Protein AF-A0AAI9UQW9-F1 (afdb_monomer)

InterPro domains:
  IPR011118 Tannase/feruloyl esterase [PF07519] (90-548)
  IPR011118 Tannase/feruloyl esterase [PTHR33938] (39-542)
  IPR029058 Alpha/Beta hydrolase fold [G3DSA:3.40.50.1820] (110-291)
  IPR029058 Alpha/Beta hydrolase fold [SSF53474] (92-497)

Nearest PDB structures (foldseek):
  7k4o-assembly1_A  TM=8.612E-01  e=5.832E-34  Aspergillus niger
  6jtt-assembly3_C  TM=7.461E-01  e=4.985E-26  Piscinibacter sakaiensis
  6qz1-assembly1_A  TM=7.076E-01  e=1.508E-26  Piscinibacter sakaiensis
  6jtt-assembly1_A  TM=7.020E-01  e=1.071E-25  Piscinibacter sakaiensis
  8ekg-assembly6_F  TM=7.418E-01  e=1.350E-24  Piscinibacter sakaiensis

Organism: NCBI:txid1209917

Solvent-accessible surface area (backbone atoms only — not comparable to full-atom values): 55446 Å² total; per-residue (Å²): 128,83,92,79,94,81,85,89,88,84,90,83,88,82,89,88,85,90,82,89,80,85,86,83,89,77,87,82,79,82,74,89,74,77,81,75,72,54,53,72,65,39,45,89,54,52,76,84,72,89,51,87,80,43,45,82,74,50,64,49,40,42,70,47,65,65,45,62,48,82,34,58,30,57,59,47,42,27,34,65,56,48,73,33,71,60,40,41,28,29,40,32,39,40,34,32,29,42,86,88,65,85,49,58,30,43,35,41,33,40,37,44,69,59,74,60,70,48,32,35,42,35,41,27,20,50,75,70,27,42,14,75,40,74,60,30,54,47,32,40,52,46,35,44,63,73,18,21,29,24,35,34,27,21,37,39,54,65,85,47,76,55,60,87,88,48,34,47,78,46,76,72,37,66,22,61,59,55,43,19,22,60,44,32,32,59,55,67,58,53,48,57,63,59,45,43,45,37,51,50,38,23,53,33,55,77,45,64,55,84,46,31,32,36,50,21,34,33,36,6,4,23,48,35,45,37,40,40,52,75,42,24,74,74,40,44,26,32,35,23,21,44,41,45,38,37,38,52,54,42,54,46,54,58,40,40,45,46,39,51,26,67,66,69,72,43,46,42,57,62,56,43,37,50,48,53,29,52,49,44,25,73,73,25,13,59,71,48,65,49,82,54,74,40,29,75,40,42,73,64,34,68,75,75,60,60,55,66,81,46,48,64,46,75,44,75,28,81,91,76,77,39,79,44,56,33,44,65,49,28,21,55,53,50,47,47,35,45,61,26,55,51,46,74,88,68,47,79,47,99,48,56,19,40,51,58,35,24,55,48,43,79,49,50,43,55,50,66,48,97,88,69,56,44,39,69,55,82,37,62,65,47,18,50,46,41,13,51,69,68,66,23,32,82,84,50,75,53,44,76,62,50,57,60,53,50,54,51,46,40,53,54,41,42,77,75,38,32,95,34,45,20,58,69,74,41,68,43,64,61,13,50,72,57,65,18,34,38,41,31,38,29,30,30,18,48,15,25,70,64,55,38,46,60,60,53,54,48,51,52,49,46,21,43,73,71,32,89,65,36,69,84,33,43,43,43,32,64,27,56,9,10,7,67,60,30,48,38,80,29,24,23,56,37,34,50,54,48,61,37,45,50,35,28,62,78,68,65,43,73,72,75,58,44,62,29,48,34,28,28,89,86,71,48,78,44,70,42,51,40,25,36,65,79,36,47,51,37,64,63,81,87,64,86,81,54,100,82,61,79,75,66,46,43,82,43,82,69,80,77,85,90,78,89,88,81,86,91,83,82,89,80,94,74,82,85,73,71,76,59,41,78,74,67,81,48,89,64,90,93,72,83,91,83,90,85,82,91,89,86,86,84,88,86,90,89,87,86,84,92,81,89,86,88,85,92,89,90,87,88,89,90,83,92,83,89,85,87,91,87,82,83,90,85,90,83,89,88,94,87,87,89,84,91,80,90,83,80,94,75,89,85,91,81,84,83,92,80,81,97,83,84,86,73,70,83,79,80,59,84,85,79,83,48,74,64,56,52,52,24,48,50,46,41,71,69,33,51,61,74,18,57,53,71,30,56,58,55,62,50,30,47,54,58,48,16,78,78,33,61,39,38,36,25,31,51,38,14,45,28,17,42,20,51,16,47,64,32,58,94,42,90,60,17,62,58,25,47,51,5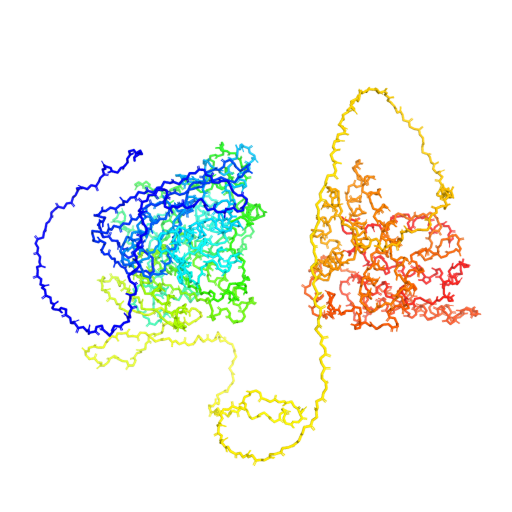0,14,52,54,26,36,54,55,14,51,55,49,50,64,69,50,62,82,70,80,50,66,90,49,39,36,56,53,51,52,38,48,54,40,54,50,54,46,62,68,37,48,84,84,61,90,66,59,63,86,58,28,37,88,60,42,73,36,76,70,54,57,49,48,52,54,44,48,51,50,47,74,73,60,37,69,72,41,34,28,39,78,77,61,33,72,86,54,78,76,68,67,73,81,46,73,75,86,81,74,99,67,89,69,88,77,84,53,66,69,57,56,48,53,49,52,52,50,48,70,71,60,77,51,91,62,37,70,56,55,51,53,53,50,52,51,52,47,54,43,47,40,73,34,36,32,43,99,92,52,65,45,81,57,71,61,36,53,67,72,56,58,51,48,51,60,73,65,60,52,70,71,48,52,51,34,46,44,69,66,34,70,67,48,53,53,52,50,59,57,49,50,56,55,61,54,26,30,43,81,53,35,38,83,76,29,46,34,69,81,52,74,52,67,71,58,63,48,67,64,74,77,104

Sequence (962 aa):
MPAGITQLLSLAPGGPGSQATLGALHPRLGASSTSIHPNPCAATTFSAPLLLGANFISLEASLVTNFSGPIPAEWRFSQPAVEIHNASFCNITVSYTHPGHSDVVNVETWLPTEDWNGRLQAVGGGGWRAGRMLLSYTTMAGAIADGYATVTTDSGLGDAMGPDSWALISPGNSNLYALQDLGSQTLYDEEPKAVIAKHLIENYYGREPSYSYWNGCSQGGRQGAALAQRYPSIYDGIIAAAPAINWAGVLINTIWPRVYMDVTEQYPHPCELQQLTALAVSACDGLDGVKDGLIADTIACKTIFDPHAYVGTEFNCPLTGKSANISYTAAAVADAMWTGPFTAEGESTYLYGLEMGTDLVFGAQTSCTEDGKCTGVPNAAVTVLLAYFIGKDPAITTTKISFKELERAYHSFRQQYDAYLGTDDPDLSSFRNAGGKMITFHGLPKADPTIPPNNTLNYYKDVLNHQDDAQDFYRYFPVPGLGHCWGGPGGGQPIALFDQLRSWVENGTVPESSPVTITKPDNTHERQVICPYPKKAVYNKTTAGDPAGDHIRSPVKGVKPASEEESRHQCDEAKPQCGQCSKAIITCDFAASASITDLVPTHDVIVETVSHGNSRRRGRPRKDWDTASKGLSPQEFFESPDSLRSRSIDTALVVTQSGERQEQVASDLPWIWTVDDLELQHHFLTSDDLTYSNSRFWRERVPRLAFTHHYVLHLLLAISALHLSKEKEDSTESSKYEQLADIHYTIGLRQVMAIMPTSNKDYAGALYVSTTLVCAYAFAKKPSPEHLLIVSDGEEVAWFELLRGVRIVVTTMGWDAIYSGVLGPLSAADDEKSLPEPGPTRRLVQWVPALSSLTDLITCSGDPETPVYLEMTQRVSSCFETTFGTTARPRLDCNGKMEVIIGCIYGIDDDFVLCLKHKRPFALLILAHFVVLLKSLEWNLVHKGVGKPHSSWHRTHFRASV

Secondary structure (DSSP, 8-state):
--S---S--------------PPPP---PPP------PPPSSGGGSPPP--TT-EEEEEEEEEEEEEEEEE-GGGTSSS--EEEEEEEEEEEEEEEE-TTT---EEEEEEEESS---SEEEEE--BTTB-S-SHHHHHHHHHHHHTT-EEEEE-TT-TT-SSGGGTSEEETTEE-HHHHHHHHHSTTTS-HHHHHHHHHHHHHHHSS--SEEEEEEETHHHHHHHHHHHH-TTS-SEEEEES---SHHHHHHHHHHHHHHHHHHT----HHHHHHHHHHHHHHHGGGGS--SS--S-HHHHHHH--GGGGTT-EEEETTTTEEEE--HHHHHHHHHHHH--B-TTS-B-SS-PPPTTS-HHHHS-EEE-TTS-EEEPP-HHHHHIIIIIIS--TT-------HHHHHHHHHHHHHHHHHHHT------HHHHHTT-EEEEEEE-TTT-SSS-HHHHHHHHHHHHHH-TTGGGTEEEEEETT--SSS--TTB---TTHHHHHHHHHHH----S-EEEEEEPTTS-EEEEEE--TT-EEE--GGGTT-TT-----EEEPPPPPP------------PPP-TTHHHHT---TT---------------------------------------------------------------------------TTSSPP---HHHHHHHHHHHH-TTTTTTT-HIIIIIHHHHHHH-HHHHHHHHHHHHHHHHHHTTTSTTHHHHHHHHHHHHHHHHHHHHHHGGG--GGGHHHHHHHHHHHHHHHHHSPPPTTEETTEETTEE-HHHHHHHHHHHHHHHH-HHHHTSGGG----TTSSSS-PPPPPS-------HHHHHHHHHHHHTS--TTHHHHHHHHHHHHHHHHHHHEETTEE-S-----HHHHHHHHHT--HHHHHHHHTT-HHHHHHHHHHHHHHHTTHHHHTTTTS----HHIIIIITTT--

Structure (mmCIF, N/CA/C/O backbone):
data_AF-A0AAI9UQW9-F1
#
_entry.id   AF-A0AAI9UQW9-F1
#
loop_
_atom_site.group_PDB
_atom_site.id
_atom_site.type_symbol
_atom_site.label_atom_id
_atom_site.label_alt_id
_atom_site.label_comp_id
_atom_site.label_asym_id
_atom_site.label_entity_id
_atom_site.label_seq_id
_atom_site.pdbx_PDB_ins_code
_atom_site.Cartn_x
_atom_site.Cartn_y
_atom_site.Cartn_z
_atom_site.occupancy
_atom_site.B_iso_or_equiv
_atom_site.auth_seq_id
_atom_site.auth_comp_id
_atom_site.auth_asym_id
_atom_site.auth_atom_id
_atom_site.pdbx_PDB_model_num
ATOM 1 N N . MET A 1 1 ? -15.727 29.651 8.387 1.00 30.53 1 MET A N 1
ATOM 2 C CA . MET A 1 1 ? -14.711 30.363 7.575 1.00 30.53 1 MET A CA 1
ATOM 3 C C . MET A 1 1 ? -13.443 30.437 8.407 1.00 30.53 1 MET A C 1
ATOM 5 O O . MET A 1 1 ? -13.565 30.749 9.585 1.00 30.53 1 MET A O 1
ATOM 9 N N . PRO A 1 2 ? -12.282 30.078 7.846 1.00 31.20 2 PRO A N 1
ATOM 10 C CA . PRO A 1 2 ? -11.521 30.992 6.985 1.00 31.20 2 PRO A CA 1
ATOM 11 C C . PRO A 1 2 ? -11.987 30.998 5.521 1.00 31.20 2 PRO A C 1
ATOM 13 O O . PRO A 1 2 ? -12.877 30.239 5.138 1.00 31.20 2 PRO A O 1
ATOM 16 N N . ALA A 1 3 ? -11.489 31.958 4.741 1.00 28.81 3 ALA A N 1
ATOM 17 C CA . ALA A 1 3 ? -12.019 32.290 3.419 1.00 28.81 3 ALA A CA 1
ATOM 18 C C . ALA A 1 3 ? -11.433 31.402 2.306 1.00 28.81 3 ALA A C 1
ATOM 20 O O . ALA A 1 3 ? -10.221 31.244 2.214 1.00 28.81 3 ALA A O 1
ATOM 21 N N . GLY A 1 4 ? -12.303 30.881 1.433 1.00 25.47 4 GLY A N 1
ATOM 22 C CA . GLY A 1 4 ? -11.906 30.047 0.285 1.00 25.47 4 GLY A CA 1
ATOM 23 C C . GLY A 1 4 ? -13.049 29.555 -0.618 1.00 25.47 4 GLY A C 1
ATOM 24 O O . GLY A 1 4 ? -12.794 29.069 -1.711 1.00 25.47 4 GLY A O 1
ATOM 25 N N . ILE A 1 5 ? -14.316 29.713 -0.215 1.00 29.77 5 ILE A N 1
ATOM 26 C CA . ILE A 1 5 ? -15.492 29.144 -0.909 1.00 29.77 5 ILE A CA 1
ATOM 27 C C . ILE A 1 5 ? -16.164 30.209 -1.806 1.00 29.77 5 ILE A C 1
ATOM 29 O O . ILE A 1 5 ? -17.377 30.398 -1.783 1.00 29.77 5 ILE A O 1
ATOM 33 N N . THR A 1 6 ? -15.397 31.032 -2.536 1.00 27.25 6 THR A N 1
ATOM 34 C CA . THR A 1 6 ? -16.000 32.122 -3.345 1.00 27.25 6 THR A CA 1
ATOM 35 C C . THR A 1 6 ? -15.243 32.496 -4.621 1.00 27.25 6 THR A C 1
ATOM 37 O O . THR A 1 6 ? -15.029 33.677 -4.877 1.00 27.25 6 THR A O 1
ATOM 40 N N . GLN A 1 7 ? -14.890 31.519 -5.465 1.00 26.36 7 GLN A N 1
ATOM 41 C CA . GLN A 1 7 ? -14.695 31.760 -6.906 1.00 26.36 7 GLN A CA 1
ATOM 42 C C . GLN A 1 7 ? -14.614 30.451 -7.703 1.00 26.36 7 GLN A C 1
ATOM 44 O O . GLN A 1 7 ? -13.616 29.750 -7.607 1.00 26.36 7 GLN A O 1
ATOM 49 N N . LEU A 1 8 ? -15.672 30.165 -8.481 1.00 24.17 8 LEU A N 1
ATOM 50 C CA . LEU A 1 8 ? -15.703 29.513 -9.813 1.00 24.17 8 LEU A CA 1
ATOM 51 C C . LEU A 1 8 ? -17.089 28.892 -10.090 1.00 24.17 8 LEU A C 1
ATOM 53 O O . LEU A 1 8 ? -17.253 27.684 -10.212 1.00 24.17 8 LEU A O 1
ATOM 57 N N . LEU A 1 9 ? -18.101 29.756 -10.221 1.00 28.02 9 LEU A N 1
ATOM 58 C CA . LEU A 1 9 ? -19.399 29.420 -10.817 1.00 28.02 9 LEU A CA 1
ATOM 59 C C . LEU A 1 9 ? -19.757 30.470 -11.873 1.00 28.02 9 LEU A C 1
ATOM 61 O O . LEU A 1 9 ? -20.550 31.379 -11.636 1.00 28.02 9 LEU A O 1
ATOM 65 N N . SER A 1 10 ? -19.155 30.342 -13.053 1.00 24.08 10 SER A N 1
ATOM 66 C CA . SER A 1 10 ? -19.650 30.970 -14.278 1.00 24.08 10 SER A CA 1
ATOM 67 C C . SER A 1 10 ? -19.047 30.294 -15.509 1.00 24.08 10 SER A C 1
ATOM 69 O O . SER A 1 10 ? -17.859 30.444 -15.764 1.00 24.08 10 SER A O 1
ATOM 71 N N . LEU A 1 11 ? -19.881 29.567 -16.265 1.00 23.36 11 LEU A N 1
ATOM 72 C CA . LEU A 1 11 ? -19.867 29.448 -17.735 1.00 23.36 11 LEU A CA 1
ATOM 73 C C . LEU A 1 11 ? -20.933 28.428 -18.187 1.00 23.36 11 LEU A C 1
ATOM 75 O O . LEU A 1 11 ? -20.670 27.241 -18.340 1.00 23.36 11 LEU A O 1
ATOM 79 N N . ALA A 1 12 ? -22.151 28.919 -18.421 1.00 25.59 12 ALA A N 1
ATOM 80 C CA . ALA A 1 12 ? -23.184 28.258 -19.220 1.00 25.59 12 ALA A CA 1
ATOM 81 C C . ALA A 1 12 ? -23.979 29.351 -19.954 1.00 25.59 12 ALA A C 1
ATOM 83 O O . ALA A 1 12 ? -24.303 30.377 -19.349 1.00 25.59 12 ALA A O 1
ATOM 84 N N . PRO A 1 13 ? -24.206 29.197 -21.267 1.00 31.67 13 PRO A N 1
ATOM 85 C CA . PRO A 1 13 ? -25.570 28.929 -21.756 1.00 31.67 13 PRO A CA 1
ATOM 86 C C . PRO A 1 13 ? -25.584 27.925 -22.936 1.00 31.67 13 PRO A C 1
ATOM 88 O O . PRO A 1 13 ? -24.579 27.765 -23.617 1.00 31.67 13 PRO A O 1
ATOM 91 N N . GLY A 1 14 ? -26.676 27.237 -23.287 1.00 22.61 14 GLY A N 1
ATOM 92 C CA . GLY A 1 14 ? -28.035 27.164 -22.731 1.00 22.61 14 GLY A CA 1
ATOM 93 C C . GLY A 1 14 ? -28.818 26.012 -23.405 1.00 22.61 14 GLY A C 1
ATOM 94 O O . GLY A 1 14 ? -28.343 25.451 -24.389 1.00 22.61 14 GLY A O 1
ATOM 95 N N . GLY A 1 15 ? -29.980 25.617 -22.866 1.00 23.73 15 GLY A N 1
ATOM 96 C CA . GLY A 1 15 ? -30.792 24.486 -23.376 1.00 23.73 15 GLY A CA 1
ATOM 97 C C . GLY A 1 15 ? -31.783 24.865 -24.500 1.00 23.73 15 GLY A C 1
ATOM 98 O O . GLY A 1 15 ? -31.555 25.869 -25.174 1.00 23.73 15 GLY A O 1
ATOM 99 N N . PRO A 1 16 ? -32.933 24.164 -24.666 1.00 35.88 16 PRO A N 1
ATOM 100 C CA . PRO A 1 16 ? -33.381 22.938 -23.986 1.00 35.88 16 PRO A CA 1
ATOM 101 C C . PRO A 1 16 ? -33.883 21.817 -24.938 1.00 35.88 16 PRO A C 1
ATOM 103 O O . PRO A 1 16 ? -34.198 22.056 -26.101 1.00 35.88 16 PRO A O 1
ATOM 106 N N . GLY A 1 17 ? -34.066 20.599 -24.414 1.00 23.52 17 GLY A N 1
ATOM 107 C CA . GLY A 1 17 ? -34.677 19.473 -25.139 1.00 23.52 17 GLY A CA 1
ATOM 108 C C . GLY A 1 17 ? -35.452 18.539 -24.207 1.00 23.52 17 GLY A C 1
ATOM 109 O O . GLY A 1 17 ? -34.886 17.607 -23.651 1.00 23.52 17 GLY A O 1
ATOM 110 N N . SER A 1 18 ? -36.745 18.808 -24.011 1.00 24.50 18 SER A N 1
ATOM 111 C CA . SER A 1 18 ? -37.626 18.008 -23.147 1.00 24.50 18 SER A CA 1
ATOM 112 C C . SER A 1 18 ? -38.192 16.790 -23.880 1.00 24.50 18 SER A C 1
ATOM 114 O O . SER A 1 18 ? -38.868 16.964 -24.893 1.00 24.50 18 SER A O 1
ATOM 116 N N . GLN A 1 19 ? -38.026 15.593 -23.307 1.00 25.39 19 GLN A N 1
ATOM 117 C CA . GLN A 1 19 ? -39.054 14.547 -23.339 1.00 25.39 19 GLN A CA 1
ATOM 118 C C . GLN A 1 19 ? -39.116 13.828 -21.987 1.00 25.39 19 GLN A C 1
ATOM 120 O O . GLN A 1 19 ? -38.104 13.378 -21.458 1.00 25.39 19 GLN A O 1
ATOM 125 N N . ALA A 1 20 ? -40.323 13.735 -21.432 1.00 25.58 20 ALA A N 1
ATOM 126 C CA . ALA A 1 20 ? -40.610 12.997 -20.210 1.00 25.58 20 ALA A CA 1
ATOM 127 C C . ALA A 1 20 ? -41.126 11.593 -20.549 1.00 25.58 20 ALA A C 1
ATOM 129 O O . ALA A 1 20 ? -41.959 11.449 -21.446 1.00 25.58 20 ALA A O 1
ATOM 130 N N . THR A 1 21 ? -40.731 10.583 -19.770 1.00 25.59 21 THR A N 1
ATOM 131 C CA . THR A 1 21 ? -41.370 9.259 -19.813 1.00 25.59 21 THR A CA 1
ATOM 132 C C . THR A 1 21 ? -41.598 8.707 -18.412 1.00 25.59 21 THR A C 1
ATOM 134 O O . THR A 1 21 ? -40.743 8.798 -17.538 1.00 25.59 21 THR A O 1
ATOM 137 N N . LEU A 1 22 ? -42.811 8.193 -18.222 1.00 25.78 22 LEU A N 1
ATOM 138 C CA . LEU A 1 22 ? -43.472 7.883 -16.960 1.00 25.78 22 LEU A CA 1
ATOM 139 C C . LEU A 1 22 ? -42.689 6.939 -16.033 1.00 25.78 22 LEU A C 1
ATOM 141 O O . LEU A 1 22 ? -42.182 5.907 -16.465 1.00 25.78 22 LEU A O 1
ATOM 145 N N . GLY A 1 23 ? -42.725 7.232 -14.731 1.00 24.02 23 GLY A N 1
ATOM 146 C CA . GLY A 1 23 ? -42.328 6.284 -13.689 1.00 24.02 23 GLY A CA 1
ATOM 147 C C . GLY A 1 23 ? -43.386 5.201 -13.450 1.00 24.02 23 GLY A C 1
ATOM 148 O O . GLY A 1 23 ? -44.589 5.471 -13.482 1.00 24.02 23 GLY A O 1
ATOM 149 N N . ALA A 1 24 ? -42.933 3.980 -13.161 1.00 26.16 24 ALA A N 1
ATOM 150 C CA . ALA A 1 24 ? -43.779 2.876 -12.720 1.00 26.16 24 ALA A CA 1
ATOM 151 C C . ALA A 1 24 ? -43.753 2.764 -11.186 1.00 26.16 24 ALA A C 1
ATOM 153 O O . ALA A 1 24 ? -42.704 2.554 -10.581 1.00 26.16 24 ALA A O 1
ATOM 154 N N . LEU A 1 25 ? -44.920 2.892 -10.553 1.00 26.84 25 LEU A N 1
ATOM 155 C CA . LEU A 1 25 ? -45.098 2.662 -9.119 1.00 26.84 25 LEU A CA 1
ATOM 156 C C . LEU A 1 25 ? -45.116 1.156 -8.815 1.00 26.84 25 LEU A C 1
ATOM 158 O O . LEU A 1 25 ? -45.886 0.404 -9.417 1.00 26.84 25 LEU A O 1
ATOM 162 N N . HIS A 1 26 ? -44.344 0.729 -7.816 1.00 27.25 26 HIS A N 1
ATOM 163 C CA . HIS A 1 26 ? -44.519 -0.564 -7.149 1.00 27.25 26 HIS A CA 1
ATOM 164 C C . HIS A 1 26 ? -44.781 -0.356 -5.647 1.00 27.25 26 HIS A C 1
ATOM 166 O O . HIS A 1 26 ? -44.177 0.531 -5.037 1.00 27.25 26 HIS A O 1
ATOM 172 N N . PRO A 1 27 ? -45.723 -1.107 -5.045 1.00 28.64 27 PRO A N 1
ATOM 173 C CA . PRO A 1 27 ? -46.207 -0.824 -3.700 1.00 28.64 27 PRO A CA 1
ATOM 174 C C . PRO A 1 27 ? -45.226 -1.312 -2.628 1.00 28.64 27 PRO A C 1
ATOM 176 O O . PRO A 1 27 ? -44.834 -2.478 -2.611 1.00 28.64 27 PRO A O 1
ATOM 179 N N . ARG A 1 28 ? -44.877 -0.433 -1.681 1.00 30.20 28 ARG A N 1
ATOM 180 C CA . ARG A 1 28 ? -44.133 -0.818 -0.473 1.00 30.20 28 ARG A CA 1
ATOM 181 C C . ARG A 1 28 ? -45.036 -1.645 0.450 1.00 30.20 28 ARG A C 1
ATOM 183 O O . ARG A 1 28 ? -46.004 -1.118 0.994 1.00 30.20 28 ARG A O 1
ATOM 190 N N . LEU A 1 29 ? -44.690 -2.913 0.673 1.00 30.75 29 LEU A N 1
ATOM 191 C CA . LEU A 1 29 ? -45.169 -3.662 1.837 1.00 30.75 29 LEU A CA 1
ATOM 192 C C . LEU A 1 29 ? -44.453 -3.120 3.082 1.00 30.75 29 LEU A C 1
ATOM 194 O O . LEU A 1 29 ? -43.227 -3.032 3.111 1.00 30.75 29 LEU A O 1
ATOM 198 N N . GLY A 1 30 ? -45.225 -2.685 4.076 1.00 31.61 30 GLY A N 1
ATOM 199 C CA . GLY A 1 30 ? -44.701 -1.936 5.214 1.00 31.61 30 GLY A CA 1
ATOM 200 C C . GLY A 1 30 ? -43.963 -2.807 6.229 1.00 31.61 30 GLY A C 1
ATOM 201 O O . GLY A 1 30 ? -44.584 -3.615 6.915 1.00 31.61 30 GLY A O 1
ATOM 202 N N . ALA A 1 31 ? -42.664 -2.560 6.397 1.00 31.42 31 ALA A N 1
ATOM 203 C CA . ALA A 1 31 ? -41.992 -2.803 7.668 1.00 31.42 31 ALA A CA 1
ATOM 204 C C . ALA A 1 31 ? -42.281 -1.623 8.613 1.00 31.42 31 ALA A C 1
ATOM 206 O O . ALA A 1 31 ? -42.269 -0.467 8.189 1.00 31.42 31 ALA A O 1
ATOM 207 N N . SER A 1 32 ? -42.551 -1.907 9.888 1.00 31.22 32 SER A N 1
ATOM 208 C CA . SER A 1 32 ? -42.843 -0.888 10.903 1.00 31.22 32 SER A CA 1
ATOM 209 C C . SER A 1 32 ? -41.586 -0.086 11.256 1.00 31.22 32 SER A C 1
ATOM 211 O O . SER A 1 32 ? -40.868 -0.437 12.192 1.00 31.22 32 SER A O 1
ATOM 213 N N . SER A 1 33 ? -41.322 1.003 10.534 1.00 36.50 33 SER A N 1
ATOM 214 C CA . SER A 1 33 ? -40.252 1.942 10.872 1.00 36.50 33 SER A CA 1
ATOM 215 C C . SER A 1 33 ? -40.608 2.726 12.137 1.00 36.50 33 SER A C 1
ATOM 217 O O . SER A 1 33 ? -41.407 3.664 12.091 1.00 36.50 33 SER A O 1
ATOM 219 N N . THR A 1 34 ? -39.982 2.389 13.263 1.00 43.00 34 THR A N 1
ATOM 220 C CA . THR A 1 34 ? -39.815 3.346 14.362 1.00 43.00 34 THR A CA 1
ATOM 221 C C . THR A 1 34 ? -39.066 4.557 13.813 1.00 43.00 34 THR A C 1
ATOM 223 O O . THR A 1 34 ? -37.928 4.405 13.363 1.00 43.00 34 THR A O 1
ATOM 226 N N . SER A 1 35 ? -39.692 5.735 13.809 1.00 54.03 35 SER A N 1
ATOM 227 C CA . SER A 1 35 ? -39.044 6.966 13.361 1.00 54.03 35 SER A CA 1
ATOM 228 C C . SER A 1 35 ? -37.885 7.294 14.297 1.00 54.03 35 SER A C 1
ATOM 230 O O . SER A 1 35 ? -38.082 7.652 15.459 1.00 54.03 35 SER A O 1
ATOM 232 N N . ILE A 1 36 ? -36.664 7.140 13.790 1.00 66.38 36 ILE A N 1
ATOM 233 C CA . ILE A 1 36 ? -35.457 7.582 14.481 1.00 66.38 36 ILE A CA 1
ATOM 234 C C . ILE A 1 36 ? -35.491 9.104 14.439 1.00 66.38 36 ILE A C 1
ATOM 236 O O . ILE A 1 36 ? -35.317 9.701 13.381 1.00 66.38 36 ILE A O 1
ATOM 240 N N . HIS A 1 37 ? -35.771 9.722 15.580 1.00 78.62 37 HIS A N 1
ATOM 241 C CA . HIS A 1 37 ? -35.670 11.164 15.734 1.00 78.62 37 HIS A CA 1
ATOM 242 C C . HIS A 1 37 ? -34.240 11.482 16.173 1.00 78.62 37 HIS A C 1
ATOM 244 O O . HIS A 1 37 ? -33.894 11.149 17.308 1.00 78.62 37 HIS A O 1
ATOM 250 N N . PRO A 1 38 ? -33.396 12.066 15.303 1.00 88.81 38 PRO A N 1
ATOM 251 C CA . PRO A 1 38 ? -32.044 12.412 15.694 1.00 88.81 38 PRO A CA 1
ATOM 252 C C . PRO A 1 38 ? -32.047 13.517 16.750 1.00 88.81 38 PRO A C 1
ATOM 254 O O . PRO A 1 38 ? -32.911 14.400 16.769 1.00 88.81 38 PRO A O 1
ATOM 257 N N . ASN A 1 39 ? -31.042 13.480 17.616 1.00 93.69 39 ASN A N 1
ATOM 258 C CA . ASN A 1 39 ? -30.780 14.535 18.581 1.00 93.69 39 ASN A CA 1
ATOM 259 C C . ASN A 1 39 ? -30.367 15.848 17.872 1.00 93.69 39 ASN A C 1
ATOM 261 O O . ASN A 1 39 ? -30.003 15.845 16.693 1.00 93.69 39 ASN A O 1
ATOM 265 N N . PRO A 1 40 ? -30.415 17.010 18.550 1.00 94.06 40 PRO A N 1
ATOM 266 C CA . PRO A 1 40 ? -30.057 18.284 17.928 1.00 94.06 40 PRO A CA 1
ATOM 267 C C . PRO A 1 40 ? -28.613 18.300 17.406 1.00 94.06 40 PRO A C 1
ATOM 269 O O . PRO A 1 40 ? -27.700 17.833 18.083 1.00 94.06 40 PRO A O 1
ATOM 272 N N . CYS A 1 41 ? -28.374 18.904 16.240 1.00 96.25 41 CYS A N 1
ATOM 273 C CA . CYS A 1 41 ? -27.012 19.131 15.751 1.00 96.25 41 CYS A CA 1
ATOM 274 C C . CYS A 1 41 ? -26.353 20.297 16.509 1.00 96.25 41 CYS A C 1
ATOM 276 O O . CYS A 1 41 ? -26.457 21.457 16.109 1.00 96.25 41 CYS A O 1
ATOM 278 N N . ALA A 1 42 ? -25.714 19.990 17.636 1.00 95.06 42 ALA A N 1
ATOM 279 C CA . ALA A 1 42 ? -24.988 20.939 18.473 1.00 95.06 42 ALA A CA 1
ATOM 280 C C . ALA A 1 42 ? -23.850 20.219 19.204 1.00 95.06 42 ALA A C 1
ATOM 282 O O . ALA A 1 42 ? -23.987 19.048 19.546 1.00 95.06 42 ALA A O 1
ATOM 283 N N . ALA A 1 43 ? -22.748 20.913 19.506 1.00 93.50 43 ALA A N 1
ATOM 284 C CA . ALA A 1 43 ? -21.596 20.287 20.165 1.00 93.50 43 ALA A CA 1
ATOM 285 C C . ALA A 1 43 ? -21.952 19.666 21.533 1.00 93.50 43 ALA A C 1
ATOM 287 O O . ALA A 1 43 ? -21.403 18.640 21.910 1.00 93.50 43 ALA A O 1
ATOM 288 N N . THR A 1 44 ? -22.940 20.229 22.238 1.00 93.44 44 THR A N 1
ATOM 289 C CA . THR A 1 44 ? -23.459 19.715 23.519 1.00 93.44 44 THR A CA 1
ATOM 290 C C . THR A 1 44 ? -24.218 18.389 23.419 1.00 93.44 44 THR A C 1
ATOM 292 O O . THR A 1 44 ? -24.508 17.793 24.452 1.00 93.44 44 THR A O 1
ATOM 295 N N . THR A 1 45 ? -24.584 17.946 22.214 1.00 93.25 45 THR A N 1
ATOM 296 C CA . THR A 1 45 ? -25.226 16.641 21.974 1.00 93.25 45 THR A CA 1
ATOM 297 C C . THR A 1 45 ? -24.219 15.496 22.043 1.00 93.25 45 THR A C 1
ATOM 299 O O . THR A 1 45 ? -24.588 14.367 22.350 1.00 93.25 45 THR A O 1
ATOM 302 N N . PHE A 1 46 ? -22.948 15.779 21.764 1.00 94.50 46 PHE A N 1
ATOM 303 C CA . PHE A 1 46 ? -21.914 14.769 21.613 1.00 94.50 46 PHE A CA 1
ATOM 304 C C . PHE A 1 46 ? -21.036 14.718 22.861 1.00 94.50 46 PHE A C 1
ATOM 306 O O . PHE A 1 46 ? -20.462 15.720 23.287 1.00 94.50 46 PHE A O 1
ATOM 313 N N . SER A 1 47 ? -20.921 13.532 23.452 1.00 90.69 47 SER A N 1
ATOM 314 C CA . SER A 1 47 ? -19.938 13.279 24.503 1.00 90.69 47 SER A CA 1
ATOM 315 C C . SER A 1 47 ? -18.536 13.176 23.893 1.00 90.69 47 SER A C 1
ATOM 317 O O . SER A 1 47 ? -18.381 12.699 22.767 1.00 90.69 47 SER A O 1
ATOM 319 N N . ALA A 1 48 ? -17.502 13.613 24.619 1.00 82.94 48 ALA A N 1
ATOM 320 C CA . ALA A 1 48 ? -16.125 13.458 24.154 1.00 82.94 48 ALA A CA 1
ATOM 321 C C . ALA A 1 48 ? -15.812 11.958 23.954 1.00 82.94 48 ALA A C 1
ATOM 323 O O . ALA A 1 48 ? -16.077 11.174 24.870 1.00 82.94 48 ALA A O 1
ATOM 324 N N . PRO A 1 49 ? -15.290 11.544 22.784 1.00 78.88 49 PRO A N 1
ATOM 325 C CA . PRO A 1 49 ? -14.948 10.151 22.524 1.00 78.88 49 PRO A CA 1
ATOM 326 C C . PRO A 1 49 ? -13.813 9.712 23.455 1.00 78.88 49 PRO A C 1
ATOM 328 O O . PRO A 1 49 ? -12.842 10.447 23.652 1.00 78.88 49 PRO A O 1
ATOM 331 N N . LEU A 1 50 ? -13.928 8.513 24.027 1.00 76.88 50 LEU A N 1
ATOM 332 C CA . LEU A 1 50 ? -12.839 7.908 24.787 1.00 76.88 50 LEU A CA 1
ATOM 333 C C . LEU A 1 50 ? -11.831 7.324 23.797 1.00 76.88 50 LEU A C 1
ATOM 335 O O . LEU A 1 50 ? -12.111 6.311 23.171 1.00 76.88 50 LEU A O 1
ATOM 339 N N . LEU A 1 51 ? -10.671 7.962 23.668 1.00 76.62 51 LEU A N 1
ATOM 340 C CA . LEU A 1 51 ? -9.588 7.501 22.804 1.00 76.62 51 LEU A CA 1
ATOM 341 C C . LEU A 1 51 ? -8.410 7.079 23.685 1.00 76.62 51 LEU A C 1
ATOM 343 O O . LEU A 1 51 ? -7.839 7.899 24.406 1.00 76.62 51 LEU A O 1
ATOM 347 N N . LEU A 1 52 ? -8.049 5.797 23.660 1.00 75.94 52 LEU A N 1
ATOM 348 C CA . LEU A 1 52 ? -6.821 5.338 24.308 1.00 75.94 52 LEU A CA 1
ATOM 349 C C . LEU A 1 52 ? -5.614 5.907 23.550 1.00 75.94 52 LEU A C 1
ATOM 351 O O . LEU A 1 52 ? -5.614 5.949 22.327 1.00 75.94 52 LEU A O 1
ATOM 355 N N . GLY A 1 53 ? -4.607 6.393 24.278 1.00 79.12 53 GLY A N 1
ATOM 356 C CA . GLY A 1 53 ? -3.404 6.983 23.677 1.00 79.12 53 GLY A CA 1
ATOM 357 C C . GLY A 1 53 ? -3.565 8.397 23.098 1.00 79.12 53 GLY A C 1
ATOM 358 O O . GLY A 1 53 ? -2.562 8.986 22.709 1.00 79.12 53 GLY A O 1
ATOM 359 N N . ALA A 1 54 ? -4.767 8.988 23.093 1.00 84.88 54 ALA A N 1
ATOM 360 C CA . ALA A 1 54 ? -5.013 10.313 22.521 1.00 84.88 54 ALA A CA 1
ATOM 361 C C . ALA A 1 54 ? -5.754 11.265 23.476 1.00 84.88 54 ALA A C 1
ATOM 363 O O . ALA A 1 54 ? -6.640 10.877 24.234 1.00 84.88 54 ALA A O 1
ATOM 364 N N . ASN A 1 55 ? -5.416 12.552 23.395 1.00 88.12 55 ASN A N 1
ATOM 365 C CA . ASN A 1 55 ? -6.088 13.634 24.105 1.00 88.12 55 ASN A CA 1
ATOM 366 C C . ASN A 1 55 ? -7.064 14.356 23.171 1.00 88.12 55 ASN A C 1
ATOM 368 O O . ASN A 1 55 ? -6.667 14.943 22.164 1.00 88.12 55 ASN A O 1
ATOM 372 N N . PHE A 1 56 ? -8.339 14.375 23.552 1.00 90.50 56 PHE A N 1
ATOM 373 C CA . PHE A 1 56 ? -9.359 15.213 22.926 1.00 90.50 56 PHE A CA 1
ATOM 374 C C . PHE A 1 56 ? -9.019 16.708 23.072 1.00 90.50 56 PHE A C 1
ATOM 376 O O . PHE A 1 56 ? -8.713 17.168 24.173 1.00 90.50 56 PHE A O 1
ATOM 383 N N . ILE A 1 57 ? -9.117 17.468 21.976 1.00 93.25 57 ILE A N 1
ATOM 384 C CA . ILE A 1 57 ? -8.894 18.923 21.948 1.00 93.25 57 ILE A CA 1
ATOM 385 C C . ILE A 1 57 ? -10.233 19.661 21.860 1.00 93.25 57 ILE A C 1
ATOM 387 O O . ILE A 1 57 ? -10.539 20.503 22.705 1.00 93.25 57 ILE A O 1
ATOM 391 N N . SER A 1 58 ? -11.031 19.360 20.833 1.00 94.94 58 SER A N 1
ATOM 392 C CA . SER A 1 58 ? -12.260 20.097 20.525 1.00 94.94 58 SER A CA 1
ATOM 393 C C . SER A 1 58 ? -13.250 19.276 19.704 1.00 94.94 58 SER A C 1
ATOM 395 O O . SER A 1 58 ? -12.875 18.369 18.964 1.00 94.94 58 SER A O 1
ATOM 397 N N . LEU A 1 59 ? -14.529 19.643 19.811 1.00 95.75 59 LEU A N 1
ATOM 398 C CA . LEU A 1 59 ? -15.608 19.160 18.956 1.00 95.75 59 LEU A CA 1
ATOM 399 C C . LEU A 1 59 ? -16.436 20.358 18.504 1.00 95.75 59 LEU A C 1
ATOM 401 O O . LEU A 1 59 ? -16.995 21.085 19.326 1.00 95.75 59 LEU A O 1
ATOM 405 N N . GLU A 1 60 ? -16.529 20.534 17.195 1.00 97.00 60 GLU A N 1
ATOM 406 C CA . GLU A 1 60 ? -17.412 21.500 16.552 1.00 97.00 60 GLU A CA 1
ATOM 407 C C . GLU A 1 60 ? -18.529 20.739 15.840 1.00 97.00 60 GLU A C 1
ATOM 409 O O . GLU A 1 60 ? -18.266 19.743 15.174 1.00 97.00 60 GLU A O 1
ATOM 414 N N . ALA A 1 61 ? -19.774 21.199 15.965 1.00 97.62 61 ALA A N 1
ATOM 415 C CA . ALA A 1 61 ? -20.909 20.636 15.240 1.00 97.62 61 ALA A CA 1
ATOM 416 C C . ALA A 1 61 ? -21.754 21.764 14.643 1.00 97.62 61 ALA A C 1
ATOM 418 O O . ALA A 1 61 ? -22.081 22.734 15.332 1.00 97.62 61 ALA A O 1
ATOM 419 N N . SER A 1 62 ? -22.105 21.635 13.366 1.00 97.38 62 SER A N 1
ATOM 420 C CA . SER A 1 62 ? -22.859 22.634 12.611 1.00 97.38 62 SER A CA 1
ATOM 421 C C . SER A 1 62 ? -23.878 21.974 11.687 1.00 97.38 62 SER A C 1
ATOM 423 O O . SER A 1 62 ? -23.584 20.991 11.007 1.00 97.38 62 SER A O 1
ATOM 425 N N . LEU A 1 63 ? -25.098 22.510 11.666 1.00 97.62 63 LEU A N 1
ATOM 426 C CA . LEU A 1 63 ? -26.144 22.036 10.768 1.00 97.62 63 LEU A CA 1
ATOM 427 C C . LEU A 1 63 ? -25.939 22.641 9.375 1.00 97.62 63 LEU A C 1
ATOM 429 O O . LEU A 1 63 ? -26.057 23.855 9.196 1.00 97.62 63 LEU A O 1
ATOM 433 N N . VAL A 1 64 ? -25.682 21.788 8.387 1.00 97.00 64 VAL A N 1
ATOM 434 C CA . VAL A 1 64 ? -25.694 22.144 6.966 1.00 97.00 64 VAL A CA 1
ATOM 435 C C . VAL A 1 64 ? -27.103 21.899 6.428 1.00 97.00 64 VAL A C 1
ATOM 437 O O . VAL A 1 64 ? -27.714 20.879 6.737 1.00 97.00 64 VAL A O 1
ATOM 440 N N . THR A 1 65 ? -27.632 22.835 5.635 1.00 95.88 65 THR A N 1
ATOM 441 C CA . THR A 1 65 ? -28.959 22.736 4.999 1.00 95.88 65 THR A CA 1
ATOM 442 C C . THR A 1 65 ? -28.898 23.195 3.547 1.00 95.88 65 THR A C 1
ATOM 444 O O . THR A 1 65 ? -27.987 23.934 3.167 1.00 95.88 65 THR A O 1
ATOM 447 N N . ASN A 1 66 ? -29.885 22.788 2.743 1.00 93.31 66 ASN A N 1
ATOM 448 C CA . ASN A 1 66 ? -30.003 23.120 1.317 1.00 93.31 66 ASN A CA 1
ATOM 449 C C . ASN A 1 66 ? -28.789 22.690 0.464 1.00 93.31 66 ASN A C 1
ATOM 451 O O . ASN A 1 66 ? -28.549 23.252 -0.607 1.00 93.31 66 ASN A O 1
ATOM 455 N N . PHE A 1 67 ? -28.021 21.691 0.911 1.00 94.00 67 PHE A N 1
ATOM 456 C CA . PHE A 1 67 ? -26.862 21.206 0.167 1.00 94.00 67 PHE A CA 1
ATOM 457 C C . PHE A 1 67 ? -27.330 20.476 -1.097 1.00 94.00 67 PHE A C 1
ATOM 459 O O . PHE A 1 67 ? -28.088 19.509 -1.017 1.00 94.00 67 PHE A O 1
ATOM 466 N N . SER A 1 68 ? -26.903 20.959 -2.266 1.00 95.38 68 SER A N 1
ATOM 467 C CA . SER A 1 68 ? -27.320 20.420 -3.564 1.00 95.38 68 SER A CA 1
ATOM 468 C C . SER A 1 68 ? -26.176 20.437 -4.575 1.00 95.38 68 SER A C 1
ATOM 470 O O . SER A 1 68 ? -25.364 21.362 -4.561 1.00 95.38 68 SER A O 1
ATOM 472 N N . GLY A 1 69 ? -26.136 19.459 -5.483 1.00 93.25 69 GLY A N 1
ATOM 473 C CA . GLY A 1 69 ? -25.172 19.430 -6.585 1.00 93.25 69 GLY A CA 1
ATOM 474 C C . GLY A 1 69 ? -25.055 18.074 -7.298 1.00 93.25 69 GLY A C 1
ATOM 475 O O . GLY A 1 69 ? -25.497 17.052 -6.774 1.00 93.25 69 GLY A O 1
ATOM 476 N N . PRO A 1 70 ? -24.443 18.039 -8.494 1.00 95.38 70 PRO A N 1
ATOM 477 C CA . PRO A 1 70 ? -24.135 16.796 -9.188 1.00 95.38 70 PRO A CA 1
ATOM 478 C C . PRO A 1 70 ? -22.875 16.143 -8.603 1.00 95.38 70 PRO A C 1
ATOM 480 O O . PRO A 1 70 ? -21.840 16.794 -8.454 1.00 95.38 70 PRO A O 1
ATOM 483 N N . ILE A 1 71 ? -22.943 14.842 -8.326 1.00 95.62 71 ILE A N 1
ATOM 484 C CA . ILE A 1 71 ? -21.819 14.018 -7.877 1.00 95.62 71 ILE A CA 1
ATOM 485 C C . ILE A 1 71 ? -21.511 12.995 -8.990 1.00 95.62 71 ILE A C 1
ATOM 487 O O . ILE A 1 71 ? -22.259 12.023 -9.146 1.00 95.62 71 ILE A O 1
ATOM 491 N N . PRO A 1 72 ? -20.455 13.203 -9.801 1.00 92.81 72 PRO A N 1
ATOM 492 C CA . PRO A 1 72 ? -20.125 12.328 -10.928 1.00 92.81 72 PRO A CA 1
ATOM 493 C C . PRO A 1 72 ? -19.660 10.940 -10.458 1.00 92.81 72 PRO A C 1
ATOM 495 O O . PRO A 1 72 ? -19.024 10.815 -9.410 1.00 92.81 72 PRO A O 1
ATOM 498 N N . ALA A 1 73 ? -19.948 9.894 -11.240 1.00 91.19 73 ALA A N 1
ATOM 499 C CA . ALA A 1 73 ? -19.604 8.504 -10.904 1.00 91.19 73 ALA A CA 1
ATOM 500 C C . ALA A 1 73 ? -18.085 8.311 -10.758 1.00 91.19 73 ALA A C 1
ATOM 502 O O . ALA A 1 73 ? -17.603 7.579 -9.894 1.00 91.19 73 ALA A O 1
ATOM 503 N N . GLU A 1 74 ? -17.338 9.039 -11.582 1.00 87.25 74 GLU A N 1
ATOM 504 C CA . GLU A 1 74 ? -15.888 9.123 -11.616 1.00 87.25 74 GLU A CA 1
ATOM 505 C C . GLU A 1 74 ? -15.306 9.473 -10.240 1.00 87.25 74 GLU A C 1
ATOM 507 O O . GLU A 1 74 ? -14.304 8.902 -9.824 1.00 87.25 74 GLU A O 1
ATOM 512 N N . TRP A 1 75 ? -15.950 10.368 -9.485 1.00 89.50 75 TRP A N 1
ATOM 513 C CA . TRP A 1 75 ? -15.460 10.797 -8.167 1.00 89.50 75 TRP A CA 1
ATOM 514 C C . TRP A 1 75 ? -16.077 9.994 -7.012 1.00 89.50 75 TRP A C 1
ATOM 516 O O . TRP A 1 75 ? -15.848 10.318 -5.851 1.00 89.50 75 TRP A O 1
ATOM 526 N N . ARG A 1 76 ? -16.847 8.940 -7.322 1.00 92.06 76 ARG A N 1
ATOM 527 C CA . ARG A 1 76 ? -17.362 7.952 -6.357 1.00 92.06 76 ARG A CA 1
ATOM 528 C C . ARG A 1 76 ? -16.728 6.563 -6.507 1.00 92.06 76 ARG A C 1
ATOM 530 O O . ARG A 1 76 ? -16.996 5.682 -5.688 1.00 92.06 76 ARG A O 1
ATOM 537 N N . PHE A 1 77 ? -15.898 6.373 -7.537 1.00 92.62 77 PHE A N 1
ATOM 538 C CA . PHE A 1 77 ? -15.123 5.174 -7.899 1.00 92.62 77 PHE A CA 1
ATOM 539 C C . PHE A 1 77 ? -15.939 3.907 -8.228 1.00 92.62 77 PHE A C 1
ATOM 541 O O . PHE A 1 77 ? -15.764 3.319 -9.293 1.00 92.62 77 PHE A O 1
ATOM 548 N N . SER A 1 78 ? -16.811 3.469 -7.323 1.00 94.62 78 SER A N 1
ATOM 549 C CA . SER A 1 78 ? -17.478 2.156 -7.305 1.00 94.62 78 SER A CA 1
ATOM 550 C C . SER A 1 78 ? -19.009 2.238 -7.189 1.00 94.62 78 SER A C 1
ATOM 552 O O . SER A 1 78 ? -19.677 1.208 -7.076 1.00 94.62 78 SER A O 1
ATOM 554 N N . GLN A 1 79 ? -19.549 3.461 -7.221 1.00 95.94 79 GLN A N 1
ATOM 555 C CA . GLN A 1 79 ? -20.968 3.817 -7.099 1.00 95.94 79 GLN A CA 1
ATOM 556 C C . GLN A 1 79 ? -21.416 4.633 -8.331 1.00 95.94 79 GLN A C 1
ATOM 558 O O . GLN A 1 79 ? -20.581 5.291 -8.961 1.00 95.94 79 GLN A O 1
ATOM 563 N N . PRO A 1 80 ? -22.714 4.632 -8.687 1.00 95.81 80 PRO A N 1
ATOM 564 C CA . PRO A 1 80 ? -23.238 5.450 -9.779 1.00 95.81 80 PRO A CA 1
ATOM 565 C C . PRO A 1 80 ? -23.215 6.947 -9.441 1.00 95.81 80 PRO A C 1
ATOM 567 O O . PRO A 1 80 ? -23.196 7.344 -8.273 1.00 95.81 80 PRO A O 1
ATOM 570 N N . ALA A 1 81 ? -23.275 7.784 -10.479 1.00 95.88 81 ALA A N 1
ATOM 571 C CA . ALA A 1 81 ? -23.496 9.218 -10.319 1.00 95.88 81 ALA A CA 1
ATOM 572 C C . ALA A 1 81 ? -24.829 9.477 -9.598 1.00 95.88 81 ALA A C 1
ATOM 574 O O . ALA A 1 81 ? -25.805 8.754 -9.808 1.00 95.88 81 ALA A O 1
ATOM 575 N N . VAL A 1 82 ? -24.877 10.525 -8.777 1.00 96.19 82 VAL A N 1
ATOM 576 C CA . VAL A 1 82 ? -26.090 10.949 -8.066 1.00 96.19 82 VAL A CA 1
ATOM 577 C C . VAL A 1 82 ? -26.199 12.468 -8.088 1.00 96.19 82 VAL A C 1
ATOM 579 O O . VAL A 1 82 ? -25.189 13.169 -8.130 1.00 96.19 82 VAL A O 1
ATOM 582 N N . GLU A 1 83 ? -27.418 12.989 -8.045 1.00 94.94 83 GLU A N 1
ATOM 583 C CA . GLU A 1 83 ? -27.667 14.404 -7.789 1.00 94.94 83 GLU A CA 1
ATOM 584 C C . GLU A 1 83 ? -28.197 14.535 -6.359 1.00 94.94 83 GLU A C 1
ATOM 586 O O . GLU A 1 83 ? -29.210 13.931 -6.004 1.00 94.94 83 GLU A O 1
ATOM 591 N N . ILE A 1 84 ? -27.477 15.270 -5.508 1.00 93.31 84 ILE A N 1
ATOM 592 C CA . ILE A 1 84 ? -27.934 15.559 -4.148 1.00 93.31 84 ILE A CA 1
ATOM 593 C C . ILE A 1 84 ? -28.835 16.796 -4.192 1.00 93.31 84 ILE A C 1
ATOM 595 O O . ILE A 1 84 ? -28.493 17.797 -4.826 1.00 93.31 84 ILE A O 1
ATOM 599 N N . HIS A 1 85 ? -29.998 16.724 -3.542 1.00 93.12 85 HIS A N 1
ATOM 600 C CA . HIS A 1 85 ? -31.035 17.755 -3.607 1.00 93.12 85 HIS A CA 1
ATOM 601 C C . HIS A 1 85 ? -31.481 18.175 -2.205 1.00 93.12 85 HIS A C 1
ATOM 603 O O . HIS A 1 85 ? -32.031 17.365 -1.464 1.00 93.12 85 HIS A O 1
ATOM 609 N N . ASN A 1 86 ? -31.302 19.455 -1.868 1.00 92.75 86 ASN A N 1
ATOM 610 C CA . ASN A 1 86 ? -31.744 20.082 -0.615 1.00 92.75 86 ASN A CA 1
ATOM 611 C C . ASN A 1 86 ? -31.356 19.319 0.668 1.00 92.75 86 ASN A C 1
ATOM 613 O O . ASN A 1 86 ? -32.029 19.442 1.693 1.00 92.75 86 ASN A O 1
ATOM 617 N N . ALA A 1 87 ? -30.267 18.550 0.630 1.00 94.31 87 ALA A N 1
ATOM 618 C CA . ALA A 1 87 ? -29.875 17.705 1.742 1.00 94.31 87 ALA A CA 1
ATOM 619 C C . ALA A 1 87 ? -29.526 18.544 2.974 1.00 94.31 87 ALA A C 1
ATOM 621 O O . ALA A 1 87 ? -28.954 19.639 2.880 1.00 94.31 87 ALA A O 1
ATOM 622 N N . SER A 1 88 ? -29.872 17.997 4.135 1.00 96.50 88 SER A N 1
ATOM 623 C CA . SER A 1 88 ? -29.523 18.552 5.435 1.00 96.50 88 SER A CA 1
ATOM 624 C C . SER A 1 88 ? -28.800 17.490 6.256 1.00 96.50 88 SER A C 1
ATOM 626 O O . SER A 1 88 ? -29.204 16.327 6.299 1.00 96.50 88 SER A O 1
ATOM 628 N N . PHE A 1 89 ? -27.684 17.876 6.865 1.00 97.44 89 PHE A N 1
ATOM 629 C CA . PHE A 1 89 ? -26.843 16.978 7.649 1.00 97.44 89 PHE A CA 1
ATOM 630 C C . PHE A 1 89 ? -26.113 17.743 8.750 1.00 97.44 89 PHE A C 1
ATOM 632 O O . PHE A 1 89 ? -25.772 18.919 8.604 1.00 97.44 89 PHE A O 1
ATOM 639 N N . CYS A 1 90 ? -25.859 17.067 9.864 1.00 98.25 90 CYS A N 1
ATOM 640 C CA . CYS A 1 90 ? -24.963 17.570 10.889 1.00 98.25 90 CYS A CA 1
ATOM 641 C C . CYS A 1 90 ? -23.520 17.323 10.441 1.00 98.25 90 CYS A C 1
ATOM 643 O O . CYS A 1 90 ? -23.137 16.171 10.252 1.00 98.25 90 CYS A O 1
ATOM 645 N N . ASN A 1 91 ? -22.733 18.382 10.251 1.00 98.19 91 ASN A N 1
ATOM 646 C CA . ASN A 1 91 ? -21.287 18.291 10.075 1.00 98.19 91 ASN A CA 1
ATOM 647 C C . ASN A 1 91 ? -20.622 18.439 11.448 1.00 98.19 91 ASN A C 1
ATOM 649 O O . ASN A 1 91 ? -20.766 19.486 12.087 1.00 98.19 91 ASN A O 1
ATOM 653 N N . ILE A 1 92 ? -19.913 17.400 11.888 1.00 98.06 92 ILE A N 1
ATOM 654 C CA . ILE A 1 92 ? -19.132 17.375 13.122 1.00 98.06 92 ILE A CA 1
ATOM 655 C C . ILE A 1 92 ? -17.650 17.249 12.773 1.00 98.06 92 ILE A C 1
ATOM 657 O O . ILE A 1 92 ? -17.260 16.307 12.088 1.00 98.06 92 ILE A O 1
ATOM 661 N N . THR A 1 93 ? -16.814 18.142 13.301 1.00 96.19 93 THR A N 1
ATOM 662 C CA . THR A 1 93 ? -15.354 17.975 13.311 1.00 96.19 93 THR A CA 1
ATOM 663 C C . THR A 1 93 ? -14.878 17.725 14.737 1.00 96.19 93 THR A C 1
ATOM 665 O O . THR A 1 93 ? -15.164 18.512 15.638 1.00 96.19 93 THR A O 1
ATOM 668 N N . VAL A 1 94 ? -14.146 16.630 14.937 1.00 94.50 94 VAL A N 1
ATOM 669 C CA . VAL A 1 94 ? -13.459 16.299 16.190 1.00 94.50 94 VAL A CA 1
ATOM 670 C C . VAL A 1 94 ? -11.959 16.437 15.978 1.00 94.50 94 VAL A C 1
ATOM 672 O O . VAL A 1 94 ? -11.417 15.852 15.040 1.00 94.50 94 VAL A O 1
ATOM 675 N N . SER A 1 95 ? -11.299 17.177 16.866 1.00 93.69 95 SER A N 1
ATOM 676 C CA . SER A 1 95 ? -9.848 17.362 16.867 1.00 93.69 95 SER A CA 1
ATOM 677 C C . SER A 1 95 ? -9.228 16.699 18.095 1.00 93.69 95 SER A C 1
ATOM 679 O O . SER A 1 95 ? -9.728 16.863 19.215 1.00 93.69 95 SER A O 1
ATOM 681 N N . TYR A 1 96 ? -8.128 15.975 17.902 1.00 90.62 96 TYR A N 1
ATOM 682 C CA . TYR A 1 96 ? -7.366 15.326 18.972 1.00 90.62 96 TYR A CA 1
ATOM 683 C C . TYR A 1 96 ? -5.856 15.323 18.668 1.00 90.62 96 TYR A C 1
ATOM 685 O O . TYR A 1 96 ? -5.443 15.643 17.556 1.00 90.62 96 TYR A O 1
ATOM 693 N N . THR A 1 97 ? -5.032 14.995 19.664 1.00 90.62 97 THR A N 1
ATOM 694 C CA . THR A 1 97 ? -3.564 14.859 19.547 1.00 90.62 97 THR A CA 1
ATOM 695 C C . THR A 1 97 ? -3.079 13.637 20.316 1.00 90.62 97 THR A C 1
ATOM 697 O O . THR A 1 97 ? -3.631 13.307 21.371 1.00 90.62 97 THR A O 1
ATOM 700 N N . HIS A 1 98 ? -2.029 12.986 19.829 1.00 87.88 98 HIS A N 1
ATOM 701 C CA . HIS A 1 98 ? -1.315 11.950 20.564 1.00 87.88 98 HIS A CA 1
ATOM 702 C C . HIS A 1 98 ? -0.234 12.600 21.461 1.00 87.88 98 HIS A C 1
ATOM 704 O O . HIS A 1 98 ? 0.622 13.350 20.973 1.00 87.88 98 HIS A O 1
ATOM 710 N N . PRO A 1 99 ? -0.228 12.359 22.790 1.00 87.69 99 PRO A N 1
ATOM 711 C CA . PRO A 1 99 ? 0.710 13.001 23.709 1.00 87.69 99 PRO A CA 1
ATOM 712 C C . PRO A 1 99 ? 2.179 12.759 23.332 1.00 87.69 99 PRO A C 1
ATOM 714 O O . PRO A 1 99 ? 2.700 11.658 23.464 1.00 87.69 99 PRO A O 1
ATOM 717 N N . GLY A 1 100 ? 2.864 13.825 22.913 1.00 86.88 100 GLY A N 1
ATOM 718 C CA . GLY A 1 100 ? 4.276 13.792 22.519 1.00 86.88 100 GLY A CA 1
ATOM 719 C C . GLY A 1 100 ? 4.534 13.701 21.011 1.00 86.88 100 GLY A C 1
ATOM 720 O O . GLY A 1 100 ? 5.680 13.882 20.606 1.00 86.88 100 GLY A O 1
ATOM 721 N N . HIS A 1 101 ? 3.507 13.504 20.175 1.00 85.81 101 HIS A N 1
ATOM 722 C CA . HIS A 1 101 ? 3.668 13.448 18.713 1.00 85.81 101 HIS A CA 1
ATOM 723 C C . HIS A 1 101 ? 3.688 14.849 18.074 1.00 85.81 101 HIS A C 1
ATOM 725 O O . HIS A 1 101 ? 4.266 15.035 17.008 1.00 85.81 101 HIS A O 1
ATOM 731 N N . SER A 1 102 ? 3.148 15.858 18.773 1.00 87.06 102 SER A N 1
ATOM 732 C CA . SER A 1 102 ? 3.024 17.254 18.302 1.00 87.06 102 SER A CA 1
ATOM 733 C C . SER A 1 102 ? 2.133 17.410 17.059 1.00 87.06 102 SER A C 1
ATOM 735 O O . SER A 1 102 ? 2.351 18.289 16.227 1.00 87.06 102 SER A O 1
ATOM 737 N N . ASP A 1 103 ? 1.125 16.550 16.958 1.00 88.44 103 ASP A N 1
ATOM 738 C CA . ASP A 1 103 ? 0.123 16.461 15.901 1.00 88.44 103 ASP A CA 1
ATOM 739 C C . ASP A 1 103 ? -1.198 17.159 16.285 1.00 88.44 103 ASP A C 1
ATOM 741 O O . ASP A 1 103 ? -1.459 17.447 17.454 1.00 88.44 103 ASP A O 1
ATOM 745 N N . VAL A 1 104 ? -2.067 17.407 15.299 1.00 91.88 104 VAL A N 1
ATOM 746 C CA . VAL A 1 104 ? -3.488 17.730 15.519 1.00 91.88 104 VAL A CA 1
ATOM 747 C C . VAL A 1 104 ? -4.303 17.032 14.436 1.00 91.88 104 VAL A C 1
ATOM 749 O O . VAL A 1 104 ? -4.404 17.528 13.314 1.00 91.88 104 VAL A O 1
ATOM 752 N N . VAL A 1 105 ? -4.876 15.877 14.762 1.00 91.06 105 VAL A N 1
ATOM 753 C CA . VAL A 1 105 ? -5.697 15.087 13.837 1.00 91.06 105 VAL A CA 1
ATOM 754 C C . VAL A 1 105 ? -7.127 15.612 13.838 1.00 91.06 105 VAL A C 1
ATOM 756 O O . VAL A 1 105 ? -7.736 15.747 14.900 1.00 91.06 105 VAL A O 1
ATOM 759 N N . ASN A 1 106 ? -7.690 15.856 12.652 1.00 92.50 106 ASN A N 1
ATOM 760 C CA . ASN A 1 106 ? -9.075 16.291 12.486 1.00 92.50 106 ASN A CA 1
ATOM 761 C C . ASN A 1 106 ? -9.901 15.205 11.788 1.00 92.50 106 ASN A C 1
ATOM 763 O O . ASN A 1 106 ? -9.621 14.812 10.652 1.00 92.50 106 ASN A O 1
ATOM 767 N N . VAL A 1 107 ? -10.961 14.744 12.448 1.00 93.44 107 VAL A N 1
ATOM 768 C CA . VAL A 1 107 ? -11.937 13.779 11.921 1.00 93.44 107 VAL A CA 1
ATOM 769 C C . VAL A 1 107 ? -13.237 14.515 11.616 1.00 93.44 107 VAL A C 1
ATOM 771 O O . VAL A 1 107 ? -13.840 15.088 12.519 1.00 93.44 107 VAL A O 1
ATOM 774 N N . GLU A 1 108 ? -13.673 14.505 10.355 1.00 95.12 108 GLU A N 1
ATOM 775 C CA . GLU A 1 108 ? -14.943 15.110 9.932 1.00 95.12 108 GLU A CA 1
ATOM 776 C C . GLU A 1 108 ? -15.980 14.033 9.640 1.00 95.12 108 GLU A C 1
ATOM 778 O O . GLU A 1 108 ? -15.748 13.156 8.806 1.00 95.12 108 GLU A O 1
ATOM 783 N N . THR A 1 109 ? -17.123 14.119 10.316 1.00 97.44 109 THR A N 1
ATOM 784 C CA . THR A 1 109 ? -18.254 13.198 10.191 1.00 97.44 109 THR A CA 1
ATOM 785 C C . THR A 1 109 ? -19.489 13.973 9.750 1.00 97.44 109 THR A C 1
ATOM 787 O O . THR A 1 109 ? -19.843 14.974 10.371 1.00 97.44 109 THR A O 1
ATOM 790 N N . TRP A 1 110 ? -20.167 13.516 8.698 1.00 98.19 110 TRP A N 1
ATOM 791 C CA . TRP A 1 110 ? -21.452 14.065 8.264 1.00 98.19 110 TRP A CA 1
ATOM 792 C C . TRP A 1 110 ? -22.568 13.051 8.549 1.00 98.19 110 TRP A C 1
ATOM 794 O O . TRP A 1 110 ? -22.485 11.892 8.133 1.00 98.19 110 TRP A O 1
ATOM 804 N N . LEU A 1 111 ? -23.606 13.492 9.263 1.00 98.31 111 LEU A N 1
ATOM 805 C CA . LEU A 1 111 ? -24.747 12.679 9.696 1.00 98.31 111 LEU A CA 1
ATOM 806 C C . LEU A 1 111 ? -26.047 13.225 9.071 1.00 98.31 111 LEU A C 1
ATOM 808 O O . LEU A 1 111 ? -26.443 14.338 9.433 1.00 98.31 111 LEU A O 1
ATOM 812 N N . PRO A 1 112 ? -26.721 12.507 8.148 1.00 97.12 112 PRO A N 1
ATOM 813 C CA . PRO A 1 112 ? -28.006 12.931 7.580 1.00 97.12 112 PRO A CA 1
ATOM 814 C C . PRO A 1 112 ? -29.050 13.266 8.659 1.00 97.12 112 PRO A C 1
ATOM 816 O O . PRO A 1 112 ? -29.262 12.472 9.578 1.00 97.12 112 PRO A O 1
ATOM 819 N N . THR A 1 113 ? -29.731 14.415 8.567 1.00 95.44 113 THR A N 1
ATOM 820 C CA . THR A 1 113 ? -30.801 14.751 9.534 1.00 95.44 113 THR A CA 1
ATOM 821 C C . THR A 1 113 ? -32.080 13.949 9.309 1.00 95.44 113 THR A C 1
ATOM 823 O O . THR A 1 113 ? -32.910 13.845 10.205 1.00 95.44 113 THR A O 1
ATOM 826 N N . GLU A 1 114 ? -32.251 13.405 8.108 1.00 89.62 114 GLU A N 1
ATOM 827 C CA . GLU A 1 114 ? -33.384 12.586 7.680 1.00 89.62 114 GLU A CA 1
ATOM 828 C C . GLU A 1 114 ? -32.843 11.397 6.866 1.00 89.62 114 GLU A C 1
ATOM 830 O O . GLU A 1 114 ? -31.686 11.409 6.446 1.00 89.62 114 GLU A O 1
ATOM 835 N N . ASP A 1 115 ? -33.654 10.352 6.689 1.00 88.50 115 ASP A N 1
ATOM 836 C CA . ASP A 1 115 ? -33.373 9.193 5.823 1.00 88.50 115 ASP A CA 1
ATOM 837 C C . ASP A 1 115 ? -32.029 8.452 6.036 1.00 88.50 115 ASP A C 1
ATOM 839 O O . ASP A 1 115 ? -31.564 7.732 5.149 1.00 88.50 115 ASP A O 1
ATOM 843 N N . TRP A 1 116 ? -31.427 8.529 7.235 1.00 96.94 116 TRP A N 1
ATOM 844 C CA . TRP A 1 116 ? -30.255 7.707 7.564 1.00 96.94 116 TRP A CA 1
ATOM 845 C C . TRP A 1 116 ? -30.582 6.212 7.455 1.00 96.94 116 TRP A C 1
ATOM 847 O O . TRP A 1 116 ? -31.394 5.657 8.202 1.00 96.94 116 TRP A O 1
ATOM 857 N N . ASN A 1 117 ? -29.893 5.537 6.538 1.00 96.94 117 ASN A N 1
ATOM 858 C CA . ASN A 1 117 ? -30.168 4.162 6.138 1.00 96.94 117 ASN A CA 1
ATOM 859 C C . ASN A 1 117 ? -29.637 3.103 7.134 1.00 96.94 117 ASN A C 1
ATOM 861 O O . ASN A 1 117 ? -29.754 1.904 6.873 1.00 96.94 117 ASN A O 1
ATOM 865 N N . GLY A 1 118 ? -29.059 3.530 8.265 1.00 97.25 118 GLY A N 1
ATOM 866 C CA . GLY A 1 118 ? -28.490 2.665 9.303 1.00 97.25 118 GLY A CA 1
ATOM 867 C C . GLY A 1 118 ? -27.021 2.277 9.101 1.00 97.25 118 GLY A C 1
ATOM 868 O O . GLY A 1 118 ? -26.522 1.457 9.868 1.00 97.25 118 GLY A O 1
ATOM 869 N N . ARG A 1 119 ? -26.328 2.824 8.093 1.00 98.06 119 ARG A N 1
ATOM 870 C CA . ARG A 1 119 ? -24.953 2.443 7.725 1.00 98.06 119 ARG A CA 1
ATOM 871 C C . ARG A 1 119 ? -23.964 3.603 7.842 1.00 98.06 119 ARG A C 1
ATOM 873 O O . ARG A 1 119 ? -24.344 4.775 7.761 1.00 98.06 119 ARG A O 1
ATOM 880 N N . LEU A 1 120 ? -22.689 3.247 7.972 1.00 98.00 120 LEU A N 1
ATOM 881 C CA . LEU A 1 120 ? -21.532 4.135 7.846 1.00 98.00 120 LEU A CA 1
ATOM 882 C C . LEU A 1 120 ? -20.808 3.849 6.518 1.00 98.00 120 LEU A C 1
ATOM 884 O O . LEU A 1 120 ? -20.587 2.689 6.189 1.00 98.00 120 LEU A O 1
ATOM 888 N N . GLN A 1 121 ? -20.413 4.882 5.772 1.00 97.75 121 GLN A N 1
ATOM 889 C CA . GLN A 1 121 ? -19.469 4.801 4.651 1.00 97.75 121 GLN A CA 1
ATOM 890 C C . GLN A 1 121 ? -18.290 5.744 4.928 1.00 97.75 121 GLN A C 1
ATOM 892 O O . GLN A 1 121 ? -18.409 6.959 4.814 1.00 97.75 121 GLN A O 1
ATOM 897 N N . ALA A 1 122 ? -17.138 5.203 5.308 1.00 95.06 122 ALA A N 1
ATOM 898 C CA . ALA A 1 122 ? -15.903 5.964 5.434 1.00 95.06 122 ALA A CA 1
ATOM 899 C C . ALA A 1 122 ? -15.219 6.144 4.074 1.00 95.06 122 ALA A C 1
ATOM 901 O O . ALA A 1 122 ? -15.277 5.267 3.208 1.00 95.06 122 ALA A O 1
ATOM 902 N N . VAL A 1 123 ? -14.527 7.273 3.915 1.00 93.25 123 VAL A N 1
ATOM 903 C CA . VAL A 1 123 ? -13.761 7.595 2.703 1.00 93.25 123 VAL A CA 1
ATOM 904 C C . VAL A 1 123 ? -12.279 7.797 3.015 1.00 93.25 123 VAL A C 1
ATOM 906 O O . VAL A 1 123 ? -11.911 8.184 4.132 1.00 93.25 123 VAL A O 1
ATOM 909 N N . GLY A 1 124 ? -11.434 7.508 2.025 1.00 88.75 124 GLY A N 1
ATOM 910 C CA . GLY A 1 124 ? -9.984 7.712 2.076 1.00 88.75 124 GLY A CA 1
ATOM 911 C C . GLY A 1 124 ? -9.505 9.006 1.406 1.00 88.75 124 GLY A C 1
ATOM 912 O O . GLY A 1 124 ? -10.296 9.887 1.044 1.00 88.75 124 GLY A O 1
ATOM 913 N N . GLY A 1 125 ? -8.186 9.096 1.235 1.00 89.56 125 GLY A N 1
ATOM 914 C CA . GLY A 1 125 ? -7.500 10.195 0.554 1.00 89.56 125 GLY A CA 1
ATOM 915 C C . GLY A 1 125 ? -6.826 9.800 -0.764 1.00 89.56 125 GLY A C 1
ATOM 916 O O . GLY A 1 125 ? -7.184 8.808 -1.398 1.00 89.56 125 GLY A O 1
ATOM 917 N N . GLY A 1 126 ? -5.843 10.598 -1.180 1.00 89.19 126 GLY A N 1
ATOM 918 C CA . GLY A 1 126 ? -5.135 10.481 -2.456 1.00 89.19 126 GLY A CA 1
ATOM 919 C C . GLY A 1 126 ? -3.726 11.072 -2.365 1.00 89.19 126 GLY A C 1
ATOM 920 O O . GLY A 1 126 ? -3.521 12.093 -1.707 1.00 89.19 126 GLY A O 1
ATOM 921 N N . GLY A 1 127 ? -2.747 10.439 -3.019 1.00 88.75 127 GLY A N 1
ATOM 922 C CA . GLY A 1 127 ? -1.339 10.841 -2.919 1.00 88.75 127 GLY A CA 1
ATOM 923 C C . GLY A 1 127 ? -0.853 10.863 -1.464 1.00 88.75 127 GLY A C 1
ATOM 924 O O . GLY A 1 127 ? -1.092 9.923 -0.714 1.00 88.75 127 GLY A O 1
ATOM 925 N N . TRP A 1 128 ? -0.212 11.957 -1.049 1.00 89.25 128 TRP A N 1
ATOM 926 C CA . TRP A 1 128 ? 0.286 12.141 0.322 1.00 89.25 128 TRP A CA 1
ATOM 927 C C . TRP A 1 128 ? -0.774 12.633 1.330 1.00 89.25 128 TRP A C 1
ATOM 929 O O . TRP A 1 128 ? -0.423 12.966 2.457 1.00 89.25 128 TRP A O 1
ATOM 939 N N . ARG A 1 129 ? -2.066 12.675 0.962 1.00 89.31 129 ARG A N 1
ATOM 940 C CA . ARG A 1 129 ? -3.172 13.042 1.867 1.00 89.31 129 ARG A CA 1
ATOM 941 C C . ARG A 1 129 ? -3.985 11.826 2.292 1.00 89.31 129 ARG A C 1
ATOM 943 O O . ARG A 1 129 ? -4.398 11.031 1.451 1.00 89.31 129 ARG A O 1
ATOM 950 N N . ALA A 1 130 ? -4.308 11.739 3.581 1.00 88.06 130 ALA A N 1
ATOM 951 C CA . ALA A 1 130 ? -5.154 10.683 4.143 1.00 88.06 130 ALA A CA 1
ATOM 952 C C . ALA A 1 130 ? -6.672 10.899 3.948 1.00 88.06 130 ALA A C 1
ATOM 954 O O . ALA A 1 130 ? -7.450 9.958 4.122 1.00 88.06 130 ALA A O 1
ATOM 955 N N . GLY A 1 131 ? -7.087 12.112 3.569 1.00 90.56 131 GLY A N 1
ATOM 956 C CA . GLY A 1 131 ? -8.479 12.505 3.343 1.00 90.56 131 GLY A CA 1
ATOM 957 C C . GLY A 1 131 ? -8.645 14.028 3.403 1.00 90.56 131 GLY A C 1
ATOM 958 O O . GLY A 1 131 ? -7.710 14.759 3.073 1.00 90.56 131 GLY A O 1
ATOM 959 N N . ARG A 1 132 ? -9.841 14.511 3.784 1.00 92.44 132 ARG A N 1
ATOM 960 C CA . ARG A 1 132 ? -10.192 15.946 3.952 1.00 92.44 132 ARG A CA 1
ATOM 961 C C . ARG A 1 132 ? -9.854 16.827 2.732 1.00 92.44 132 ARG A C 1
ATOM 963 O O . ARG A 1 132 ? -9.651 18.032 2.852 1.00 92.44 132 ARG A O 1
ATOM 970 N N . MET A 1 133 ? -9.840 16.228 1.540 1.00 91.62 133 MET A N 1
ATOM 971 C CA . MET A 1 133 ? -9.588 16.882 0.251 1.00 91.62 133 MET A CA 1
ATOM 972 C C . MET A 1 133 ? -10.850 16.907 -0.626 1.00 91.62 133 MET A C 1
ATOM 974 O O . MET A 1 133 ? -11.830 16.226 -0.329 1.00 91.62 133 MET A O 1
ATOM 978 N N . LEU A 1 134 ? -10.818 17.650 -1.741 1.00 91.94 134 LEU A N 1
ATOM 979 C CA . LEU A 1 134 ? -11.947 17.808 -2.677 1.00 91.94 134 LEU A CA 1
ATOM 980 C C . LEU A 1 134 ? -12.617 16.475 -3.070 1.00 91.94 134 LEU A C 1
ATOM 982 O O . LEU A 1 134 ? -13.844 16.371 -3.047 1.00 91.94 134 LEU A O 1
ATOM 986 N N . LEU A 1 135 ? -11.819 15.448 -3.386 1.00 90.12 135 LEU A N 1
ATOM 987 C CA . LEU A 1 135 ? -12.327 14.115 -3.734 1.00 90.12 135 LEU A CA 1
ATOM 988 C C . LEU A 1 135 ? -13.026 13.435 -2.546 1.00 90.12 135 LEU A C 1
ATOM 990 O O . LEU A 1 135 ? -14.120 12.897 -2.715 1.00 90.12 135 LEU A O 1
ATOM 994 N N . SER A 1 136 ? -12.457 13.522 -1.338 1.00 92.38 136 SER A N 1
ATOM 995 C CA . SER A 1 136 ? -13.072 12.987 -0.117 1.00 92.38 136 SER A CA 1
ATOM 996 C C . SER A 1 136 ? -14.426 13.651 0.146 1.00 92.38 136 SER A C 1
ATOM 998 O O . SER A 1 136 ? -15.419 12.940 0.253 1.00 92.38 136 SER A O 1
ATOM 1000 N N . TYR A 1 137 ? -14.515 14.989 0.149 1.00 95.00 137 TYR A N 1
ATOM 1001 C CA . TYR A 1 137 ? -15.792 15.690 0.372 1.00 95.00 137 TYR A CA 1
ATOM 1002 C C . TYR A 1 137 ? -16.833 15.395 -0.716 1.00 95.00 137 TYR A C 1
ATOM 1004 O O . TYR A 1 137 ? -18.019 15.284 -0.411 1.00 95.00 137 TYR A O 1
ATOM 1012 N N . THR A 1 138 ? -16.415 15.218 -1.974 1.00 93.75 138 THR A N 1
ATOM 1013 C CA . THR A 1 138 ? -17.351 14.852 -3.050 1.00 93.75 138 THR A CA 1
ATOM 1014 C C . THR A 1 138 ? -17.861 13.415 -2.887 1.00 93.75 138 THR A C 1
ATOM 1016 O O . THR A 1 138 ? -19.049 13.155 -3.073 1.00 93.75 138 THR A O 1
ATOM 1019 N N . THR A 1 139 ? -17.001 12.495 -2.435 1.00 93.88 139 THR A N 1
ATOM 1020 C CA . THR A 1 139 ? -17.406 11.123 -2.086 1.00 93.88 139 THR A CA 1
ATOM 1021 C C . THR A 1 139 ? -18.351 11.115 -0.875 1.00 93.88 139 THR A C 1
ATOM 1023 O O . THR A 1 139 ? -19.362 10.417 -0.900 1.00 93.88 139 THR A O 1
ATOM 1026 N N . MET A 1 140 ? -18.083 11.937 0.152 1.00 96.75 140 MET A N 1
ATOM 1027 C CA . MET A 1 140 ? -18.963 12.116 1.320 1.00 96.75 140 MET A CA 1
ATOM 1028 C C . MET A 1 140 ? -20.335 12.673 0.923 1.00 96.75 140 MET A C 1
ATOM 1030 O O . MET A 1 140 ? -21.353 12.177 1.394 1.00 96.75 140 MET A O 1
ATOM 1034 N N . ALA A 1 141 ? -20.392 13.657 0.022 1.00 96.94 141 ALA A N 1
ATOM 1035 C CA . ALA A 1 141 ? -21.656 14.174 -0.502 1.00 96.94 141 ALA A CA 1
ATOM 1036 C C . ALA A 1 141 ? -22.464 13.085 -1.232 1.00 96.94 141 ALA A C 1
ATOM 1038 O O . ALA A 1 141 ? -23.673 12.984 -1.031 1.00 96.94 141 ALA A O 1
ATOM 1039 N N . GLY A 1 142 ? -21.801 12.221 -2.009 1.00 96.50 142 GLY A N 1
ATOM 1040 C CA . GLY A 1 142 ? -22.429 11.028 -2.583 1.00 96.50 142 GLY A CA 1
ATOM 1041 C C . GLY A 1 142 ? -22.955 10.057 -1.518 1.00 96.50 142 GLY A C 1
ATOM 1042 O O . GLY A 1 142 ? -24.080 9.582 -1.624 1.00 96.50 142 GLY A O 1
ATOM 1043 N N . ALA A 1 143 ? -22.186 9.804 -0.456 1.00 97.12 143 ALA A N 1
ATOM 1044 C CA . ALA A 1 143 ? -22.610 8.941 0.647 1.00 97.12 143 ALA A CA 1
ATOM 1045 C C . ALA A 1 143 ? -23.846 9.494 1.392 1.00 97.12 143 ALA A C 1
ATOM 1047 O O . ALA A 1 143 ? -24.770 8.731 1.673 1.00 97.12 143 ALA A O 1
ATOM 1048 N N . ILE A 1 144 ? -23.915 10.812 1.637 1.00 97.69 144 ILE A N 1
ATOM 1049 C CA . ILE A 1 144 ? -25.112 11.472 2.196 1.00 97.69 144 ILE A CA 1
ATOM 1050 C C . ILE A 1 144 ? -26.324 11.298 1.272 1.00 97.69 144 ILE A C 1
ATOM 1052 O O . ILE A 1 144 ? -27.411 10.998 1.759 1.00 97.69 144 ILE A O 1
ATOM 1056 N N . ALA A 1 145 ? -26.154 11.452 -0.046 1.00 96.19 145 ALA A N 1
ATOM 1057 C CA . ALA A 1 145 ? -27.240 11.272 -1.016 1.00 96.19 145 ALA A CA 1
ATOM 1058 C C . ALA A 1 145 ? -27.794 9.834 -1.034 1.00 96.19 145 ALA A C 1
ATOM 1060 O O . ALA A 1 145 ? -28.994 9.637 -1.205 1.00 96.19 145 ALA A O 1
ATOM 1061 N N . ASP A 1 146 ? -26.935 8.839 -0.796 1.00 96.06 146 ASP A N 1
ATOM 1062 C CA . ASP A 1 146 ? -27.311 7.427 -0.653 1.00 96.06 146 ASP A CA 1
ATOM 1063 C C . ASP A 1 146 ? -27.836 7.086 0.774 1.00 96.06 146 ASP A C 1
ATOM 1065 O O . ASP A 1 146 ? -28.144 5.927 1.077 1.00 96.06 146 ASP A O 1
ATOM 1069 N N . GLY A 1 147 ? -27.934 8.073 1.675 1.00 96.50 147 GLY A N 1
ATOM 1070 C CA . GLY A 1 147 ? -28.459 7.941 3.042 1.00 96.50 147 GLY A CA 1
ATOM 1071 C C . GLY A 1 147 ? -27.468 7.408 4.086 1.00 96.50 147 GLY A C 1
ATOM 1072 O O . GLY A 1 147 ? -27.884 7.011 5.176 1.00 96.50 147 GLY A O 1
ATOM 1073 N N . TYR A 1 148 ? -26.169 7.355 3.789 1.00 98.00 148 TYR A N 1
ATOM 1074 C CA . TYR A 1 148 ? -25.139 6.901 4.729 1.00 98.00 148 TYR A CA 1
ATOM 1075 C C . TYR A 1 148 ? -24.706 8.028 5.675 1.00 98.00 148 TYR A C 1
ATOM 1077 O O . TYR A 1 148 ? -24.595 9.185 5.276 1.00 98.00 148 TYR A O 1
ATOM 1085 N N . ALA A 1 149 ? -24.357 7.676 6.914 1.00 98.44 149 ALA A N 1
ATOM 1086 C CA . ALA A 1 149 ? -23.433 8.496 7.696 1.00 98.44 149 ALA A CA 1
ATOM 1087 C C . ALA A 1 149 ? -22.023 8.340 7.099 1.00 98.44 149 ALA A C 1
ATOM 1089 O O . ALA A 1 149 ? -21.677 7.252 6.638 1.00 98.44 149 ALA A O 1
ATOM 1090 N N . THR A 1 150 ? -21.198 9.388 7.082 1.00 97.69 150 THR A N 1
ATOM 1091 C CA . THR A 1 150 ? -19.907 9.353 6.367 1.00 97.69 150 THR A CA 1
ATOM 1092 C C . THR A 1 150 ? -18.788 10.071 7.111 1.00 97.69 150 THR A C 1
ATOM 1094 O O . THR A 1 150 ? -19.044 11.059 7.794 1.00 97.69 150 THR A O 1
ATOM 1097 N N . VAL A 1 151 ? -17.543 9.593 6.974 1.00 95.62 151 VAL A N 1
ATOM 1098 C CA . VAL A 1 151 ? -16.384 10.108 7.732 1.00 95.62 151 VAL A CA 1
ATOM 1099 C C . VAL A 1 151 ? -15.077 10.171 6.925 1.00 95.62 151 VAL A C 1
ATOM 1101 O O . VAL A 1 151 ? -14.748 9.259 6.161 1.00 95.62 151 VAL A O 1
ATOM 1104 N N . THR A 1 152 ? -14.290 11.227 7.153 1.00 93.75 152 THR A N 1
ATOM 1105 C CA . THR A 1 152 ? -12.924 11.433 6.633 1.00 93.75 152 THR A CA 1
ATOM 1106 C C . THR A 1 152 ? -11.982 11.942 7.736 1.00 93.75 152 THR A C 1
ATOM 1108 O O . THR A 1 152 ? -12.431 12.464 8.751 1.00 93.75 152 THR A O 1
ATOM 1111 N N . THR A 1 153 ? -10.665 11.849 7.531 1.00 92.56 153 THR A N 1
ATOM 1112 C CA . THR A 1 153 ? -9.645 12.495 8.383 1.00 92.56 153 THR A CA 1
ATOM 1113 C C . THR A 1 153 ? -8.534 13.128 7.539 1.00 92.56 153 THR A C 1
ATOM 1115 O O . THR A 1 153 ? -8.397 12.761 6.375 1.00 92.56 153 THR A O 1
ATOM 1118 N N . ASP A 1 154 ? -7.783 14.089 8.079 1.00 91.38 154 ASP A N 1
ATOM 1119 C CA . ASP A 1 154 ? -6.503 14.551 7.506 1.00 91.38 154 ASP A CA 1
ATOM 1120 C C . ASP A 1 154 ? -5.295 13.733 7.991 1.00 91.38 154 ASP A C 1
ATOM 1122 O O . ASP A 1 154 ? -4.201 13.881 7.448 1.00 91.38 154 ASP A O 1
ATOM 1126 N N . SER A 1 155 ? -5.491 12.881 9.001 1.00 88.44 155 SER A N 1
ATOM 1127 C CA . SER A 1 155 ? -4.430 12.183 9.725 1.00 88.44 155 SER A CA 1
ATOM 1128 C C . SER A 1 155 ? -3.308 13.109 10.203 1.00 88.44 155 SER A C 1
ATOM 1130 O O . SER A 1 155 ? -2.137 12.821 10.002 1.00 88.44 155 SER A O 1
ATOM 1132 N N . GLY A 1 156 ? -3.647 14.271 10.770 1.00 88.81 156 GLY A N 1
ATOM 1133 C CA . GLY A 1 156 ? -2.659 15.173 11.380 1.00 88.81 156 GLY A CA 1
ATOM 1134 C C . GLY A 1 156 ? -1.766 15.935 10.392 1.00 88.81 156 GLY A C 1
ATOM 1135 O O . GLY A 1 156 ? -1.039 16.839 10.798 1.00 88.81 156 GLY A O 1
ATOM 1136 N N . LEU A 1 157 ? -1.852 15.635 9.091 1.00 88.88 157 LEU A N 1
ATOM 1137 C CA . LEU A 1 157 ? -1.073 16.294 8.035 1.00 88.88 157 LEU A CA 1
ATOM 1138 C C . LEU A 1 157 ? -1.717 17.586 7.502 1.00 88.88 157 LEU A C 1
ATOM 1140 O O . LEU A 1 157 ? -1.119 18.291 6.683 1.00 88.88 157 LEU A O 1
ATOM 1144 N N . GLY A 1 158 ? -2.949 17.884 7.927 1.00 87.06 158 GLY A N 1
ATOM 1145 C CA . GLY A 1 158 ? -3.728 19.038 7.480 1.00 87.06 158 GLY A CA 1
ATOM 1146 C C . GLY A 1 158 ? -3.837 19.126 5.954 1.00 87.06 158 GLY A C 1
ATOM 1147 O O . GLY A 1 158 ? -4.377 18.239 5.294 1.00 87.06 158 GLY A O 1
ATOM 1148 N N . ASP A 1 159 ? -3.316 20.219 5.391 1.00 86.94 159 ASP A N 1
ATOM 1149 C CA . ASP A 1 159 ? -3.371 20.529 3.958 1.00 86.94 159 ASP A CA 1
ATOM 1150 C C . ASP A 1 159 ? -2.073 20.215 3.178 1.00 86.94 159 ASP A C 1
ATOM 1152 O O . ASP A 1 159 ? -1.898 20.683 2.047 1.00 86.94 159 ASP A O 1
ATOM 1156 N N . ALA A 1 160 ? -1.170 19.394 3.723 1.00 87.56 160 ALA A N 1
ATOM 1157 C CA . ALA A 1 160 ? 0.031 18.971 3.002 1.00 87.56 160 ALA A CA 1
ATOM 1158 C C . ALA A 1 160 ? -0.303 18.331 1.635 1.00 87.56 160 ALA A C 1
ATOM 1160 O O . ALA A 1 160 ? -1.228 17.529 1.508 1.00 87.56 160 ALA A O 1
ATOM 1161 N N . MET A 1 161 ? 0.439 18.698 0.586 1.00 85.50 161 MET A N 1
ATOM 1162 C CA . MET A 1 161 ? 0.303 18.108 -0.761 1.00 85.50 161 MET A CA 1
ATOM 1163 C C . MET A 1 161 ? 1.415 17.100 -1.075 1.00 85.50 161 MET A C 1
ATOM 1165 O O . MET A 1 161 ? 1.225 16.198 -1.893 1.00 85.50 161 MET A O 1
ATOM 1169 N N . GLY A 1 162 ? 2.561 17.246 -0.412 1.00 89.62 162 GLY A N 1
ATOM 1170 C CA . GLY A 1 162 ? 3.709 16.355 -0.472 1.00 89.62 162 GLY A CA 1
ATOM 1171 C C . GLY A 1 162 ? 4.301 16.132 0.923 1.00 89.62 162 GLY A C 1
ATOM 1172 O O . GLY A 1 162 ? 3.753 16.629 1.908 1.00 89.62 162 GLY A O 1
ATOM 1173 N N . PRO A 1 163 ? 5.399 15.365 1.023 1.00 91.62 163 PRO A N 1
ATOM 1174 C CA . PRO A 1 163 ? 6.103 15.090 2.278 1.00 91.62 163 PRO A CA 1
ATOM 1175 C C . PRO A 1 163 ? 6.956 16.263 2.785 1.00 91.62 163 PRO A C 1
ATOM 1177 O O . PRO A 1 163 ? 7.509 16.196 3.881 1.00 91.62 163 PRO A O 1
ATOM 1180 N N . ASP A 1 164 ? 7.063 17.339 2.008 1.00 91.00 164 ASP A N 1
ATOM 1181 C CA . ASP A 1 164 ? 7.982 18.454 2.217 1.00 91.00 164 ASP A CA 1
ATOM 1182 C C . ASP A 1 164 ? 7.771 19.215 3.529 1.00 91.00 164 ASP A C 1
ATOM 1184 O O . ASP A 1 164 ? 8.742 19.671 4.135 1.00 91.00 164 ASP A O 1
ATOM 1188 N N . SER A 1 165 ? 6.523 19.307 3.994 1.00 90.69 165 SER A N 1
ATOM 1189 C CA . SER A 1 165 ? 6.158 20.045 5.205 1.00 90.69 165 SER A CA 1
ATOM 1190 C C . SER A 1 165 ? 6.087 19.196 6.479 1.00 90.69 165 SER A C 1
ATOM 1192 O O . SER A 1 165 ? 5.852 19.762 7.544 1.00 90.69 165 SER A O 1
ATOM 1194 N N . TRP A 1 166 ? 6.219 17.864 6.396 1.00 92.19 166 TRP A N 1
ATOM 1195 C CA . TRP A 1 166 ? 5.955 16.977 7.543 1.00 92.19 166 TRP A CA 1
ATOM 1196 C C . TRP A 1 166 ? 6.865 15.755 7.682 1.00 92.19 166 TRP A C 1
ATOM 1198 O O . TRP A 1 166 ? 6.999 15.272 8.802 1.00 92.19 166 TRP A O 1
ATOM 1208 N N . ALA A 1 167 ? 7.500 15.243 6.620 1.00 93.50 167 ALA A N 1
ATOM 1209 C CA . ALA A 1 167 ? 8.234 13.969 6.681 1.00 93.50 167 ALA A CA 1
ATOM 1210 C C . ALA A 1 167 ? 9.555 14.034 7.467 1.00 93.50 167 ALA A C 1
ATOM 1212 O O . ALA A 1 167 ? 10.108 12.995 7.832 1.00 93.50 167 ALA A O 1
ATOM 1213 N N . LEU A 1 168 ? 10.050 15.238 7.765 1.00 94.88 168 LEU A N 1
ATOM 1214 C CA . LEU A 1 168 ? 11.224 15.485 8.599 1.00 94.88 168 LEU A CA 1
ATOM 1215 C C . LEU A 1 168 ? 10.856 16.424 9.756 1.00 94.88 168 LEU A C 1
ATOM 1217 O O . LEU A 1 168 ? 10.191 17.434 9.545 1.00 94.88 168 LEU A O 1
ATOM 1221 N N . ILE A 1 169 ? 11.345 16.125 10.961 1.00 93.81 169 ILE A N 1
ATOM 1222 C CA . ILE A 1 169 ? 11.290 17.044 12.117 1.00 93.81 169 ILE A CA 1
ATOM 1223 C C . ILE A 1 169 ? 12.407 18.093 11.992 1.00 93.81 169 ILE A C 1
ATOM 1225 O O . ILE A 1 169 ? 12.259 19.252 12.366 1.00 93.81 169 ILE A O 1
ATOM 1229 N N . SER A 1 170 ? 13.555 17.669 11.464 1.00 93.44 170 SER A N 1
ATOM 1230 C CA . SER A 1 170 ? 14.716 18.498 11.127 1.00 93.44 170 SER A CA 1
ATOM 1231 C C . SER A 1 170 ? 15.600 17.735 10.127 1.00 93.44 170 SER A C 1
ATOM 1233 O O . SER A 1 170 ? 15.404 16.526 9.966 1.00 93.44 170 SER A O 1
ATOM 1235 N N . PRO A 1 171 ? 16.574 18.377 9.454 1.00 94.75 171 PRO A N 1
ATOM 1236 C CA . PRO A 1 171 ? 17.509 17.669 8.581 1.00 94.75 171 PRO A CA 1
ATOM 1237 C C . PRO A 1 171 ? 18.181 16.485 9.299 1.00 94.75 171 PRO A C 1
ATOM 1239 O O . PRO A 1 171 ? 18.599 16.599 10.451 1.00 94.75 171 PRO A O 1
ATOM 1242 N N . GLY A 1 172 ? 18.229 15.333 8.630 1.00 94.44 172 GLY A N 1
ATOM 1243 C CA . GLY A 1 172 ? 18.668 14.041 9.167 1.00 94.44 172 GLY A CA 1
ATOM 1244 C C . GLY A 1 172 ? 17.600 13.251 9.943 1.00 94.44 172 GLY A C 1
ATOM 1245 O O . GLY A 1 172 ? 17.728 12.034 10.069 1.00 94.44 172 GLY A O 1
ATOM 1246 N N . ASN A 1 173 ? 16.529 13.893 10.422 1.00 94.06 173 ASN A N 1
ATOM 1247 C CA . ASN A 1 173 ? 15.580 13.312 11.378 1.00 94.06 173 ASN A CA 1
ATOM 1248 C C . ASN A 1 173 ? 14.171 13.177 10.782 1.00 94.06 173 ASN A C 1
ATOM 1250 O O . ASN A 1 173 ? 13.417 14.150 10.709 1.00 94.06 173 ASN A O 1
ATOM 1254 N N . SER A 1 174 ? 13.798 11.955 10.391 1.00 93.94 174 SER A N 1
ATOM 1255 C CA . SER A 1 174 ? 12.449 11.641 9.902 1.00 93.94 174 SER A CA 1
ATOM 1256 C C . SER A 1 174 ? 11.385 11.812 10.986 1.00 93.94 174 SER A C 1
ATOM 1258 O O . SER A 1 174 ? 11.585 11.421 12.134 1.00 93.94 174 SER A O 1
ATOM 1260 N N . ASN A 1 175 ? 10.227 12.341 10.601 1.00 93.06 175 ASN A N 1
ATOM 1261 C CA . ASN A 1 175 ? 9.047 12.395 11.450 1.00 93.06 175 ASN A CA 1
ATOM 1262 C C . ASN A 1 175 ? 8.304 11.058 11.382 1.00 93.06 175 ASN A C 1
ATOM 1264 O O . ASN A 1 175 ? 7.397 10.869 10.569 1.00 93.06 175 ASN A O 1
ATOM 1268 N N . LEU A 1 176 ? 8.737 10.111 12.214 1.00 90.00 176 LEU A N 1
ATOM 1269 C CA . LEU A 1 176 ? 8.134 8.782 12.252 1.00 90.00 176 LEU A CA 1
ATOM 1270 C C . LEU A 1 176 ? 6.669 8.831 12.696 1.00 90.00 176 LEU A C 1
ATOM 1272 O O . LEU A 1 176 ? 5.890 8.054 12.164 1.00 90.00 176 LEU A O 1
ATOM 1276 N N . TYR A 1 177 ? 6.272 9.775 13.558 1.00 88.94 177 TYR A N 1
ATOM 1277 C CA . TYR A 1 177 ? 4.868 9.939 13.942 1.00 88.94 177 TYR A CA 1
ATOM 1278 C C . TYR A 1 177 ? 4.003 10.360 12.757 1.00 88.94 177 TYR A C 1
ATOM 1280 O O . TYR A 1 177 ? 3.044 9.667 12.476 1.00 88.94 177 TYR A O 1
ATOM 1288 N N . ALA A 1 178 ? 4.380 11.375 11.973 1.00 90.12 178 ALA A N 1
ATOM 1289 C CA . ALA A 1 178 ? 3.595 11.761 10.791 1.00 90.12 178 ALA A CA 1
ATOM 1290 C C . ALA A 1 178 ? 3.579 10.683 9.680 1.00 90.12 178 ALA A C 1
ATOM 1292 O O . ALA A 1 178 ? 2.586 10.529 8.964 1.00 90.12 178 ALA A O 1
ATOM 1293 N N . LEU A 1 179 ? 4.662 9.904 9.540 1.00 89.31 179 LEU A N 1
ATOM 1294 C CA . LEU A 1 179 ? 4.694 8.724 8.662 1.00 89.31 179 LEU A CA 1
ATOM 1295 C C . LEU A 1 179 ? 3.760 7.622 9.163 1.00 89.31 179 LEU A C 1
ATOM 1297 O O . LEU A 1 179 ? 3.068 6.992 8.361 1.00 89.31 179 LEU A O 1
ATOM 1301 N N . GLN A 1 180 ? 3.732 7.420 10.480 1.00 85.19 180 GLN A N 1
ATOM 1302 C CA . GLN A 1 180 ? 2.782 6.553 11.147 1.00 85.19 180 GLN A CA 1
ATOM 1303 C C . GLN A 1 180 ? 1.370 7.118 10.922 1.00 85.19 180 GLN A C 1
ATOM 1305 O O . GLN A 1 180 ? 0.599 6.445 10.271 1.00 85.19 180 GLN A O 1
ATOM 1310 N N . ASP A 1 181 ? 1.025 8.361 11.251 1.00 84.94 181 ASP A N 1
ATOM 1311 C CA . ASP A 1 181 ? -0.294 8.968 11.007 1.00 84.94 181 ASP A CA 1
ATOM 1312 C C . ASP A 1 181 ? -0.838 8.769 9.586 1.00 84.94 181 ASP A C 1
ATOM 1314 O O . ASP A 1 181 ? -1.978 8.312 9.445 1.00 84.94 181 ASP A O 1
ATOM 1318 N N . LEU A 1 182 ? -0.030 9.029 8.550 1.00 86.88 182 LEU A N 1
ATOM 1319 C CA . LEU A 1 182 ? -0.394 8.800 7.145 1.00 86.88 182 LEU A CA 1
ATOM 1320 C C . LEU A 1 182 ? -0.593 7.321 6.797 1.00 86.88 182 LEU A C 1
ATOM 1322 O O . LEU A 1 182 ? -1.502 6.963 6.039 1.00 86.88 182 LEU A O 1
ATOM 1326 N N . GLY A 1 183 ? 0.339 6.485 7.251 1.00 76.94 183 GLY A N 1
ATOM 1327 C CA . GLY A 1 183 ? 0.426 5.070 6.919 1.00 76.94 183 GLY A CA 1
ATOM 1328 C C . GLY A 1 183 ? -0.554 4.231 7.733 1.00 76.94 183 GLY A C 1
ATOM 1329 O O . GLY A 1 183 ? -1.403 3.539 7.163 1.00 76.94 183 GLY A O 1
ATOM 1330 N N . SER A 1 184 ? -0.418 4.358 9.053 1.00 62.19 184 SER A N 1
ATOM 1331 C CA . SER A 1 184 ? -1.140 3.737 10.165 1.00 62.19 184 SER A CA 1
ATOM 1332 C C . SER A 1 184 ? -0.642 4.246 11.553 1.00 62.19 184 SER A C 1
ATOM 1334 O O . SER A 1 184 ? 0.264 3.640 12.112 1.00 62.19 184 SER A O 1
ATOM 1336 N N . GLN A 1 185 ? -1.197 5.328 12.120 1.00 50.59 185 GLN A N 1
ATOM 1337 C CA . GLN A 1 185 ? -1.220 5.677 13.573 1.00 50.59 185 GLN A CA 1
ATOM 1338 C C . GLN A 1 185 ? -2.674 5.987 13.884 1.00 50.59 185 GLN A C 1
ATOM 1340 O O . GLN A 1 185 ? -3.336 5.227 14.576 1.00 50.59 185 GLN A O 1
ATOM 1345 N N . THR A 1 186 ? -3.218 6.942 13.118 1.00 50.03 186 THR A N 1
ATOM 1346 C CA . THR A 1 186 ? -4.656 7.066 12.853 1.00 50.03 186 THR A CA 1
ATOM 1347 C C . THR A 1 186 ? -5.289 5.786 12.302 1.00 50.03 186 THR A C 1
ATOM 1349 O O . THR A 1 186 ? -6.515 5.699 12.272 1.00 50.03 186 THR A O 1
ATOM 1352 N N . LEU A 1 187 ? -4.452 4.813 11.895 1.00 44.38 187 LEU A N 1
ATOM 1353 C CA . LEU A 1 187 ? -4.819 3.432 11.611 1.00 44.38 187 LEU A CA 1
ATOM 1354 C C . LEU A 1 187 ? -3.933 2.353 12.323 1.00 44.38 187 LEU A C 1
ATOM 1356 O O . LEU A 1 187 ? -3.673 1.310 11.735 1.00 44.38 187 LEU A O 1
ATOM 1360 N N . TYR A 1 188 ? -3.358 2.605 13.509 1.00 38.94 188 TYR A N 1
ATOM 1361 C CA . TYR A 1 188 ? -2.714 1.570 14.375 1.00 38.94 188 TYR A CA 1
ATOM 1362 C C . TYR A 1 188 ? -3.240 1.666 15.815 1.00 38.94 188 TYR A C 1
ATOM 1364 O O . TYR A 1 188 ? -3.497 0.662 16.478 1.00 38.94 188 TYR A O 1
ATOM 1372 N N . ASP A 1 189 ? -3.521 2.888 16.252 1.00 40.72 189 ASP A N 1
ATOM 1373 C CA . ASP A 1 189 ? -4.618 3.170 17.162 1.00 40.72 189 ASP A CA 1
ATOM 1374 C C . ASP A 1 189 ? -5.888 3.261 16.295 1.00 40.72 189 ASP A C 1
ATOM 1376 O O . ASP A 1 189 ? -6.356 4.356 16.029 1.00 40.72 189 ASP A O 1
ATOM 1380 N N . GLU A 1 190 ? -6.413 2.170 15.717 1.00 39.12 190 GLU A N 1
ATOM 1381 C CA . GLU A 1 190 ? -7.417 2.297 14.627 1.00 39.12 190 GLU A CA 1
ATOM 1382 C C . GLU A 1 190 ? -8.836 2.696 15.064 1.00 39.12 190 GLU A C 1
ATOM 1384 O O . GLU A 1 190 ? -9.744 2.820 14.240 1.00 39.12 190 GLU A O 1
ATOM 1389 N N . GLU A 1 191 ? -9.044 2.950 16.354 1.00 47.66 191 GLU A N 1
ATOM 1390 C CA . GLU A 1 191 ? -10.335 3.418 16.840 1.00 47.66 191 GLU A CA 1
ATOM 1391 C C . GLU A 1 191 ? -10.733 4.808 16.302 1.00 47.66 191 GLU A C 1
ATOM 1393 O O . GLU A 1 191 ? -11.806 4.890 15.711 1.00 47.66 191 GLU A O 1
ATOM 1398 N N . PRO A 1 192 ? -9.961 5.911 16.413 1.00 57.44 192 PRO A N 1
ATOM 1399 C CA . PRO A 1 192 ? -10.495 7.264 16.326 1.00 57.44 192 PRO A CA 1
ATOM 1400 C C . PRO A 1 192 ? -11.373 7.541 15.107 1.00 57.44 192 PRO A C 1
ATOM 1402 O O . PRO A 1 192 ? -12.514 7.922 15.309 1.00 57.44 192 PRO A O 1
ATOM 1405 N N . LYS A 1 193 ? -10.966 7.324 13.845 1.00 70.88 193 LYS A N 1
ATOM 1406 C CA . LYS A 1 193 ? -11.867 7.704 12.731 1.00 70.88 193 LYS A CA 1
ATOM 1407 C C . LYS A 1 193 ? -13.195 6.934 12.766 1.00 70.88 193 LYS A C 1
ATOM 1409 O O . LYS A 1 193 ? -14.257 7.537 12.614 1.00 70.88 193 LYS A O 1
ATOM 1414 N N . ALA A 1 194 ? -13.143 5.618 12.946 1.00 75.38 194 ALA A N 1
ATOM 1415 C CA . ALA A 1 194 ? -14.327 4.769 12.874 1.00 75.38 194 ALA A CA 1
ATOM 1416 C C . ALA A 1 194 ? -15.139 4.767 14.175 1.00 75.38 194 ALA A C 1
ATOM 1418 O O . ALA A 1 194 ? -16.362 4.764 14.121 1.00 75.38 194 ALA A O 1
ATOM 1419 N N . VAL A 1 195 ? -14.481 4.803 15.331 1.00 82.00 195 VAL A N 1
ATOM 1420 C CA . VAL A 1 195 ? -15.089 4.818 16.667 1.00 82.00 195 VAL A CA 1
ATOM 1421 C C . VAL A 1 195 ? -15.569 6.210 17.038 1.00 82.00 195 VAL A C 1
ATOM 1423 O O . VAL A 1 195 ? -16.666 6.301 17.567 1.00 82.00 195 VAL A O 1
ATOM 1426 N N . ILE A 1 196 ? -14.886 7.301 16.658 1.00 88.88 196 ILE A N 1
ATOM 1427 C CA . ILE A 1 196 ? -15.503 8.640 16.707 1.00 88.88 196 ILE A CA 1
ATOM 1428 C C . ILE A 1 196 ? -16.752 8.631 15.825 1.00 88.88 196 ILE A C 1
ATOM 1430 O O . ILE A 1 196 ? -17.807 9.020 16.306 1.00 88.88 196 ILE A O 1
ATOM 1434 N N . ALA A 1 197 ? -16.696 8.137 14.582 1.00 90.56 197 ALA A N 1
ATOM 1435 C CA . ALA A 1 197 ? -17.893 8.081 13.739 1.00 90.56 197 ALA A CA 1
ATOM 1436 C C . ALA A 1 197 ? -19.023 7.240 14.367 1.00 90.56 197 ALA A C 1
ATOM 1438 O O . ALA A 1 197 ? -20.145 7.730 14.459 1.00 90.56 197 ALA A O 1
ATOM 1439 N N . LYS A 1 198 ? -18.747 6.020 14.849 1.00 91.81 198 LYS A N 1
ATOM 1440 C CA . LYS A 1 198 ? -19.729 5.129 15.502 1.00 91.81 198 LYS A CA 1
ATOM 1441 C C . LYS A 1 198 ? -20.302 5.745 16.787 1.00 91.81 198 LYS A C 1
ATOM 1443 O O . LYS A 1 198 ? -21.518 5.769 16.941 1.00 91.81 198 LYS A O 1
ATOM 1448 N N . HIS A 1 199 ? -19.465 6.348 17.632 1.00 92.56 199 HIS A N 1
ATOM 1449 C CA . HIS A 1 199 ? -19.852 7.080 18.849 1.00 92.56 199 HIS A CA 1
ATOM 1450 C C . HIS A 1 199 ? -20.678 8.335 18.539 1.00 92.56 199 HIS A C 1
ATOM 1452 O O . HIS A 1 199 ? -21.673 8.611 19.206 1.00 92.56 199 HIS A O 1
ATOM 1458 N N . LEU A 1 200 ? -20.323 9.109 17.509 1.00 95.44 200 LEU A N 1
ATOM 1459 C CA . LEU A 1 200 ? -21.118 10.259 17.060 1.00 95.44 200 LEU A CA 1
ATOM 1460 C C . LEU A 1 200 ? -22.470 9.806 16.484 1.00 95.44 200 LEU A C 1
ATOM 1462 O O . LEU A 1 200 ? -23.485 10.429 16.785 1.00 95.44 200 LEU A O 1
ATOM 1466 N N . ILE A 1 201 ? -22.503 8.711 15.714 1.00 96.38 201 ILE A N 1
ATOM 1467 C CA . ILE A 1 201 ? -23.730 8.073 15.209 1.00 96.38 201 ILE A CA 1
ATOM 1468 C C . ILE A 1 201 ? -24.614 7.619 16.381 1.00 96.38 201 ILE A C 1
ATOM 1470 O O . ILE A 1 201 ? -25.802 7.938 16.390 1.00 96.38 201 ILE A O 1
ATOM 1474 N N . GLU A 1 202 ? -24.052 6.968 17.404 1.00 95.38 202 GLU A N 1
ATOM 1475 C CA . GLU A 1 202 ? -24.799 6.543 18.593 1.00 95.38 202 GLU A CA 1
ATOM 1476 C C . GLU A 1 202 ? -25.361 7.741 19.376 1.00 95.38 202 GLU A C 1
ATOM 1478 O O . GLU A 1 202 ? -26.565 7.789 19.630 1.00 95.38 202 GLU A O 1
ATOM 1483 N N . ASN A 1 203 ? -24.542 8.755 19.681 1.00 95.69 203 ASN A N 1
ATOM 1484 C CA . ASN A 1 203 ? -25.007 9.978 20.352 1.00 95.69 203 ASN A CA 1
ATOM 1485 C C . ASN A 1 203 ? -26.092 10.718 19.538 1.00 95.69 203 ASN A C 1
ATOM 1487 O O . ASN A 1 203 ? -26.973 11.353 20.120 1.00 95.69 203 ASN A O 1
ATOM 1491 N N . TYR A 1 204 ? -26.047 10.663 18.202 1.00 96.88 204 TYR A N 1
ATOM 1492 C CA . TYR A 1 204 ? -26.979 11.390 17.336 1.00 96.88 204 TYR A CA 1
ATOM 1493 C C . TYR A 1 204 ? -28.295 10.642 17.089 1.00 96.88 204 TYR A C 1
ATOM 1495 O O . TYR A 1 204 ? -29.359 11.244 17.200 1.00 96.88 204 TYR A O 1
ATOM 1503 N N . TYR A 1 205 ? -28.243 9.342 16.785 1.00 96.88 205 TYR A N 1
ATOM 1504 C CA . TYR A 1 205 ? -29.408 8.527 16.412 1.00 96.88 205 TYR A CA 1
ATOM 1505 C C . TYR A 1 205 ? -29.889 7.569 17.517 1.00 96.88 205 TYR A C 1
ATOM 1507 O O . TYR A 1 205 ? -30.894 6.881 17.333 1.00 96.88 205 TYR A O 1
ATOM 1515 N N . GLY A 1 206 ? -29.182 7.486 18.647 1.00 95.56 206 GLY A N 1
ATOM 1516 C CA . GLY A 1 206 ? -29.492 6.583 19.760 1.00 95.56 206 GLY A CA 1
ATOM 1517 C C . GLY A 1 206 ? -29.131 5.112 19.517 1.00 95.56 206 GLY A C 1
ATOM 1518 O O . GLY A 1 206 ? -29.636 4.247 20.233 1.00 95.56 206 GLY A O 1
ATOM 1519 N N . ARG A 1 207 ? -28.325 4.814 18.487 1.00 94.88 207 ARG A N 1
ATOM 1520 C CA . ARG A 1 207 ? -27.818 3.470 18.159 1.00 94.88 207 ARG A CA 1
ATOM 1521 C C . ARG A 1 207 ? -26.594 3.537 17.243 1.00 94.88 207 ARG A C 1
ATOM 1523 O O . ARG A 1 207 ? -26.497 4.449 16.426 1.00 94.88 207 ARG A O 1
ATOM 1530 N N . GLU A 1 208 ? -25.732 2.532 17.320 1.00 93.75 208 GLU A N 1
ATOM 1531 C CA . GLU A 1 208 ? -24.624 2.299 16.384 1.00 93.75 208 GLU A CA 1
ATOM 1532 C C . GLU A 1 208 ? -25.098 1.996 14.940 1.00 93.75 208 GLU A C 1
ATOM 1534 O O . GLU A 1 208 ? -26.259 1.612 14.730 1.00 93.75 208 GLU A O 1
ATOM 1539 N N . PRO A 1 209 ? -24.229 2.151 13.915 1.00 95.56 209 PRO A N 1
ATOM 1540 C CA . PRO A 1 209 ? -24.531 1.683 12.564 1.00 95.56 209 PRO A CA 1
ATOM 1541 C C . PRO A 1 209 ? -24.598 0.149 12.523 1.00 95.56 209 PRO A C 1
ATOM 1543 O O . PRO A 1 209 ? -23.772 -0.532 13.120 1.00 95.56 209 PRO A O 1
ATOM 1546 N N . SER A 1 210 ? -25.549 -0.405 11.770 1.00 96.88 210 SER A N 1
ATOM 1547 C CA . SER A 1 210 ? -25.692 -1.862 11.610 1.00 96.88 210 SER A CA 1
ATOM 1548 C C . SER A 1 210 ? -24.623 -2.480 10.706 1.00 96.88 210 SER A C 1
ATOM 1550 O O . SER A 1 210 ? -24.358 -3.667 10.832 1.00 96.88 210 SER A O 1
ATOM 1552 N N . TYR A 1 211 ? -24.039 -1.678 9.807 1.00 97.81 211 TYR A N 1
ATOM 1553 C CA . TYR A 1 211 ? -22.923 -2.051 8.935 1.00 97.81 211 TYR A CA 1
ATOM 1554 C C . TYR A 1 211 ? -22.039 -0.829 8.655 1.00 97.81 211 TYR A C 1
ATOM 1556 O O . TYR A 1 211 ? -22.534 0.298 8.517 1.00 97.81 211 TYR A O 1
ATOM 1564 N N . SER A 1 212 ? -20.735 -1.057 8.537 1.00 97.00 212 SER A N 1
ATOM 1565 C CA . SER A 1 212 ? -19.695 -0.060 8.285 1.00 97.00 212 SER A CA 1
ATOM 1566 C C . SER A 1 212 ? -18.898 -0.418 7.033 1.00 97.00 212 SER A C 1
ATOM 1568 O O . SER A 1 212 ? -18.316 -1.495 6.935 1.00 97.00 212 SER A O 1
ATOM 1570 N N . TYR A 1 213 ? -18.826 0.517 6.089 1.00 98.31 213 TYR A N 1
ATOM 1571 C CA . TYR A 1 213 ? -18.174 0.341 4.795 1.00 98.31 213 TYR A CA 1
ATOM 1572 C C . TYR A 1 213 ? -17.003 1.302 4.601 1.00 98.31 213 TYR A C 1
ATOM 1574 O O . TYR A 1 213 ? -17.046 2.436 5.075 1.00 98.31 213 TYR A O 1
ATOM 1582 N N . TRP A 1 214 ? -15.999 0.887 3.832 1.00 96.75 214 TRP A N 1
ATOM 1583 C CA . TRP A 1 214 ? -14.938 1.752 3.317 1.00 96.75 214 TRP A CA 1
ATOM 15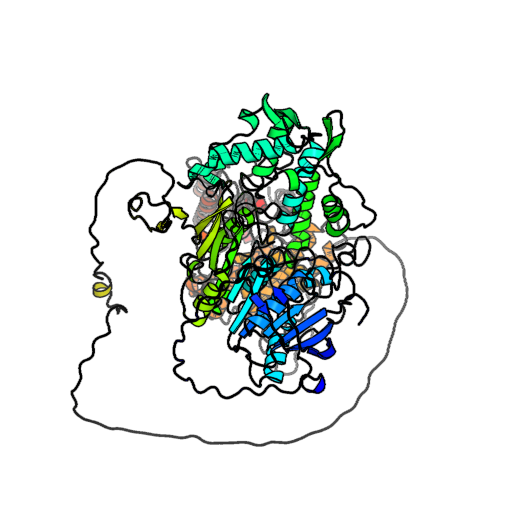84 C C . TRP A 1 214 ? -15.033 1.879 1.793 1.00 96.75 214 TRP A C 1
ATOM 1586 O O . TRP A 1 214 ? -15.175 0.874 1.097 1.00 96.75 214 TRP A O 1
ATOM 1596 N N . ASN A 1 215 ? -14.908 3.098 1.261 1.00 95.56 215 ASN A N 1
ATOM 1597 C CA . ASN A 1 215 ? -14.733 3.343 -0.172 1.00 95.56 215 ASN A CA 1
ATOM 1598 C C . ASN A 1 215 ? -13.533 4.270 -0.412 1.00 95.56 215 ASN A C 1
ATOM 1600 O O . ASN A 1 215 ? -13.564 5.451 -0.056 1.00 95.56 215 ASN A O 1
ATOM 1604 N N . GLY A 1 216 ? -12.465 3.741 -1.011 1.00 94.31 216 GLY A N 1
ATOM 1605 C CA . GLY A 1 216 ? -11.256 4.507 -1.291 1.00 94.31 216 GLY A CA 1
ATOM 1606 C C . GLY A 1 216 ? -10.454 3.946 -2.458 1.00 94.31 216 GLY A C 1
ATOM 1607 O O . GLY A 1 216 ? -10.506 2.753 -2.760 1.00 94.31 216 GLY A O 1
ATOM 1608 N N . CYS A 1 217 ? -9.692 4.828 -3.107 1.00 95.31 217 CYS A N 1
ATOM 1609 C CA . CYS A 1 217 ? -8.838 4.481 -4.234 1.00 95.31 217 CYS A CA 1
ATOM 1610 C C . CYS A 1 217 ? -7.432 5.092 -4.108 1.00 95.31 217 CYS A C 1
ATOM 1612 O O . CYS A 1 217 ? -7.271 6.097 -3.417 1.00 95.31 217 CYS A O 1
ATOM 1614 N N . SER A 1 218 ? -6.409 4.504 -4.743 1.00 94.38 218 SER A N 1
ATOM 1615 C CA . SER A 1 218 ? -5.012 4.968 -4.668 1.00 94.38 218 SER A CA 1
ATOM 1616 C C . SER A 1 218 ? -4.488 4.898 -3.224 1.00 94.38 218 SER A C 1
ATOM 1618 O O . SER A 1 218 ? -4.474 3.810 -2.638 1.00 94.38 218 SER A O 1
ATOM 1620 N N . GLN A 1 219 ? -4.142 6.026 -2.594 1.00 91.88 219 GLN A N 1
ATOM 1621 C CA . GLN A 1 219 ? -3.883 6.093 -1.146 1.00 91.88 219 GLN A CA 1
ATOM 1622 C C . GLN A 1 219 ? -5.098 5.631 -0.326 1.00 91.88 219 GLN A C 1
ATOM 1624 O O . GLN A 1 219 ? -4.936 4.859 0.612 1.00 91.88 219 GLN A O 1
ATOM 1629 N N . GLY A 1 220 ? -6.322 5.998 -0.716 1.00 92.69 220 GLY A N 1
ATOM 1630 C CA . GLY A 1 220 ? -7.551 5.466 -0.121 1.00 92.69 220 GLY A CA 1
ATOM 1631 C C . GLY A 1 220 ? -7.737 3.959 -0.320 1.00 92.69 220 GLY A C 1
ATOM 1632 O O . GLY A 1 220 ? -8.389 3.312 0.496 1.00 92.69 220 GLY A O 1
ATOM 1633 N N . GLY A 1 221 ? -7.144 3.386 -1.371 1.00 95.50 221 GLY A N 1
ATOM 1634 C CA . GLY A 1 221 ? -7.108 1.943 -1.600 1.00 95.50 221 GLY A CA 1
ATOM 1635 C C . GLY A 1 221 ? -6.084 1.248 -0.704 1.00 95.50 221 GLY A C 1
ATOM 1636 O O . GLY A 1 221 ? -6.389 0.210 -0.125 1.00 95.50 221 GLY A O 1
ATOM 1637 N N . ARG A 1 222 ? -4.900 1.852 -0.522 1.00 94.69 222 ARG A N 1
ATOM 1638 C CA . ARG A 1 222 ? -3.892 1.392 0.448 1.00 94.69 222 ARG A CA 1
ATOM 1639 C C . ARG A 1 222 ? -4.433 1.455 1.874 1.00 94.69 222 ARG A C 1
ATOM 1641 O O . ARG A 1 222 ? -4.347 0.467 2.585 1.00 94.69 222 ARG A O 1
ATOM 1648 N N . GLN A 1 223 ? -5.042 2.573 2.273 1.00 92.44 223 GLN A N 1
ATOM 1649 C CA . GLN A 1 223 ? -5.751 2.686 3.551 1.00 92.44 223 GLN A CA 1
ATOM 1650 C C . GLN A 1 223 ? -6.803 1.570 3.681 1.00 92.44 223 GLN A C 1
ATOM 1652 O O . GLN A 1 223 ? -6.825 0.893 4.697 1.00 92.44 223 GLN A O 1
ATOM 1657 N N . GLY A 1 224 ? -7.580 1.299 2.622 1.00 93.50 224 GLY A N 1
ATOM 1658 C CA . GLY A 1 224 ? -8.485 0.146 2.527 1.00 93.50 224 GLY A CA 1
ATOM 1659 C C . GLY A 1 224 ? -7.830 -1.192 2.902 1.00 93.50 224 GLY A C 1
ATOM 1660 O O . GLY A 1 224 ? -8.329 -1.912 3.763 1.00 93.50 224 GLY A O 1
ATOM 1661 N N . ALA A 1 225 ? -6.687 -1.503 2.286 1.00 94.31 225 ALA A N 1
ATOM 1662 C CA . ALA A 1 225 ? -5.918 -2.714 2.572 1.00 94.31 225 ALA A CA 1
ATOM 1663 C C . ALA A 1 225 ? -5.311 -2.727 3.991 1.00 94.31 225 ALA A C 1
ATOM 1665 O O . ALA A 1 225 ? -5.292 -3.777 4.627 1.00 94.31 225 ALA A O 1
ATOM 1666 N N . ALA A 1 226 ? -4.871 -1.576 4.516 1.00 92.00 226 ALA A N 1
ATOM 1667 C CA . ALA A 1 226 ? -4.331 -1.457 5.874 1.00 92.00 226 ALA A CA 1
ATOM 1668 C C . ALA A 1 226 ? -5.368 -1.842 6.942 1.00 92.00 226 ALA A C 1
ATOM 1670 O O . ALA A 1 226 ? -5.036 -2.600 7.854 1.00 92.00 226 ALA A O 1
ATOM 1671 N N . LEU A 1 227 ? -6.619 -1.384 6.781 1.00 90.25 227 LEU A N 1
ATOM 1672 C CA . LEU A 1 227 ? -7.729 -1.734 7.679 1.00 90.25 227 LEU A CA 1
ATOM 1673 C C . LEU A 1 227 ? -7.961 -3.251 7.681 1.00 90.25 227 LEU A C 1
ATOM 1675 O O . LEU A 1 227 ? -8.078 -3.864 8.737 1.00 90.25 227 LEU A O 1
ATOM 1679 N N . ALA A 1 228 ? -7.969 -3.883 6.501 1.00 93.44 228 ALA A N 1
ATOM 1680 C CA . ALA A 1 228 ? -8.134 -5.332 6.389 1.00 93.44 228 ALA A CA 1
ATOM 1681 C C . ALA A 1 228 ? -6.977 -6.103 7.054 1.00 93.44 228 ALA A C 1
ATOM 1683 O O . ALA A 1 228 ? -7.218 -7.058 7.786 1.00 93.44 228 ALA A O 1
ATOM 1684 N N . GLN A 1 229 ? -5.730 -5.685 6.830 1.00 92.06 229 GLN A N 1
ATOM 1685 C CA . GLN A 1 229 ? -4.542 -6.352 7.379 1.00 92.06 229 GLN A CA 1
ATOM 1686 C C . GLN A 1 229 ? -4.463 -6.240 8.905 1.00 92.06 229 GLN A C 1
ATOM 1688 O O . GLN A 1 229 ? -4.136 -7.208 9.587 1.00 92.06 229 GLN A O 1
ATOM 1693 N N . ARG A 1 230 ? -4.734 -5.051 9.454 1.00 86.44 230 ARG A N 1
ATOM 1694 C CA . ARG A 1 230 ? -4.371 -4.724 10.840 1.00 86.44 230 ARG A CA 1
ATOM 1695 C C . ARG A 1 230 ? -5.579 -4.580 11.776 1.00 86.44 230 ARG A C 1
ATOM 1697 O O . ARG A 1 230 ? -5.430 -4.809 12.974 1.00 86.44 230 ARG A O 1
ATOM 1704 N N . TYR A 1 231 ? -6.771 -4.275 11.249 1.00 86.25 231 TYR A N 1
ATOM 1705 C CA . TYR A 1 231 ? -7.968 -3.900 12.026 1.00 86.25 231 TYR A CA 1
ATOM 1706 C C . TYR A 1 231 ? -9.244 -4.563 11.509 1.00 86.25 231 TYR A C 1
ATOM 1708 O O . TYR A 1 231 ? -10.207 -3.925 11.069 1.00 86.25 231 TYR A O 1
ATOM 1716 N N . PRO A 1 232 ? -9.274 -5.897 11.615 1.00 90.75 232 PRO A N 1
ATOM 1717 C CA . PRO A 1 232 ? -10.192 -6.755 10.881 1.00 90.75 232 PRO A CA 1
ATOM 1718 C C . PRO A 1 232 ? -11.682 -6.512 11.156 1.00 90.75 232 PRO A C 1
ATOM 1720 O O . PRO A 1 232 ? -12.520 -6.888 10.344 1.00 90.75 232 PRO A O 1
ATOM 1723 N N . SER A 1 233 ? -12.023 -5.931 12.307 1.00 89.56 233 SER A N 1
ATOM 1724 C CA . SER A 1 233 ? -13.393 -5.796 12.816 1.00 89.56 233 SER A CA 1
ATOM 1725 C C . SER A 1 233 ? -14.002 -4.402 12.651 1.00 89.56 233 SER A C 1
ATOM 1727 O O . SER A 1 233 ? -15.113 -4.164 13.126 1.00 89.56 233 SER A O 1
ATOM 1729 N N . ILE A 1 234 ? -13.286 -3.441 12.059 1.00 87.81 234 ILE A N 1
ATOM 1730 C CA . ILE A 1 234 ? -13.747 -2.044 12.046 1.00 87.81 234 ILE A CA 1
ATOM 1731 C C . ILE A 1 234 ? -14.728 -1.760 10.900 1.00 87.81 234 ILE A C 1
ATOM 1733 O O . ILE A 1 234 ? -15.698 -1.018 11.110 1.00 87.81 234 ILE A O 1
ATOM 1737 N N . TYR A 1 235 ? -14.537 -2.401 9.743 1.00 93.50 235 TYR A N 1
ATOM 1738 C CA . TYR A 1 235 ? -15.417 -2.314 8.575 1.00 93.50 235 TYR A CA 1
ATOM 1739 C C . TYR A 1 235 ? -15.829 -3.707 8.093 1.00 93.50 235 TYR A C 1
ATOM 1741 O O . TYR A 1 235 ? -14.981 -4.551 7.816 1.00 93.50 235 TYR A O 1
ATOM 1749 N N . ASP A 1 236 ? -17.133 -3.917 7.927 1.00 98.00 236 ASP A N 1
ATOM 1750 C CA . ASP A 1 236 ? -17.709 -5.157 7.405 1.00 98.00 236 ASP A CA 1
ATOM 1751 C C . ASP A 1 236 ? -17.442 -5.316 5.899 1.00 98.00 236 ASP A C 1
ATOM 1753 O O . ASP A 1 236 ? -17.329 -6.431 5.391 1.00 98.00 236 ASP A O 1
ATOM 1757 N N . GLY A 1 237 ? -17.336 -4.196 5.172 1.00 98.38 237 GLY A N 1
ATOM 1758 C CA . GLY A 1 237 ? -17.113 -4.173 3.727 1.00 98.38 237 GLY A CA 1
ATOM 1759 C C . GLY A 1 237 ? -16.090 -3.127 3.284 1.00 98.38 237 GLY A C 1
ATOM 1760 O O . GLY A 1 237 ? -16.230 -1.949 3.602 1.00 98.38 237 GLY A O 1
ATOM 1761 N N . ILE A 1 238 ? -15.103 -3.518 2.475 1.00 98.50 238 ILE A N 1
ATOM 1762 C CA . ILE A 1 238 ? -14.038 -2.631 1.982 1.00 98.50 238 ILE A CA 1
ATOM 1763 C C . ILE A 1 238 ? -13.980 -2.632 0.446 1.00 98.50 238 ILE A C 1
ATOM 1765 O O . ILE A 1 238 ? -13.757 -3.670 -0.175 1.00 98.50 238 ILE A O 1
ATOM 1769 N N . ILE A 1 239 ? -14.109 -1.452 -0.172 1.00 98.25 239 ILE A N 1
ATOM 1770 C CA . ILE A 1 239 ? -13.594 -1.183 -1.522 1.00 98.25 239 ILE A CA 1
ATOM 1771 C C . ILE A 1 239 ? -12.175 -0.622 -1.397 1.00 98.25 239 ILE A C 1
ATOM 1773 O O . ILE A 1 239 ? -11.992 0.519 -0.968 1.00 98.25 239 ILE A O 1
ATOM 1777 N N . ALA A 1 240 ? -11.183 -1.409 -1.812 1.00 97.50 240 ALA A N 1
ATOM 1778 C CA . ALA A 1 240 ? -9.777 -1.013 -1.866 1.00 97.50 240 ALA A CA 1
ATOM 1779 C C . ALA A 1 240 ? -9.327 -0.920 -3.334 1.00 97.50 240 ALA A C 1
ATOM 1781 O O . ALA A 1 240 ? -8.781 -1.874 -3.886 1.00 97.50 240 ALA A O 1
ATOM 1782 N N . ALA A 1 241 ? -9.622 0.201 -3.995 1.00 95.94 241 ALA A N 1
ATOM 1783 C CA . ALA A 1 241 ? -9.411 0.383 -5.434 1.00 95.94 241 ALA A CA 1
ATOM 1784 C C . ALA A 1 241 ? -8.009 0.920 -5.780 1.00 95.94 241 ALA A C 1
ATOM 1786 O O . ALA A 1 241 ? -7.448 1.712 -5.026 1.00 95.94 241 ALA A O 1
ATOM 1787 N N . ALA A 1 242 ? -7.449 0.483 -6.915 1.00 95.69 242 ALA A N 1
ATOM 1788 C CA . ALA A 1 242 ? -6.084 0.768 -7.387 1.00 95.69 242 ALA A CA 1
ATOM 1789 C C . ALA A 1 242 ? -5.066 0.983 -6.239 1.00 95.69 242 ALA A C 1
ATOM 1791 O O . ALA A 1 242 ? -4.495 2.068 -6.119 1.00 95.69 242 ALA A O 1
ATOM 1792 N N . PRO A 1 243 ? -4.929 0.029 -5.297 1.00 95.81 243 PRO A N 1
ATOM 1793 C CA . PRO A 1 243 ? -4.371 0.324 -3.985 1.00 95.81 243 PRO A CA 1
ATOM 1794 C C . PRO A 1 243 ? -2.853 0.538 -4.040 1.00 95.81 243 PRO A C 1
ATOM 1796 O O . PRO A 1 243 ? -2.115 -0.278 -4.592 1.00 95.81 243 PRO A O 1
ATOM 1799 N N . ALA A 1 244 ? -2.380 1.618 -3.411 1.00 94.06 244 ALA A N 1
ATOM 1800 C CA . ALA A 1 244 ? -0.961 1.982 -3.316 1.00 94.06 244 ALA A CA 1
ATOM 1801 C C . ALA A 1 244 ? -0.181 1.166 -2.256 1.00 94.06 244 ALA A C 1
ATOM 1803 O O . ALA A 1 244 ? 0.537 1.718 -1.428 1.00 94.06 244 ALA A O 1
ATOM 1804 N N . ILE A 1 245 ? -0.359 -0.154 -2.258 1.00 92.06 245 ILE A N 1
ATOM 1805 C CA . ILE A 1 245 ? 0.426 -1.119 -1.466 1.00 92.06 245 ILE A CA 1
ATOM 1806 C C . ILE A 1 245 ? 1.858 -1.238 -2.007 1.00 92.06 245 ILE A C 1
ATOM 1808 O O . ILE A 1 245 ? 2.095 -0.913 -3.170 1.00 92.06 245 ILE A O 1
ATOM 1812 N N . ASN A 1 246 ? 2.813 -1.699 -1.193 1.00 90.38 246 ASN A N 1
ATOM 1813 C CA . ASN A 1 246 ? 4.253 -1.627 -1.474 1.00 90.38 246 ASN A CA 1
ATOM 1814 C C . ASN A 1 246 ? 4.643 -0.200 -1.913 1.00 90.38 246 ASN A C 1
ATOM 1816 O O . ASN A 1 246 ? 5.042 0.041 -3.055 1.00 90.38 246 ASN A O 1
ATOM 1820 N N . TRP A 1 247 ? 4.483 0.773 -1.007 1.00 89.19 247 TRP A N 1
ATOM 1821 C CA . TRP A 1 247 ? 4.675 2.202 -1.307 1.00 89.19 247 TRP A CA 1
ATOM 1822 C C . TRP A 1 247 ? 6.041 2.518 -1.927 1.00 89.19 247 TRP A C 1
ATOM 1824 O O . TRP A 1 247 ? 6.148 3.340 -2.837 1.00 89.19 247 TRP A O 1
ATOM 1834 N N . ALA A 1 248 ? 7.083 1.822 -1.469 1.00 89.25 248 ALA A N 1
ATOM 1835 C CA . ALA A 1 248 ? 8.415 1.907 -2.047 1.00 89.25 248 ALA A CA 1
ATOM 1836 C C . ALA A 1 248 ? 8.401 1.494 -3.531 1.00 89.25 248 ALA A C 1
ATOM 1838 O O . ALA A 1 248 ? 8.901 2.229 -4.376 1.00 89.25 248 ALA A O 1
ATOM 1839 N N . GLY A 1 249 ? 7.772 0.363 -3.870 1.00 89.62 249 GLY A N 1
ATOM 1840 C CA . GLY A 1 249 ? 7.632 -0.105 -5.248 1.00 89.62 249 GLY A CA 1
ATOM 1841 C C . GLY A 1 249 ? 6.816 0.853 -6.115 1.00 89.62 249 GLY A C 1
ATOM 1842 O O . GLY A 1 249 ? 7.229 1.168 -7.229 1.00 89.62 249 GLY A O 1
ATOM 1843 N N . VAL A 1 250 ? 5.710 1.392 -5.592 1.00 89.31 250 VAL A N 1
ATOM 1844 C CA . VAL A 1 250 ? 4.900 2.424 -6.272 1.00 89.31 250 VAL A CA 1
ATOM 1845 C C . VAL A 1 250 ? 5.742 3.661 -6.599 1.00 89.31 250 VAL A C 1
ATOM 1847 O O . VAL A 1 250 ? 5.719 4.142 -7.735 1.00 89.31 250 VAL A O 1
ATOM 1850 N N . LEU A 1 251 ? 6.531 4.149 -5.637 1.00 88.69 251 LEU A N 1
ATOM 1851 C CA . LEU A 1 251 ? 7.402 5.309 -5.821 1.00 88.69 251 LEU A CA 1
ATOM 1852 C C . LEU A 1 251 ? 8.479 5.050 -6.885 1.00 88.69 251 LEU A C 1
ATOM 1854 O O . LEU A 1 251 ? 8.657 5.886 -7.771 1.00 88.69 251 LEU A O 1
ATOM 1858 N N . ILE A 1 252 ? 9.144 3.889 -6.847 1.00 89.50 252 ILE A N 1
ATOM 1859 C CA . ILE A 1 252 ? 10.164 3.504 -7.836 1.00 89.50 252 ILE A CA 1
ATOM 1860 C C . ILE A 1 252 ? 9.558 3.363 -9.237 1.00 89.50 252 ILE A C 1
ATOM 1862 O O . ILE A 1 252 ? 10.089 3.947 -10.180 1.00 89.50 252 ILE A O 1
ATOM 1866 N N . ASN A 1 253 ? 8.418 2.684 -9.384 1.00 87.44 253 ASN A N 1
ATOM 1867 C CA . ASN A 1 253 ? 7.737 2.531 -10.676 1.00 87.44 253 ASN A CA 1
ATOM 1868 C C . ASN A 1 253 ? 7.313 3.888 -11.272 1.00 87.44 253 ASN A C 1
ATOM 1870 O O . ASN A 1 253 ? 7.433 4.099 -12.477 1.00 87.44 253 ASN A O 1
ATOM 1874 N N . THR A 1 254 ? 6.906 4.845 -10.430 1.00 83.88 254 THR A N 1
ATOM 1875 C CA . THR A 1 254 ? 6.525 6.211 -10.847 1.00 83.88 254 THR A CA 1
ATOM 1876 C C . THR A 1 254 ? 7.712 7.039 -11.374 1.00 83.88 254 THR A C 1
ATOM 1878 O O . THR A 1 254 ? 7.541 7.930 -12.218 1.00 83.88 254 THR A O 1
ATOM 1881 N N . ILE A 1 255 ? 8.930 6.784 -10.879 1.00 89.38 255 ILE A N 1
ATOM 1882 C CA . ILE A 1 255 ? 10.143 7.509 -11.304 1.00 89.38 255 ILE A CA 1
ATOM 1883 C C . ILE A 1 255 ? 10.947 6.778 -12.377 1.00 89.38 255 ILE A C 1
ATOM 1885 O O . ILE A 1 255 ? 11.622 7.447 -13.163 1.00 89.38 255 ILE A O 1
ATOM 1889 N N . TRP A 1 256 ? 10.833 5.452 -12.449 1.00 91.50 256 TRP A N 1
ATOM 1890 C CA . TRP A 1 256 ? 11.606 4.579 -13.329 1.00 91.50 256 TRP A CA 1
ATOM 1891 C C . TRP A 1 256 ? 11.692 5.047 -14.794 1.00 91.50 256 TRP A C 1
ATOM 1893 O O . TRP A 1 256 ? 12.820 5.198 -15.265 1.00 91.50 256 TRP A O 1
ATOM 1903 N N . PRO A 1 257 ? 10.593 5.388 -15.503 1.00 90.50 257 PRO A N 1
ATOM 1904 C CA . PRO A 1 257 ? 10.668 5.801 -16.908 1.00 90.50 257 PRO A CA 1
ATOM 1905 C C . PRO A 1 257 ? 11.597 6.996 -17.149 1.00 90.50 257 PRO A C 1
ATOM 1907 O O . PRO A 1 257 ? 12.390 7.011 -18.087 1.00 90.50 257 PRO A O 1
ATOM 1910 N N . ARG A 1 258 ? 11.537 7.999 -16.265 1.00 91.50 258 ARG A N 1
ATOM 1911 C CA . ARG A 1 258 ? 12.374 9.203 -16.352 1.00 91.50 258 ARG A CA 1
ATOM 1912 C C . ARG A 1 258 ? 13.808 8.935 -15.908 1.00 91.50 258 ARG A C 1
ATOM 1914 O O . ARG A 1 258 ? 14.716 9.481 -16.520 1.00 91.50 258 ARG A O 1
ATOM 1921 N N . VAL A 1 259 ? 14.023 8.062 -14.919 1.00 93.56 259 VAL A N 1
ATOM 1922 C CA . VAL A 1 259 ? 15.378 7.620 -14.543 1.00 93.56 259 VAL A CA 1
ATOM 1923 C C . VAL A 1 259 ? 16.042 6.859 -15.692 1.00 93.56 259 VAL A C 1
ATOM 1925 O O . VAL A 1 259 ? 17.189 7.150 -16.015 1.00 93.56 259 VAL A O 1
ATOM 1928 N N . TYR A 1 260 ? 15.322 5.960 -16.372 1.00 93.94 260 TYR A N 1
ATOM 1929 C CA . TYR A 1 260 ? 15.823 5.271 -17.563 1.00 93.94 260 TYR A CA 1
ATOM 1930 C C . TYR A 1 260 ? 16.236 6.261 -18.657 1.00 93.94 260 TYR A C 1
ATOM 1932 O O . TYR A 1 260 ? 17.375 6.206 -19.125 1.00 93.94 260 TYR A O 1
ATOM 1940 N N . MET A 1 261 ? 15.365 7.213 -19.018 1.00 94.94 261 MET A N 1
ATOM 1941 C CA . MET A 1 261 ? 15.697 8.259 -19.996 1.00 94.94 261 MET A CA 1
ATOM 1942 C C . MET A 1 261 ? 16.917 9.094 -19.574 1.00 94.94 261 MET A C 1
ATOM 1944 O O . MET A 1 261 ? 17.787 9.369 -20.394 1.00 94.94 261 MET A O 1
ATOM 1948 N N . ASP A 1 262 ? 17.014 9.479 -18.297 1.00 94.44 262 ASP A N 1
ATOM 1949 C CA . ASP A 1 262 ? 18.100 10.329 -17.797 1.00 94.44 262 ASP A CA 1
ATOM 1950 C C . ASP A 1 262 ? 19.450 9.623 -17.644 1.00 94.44 262 ASP A C 1
ATOM 1952 O O . ASP A 1 262 ? 20.475 10.297 -17.750 1.00 94.44 262 ASP A O 1
ATOM 1956 N N . VAL A 1 263 ? 19.464 8.309 -17.399 1.00 94.25 263 VAL A N 1
ATOM 1957 C CA . VAL A 1 263 ? 20.686 7.487 -17.319 1.00 94.25 263 VAL A CA 1
ATOM 1958 C C . VAL A 1 263 ? 21.169 7.061 -18.706 1.00 94.25 263 VAL A C 1
ATOM 1960 O O . VAL A 1 263 ? 22.372 6.961 -18.931 1.00 94.25 263 VAL A O 1
ATOM 1963 N N . THR A 1 264 ? 20.250 6.819 -19.645 1.00 94.12 264 THR A N 1
ATOM 1964 C CA . THR A 1 264 ? 20.584 6.413 -21.023 1.00 94.12 264 THR A CA 1
ATOM 1965 C C . THR A 1 264 ? 20.750 7.590 -21.993 1.00 94.12 264 THR A C 1
ATOM 1967 O O . THR A 1 264 ? 21.173 7.378 -23.128 1.00 94.12 264 THR A O 1
ATOM 1970 N N . GLU A 1 265 ? 20.410 8.810 -21.562 1.00 94.88 265 GLU A N 1
ATOM 1971 C CA . GLU A 1 265 ? 20.299 10.034 -22.378 1.00 94.88 265 GLU A CA 1
ATOM 1972 C C . GLU A 1 265 ? 19.336 9.897 -23.580 1.00 94.88 265 GLU A C 1
ATOM 1974 O O . GLU A 1 265 ? 19.466 10.579 -24.600 1.00 94.88 265 GLU A O 1
ATOM 1979 N N . GLN A 1 266 ? 18.338 9.016 -23.457 1.00 94.50 266 GLN A N 1
ATOM 1980 C CA . GLN A 1 266 ? 17.354 8.721 -24.496 1.00 94.50 266 GLN A CA 1
ATOM 1981 C C . GLN A 1 266 ? 16.044 9.467 -24.237 1.00 94.50 266 GLN A C 1
ATOM 1983 O O . GLN A 1 266 ? 15.307 9.146 -23.311 1.00 94.50 266 GLN A O 1
ATOM 1988 N N . TYR A 1 267 ? 15.734 10.445 -25.089 1.00 95.81 267 TYR A N 1
ATOM 1989 C CA . TYR A 1 267 ? 14.544 11.290 -24.971 1.00 95.81 267 TYR A CA 1
ATOM 1990 C C . TYR A 1 267 ? 13.728 11.230 -26.276 1.00 95.81 267 TYR A C 1
ATOM 1992 O O . TYR A 1 267 ? 14.032 11.981 -27.206 1.00 95.81 267 TYR A O 1
ATOM 2000 N N . PRO A 1 268 ? 12.744 10.320 -26.396 1.00 94.88 268 PRO A N 1
ATOM 2001 C CA . PRO A 1 268 ? 11.940 10.168 -27.608 1.00 94.88 268 PRO A CA 1
ATOM 2002 C C . PRO A 1 268 ? 10.945 11.314 -27.772 1.00 94.88 268 PRO A C 1
ATOM 2004 O O . PRO A 1 268 ? 10.578 11.979 -26.805 1.00 94.88 268 PRO A O 1
ATOM 2007 N N . HIS A 1 269 ? 10.456 11.532 -28.991 1.00 93.56 269 HIS A N 1
ATOM 2008 C CA . HIS A 1 269 ? 9.379 12.485 -29.217 1.00 93.56 269 HIS A CA 1
ATOM 2009 C C . HIS A 1 269 ? 8.035 11.880 -28.754 1.00 93.56 269 HIS A C 1
ATOM 2011 O O . HIS A 1 269 ? 7.746 10.728 -29.090 1.00 93.56 269 HIS A O 1
ATOM 2017 N N . PRO A 1 270 ? 7.149 12.616 -28.048 1.00 93.25 270 PRO A N 1
ATOM 2018 C CA . PRO A 1 270 ? 5.943 12.035 -27.441 1.00 93.25 270 PRO A CA 1
ATOM 2019 C C . PRO A 1 270 ? 5.023 11.281 -28.412 1.00 93.25 270 PRO A C 1
ATOM 2021 O O . PRO A 1 270 ? 4.433 10.265 -28.050 1.00 93.25 270 PRO A O 1
ATOM 2024 N N . CYS A 1 271 ? 4.927 11.733 -29.667 1.00 93.31 271 CYS A N 1
ATOM 2025 C CA . CYS A 1 271 ? 4.116 11.046 -30.677 1.00 93.31 271 CYS A CA 1
ATOM 2026 C C . CYS A 1 271 ? 4.670 9.668 -31.090 1.00 93.31 271 CYS A C 1
ATOM 2028 O O . CYS A 1 271 ? 3.891 8.839 -31.548 1.00 93.31 271 CYS A O 1
ATOM 2030 N N . GLU A 1 272 ? 5.964 9.383 -30.901 1.00 95.38 272 GLU A N 1
ATOM 2031 C CA . GLU A 1 272 ? 6.522 8.041 -31.126 1.00 95.38 272 GLU A CA 1
ATOM 2032 C C . GLU A 1 272 ? 6.033 7.060 -30.053 1.00 95.38 272 GLU A C 1
ATOM 2034 O O . GLU A 1 272 ? 5.621 5.948 -30.374 1.00 95.38 272 GLU A O 1
ATOM 2039 N N . LEU A 1 273 ? 6.001 7.491 -28.785 1.00 94.69 273 LEU A N 1
ATOM 2040 C CA . LEU A 1 273 ? 5.452 6.702 -27.678 1.00 94.69 273 LEU A CA 1
ATOM 2041 C C . LEU A 1 273 ? 3.938 6.481 -27.838 1.00 94.69 273 LEU A C 1
ATOM 2043 O O . LEU A 1 273 ? 3.449 5.371 -27.618 1.00 94.69 273 LEU A O 1
ATOM 2047 N N . GLN A 1 274 ? 3.198 7.499 -28.293 1.00 92.94 274 GLN A N 1
ATOM 2048 C CA . GLN A 1 274 ? 1.780 7.357 -28.660 1.00 92.94 274 GLN A CA 1
ATOM 2049 C C . GLN A 1 274 ? 1.592 6.347 -29.798 1.00 92.94 274 GLN A C 1
ATOM 2051 O O . GLN A 1 274 ? 0.712 5.491 -29.714 1.00 92.94 274 GLN A O 1
ATOM 2056 N N . GLN A 1 275 ? 2.434 6.404 -30.834 1.00 95.06 275 GLN A N 1
ATOM 2057 C CA . GLN A 1 275 ? 2.369 5.478 -31.962 1.00 95.06 275 GLN A CA 1
ATOM 2058 C C . GLN A 1 275 ? 2.703 4.040 -31.544 1.00 95.06 275 GLN A C 1
ATOM 2060 O O . GLN A 1 275 ? 1.983 3.124 -31.931 1.00 95.06 275 GLN A O 1
ATOM 2065 N N . LEU A 1 276 ? 3.734 3.822 -30.722 1.00 95.44 276 LEU A N 1
ATOM 2066 C CA . LEU A 1 276 ? 4.064 2.500 -30.172 1.00 95.44 276 LEU A CA 1
ATOM 2067 C C . LEU A 1 276 ? 2.922 1.942 -29.312 1.00 95.44 276 LEU A C 1
ATOM 2069 O O . LEU A 1 276 ? 2.560 0.776 -29.452 1.00 95.44 276 LEU A O 1
ATOM 2073 N N . THR A 1 277 ? 2.289 2.788 -28.496 1.00 92.62 277 THR A N 1
ATOM 2074 C CA . THR A 1 277 ? 1.101 2.418 -27.709 1.00 92.62 277 THR A CA 1
ATOM 2075 C C . THR A 1 277 ? -0.078 2.039 -28.620 1.00 92.62 277 THR A C 1
ATOM 2077 O O . THR A 1 277 ? -0.753 1.038 -28.381 1.00 92.62 277 THR A O 1
ATOM 2080 N N . ALA A 1 278 ? -0.309 2.787 -29.705 1.00 92.50 278 ALA A N 1
ATOM 2081 C CA . ALA A 1 278 ? -1.353 2.489 -30.687 1.00 92.50 278 ALA A CA 1
ATOM 2082 C C . ALA A 1 278 ? -1.074 1.202 -31.487 1.00 92.50 278 ALA A C 1
ATOM 2084 O O . ALA A 1 278 ? -2.002 0.436 -31.752 1.00 92.50 278 ALA A O 1
ATOM 2085 N N . LEU A 1 279 ? 0.189 0.931 -31.831 1.00 94.50 279 LEU A N 1
ATOM 2086 C CA . LEU A 1 279 ? 0.621 -0.311 -32.479 1.00 94.50 279 LEU A CA 1
ATOM 2087 C C . LEU A 1 279 ? 0.432 -1.519 -31.553 1.00 94.50 279 LEU A C 1
ATOM 2089 O O . LEU A 1 279 ? -0.107 -2.531 -32.000 1.00 94.50 279 LEU A O 1
ATOM 2093 N N . ALA A 1 280 ? 0.780 -1.396 -30.267 1.00 94.00 280 ALA A N 1
ATOM 2094 C CA . ALA A 1 280 ? 0.531 -2.434 -29.267 1.00 94.00 280 ALA A CA 1
ATOM 2095 C C . ALA A 1 280 ? -0.964 -2.762 -29.171 1.00 94.00 280 ALA A C 1
ATOM 2097 O O . ALA A 1 280 ? -1.353 -3.925 -29.270 1.00 94.00 280 ALA A O 1
ATOM 2098 N N . VAL A 1 281 ? -1.821 -1.739 -29.074 1.00 92.25 281 VAL A N 1
ATOM 2099 C CA . VAL A 1 281 ? -3.283 -1.917 -29.085 1.00 92.25 281 VAL A CA 1
ATOM 2100 C C . VAL A 1 281 ? -3.740 -2.589 -30.380 1.00 92.25 281 VAL A C 1
ATOM 2102 O O . VAL A 1 281 ? -4.453 -3.583 -30.321 1.00 92.25 281 VAL A O 1
ATOM 2105 N N . SER A 1 282 ? -3.285 -2.128 -31.547 1.00 92.69 282 SER A N 1
ATOM 2106 C CA . SER A 1 282 ? -3.662 -2.721 -32.836 1.00 92.69 282 SER A CA 1
ATOM 2107 C C . SER A 1 282 ? -3.251 -4.194 -32.982 1.00 92.69 282 SER A C 1
ATOM 2109 O O . SER A 1 282 ? -3.946 -4.948 -33.665 1.00 92.69 282 SER A O 1
ATOM 2111 N N . ALA A 1 283 ? -2.126 -4.600 -32.387 1.00 93.19 283 ALA A N 1
ATOM 2112 C CA . ALA A 1 283 ? -1.640 -5.977 -32.414 1.00 93.19 283 ALA A CA 1
ATOM 2113 C C . ALA A 1 283 ? -2.362 -6.883 -31.401 1.00 93.19 283 ALA A C 1
ATOM 2115 O O . ALA A 1 283 ? -2.594 -8.057 -31.689 1.00 93.19 283 ALA A O 1
ATOM 2116 N N . CYS A 1 284 ? -2.722 -6.342 -30.233 1.00 92.62 284 CYS A N 1
ATOM 2117 C CA . CYS A 1 284 ? -3.138 -7.125 -29.069 1.00 92.62 284 CYS A CA 1
ATOM 2118 C C . CYS A 1 284 ? -4.628 -7.043 -28.695 1.00 92.62 284 CYS A C 1
ATOM 2120 O O . CYS A 1 284 ? -5.083 -7.888 -27.930 1.00 92.62 284 CYS A O 1
ATOM 2122 N N . ASP A 1 285 ? -5.388 -6.073 -29.216 1.00 90.62 285 ASP A N 1
ATOM 2123 C CA . ASP A 1 285 ? -6.830 -5.878 -28.956 1.00 90.62 285 ASP A CA 1
ATOM 2124 C C . ASP A 1 285 ? -7.621 -7.193 -29.091 1.00 90.62 285 ASP A C 1
ATOM 2126 O O . ASP A 1 285 ? -8.256 -7.658 -28.152 1.00 90.62 285 ASP A O 1
ATOM 2130 N N . GLY A 1 286 ? -7.426 -7.901 -30.208 1.00 88.19 286 GLY A N 1
ATOM 2131 C CA . GLY A 1 286 ? -8.108 -9.165 -30.509 1.00 88.19 286 GLY A CA 1
ATOM 2132 C C . GLY A 1 286 ? -7.793 -10.378 -29.617 1.00 88.19 286 GLY A C 1
ATOM 2133 O O . GLY A 1 286 ? -8.370 -11.440 -29.862 1.00 88.19 286 GLY A O 1
ATOM 2134 N N . LEU A 1 287 ? -6.868 -10.283 -28.652 1.00 87.81 287 LEU A N 1
ATOM 2135 C CA . LEU A 1 287 ? -6.388 -11.440 -27.878 1.00 87.81 287 LEU A CA 1
ATOM 2136 C C . LEU A 1 287 ? -7.408 -11.971 -26.863 1.00 87.81 287 LEU A C 1
ATOM 2138 O O . LEU A 1 287 ? -7.377 -13.158 -26.544 1.00 87.81 287 LEU A O 1
ATOM 2142 N N . ASP A 1 288 ? -8.333 -11.134 -26.388 1.00 81.88 288 ASP A N 1
ATOM 2143 C CA . ASP A 1 288 ? -9.402 -11.551 -25.468 1.00 81.88 288 ASP A CA 1
ATOM 2144 C C . ASP A 1 288 ? -10.659 -12.096 -26.191 1.00 81.88 288 ASP A C 1
ATOM 2146 O O . ASP A 1 288 ? -11.603 -12.583 -25.559 1.00 81.88 288 ASP A O 1
ATOM 2150 N N . GLY A 1 289 ? -10.656 -12.046 -27.529 1.00 81.50 289 GLY A N 1
ATOM 2151 C CA . GLY A 1 289 ? -11.751 -12.464 -28.402 1.00 81.50 289 GLY A CA 1
ATOM 2152 C C . GLY A 1 289 ? -12.714 -11.350 -28.835 1.00 81.50 289 GLY A C 1
ATOM 2153 O O . GLY A 1 289 ? -13.610 -11.635 -29.637 1.00 81.50 289 GLY A O 1
ATOM 2154 N N . VAL A 1 290 ? -12.534 -10.116 -28.360 1.00 81.94 290 VAL A N 1
ATOM 2155 C CA . VAL A 1 290 ? -13.276 -8.906 -28.751 1.00 81.94 290 VAL A CA 1
ATOM 2156 C C . VAL A 1 290 ? -12.341 -7.948 -29.499 1.00 81.94 290 VAL A C 1
ATOM 2158 O O . VAL A 1 290 ? -11.134 -8.143 -29.547 1.00 81.94 290 VAL A O 1
ATOM 2161 N N . LYS A 1 291 ? -12.913 -6.960 -30.191 1.00 86.00 291 LYS A N 1
ATOM 2162 C CA . LYS A 1 291 ? -12.177 -5.806 -30.711 1.00 86.00 291 LYS A CA 1
ATOM 2163 C C . LYS A 1 291 ? -12.880 -4.537 -30.262 1.00 86.00 291 LYS A C 1
ATOM 2165 O O . LYS A 1 291 ? -13.857 -4.113 -30.883 1.00 86.00 291 LYS A O 1
ATOM 2170 N N . ASP A 1 292 ? -12.438 -3.999 -29.136 1.00 84.81 292 ASP A N 1
ATOM 2171 C CA . ASP A 1 292 ? -12.981 -2.799 -28.493 1.00 84.81 292 ASP A CA 1
ATOM 2172 C C . ASP A 1 292 ? -11.908 -1.717 -28.275 1.00 84.81 292 ASP A C 1
ATOM 2174 O O . ASP A 1 292 ? -12.174 -0.667 -27.693 1.00 84.81 292 ASP A O 1
ATOM 2178 N N . GLY A 1 293 ? -10.714 -1.919 -28.837 1.00 87.19 293 GLY A N 1
ATOM 2179 C CA . GLY A 1 293 ? -9.588 -1.004 -28.758 1.00 87.19 293 GLY A CA 1
ATOM 2180 C C . GLY A 1 293 ? -8.865 -1.047 -27.414 1.00 87.19 293 GLY A C 1
ATOM 2181 O O . GLY A 1 293 ? -8.162 -0.079 -27.104 1.00 87.19 293 GLY A O 1
ATOM 2182 N N . LEU A 1 294 ? -9.028 -2.113 -26.626 1.00 87.50 294 LEU A N 1
ATOM 2183 C CA . LEU A 1 294 ? -8.398 -2.317 -25.321 1.00 87.50 294 LEU A CA 1
ATOM 2184 C C . LEU A 1 294 ? -7.615 -3.630 -25.305 1.00 87.50 294 LEU A C 1
ATOM 2186 O O . LEU A 1 294 ? -7.953 -4.587 -25.984 1.00 87.50 294 LEU A O 1
ATOM 2190 N N . ILE A 1 295 ? -6.559 -3.697 -24.496 1.00 88.12 295 ILE A N 1
ATOM 2191 C CA . ILE A 1 295 ? -5.792 -4.934 -24.305 1.00 88.12 295 ILE A CA 1
ATOM 2192 C C . ILE A 1 295 ? -6.242 -5.558 -22.982 1.00 88.12 295 ILE A C 1
ATOM 2194 O O . ILE A 1 295 ? -5.695 -5.242 -21.931 1.00 88.12 295 ILE A O 1
ATOM 2198 N N . ALA A 1 296 ? -7.253 -6.428 -22.998 1.00 83.38 296 ALA A N 1
ATOM 2199 C CA . ALA A 1 296 ? -7.695 -7.093 -21.766 1.00 83.38 296 ALA A CA 1
ATOM 2200 C C . ALA A 1 296 ? -6.779 -8.264 -21.342 1.00 83.38 296 ALA A C 1
ATOM 2202 O O . ALA A 1 296 ? -6.728 -8.599 -20.159 1.00 83.38 296 ALA A O 1
ATOM 2203 N N . ASP A 1 297 ? -6.028 -8.869 -22.274 1.00 85.75 297 ASP A N 1
ATOM 2204 C CA . ASP A 1 297 ? -5.036 -9.919 -21.985 1.00 85.75 297 ASP A CA 1
ATOM 2205 C C . ASP A 1 297 ? -3.597 -9.412 -22.180 1.00 85.75 297 ASP A C 1
ATOM 2207 O O . ASP A 1 297 ? -2.936 -9.656 -23.194 1.00 85.75 297 ASP A O 1
ATOM 2211 N N . THR A 1 298 ? -3.106 -8.654 -21.197 1.00 84.81 298 THR A N 1
ATOM 2212 C CA . THR A 1 298 ? -1.775 -8.029 -21.258 1.00 84.81 298 THR A CA 1
ATOM 2213 C C . THR A 1 298 ? -0.638 -9.037 -21.245 1.00 84.81 298 THR A C 1
ATOM 2215 O O . THR A 1 298 ? 0.373 -8.817 -21.909 1.00 84.81 298 THR A O 1
ATOM 2218 N N . ILE A 1 299 ? -0.813 -10.158 -20.539 1.00 84.81 299 ILE A N 1
ATOM 2219 C CA . ILE A 1 299 ? 0.171 -11.242 -20.474 1.00 84.81 299 ILE A CA 1
ATOM 2220 C C . ILE A 1 299 ? 0.366 -11.832 -21.871 1.00 84.81 299 ILE A C 1
ATOM 2222 O O . ILE A 1 299 ? 1.500 -11.934 -22.330 1.00 84.81 299 ILE A O 1
ATOM 2226 N N . ALA A 1 300 ? -0.725 -12.142 -22.582 1.00 88.56 300 ALA A N 1
ATOM 2227 C CA . ALA A 1 300 ? -0.638 -12.592 -23.968 1.00 88.56 300 ALA A CA 1
ATOM 2228 C C . ALA A 1 300 ? 0.013 -11.524 -24.870 1.00 88.56 300 ALA A C 1
ATOM 2230 O O . ALA A 1 300 ? 0.899 -11.852 -25.659 1.00 88.56 300 ALA A O 1
ATOM 2231 N N . CYS A 1 301 ? -0.339 -10.243 -24.703 1.00 91.06 301 CYS A N 1
ATOM 2232 C CA . CYS A 1 301 ? 0.250 -9.156 -25.491 1.00 91.06 301 CYS A CA 1
ATOM 2233 C C . CYS A 1 301 ? 1.778 -9.052 -25.342 1.00 91.06 301 CYS A C 1
ATOM 2235 O O . CYS A 1 301 ? 2.483 -8.995 -26.351 1.00 91.06 301 CYS A O 1
ATOM 2237 N N . LYS A 1 302 ? 2.300 -9.113 -24.104 1.00 88.56 302 LYS A N 1
ATOM 2238 C CA . LYS A 1 302 ? 3.750 -9.070 -23.821 1.00 88.56 302 LYS A CA 1
ATOM 2239 C C . LYS A 1 302 ? 4.536 -10.215 -24.480 1.00 88.56 302 LYS A C 1
ATOM 2241 O O . LYS A 1 302 ? 5.745 -10.101 -24.626 1.00 88.56 302 LYS A O 1
ATOM 2246 N N . THR A 1 303 ? 3.880 -11.304 -24.900 1.00 90.50 303 THR A N 1
ATOM 2247 C CA . THR A 1 303 ? 4.545 -12.415 -25.614 1.00 90.50 303 THR A CA 1
ATOM 2248 C C . THR A 1 303 ? 4.611 -12.254 -27.135 1.00 90.50 303 THR A C 1
ATOM 2250 O O . THR A 1 303 ? 5.361 -12.990 -27.774 1.00 90.50 303 THR A O 1
ATOM 2253 N N . ILE A 1 304 ? 3.840 -11.331 -27.727 1.00 92.94 304 ILE A N 1
ATOM 2254 C CA . ILE A 1 304 ? 3.742 -11.178 -29.192 1.00 92.94 304 ILE A CA 1
ATOM 2255 C C . ILE A 1 304 ? 4.115 -9.789 -29.718 1.00 92.94 304 ILE A C 1
ATOM 2257 O O . ILE A 1 304 ? 4.321 -9.640 -30.922 1.00 92.94 304 ILE A O 1
ATOM 2261 N N . PHE A 1 305 ? 4.170 -8.773 -28.854 1.00 94.75 305 PHE A N 1
ATOM 2262 C CA . PHE A 1 305 ? 4.501 -7.407 -29.243 1.00 94.75 305 PHE A CA 1
ATOM 2263 C C . PHE A 1 305 ? 5.876 -7.000 -28.713 1.00 94.75 305 PHE A C 1
ATOM 2265 O O . PHE A 1 305 ? 6.058 -6.841 -27.510 1.00 94.75 305 PHE A O 1
ATOM 2272 N N . ASP A 1 306 ? 6.807 -6.773 -29.635 1.00 95.31 306 ASP A N 1
ATOM 2273 C CA . ASP A 1 306 ? 8.126 -6.191 -29.382 1.00 95.31 306 ASP A CA 1
ATOM 2274 C C . ASP A 1 306 ? 8.178 -4.783 -30.012 1.00 95.31 306 ASP A C 1
ATOM 2276 O O . ASP A 1 306 ? 8.008 -4.670 -31.233 1.00 95.31 306 ASP A O 1
ATOM 2280 N N . PRO A 1 307 ? 8.402 -3.697 -29.243 1.00 95.62 307 PRO A N 1
ATOM 2281 C CA . PRO A 1 307 ? 8.531 -2.353 -29.806 1.00 95.62 307 PRO A CA 1
ATOM 2282 C C . PRO A 1 307 ? 9.744 -2.191 -30.735 1.00 95.62 307 PRO A C 1
ATOM 2284 O O . PRO A 1 307 ? 9.687 -1.377 -31.661 1.00 95.62 307 PRO A O 1
ATOM 2287 N N . HIS A 1 308 ? 10.825 -2.957 -30.546 1.00 97.31 308 HIS A N 1
ATOM 2288 C CA . HIS A 1 308 ? 12.023 -2.864 -31.384 1.00 97.31 308 HIS A CA 1
ATOM 2289 C C . HIS A 1 308 ? 11.776 -3.349 -32.817 1.00 97.31 308 HIS A C 1
ATOM 2291 O O . HIS A 1 308 ? 12.374 -2.810 -33.752 1.00 97.31 308 HIS A O 1
ATOM 2297 N N . ALA A 1 309 ? 10.832 -4.274 -33.017 1.00 97.06 309 ALA A N 1
ATOM 2298 C CA . ALA A 1 309 ? 10.408 -4.730 -34.341 1.00 97.06 309 ALA A CA 1
ATOM 2299 C C . ALA A 1 309 ? 9.786 -3.619 -35.216 1.00 97.06 309 ALA A C 1
ATOM 2301 O O . ALA A 1 309 ? 9.711 -3.777 -36.435 1.00 97.06 309 ALA A O 1
ATOM 2302 N N . TYR A 1 310 ? 9.364 -2.494 -34.623 1.00 96.38 310 TYR A N 1
ATOM 2303 C CA . TYR A 1 310 ? 8.741 -1.367 -35.329 1.00 96.38 310 TYR A CA 1
ATOM 2304 C C . TYR A 1 310 ? 9.696 -0.197 -35.615 1.00 96.38 310 TYR A C 1
ATOM 2306 O O . TYR A 1 310 ? 9.279 0.782 -36.243 1.00 96.38 310 TYR A O 1
ATOM 2314 N N . VAL A 1 311 ? 10.970 -0.272 -35.213 1.00 97.62 311 VAL A N 1
ATOM 2315 C CA . VAL A 1 311 ? 11.961 0.786 -35.482 1.00 97.62 311 VAL A CA 1
ATOM 2316 C C . VAL A 1 311 ? 12.104 1.028 -36.989 1.00 97.62 311 VAL A C 1
ATOM 2318 O O . VAL A 1 311 ? 12.256 0.103 -37.782 1.00 97.62 311 VAL A O 1
ATOM 2321 N N . GLY A 1 312 ? 12.056 2.298 -37.392 1.00 95.69 312 GLY A N 1
ATOM 2322 C CA . GLY A 1 312 ? 12.068 2.722 -38.792 1.00 95.69 312 GLY A CA 1
ATOM 2323 C C . GLY A 1 312 ? 10.692 2.765 -39.467 1.00 95.69 312 GLY A C 1
ATOM 2324 O O . GLY A 1 312 ? 10.609 3.274 -40.583 1.00 95.69 312 GLY A O 1
ATOM 2325 N N . THR A 1 313 ? 9.619 2.302 -38.812 1.00 96.12 313 THR A N 1
ATOM 2326 C CA . THR A 1 313 ? 8.246 2.419 -39.338 1.00 96.12 313 THR A CA 1
ATOM 2327 C C . THR A 1 313 ? 7.830 3.885 -39.416 1.00 96.12 313 THR A C 1
ATOM 2329 O O . THR A 1 313 ? 7.912 4.606 -38.420 1.00 96.12 313 THR A O 1
ATOM 2332 N N . GLU A 1 314 ? 7.369 4.310 -40.592 1.00 96.06 314 GLU A N 1
ATOM 2333 C CA . GLU A 1 314 ? 6.872 5.662 -40.854 1.00 96.06 314 GLU A CA 1
ATOM 2334 C C . GLU A 1 314 ? 5.439 5.850 -40.317 1.00 96.06 314 GLU A C 1
ATOM 2336 O O . GLU A 1 314 ? 4.572 4.992 -40.497 1.00 96.06 314 GLU A O 1
ATOM 2341 N N . PHE A 1 315 ? 5.179 6.986 -39.669 1.00 94.75 315 PHE A N 1
ATOM 2342 C CA . PHE A 1 315 ? 3.871 7.387 -39.154 1.00 94.75 315 PHE A CA 1
ATOM 2343 C C . PHE A 1 315 ? 3.697 8.914 -39.201 1.00 94.75 315 PHE A C 1
ATOM 2345 O O . PHE A 1 315 ? 4.663 9.673 -39.164 1.00 94.75 315 PHE A O 1
ATOM 2352 N N . ASN A 1 316 ? 2.452 9.394 -39.246 1.00 93.62 316 ASN A N 1
ATOM 2353 C CA . ASN A 1 316 ? 2.170 10.829 -39.167 1.00 93.62 316 ASN A CA 1
ATOM 2354 C C . ASN A 1 316 ? 2.112 11.279 -37.700 1.00 93.62 316 ASN A C 1
ATOM 2356 O O . ASN A 1 316 ? 1.220 10.856 -36.966 1.00 93.62 316 ASN A O 1
ATOM 2360 N N . CYS A 1 317 ? 3.029 12.148 -37.278 1.00 89.19 317 CYS A N 1
ATOM 2361 C CA . CYS A 1 317 ? 3.096 12.666 -35.915 1.00 89.19 317 CYS A CA 1
ATOM 2362 C C . CYS A 1 317 ? 2.057 13.789 -35.706 1.00 89.19 317 CYS A C 1
ATOM 2364 O O . CYS A 1 317 ? 2.238 14.887 -36.245 1.00 89.19 317 CYS A O 1
ATOM 2366 N N . PRO A 1 318 ? 0.995 13.599 -34.891 1.00 84.62 318 PRO A N 1
ATOM 2367 C CA . PRO A 1 318 ? -0.092 14.581 -34.787 1.00 84.62 318 PRO A CA 1
ATOM 2368 C C . PRO A 1 318 ? 0.348 15.931 -34.205 1.00 84.62 318 PRO A C 1
ATOM 2370 O O . PRO A 1 318 ? -0.238 16.961 -34.521 1.00 84.62 318 PRO A O 1
ATOM 2373 N N . LEU A 1 319 ? 1.400 15.926 -33.379 1.00 82.38 319 LEU A N 1
ATOM 2374 C CA . LEU A 1 319 ? 1.948 17.115 -32.718 1.00 82.38 319 LEU A CA 1
ATOM 2375 C C . LEU A 1 319 ? 2.716 18.042 -33.674 1.00 82.38 319 LEU A C 1
ATOM 2377 O O . LEU A 1 319 ? 2.780 19.242 -33.430 1.00 82.38 319 LEU A O 1
ATOM 2381 N N . THR A 1 320 ? 3.304 17.503 -34.747 1.00 83.06 320 THR A N 1
ATOM 2382 C CA . THR A 1 320 ? 4.103 18.277 -35.717 1.00 83.06 320 THR A CA 1
ATOM 2383 C C . THR A 1 320 ? 3.437 18.395 -37.088 1.00 83.06 320 THR A C 1
ATOM 2385 O O . THR A 1 320 ? 3.875 19.204 -37.907 1.00 83.06 320 THR A O 1
ATOM 2388 N N . GLY A 1 321 ? 2.401 17.590 -37.357 1.00 83.00 321 GLY A N 1
ATOM 2389 C CA . GLY A 1 321 ? 1.728 17.506 -38.657 1.00 83.00 321 GLY A CA 1
ATOM 2390 C C . GLY A 1 321 ? 2.618 16.957 -39.778 1.00 83.00 321 GLY A C 1
ATOM 2391 O O . GLY A 1 321 ? 2.345 17.210 -40.952 1.00 83.00 321 GLY A O 1
ATOM 2392 N N . LYS A 1 322 ? 3.711 16.268 -39.426 1.00 86.62 322 LYS A N 1
ATOM 2393 C CA . LYS A 1 322 ? 4.726 15.749 -40.350 1.00 86.62 322 LYS A CA 1
ATOM 2394 C C . LYS A 1 322 ? 4.883 14.240 -40.185 1.00 86.62 322 LYS A C 1
ATOM 2396 O O . LYS A 1 322 ? 4.702 13.700 -39.094 1.00 86.62 322 LYS A O 1
ATOM 2401 N N . SER A 1 323 ? 5.303 13.588 -41.266 1.00 89.81 323 SER A N 1
ATOM 2402 C CA . SER A 1 323 ? 5.772 12.204 -41.212 1.00 89.81 323 SER A CA 1
ATOM 2403 C C . SER A 1 323 ? 7.042 12.097 -40.364 1.00 89.81 323 SER A C 1
ATOM 2405 O O . SER A 1 323 ? 7.927 12.953 -40.457 1.00 89.81 323 SER A O 1
ATOM 2407 N N . ALA A 1 324 ? 7.118 11.056 -39.546 1.00 90.81 324 ALA A N 1
ATOM 2408 C CA . ALA A 1 324 ? 8.242 10.710 -38.689 1.00 90.81 324 ALA A CA 1
ATOM 2409 C C . ALA A 1 324 ? 8.420 9.186 -38.681 1.00 90.81 324 ALA A C 1
ATOM 2411 O O . ALA A 1 324 ? 7.478 8.448 -38.958 1.00 90.81 324 ALA A O 1
ATOM 2412 N N . ASN A 1 325 ? 9.612 8.709 -38.328 1.00 94.88 325 ASN A N 1
ATOM 2413 C CA . ASN A 1 325 ? 9.873 7.279 -38.169 1.00 94.88 325 ASN A CA 1
ATOM 2414 C C . ASN A 1 325 ? 10.054 6.955 -36.687 1.00 94.88 325 ASN A C 1
ATOM 2416 O O . ASN A 1 325 ? 10.675 7.738 -35.971 1.00 94.88 325 ASN A O 1
ATOM 2420 N N . ILE A 1 326 ? 9.569 5.793 -36.246 1.00 96.81 326 ILE A N 1
ATOM 2421 C CA . ILE A 1 326 ? 9.823 5.295 -34.886 1.00 96.81 326 ILE A CA 1
ATOM 2422 C C . ILE A 1 326 ? 11.332 5.101 -34.703 1.00 96.81 326 ILE A C 1
ATOM 2424 O O . ILE A 1 326 ? 11.962 4.315 -35.415 1.00 96.81 326 ILE A O 1
ATOM 2428 N N . SER A 1 327 ? 11.921 5.820 -33.753 1.00 96.00 327 SER A N 1
ATOM 2429 C CA . SER A 1 327 ? 13.334 5.709 -33.404 1.00 96.00 327 SER A CA 1
ATOM 2430 C C . SER A 1 327 ? 13.615 4.499 -32.509 1.00 96.00 327 SER A C 1
ATOM 2432 O O . SER A 1 327 ? 12.747 4.001 -31.789 1.00 96.00 327 SER A O 1
ATOM 2434 N N . TYR A 1 328 ? 14.878 4.062 -32.494 1.00 96.62 328 TYR A N 1
ATOM 2435 C CA . TYR A 1 328 ? 15.362 3.097 -31.502 1.00 96.62 328 TYR A CA 1
ATOM 2436 C C . TYR A 1 328 ? 15.145 3.605 -30.066 1.00 96.62 328 TYR A C 1
ATOM 2438 O O . TYR A 1 328 ? 14.766 2.836 -29.192 1.00 96.62 328 TYR A O 1
ATOM 2446 N N . THR A 1 329 ? 15.327 4.910 -29.848 1.00 95.00 329 THR A N 1
ATOM 2447 C CA . THR A 1 329 ? 15.098 5.598 -28.572 1.00 95.00 329 THR A CA 1
ATOM 2448 C C . THR A 1 329 ? 13.660 5.446 -28.079 1.00 95.00 329 THR A C 1
ATOM 2450 O O . THR A 1 329 ? 13.449 5.111 -26.918 1.00 95.00 329 THR A O 1
ATOM 2453 N N . ALA A 1 330 ? 12.662 5.626 -28.948 1.00 96.31 330 ALA A N 1
ATOM 2454 C CA . ALA A 1 330 ? 11.267 5.415 -28.570 1.00 96.31 330 ALA A CA 1
ATOM 2455 C C . ALA A 1 330 ? 10.968 3.947 -28.242 1.00 96.31 330 ALA A C 1
ATOM 2457 O O . ALA A 1 330 ? 10.286 3.678 -27.255 1.00 96.31 330 ALA A O 1
ATOM 2458 N N . ALA A 1 331 ? 11.510 3.008 -29.025 1.00 96.94 331 ALA A N 1
ATOM 2459 C CA . ALA A 1 331 ? 11.328 1.581 -28.778 1.00 96.94 331 ALA A CA 1
ATOM 2460 C C . ALA A 1 331 ? 11.948 1.130 -27.443 1.00 96.94 331 ALA A C 1
ATOM 2462 O O . ALA A 1 331 ? 11.268 0.488 -26.649 1.00 96.94 331 ALA A O 1
ATOM 2463 N N . ALA A 1 332 ? 13.192 1.533 -27.165 1.00 96.00 332 ALA A N 1
ATOM 2464 C CA . ALA A 1 332 ? 13.914 1.185 -25.942 1.00 96.00 332 ALA A CA 1
ATOM 2465 C C . ALA A 1 332 ? 13.265 1.775 -24.677 1.00 96.00 332 ALA A C 1
ATOM 2467 O O . ALA A 1 332 ? 13.140 1.091 -23.663 1.00 96.00 332 ALA A O 1
ATOM 2468 N N . VAL A 1 333 ? 12.802 3.031 -24.739 1.00 95.50 333 VAL A N 1
ATOM 2469 C CA . VAL A 1 333 ? 12.056 3.648 -23.630 1.00 95.50 333 VAL A CA 1
ATOM 2470 C C . VAL A 1 333 ? 10.708 2.953 -23.428 1.00 95.50 333 VAL A C 1
ATOM 2472 O O . VAL A 1 333 ? 10.348 2.673 -22.288 1.00 95.50 333 VAL A O 1
ATOM 2475 N N . ALA A 1 334 ? 9.977 2.618 -24.497 1.00 94.94 334 ALA A N 1
ATOM 2476 C CA . ALA A 1 334 ? 8.709 1.896 -24.378 1.00 94.94 334 ALA A CA 1
ATOM 2477 C C . ALA A 1 334 ? 8.881 0.495 -23.765 1.00 94.94 334 ALA A C 1
ATOM 2479 O O . ALA A 1 334 ? 8.126 0.134 -22.861 1.00 94.94 334 ALA A O 1
ATOM 2480 N N . ASP A 1 335 ? 9.900 -0.255 -24.192 1.00 93.38 335 ASP A N 1
ATOM 2481 C CA . ASP A 1 335 ? 10.228 -1.566 -23.627 1.00 93.38 335 ASP A CA 1
ATOM 2482 C C . ASP A 1 335 ? 10.549 -1.471 -22.129 1.00 93.38 335 ASP A C 1
ATOM 2484 O O . ASP A 1 335 ? 9.910 -2.135 -21.310 1.00 93.38 335 ASP A O 1
ATOM 2488 N N . ALA A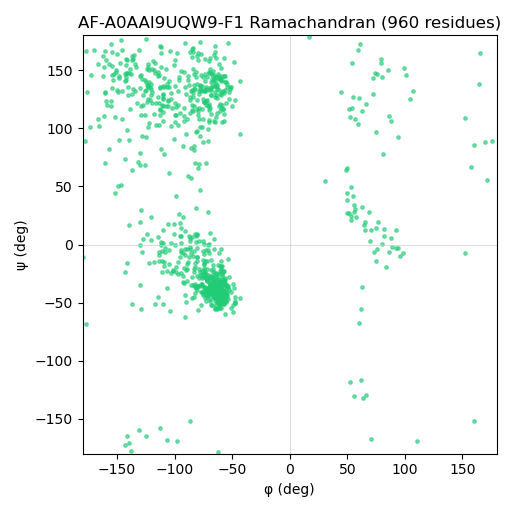 1 336 ? 11.445 -0.557 -21.739 1.00 91.88 336 ALA A N 1
ATOM 2489 C CA . ALA A 1 336 ? 11.794 -0.320 -20.337 1.00 91.88 336 ALA A CA 1
ATOM 2490 C C . ALA A 1 336 ? 10.582 0.085 -19.475 1.00 91.88 336 ALA A C 1
ATOM 2492 O O . ALA A 1 336 ? 10.515 -0.253 -18.292 1.00 91.88 336 ALA A O 1
ATOM 2493 N N . MET A 1 337 ? 9.605 0.797 -20.044 1.00 90.81 337 MET A N 1
ATOM 2494 C CA . MET A 1 337 ? 8.379 1.178 -19.337 1.00 90.81 337 MET A CA 1
ATOM 2495 C C . MET A 1 337 ? 7.396 0.021 -19.144 1.00 90.81 337 MET A C 1
ATOM 2497 O O . MET A 1 337 ? 6.740 -0.028 -18.103 1.00 90.81 337 MET A O 1
ATOM 2501 N N . TRP A 1 338 ? 7.271 -0.891 -20.113 1.00 89.38 338 TRP A N 1
ATOM 2502 C CA . TRP A 1 338 ? 6.358 -2.039 -20.029 1.00 89.38 338 TRP A CA 1
ATOM 2503 C C . TRP A 1 338 ? 6.951 -3.244 -19.289 1.00 89.38 338 TRP A C 1
ATOM 2505 O O . TRP A 1 338 ? 6.204 -4.027 -18.694 1.00 89.38 338 TRP A O 1
ATOM 2515 N N . THR A 1 339 ? 8.273 -3.405 -19.303 1.00 87.62 339 THR A N 1
ATOM 2516 C CA . THR A 1 339 ? 8.986 -4.429 -18.524 1.00 87.62 339 THR A CA 1
ATOM 2517 C C . THR A 1 339 ? 9.089 -4.013 -17.057 1.00 87.62 339 THR A C 1
ATOM 2519 O O . THR A 1 339 ? 8.596 -4.732 -16.186 1.00 87.62 339 THR A O 1
ATOM 2522 N N . GLY A 1 340 ? 9.587 -2.802 -16.792 1.00 89.81 340 GLY A N 1
ATOM 2523 C CA . GLY A 1 340 ? 9.738 -2.231 -15.454 1.00 89.81 340 GLY A CA 1
ATOM 2524 C C . GLY A 1 340 ? 11.197 -2.094 -15.012 1.00 89.81 340 GLY A C 1
ATOM 2525 O O . GLY A 1 340 ? 12.107 -2.221 -15.832 1.00 89.81 340 GLY A O 1
ATOM 2526 N N . PRO A 1 341 ? 11.435 -1.800 -13.721 1.00 89.44 341 PRO A N 1
ATOM 2527 C CA . PRO A 1 341 ? 12.782 -1.617 -13.195 1.00 89.44 341 PRO A CA 1
ATOM 2528 C C . PRO A 1 341 ? 13.637 -2.885 -13.298 1.00 89.44 341 PRO A C 1
ATOM 2530 O O . PRO A 1 341 ? 13.212 -3.976 -12.906 1.00 89.44 341 PRO A O 1
ATOM 2533 N N . PHE A 1 342 ? 14.879 -2.716 -13.744 1.00 86.69 342 PHE A N 1
ATOM 2534 C CA . PHE A 1 342 ? 15.935 -3.729 -13.696 1.00 86.69 342 PHE A CA 1
ATOM 2535 C C . PHE A 1 342 ? 17.104 -3.260 -12.807 1.00 86.69 342 PHE A C 1
ATOM 2537 O O . PHE A 1 342 ? 17.278 -2.059 -12.582 1.00 86.69 342 PHE A O 1
ATOM 2544 N N . THR A 1 343 ? 17.880 -4.204 -12.266 1.00 76.44 343 THR A N 1
ATOM 2545 C CA . THR A 1 343 ? 19.057 -3.945 -11.412 1.00 76.44 343 THR A CA 1
ATOM 2546 C C . THR A 1 343 ? 20.169 -3.241 -12.187 1.00 76.44 343 THR A C 1
ATOM 2548 O O . THR A 1 343 ? 20.173 -3.227 -13.420 1.00 76.44 343 THR A O 1
ATOM 2551 N N . ALA A 1 344 ? 21.170 -2.682 -11.500 1.00 74.19 344 ALA A N 1
ATOM 2552 C CA . ALA A 1 344 ? 22.323 -2.084 -12.187 1.00 74.19 344 ALA A CA 1
ATOM 2553 C C . ALA A 1 344 ? 23.079 -3.076 -13.105 1.00 74.19 344 ALA A C 1
ATOM 2555 O O . ALA A 1 344 ? 23.759 -2.659 -14.044 1.00 74.19 344 ALA A O 1
ATOM 2556 N N . GLU A 1 345 ? 22.944 -4.374 -12.841 1.00 77.50 345 GLU A N 1
ATOM 2557 C CA . GLU A 1 345 ? 23.525 -5.491 -13.580 1.00 77.50 345 GLU A CA 1
ATOM 2558 C C . GLU A 1 345 ? 22.624 -5.999 -14.735 1.00 77.50 345 GLU A C 1
ATOM 2560 O O . GLU A 1 345 ? 23.059 -6.837 -15.524 1.00 77.50 345 GLU A O 1
ATOM 2565 N N . GLY A 1 346 ? 21.413 -5.444 -14.896 1.00 75.19 346 GLY A N 1
ATOM 2566 C CA . GLY A 1 346 ? 20.490 -5.728 -16.006 1.00 75.19 346 GLY A CA 1
ATOM 2567 C C . GLY A 1 346 ? 19.471 -6.842 -15.745 1.00 75.19 346 GLY A C 1
ATOM 2568 O O . GLY A 1 346 ? 18.825 -7.309 -16.682 1.00 75.19 346 GLY A O 1
ATOM 2569 N N . GLU A 1 347 ? 19.312 -7.281 -14.496 1.00 78.38 347 GLU A N 1
ATOM 2570 C CA . GLU A 1 347 ? 18.357 -8.328 -14.118 1.00 78.38 347 GLU A CA 1
ATOM 2571 C C . GLU A 1 347 ? 16.982 -7.718 -13.808 1.00 78.38 347 GLU A C 1
ATOM 2573 O O . GLU A 1 347 ? 16.890 -6.686 -13.144 1.00 78.38 347 GLU A O 1
ATOM 2578 N N . SER A 1 348 ? 15.891 -8.342 -14.266 1.00 75.75 348 SER A N 1
ATOM 2579 C CA . SER A 1 348 ? 14.533 -7.866 -13.956 1.00 75.75 348 SER A CA 1
ATOM 2580 C C . SER A 1 348 ? 14.294 -7.885 -12.446 1.00 75.75 348 SER A C 1
ATOM 2582 O O . SER A 1 348 ? 14.485 -8.917 -11.802 1.00 75.75 348 SER A O 1
ATOM 2584 N N . THR A 1 349 ? 13.822 -6.773 -11.879 1.00 79.06 349 THR A N 1
ATOM 2585 C CA . THR A 1 349 ? 13.416 -6.754 -10.466 1.00 79.06 349 THR A CA 1
ATOM 2586 C C . THR A 1 349 ? 12.042 -7.406 -10.277 1.00 79.06 349 THR A C 1
ATOM 2588 O O . THR A 1 349 ? 11.346 -7.742 -11.235 1.00 79.06 349 THR A O 1
ATOM 2591 N N . TYR A 1 350 ? 11.625 -7.546 -9.017 1.00 73.88 350 TYR A N 1
ATOM 2592 C CA . TYR A 1 350 ? 10.261 -7.926 -8.638 1.00 73.88 350 TYR A CA 1
ATOM 2593 C C . TYR A 1 350 ? 9.262 -6.749 -8.685 1.00 73.88 350 TYR A C 1
ATOM 2595 O O . TYR A 1 350 ? 8.130 -6.874 -8.213 1.00 73.88 350 TYR A O 1
ATOM 2603 N N . LEU A 1 351 ? 9.675 -5.596 -9.225 1.00 85.00 351 LEU A N 1
ATOM 2604 C CA . LEU A 1 351 ? 8.808 -4.459 -9.517 1.00 85.00 351 LEU A CA 1
ATOM 2605 C C . LEU A 1 351 ? 8.335 -4.519 -10.974 1.00 85.00 351 LEU A C 1
ATOM 2607 O O . LEU A 1 351 ? 9.035 -5.010 -11.854 1.00 85.00 351 LEU A O 1
ATOM 2611 N N . TYR A 1 352 ? 7.132 -4.008 -11.230 1.00 85.50 352 TYR A N 1
ATOM 2612 C CA . TYR A 1 352 ? 6.428 -4.213 -12.495 1.00 85.50 352 TYR A CA 1
ATOM 2613 C C . TYR A 1 352 ? 6.365 -2.933 -13.325 1.00 85.50 352 TYR A C 1
ATOM 2615 O O . TYR A 1 352 ? 6.012 -1.872 -12.809 1.00 85.50 352 TYR A O 1
ATOM 2623 N N . GLY A 1 353 ? 6.633 -3.051 -14.625 1.00 87.31 353 GLY A N 1
ATOM 2624 C CA . GLY A 1 353 ? 6.336 -1.998 -15.592 1.00 87.31 353 GLY A CA 1
ATOM 2625 C C . GLY A 1 353 ? 4.835 -1.739 -15.748 1.00 87.31 353 GLY A C 1
ATOM 2626 O O . GLY A 1 353 ? 3.987 -2.495 -15.264 1.00 87.31 353 GLY A O 1
ATOM 2627 N N . LEU A 1 354 ? 4.506 -0.666 -16.465 1.00 86.81 354 LEU A N 1
ATOM 2628 C CA . LEU A 1 354 ? 3.134 -0.349 -16.856 1.00 86.81 354 LEU A CA 1
ATOM 2629 C C . LEU A 1 354 ? 2.557 -1.462 -17.751 1.00 86.81 354 LEU A C 1
ATOM 2631 O O . LEU A 1 354 ? 3.285 -2.195 -18.427 1.00 86.81 354 LEU A O 1
ATOM 2635 N N . GLU A 1 355 ? 1.232 -1.596 -17.786 1.00 85.88 355 GLU A N 1
ATOM 2636 C CA . GLU A 1 355 ? 0.610 -2.566 -18.688 1.00 85.88 355 GLU A CA 1
ATOM 2637 C C . GLU A 1 355 ? 0.720 -2.151 -20.161 1.00 85.88 355 GLU A C 1
ATOM 2639 O O . GLU A 1 355 ? 0.699 -0.966 -20.511 1.00 85.88 355 GLU A O 1
ATOM 2644 N N . MET A 1 356 ? 0.799 -3.156 -21.038 1.00 86.81 356 MET A N 1
ATOM 2645 C CA . MET A 1 356 ? 0.834 -2.961 -22.490 1.00 86.81 356 MET A CA 1
ATOM 2646 C C . MET A 1 356 ? -0.370 -2.145 -22.943 1.00 86.81 356 MET A C 1
ATOM 2648 O O . MET A 1 356 ? -1.499 -2.570 -22.736 1.00 86.81 356 MET A O 1
ATOM 2652 N N . GLY A 1 357 ? -0.140 -1.005 -23.592 1.00 82.56 357 GLY A N 1
ATOM 2653 C CA . GLY A 1 357 ? -1.202 -0.113 -24.062 1.00 82.56 357 GLY A CA 1
ATOM 2654 C C . GLY A 1 357 ? -1.603 1.009 -23.098 1.00 82.56 357 GLY A C 1
ATOM 2655 O O . GLY A 1 357 ? -2.436 1.825 -23.477 1.00 82.56 357 GLY A O 1
ATOM 2656 N N . THR A 1 358 ? -1.042 1.097 -21.886 1.00 84.81 358 THR A N 1
ATOM 2657 C CA . THR A 1 358 ? -1.096 2.326 -21.063 1.00 84.81 358 THR A CA 1
ATOM 2658 C C . THR A 1 358 ? -0.391 3.493 -21.771 1.00 84.81 358 THR A C 1
ATOM 2660 O O . THR A 1 358 ? 0.590 3.272 -22.478 1.00 84.81 358 THR A O 1
ATOM 2663 N N . ASP A 1 359 ? -0.873 4.731 -21.585 1.00 84.56 359 ASP A N 1
ATOM 2664 C CA . ASP A 1 359 ? -0.245 5.927 -22.167 1.00 84.56 359 ASP A CA 1
ATOM 2665 C C . ASP A 1 359 ? 1.149 6.180 -21.572 1.00 84.56 359 ASP A C 1
ATOM 2667 O O . ASP A 1 359 ? 1.309 6.631 -20.434 1.00 84.56 359 ASP A O 1
ATOM 2671 N N . LEU A 1 360 ? 2.168 5.900 -22.381 1.00 89.50 360 LEU A N 1
ATOM 2672 C CA . LEU A 1 360 ? 3.570 6.066 -22.024 1.00 89.50 360 LEU A CA 1
ATOM 2673 C C . LEU A 1 360 ? 4.013 7.537 -21.943 1.00 89.50 360 LEU A C 1
ATOM 2675 O O . LEU A 1 360 ? 4.992 7.833 -21.259 1.00 89.50 360 LEU A O 1
ATOM 2679 N N . VAL A 1 361 ? 3.305 8.484 -22.571 1.00 89.50 361 VAL A N 1
ATOM 2680 C CA . VAL A 1 361 ? 3.696 9.908 -22.531 1.00 89.50 361 VAL A CA 1
ATOM 2681 C C . VAL A 1 361 ? 3.584 10.475 -21.117 1.00 89.50 361 VAL A C 1
ATOM 2683 O O . VAL A 1 361 ? 4.401 11.306 -20.721 1.00 89.50 361 VAL A O 1
ATOM 2686 N N . PHE A 1 362 ? 2.616 10.002 -20.326 1.00 84.12 362 PHE A N 1
ATOM 2687 C CA . PHE A 1 362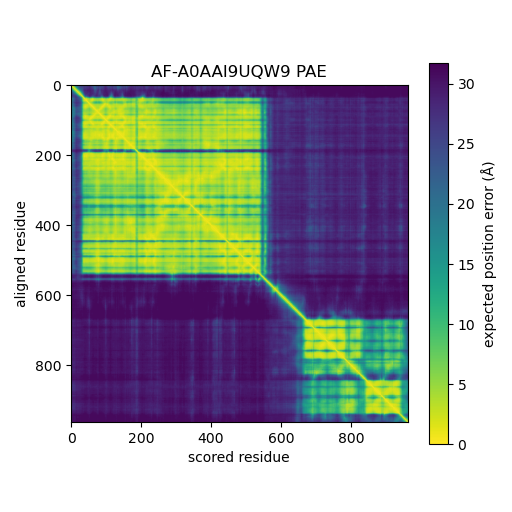 ? 2.447 10.446 -18.943 1.00 84.12 362 PHE A CA 1
ATOM 2688 C C . PHE A 1 362 ? 3.656 10.094 -18.062 1.00 84.12 362 PHE A C 1
ATOM 2690 O O . PHE A 1 362 ? 4.071 10.917 -17.243 1.00 84.12 362 PHE A O 1
ATOM 2697 N N . GLY A 1 363 ? 4.235 8.902 -18.247 1.00 84.31 363 GLY A N 1
ATOM 2698 C CA . GLY A 1 363 ? 5.400 8.433 -17.490 1.00 84.31 363 GLY A CA 1
ATOM 2699 C C . GLY A 1 363 ? 6.736 8.959 -18.028 1.00 84.31 363 GLY A C 1
ATOM 2700 O O . GLY A 1 363 ? 7.588 9.378 -17.242 1.00 84.31 363 GLY A O 1
ATOM 2701 N N . ALA A 1 364 ? 6.911 8.983 -19.353 1.00 90.44 364 ALA A N 1
ATOM 2702 C CA . ALA A 1 364 ? 8.130 9.418 -20.042 1.00 90.44 364 ALA A CA 1
ATOM 2703 C C . ALA A 1 364 ? 7.970 10.809 -20.681 1.00 90.44 364 ALA A C 1
ATOM 2705 O O . ALA A 1 364 ? 8.083 10.996 -21.891 1.00 90.44 364 ALA A O 1
ATOM 2706 N N . GLN A 1 365 ? 7.708 11.812 -19.842 1.00 91.25 365 GLN A N 1
ATOM 2707 C CA . GLN A 1 365 ? 7.514 13.192 -20.289 1.00 91.25 365 GLN A CA 1
ATOM 2708 C C . GLN A 1 365 ? 8.811 13.821 -20.821 1.00 91.25 365 GLN A C 1
ATOM 2710 O O . GLN A 1 365 ? 9.828 13.881 -20.122 1.00 91.25 365 GLN A O 1
ATOM 2715 N N . THR A 1 366 ? 8.738 14.387 -22.025 1.00 93.56 366 THR A N 1
ATOM 2716 C CA . THR A 1 366 ? 9.827 15.124 -22.682 1.00 93.56 366 THR A CA 1
ATOM 2717 C C . THR A 1 366 ? 9.358 16.493 -23.170 1.00 93.56 366 THR A C 1
ATOM 2719 O O . THR A 1 366 ? 8.261 16.622 -23.712 1.00 93.56 366 THR A O 1
ATOM 2722 N N . SER A 1 367 ? 10.222 17.500 -23.062 1.00 92.56 367 SER A N 1
ATOM 2723 C CA . SER A 1 367 ? 10.080 18.787 -23.749 1.00 92.56 367 SER A CA 1
ATOM 2724 C C . SER A 1 367 ? 10.919 18.774 -25.028 1.00 92.56 367 SER A C 1
ATOM 2726 O O . SER A 1 367 ? 12.084 18.377 -24.973 1.00 92.56 367 SER A O 1
ATOM 2728 N N . CYS A 1 368 ? 10.350 19.188 -26.162 1.00 90.62 368 CYS A N 1
ATOM 2729 C CA . CYS A 1 368 ? 10.997 19.137 -27.477 1.00 90.62 368 CYS A CA 1
ATOM 2730 C C . CYS A 1 368 ? 11.002 20.511 -28.161 1.00 90.62 368 CYS A C 1
ATOM 2732 O O . CYS A 1 368 ? 10.023 21.252 -28.074 1.00 90.62 368 CYS A O 1
ATOM 2734 N N . THR A 1 369 ? 12.094 20.851 -28.850 1.00 86.12 369 THR A N 1
ATOM 2735 C CA . THR A 1 369 ? 12.200 22.077 -29.662 1.00 86.12 369 THR A CA 1
ATOM 2736 C C . THR A 1 369 ? 11.607 21.889 -31.063 1.00 86.12 369 THR A C 1
ATOM 2738 O O . THR A 1 369 ? 11.414 20.762 -31.517 1.00 86.12 369 THR A O 1
ATOM 2741 N N . GLU A 1 370 ? 11.365 22.988 -31.790 1.00 76.12 370 GLU A N 1
ATOM 2742 C CA . GLU A 1 370 ? 10.882 22.948 -33.186 1.00 76.12 370 GLU A CA 1
ATOM 2743 C C . GLU A 1 370 ? 11.832 22.194 -34.139 1.00 76.12 370 GLU A C 1
ATOM 2745 O O . GLU A 1 370 ? 11.379 21.589 -35.112 1.00 76.12 370 GLU A O 1
ATOM 2750 N N . ASP A 1 371 ? 13.133 22.161 -33.821 1.00 75.94 371 ASP A N 1
ATOM 2751 C CA . ASP A 1 371 ? 14.161 21.384 -34.531 1.00 75.94 371 ASP A CA 1
ATOM 2752 C C . ASP A 1 371 ? 14.096 19.865 -34.247 1.00 75.94 371 ASP A C 1
ATOM 2754 O O . ASP A 1 371 ? 14.923 19.102 -34.746 1.00 75.94 371 ASP A O 1
ATOM 2758 N N . GLY A 1 372 ? 13.148 19.409 -33.419 1.00 78.94 372 GLY A N 1
ATOM 2759 C CA . GLY A 1 372 ? 12.947 17.998 -33.075 1.00 78.94 372 GLY A CA 1
ATOM 2760 C C . GLY A 1 372 ? 13.865 17.458 -31.974 1.00 78.94 372 GLY A C 1
ATOM 2761 O O . GLY A 1 372 ? 13.852 16.257 -31.712 1.00 78.94 372 GLY A O 1
ATOM 2762 N N . LYS A 1 373 ? 14.655 18.307 -31.301 1.00 87.94 373 LYS A N 1
ATOM 2763 C CA . LYS A 1 373 ? 15.497 17.877 -30.175 1.00 87.94 373 LYS A CA 1
ATOM 2764 C C . LYS A 1 373 ? 14.679 17.835 -28.884 1.00 87.94 373 LYS A C 1
ATOM 2766 O O . LYS A 1 373 ? 14.211 18.874 -28.422 1.00 87.94 373 LYS A O 1
ATOM 2771 N N . CYS A 1 374 ? 14.572 16.655 -28.281 1.00 93.38 374 CYS A N 1
ATOM 2772 C CA . CYS A 1 374 ? 13.873 16.436 -27.017 1.00 93.38 374 CYS A CA 1
ATOM 2773 C C . CYS A 1 374 ? 14.827 16.334 -25.813 1.00 93.38 374 CYS A C 1
ATOM 2775 O O . CYS A 1 374 ? 15.996 15.966 -25.942 1.00 93.38 374 CYS A O 1
ATOM 2777 N N . THR A 1 375 ? 14.308 16.664 -24.631 1.00 93.88 375 THR A N 1
ATOM 2778 C CA . THR A 1 375 ? 14.957 16.533 -23.316 1.00 93.88 375 THR A CA 1
ATOM 2779 C C . THR A 1 375 ? 13.927 16.105 -22.274 1.00 93.88 375 THR A C 1
ATOM 2781 O O . THR A 1 375 ? 12.783 16.560 -22.333 1.00 93.88 375 THR A O 1
ATOM 2784 N N . GLY A 1 376 ? 14.311 15.271 -21.307 1.00 91.88 376 GLY A N 1
ATOM 2785 C CA . GLY A 1 376 ? 13.422 14.823 -20.231 1.00 91.88 376 GLY A CA 1
ATOM 2786 C C . GLY A 1 376 ? 12.912 15.971 -19.354 1.00 91.88 376 GLY A C 1
ATOM 2787 O O . GLY A 1 376 ? 13.638 16.924 -19.067 1.00 91.88 376 GLY A O 1
ATOM 2788 N N . VAL A 1 377 ? 11.652 15.882 -18.921 1.00 92.88 377 VAL A N 1
ATOM 2789 C CA . VAL A 1 377 ? 11.084 16.803 -17.924 1.00 92.88 377 VAL A CA 1
ATOM 2790 C C . VAL A 1 377 ? 11.651 16.461 -16.535 1.00 92.88 377 VAL A C 1
ATOM 2792 O O . VAL A 1 377 ? 11.626 15.283 -16.164 1.00 92.88 377 VAL A O 1
ATOM 2795 N N . PRO A 1 378 ? 12.129 17.445 -15.739 1.00 91.00 378 PRO A N 1
ATOM 2796 C CA . PRO A 1 378 ? 12.755 17.189 -14.441 1.00 91.00 378 PRO A CA 1
ATOM 2797 C C . PRO A 1 378 ? 11.897 16.328 -13.506 1.00 91.00 378 PRO A C 1
ATOM 2799 O O . PRO A 1 378 ? 10.746 16.647 -13.199 1.00 91.00 378 PRO A O 1
ATOM 2802 N N . ASN A 1 379 ? 12.471 15.227 -13.022 1.00 90.25 379 ASN A N 1
ATOM 2803 C CA . ASN A 1 379 ? 11.765 14.259 -12.195 1.00 90.25 379 ASN A CA 1
ATOM 2804 C C . ASN A 1 379 ? 11.730 14.672 -10.712 1.00 90.25 379 ASN A C 1
ATOM 2806 O O . ASN A 1 379 ? 12.507 14.185 -9.893 1.00 90.25 379 ASN A O 1
ATOM 2810 N N . ALA A 1 380 ? 10.800 15.559 -10.352 1.00 90.19 380 ALA A N 1
ATOM 2811 C CA . ALA A 1 380 ? 10.631 16.044 -8.975 1.00 90.19 380 ALA A CA 1
ATOM 2812 C C . ALA A 1 380 ? 10.389 14.928 -7.932 1.00 90.19 380 ALA A C 1
ATOM 2814 O O . ALA A 1 380 ? 10.685 15.109 -6.754 1.00 90.19 380 ALA A O 1
ATOM 2815 N N . ALA A 1 381 ? 9.901 13.752 -8.339 1.00 89.69 381 ALA A N 1
ATOM 2816 C CA . ALA A 1 381 ? 9.720 12.621 -7.429 1.00 89.69 381 ALA A CA 1
ATOM 2817 C C . ALA A 1 381 ? 11.053 11.940 -7.036 1.00 89.69 381 ALA A C 1
ATOM 2819 O O . ALA A 1 381 ? 11.142 11.384 -5.942 1.00 89.69 381 ALA A O 1
ATOM 2820 N N . VAL A 1 382 ? 12.117 12.064 -7.847 1.00 93.94 382 VAL A N 1
ATOM 2821 C CA . VAL A 1 382 ? 13.494 11.720 -7.427 1.00 93.94 382 VAL A CA 1
ATOM 2822 C C . VAL A 1 382 ? 13.963 12.676 -6.331 1.00 93.94 382 VAL A C 1
ATOM 2824 O O . VAL A 1 382 ? 14.531 12.230 -5.336 1.00 93.94 382 VAL A O 1
ATOM 2827 N N . THR A 1 383 ? 13.664 13.973 -6.464 1.00 93.94 383 THR A N 1
ATOM 2828 C CA . THR A 1 383 ? 13.943 14.964 -5.415 1.00 93.94 383 THR A CA 1
ATOM 2829 C C . THR A 1 383 ? 13.204 14.616 -4.130 1.00 93.94 383 THR A C 1
ATOM 2831 O O . THR A 1 383 ? 13.819 14.604 -3.074 1.00 93.94 383 THR A O 1
ATOM 2834 N N . VAL A 1 384 ? 11.921 14.244 -4.208 1.00 92.81 384 VAL A N 1
ATOM 2835 C CA . VAL A 1 384 ? 11.141 13.821 -3.033 1.00 92.81 384 VAL A CA 1
ATOM 2836 C C . VAL A 1 384 ? 11.758 12.601 -2.338 1.00 92.81 384 VAL A C 1
ATOM 2838 O O . VAL A 1 384 ? 11.962 12.633 -1.124 1.00 92.81 384 VAL A O 1
ATOM 2841 N N . LEU A 1 385 ? 12.089 11.550 -3.096 1.00 93.62 385 LEU A N 1
ATOM 2842 C CA . LEU A 1 385 ? 12.734 10.340 -2.575 1.00 93.62 385 LEU A CA 1
ATOM 2843 C C . LEU A 1 385 ? 14.055 10.675 -1.863 1.00 93.62 385 LEU A C 1
ATOM 2845 O O . LEU A 1 385 ? 14.270 10.276 -0.716 1.00 93.62 385 LEU A O 1
ATOM 2849 N N . LEU A 1 386 ? 14.932 11.435 -2.520 1.00 95.00 386 LEU A N 1
ATOM 2850 C CA . LEU A 1 386 ? 16.265 11.724 -1.999 1.00 95.00 386 LEU A CA 1
ATOM 2851 C C . LEU A 1 386 ? 16.265 12.764 -0.871 1.00 95.00 386 LEU A C 1
ATOM 2853 O O . LEU A 1 386 ? 16.966 12.560 0.116 1.00 95.00 386 LEU A O 1
ATOM 2857 N N . ALA A 1 387 ? 15.472 13.831 -0.962 1.00 95.62 387 ALA A N 1
ATOM 2858 C CA . ALA A 1 387 ? 15.440 14.892 0.042 1.00 95.62 387 ALA A CA 1
ATOM 2859 C C . ALA A 1 387 ? 14.753 14.462 1.346 1.00 95.62 387 ALA A C 1
ATOM 2861 O O . ALA A 1 387 ? 15.247 14.793 2.418 1.00 95.62 387 ALA A O 1
ATOM 2862 N N . TYR A 1 388 ? 13.652 13.701 1.288 1.00 94.88 388 TYR A N 1
ATOM 2863 C CA . TYR A 1 388 ? 12.822 13.448 2.478 1.00 94.88 388 TYR A CA 1
ATOM 2864 C C . TYR A 1 388 ? 12.933 12.033 3.059 1.00 94.88 388 TYR A C 1
ATOM 2866 O O . TYR A 1 388 ? 12.701 11.864 4.254 1.00 94.88 388 TYR A O 1
ATOM 2874 N N . PHE A 1 389 ? 13.340 11.032 2.267 1.00 94.56 389 PHE A N 1
ATOM 2875 C CA . PHE A 1 389 ? 13.391 9.633 2.720 1.00 94.56 389 PHE A CA 1
ATOM 2876 C C . PHE A 1 389 ? 14.813 9.064 2.791 1.00 94.56 389 PHE A C 1
ATOM 2878 O O . PHE A 1 389 ? 15.169 8.439 3.788 1.00 94.56 389 PHE A O 1
ATOM 2885 N N . ILE A 1 390 ? 15.644 9.291 1.767 1.00 95.00 390 ILE A N 1
ATOM 2886 C CA . ILE A 1 390 ? 16.988 8.687 1.702 1.00 95.00 390 ILE A CA 1
ATOM 2887 C C . ILE A 1 390 ? 18.055 9.581 2.341 1.00 95.00 390 ILE A C 1
ATOM 2889 O O . ILE A 1 390 ? 18.677 9.191 3.325 1.00 95.00 390 ILE A O 1
ATOM 2893 N N . GLY A 1 391 ? 18.268 10.783 1.800 1.00 93.00 391 GLY A N 1
ATOM 2894 C CA . GLY A 1 391 ? 19.263 11.744 2.287 1.00 93.00 391 GLY A CA 1
ATOM 2895 C C . GLY A 1 391 ? 18.785 12.591 3.467 1.00 93.00 391 GLY A C 1
ATOM 2896 O O . GLY A 1 391 ? 19.610 13.054 4.249 1.00 93.00 391 GLY A O 1
ATOM 2897 N N . LYS A 1 392 ? 17.462 12.753 3.627 1.00 95.81 392 LYS A N 1
ATOM 2898 C CA . LYS A 1 392 ? 16.817 13.472 4.747 1.00 95.81 392 LYS A CA 1
ATOM 2899 C C . LYS A 1 392 ? 17.290 14.927 4.892 1.00 95.81 392 LYS A C 1
ATOM 2901 O O . LYS A 1 392 ? 17.320 15.471 5.994 1.00 95.81 392 LYS A O 1
ATOM 2906 N N . ASP A 1 393 ? 17.654 15.556 3.781 1.00 96.12 393 ASP A N 1
ATOM 2907 C CA . ASP A 1 393 ? 18.092 16.944 3.691 1.00 96.12 393 ASP A CA 1
ATOM 2908 C C . ASP A 1 393 ? 17.236 17.698 2.650 1.00 96.12 393 ASP A C 1
ATOM 2910 O O . ASP A 1 393 ? 17.369 17.441 1.449 1.00 96.12 393 ASP A O 1
ATOM 2914 N N . PRO A 1 394 ? 16.382 18.653 3.076 1.00 94.94 394 PRO A N 1
ATOM 2915 C CA . PRO A 1 394 ? 15.595 19.501 2.178 1.00 94.94 394 PRO A CA 1
ATOM 2916 C C . PRO A 1 394 ? 16.416 20.354 1.197 1.00 94.94 394 PRO A C 1
ATOM 2918 O O . PRO A 1 394 ? 15.845 20.897 0.254 1.00 94.94 394 PRO A O 1
ATOM 2921 N N . ALA A 1 395 ? 17.733 20.503 1.390 1.00 95.69 395 ALA A N 1
ATOM 2922 C CA . ALA A 1 395 ? 18.603 21.187 0.431 1.00 95.69 395 ALA A CA 1
ATOM 2923 C C . ALA A 1 395 ? 18.905 20.344 -0.827 1.00 95.69 395 ALA A C 1
ATOM 2925 O O . ALA A 1 395 ? 19.393 20.880 -1.830 1.00 95.69 395 ALA A O 1
ATOM 2926 N N . ILE A 1 396 ? 18.603 19.038 -0.814 1.00 94.69 396 ILE A N 1
ATOM 2927 C CA . ILE A 1 396 ? 18.756 18.163 -1.980 1.00 94.69 396 ILE A CA 1
ATOM 2928 C C . ILE A 1 396 ? 17.724 18.552 -3.045 1.00 94.69 396 ILE A C 1
ATOM 2930 O O . ILE A 1 396 ? 16.527 18.336 -2.895 1.00 94.69 396 ILE A O 1
ATOM 2934 N N . THR A 1 397 ? 18.215 19.084 -4.164 1.00 94.00 397 THR A N 1
ATOM 2935 C CA . THR A 1 397 ? 17.404 19.552 -5.306 1.00 94.00 397 THR A CA 1
ATOM 2936 C C . THR A 1 397 ? 17.621 18.733 -6.583 1.00 94.00 397 THR A C 1
ATOM 2938 O O . THR A 1 397 ? 17.096 19.079 -7.641 1.00 94.00 397 THR A O 1
ATOM 2941 N N . THR A 1 398 ? 18.389 17.635 -6.520 1.00 93.81 398 THR A N 1
ATOM 2942 C CA . THR A 1 398 ? 18.622 16.785 -7.700 1.00 93.81 398 THR A CA 1
ATOM 2943 C C . THR A 1 398 ? 17.333 16.112 -8.166 1.00 93.81 398 THR A C 1
ATOM 2945 O O . THR A 1 398 ? 16.508 15.671 -7.367 1.00 93.81 398 THR A O 1
ATOM 2948 N N . THR A 1 399 ? 17.182 16.009 -9.483 1.00 93.25 399 THR A N 1
ATOM 2949 C CA . THR A 1 399 ? 16.108 15.272 -10.165 1.00 93.25 399 THR A CA 1
ATOM 2950 C C . THR A 1 399 ? 16.632 14.040 -10.909 1.00 93.25 399 THR A C 1
ATOM 2952 O O . THR A 1 399 ? 15.846 13.305 -11.499 1.00 93.25 399 THR A O 1
ATOM 2955 N N . LYS A 1 400 ? 17.950 13.793 -10.853 1.00 94.31 400 LYS A N 1
ATOM 2956 C CA . LYS A 1 400 ? 18.639 12.664 -11.490 1.00 94.31 400 LYS A CA 1
ATOM 2957 C C . LYS A 1 400 ? 19.283 11.749 -10.450 1.00 94.31 400 LYS A C 1
ATOM 2959 O O . LYS A 1 400 ? 19.734 12.217 -9.403 1.00 94.31 400 LYS A O 1
ATOM 2964 N N . ILE A 1 401 ? 19.321 10.459 -10.771 1.00 94.94 401 ILE A N 1
ATOM 2965 C CA . ILE A 1 401 ? 19.825 9.354 -9.947 1.00 94.94 401 ILE A CA 1
ATOM 2966 C C . ILE A 1 401 ? 20.262 8.214 -10.885 1.00 94.94 401 ILE A C 1
ATOM 2968 O O . ILE A 1 401 ? 19.652 8.037 -11.938 1.00 94.94 401 ILE A O 1
ATOM 2972 N N . SER A 1 402 ? 21.310 7.457 -10.554 1.00 94.19 402 SER A N 1
ATOM 2973 C CA . SER A 1 402 ? 21.703 6.264 -11.328 1.00 94.19 402 SER A CA 1
ATOM 2974 C C . SER A 1 402 ? 20.855 5.034 -10.976 1.00 94.19 402 SER A C 1
ATOM 2976 O O . SER A 1 402 ? 20.269 4.974 -9.896 1.00 94.19 402 SER A O 1
ATOM 2978 N N . PHE A 1 403 ? 20.838 4.001 -11.831 1.00 92.38 403 PHE A N 1
ATOM 2979 C CA . PHE A 1 403 ? 20.146 2.733 -11.530 1.00 92.38 403 PHE A CA 1
ATOM 2980 C C . PHE A 1 403 ? 20.598 2.115 -10.196 1.00 92.38 403 PHE A C 1
ATOM 2982 O O . PHE A 1 403 ? 19.769 1.724 -9.381 1.00 92.38 403 PHE A O 1
ATOM 2989 N N . LYS A 1 404 ? 21.907 2.128 -9.912 1.00 91.50 404 LYS A N 1
ATOM 2990 C CA . LYS A 1 404 ? 22.467 1.581 -8.665 1.00 91.50 404 LYS A CA 1
ATOM 2991 C C . LYS A 1 404 ? 22.069 2.386 -7.423 1.00 91.50 404 LYS A C 1
ATOM 2993 O O . LYS A 1 404 ? 21.953 1.835 -6.332 1.00 91.50 404 LYS A O 1
ATOM 2998 N N . GLU A 1 405 ? 21.888 3.696 -7.558 1.00 93.31 405 GLU A N 1
ATOM 2999 C CA . GLU A 1 405 ? 21.381 4.542 -6.473 1.00 93.31 405 GLU A CA 1
ATOM 3000 C C . GLU A 1 405 ? 19.867 4.391 -6.298 1.00 93.31 405 GLU A C 1
ATOM 3002 O O . GLU A 1 405 ? 19.404 4.388 -5.163 1.00 93.31 405 GLU A O 1
ATOM 3007 N N . LEU A 1 406 ? 19.112 4.201 -7.386 1.00 92.12 406 LEU A N 1
ATOM 3008 C CA . LEU A 1 406 ? 17.675 3.915 -7.364 1.00 92.12 406 LEU A CA 1
ATOM 3009 C C . LEU A 1 406 ? 17.376 2.591 -6.641 1.00 92.12 406 LEU A C 1
ATOM 3011 O O . LEU A 1 406 ? 16.518 2.547 -5.764 1.00 92.12 406 LEU A O 1
ATOM 3015 N N . GLU A 1 407 ? 18.129 1.539 -6.958 1.00 90.06 407 GLU A N 1
ATOM 3016 C CA . GLU A 1 407 ? 18.055 0.222 -6.315 1.00 90.06 407 GLU A CA 1
ATOM 3017 C C . GLU A 1 407 ? 18.373 0.306 -4.810 1.00 90.06 407 GLU A C 1
ATOM 3019 O O . GLU A 1 407 ? 17.605 -0.158 -3.965 1.00 90.06 407 GLU A O 1
ATOM 3024 N N . ARG A 1 408 ? 19.460 0.998 -4.440 1.00 91.44 408 ARG A N 1
ATOM 3025 C CA . ARG A 1 408 ? 19.797 1.262 -3.029 1.00 91.44 408 ARG A CA 1
ATOM 3026 C C . ARG A 1 408 ? 18.723 2.075 -2.315 1.00 91.44 408 ARG A C 1
ATOM 3028 O O . ARG A 1 408 ? 18.396 1.765 -1.172 1.00 91.44 408 ARG A O 1
ATOM 3035 N N . ALA A 1 409 ? 18.189 3.108 -2.965 1.00 92.56 409 ALA A N 1
ATOM 3036 C CA . ALA A 1 409 ? 17.118 3.934 -2.423 1.00 92.56 409 ALA A CA 1
ATOM 3037 C C . ALA A 1 409 ? 15.855 3.101 -2.178 1.00 92.56 409 ALA A C 1
ATOM 3039 O O . ALA A 1 409 ? 15.230 3.245 -1.133 1.00 92.56 409 ALA A O 1
ATOM 3040 N N . TYR A 1 410 ? 15.524 2.180 -3.083 1.00 91.31 410 TYR A N 1
ATOM 3041 C CA . TYR A 1 410 ? 14.402 1.264 -2.922 1.00 91.31 410 TYR A CA 1
ATOM 3042 C C . TYR A 1 410 ? 14.547 0.369 -1.680 1.00 91.31 410 TYR A C 1
ATOM 3044 O O . TYR A 1 410 ? 13.682 0.395 -0.801 1.00 91.31 410 TYR A O 1
ATOM 3052 N N . HIS A 1 411 ? 15.663 -0.357 -1.555 1.00 91.12 411 HIS A N 1
ATOM 3053 C CA . HIS A 1 411 ? 15.925 -1.208 -0.388 1.00 91.12 411 HIS A CA 1
ATOM 3054 C C . HIS A 1 411 ? 15.997 -0.405 0.919 1.00 91.12 411 HIS A C 1
ATOM 3056 O O . HIS A 1 411 ? 15.443 -0.819 1.937 1.00 91.12 411 HIS A O 1
ATOM 3062 N N . SER A 1 412 ? 16.631 0.771 0.886 1.00 93.19 412 SER A N 1
ATOM 3063 C CA . SER A 1 412 ? 16.736 1.674 2.036 1.00 93.19 412 SER A CA 1
ATOM 3064 C C . SER A 1 412 ? 15.383 2.267 2.447 1.00 93.19 412 SER A C 1
ATOM 3066 O O . SER A 1 412 ? 15.154 2.472 3.639 1.00 93.19 412 SER A O 1
ATOM 3068 N N . PHE A 1 413 ? 14.468 2.509 1.500 1.00 92.81 413 PHE A N 1
ATOM 3069 C CA . PHE A 1 413 ? 13.101 2.933 1.802 1.00 92.81 413 PHE A CA 1
ATOM 3070 C C . PHE A 1 413 ? 12.325 1.797 2.472 1.00 92.81 413 PHE A C 1
ATOM 3072 O O . PHE A 1 413 ? 11.779 2.017 3.551 1.00 92.81 413 PHE A O 1
ATOM 3079 N N . ARG A 1 414 ? 12.312 0.593 1.873 1.00 91.69 414 ARG A N 1
ATOM 3080 C CA . ARG A 1 414 ? 11.658 -0.608 2.434 1.00 91.69 414 ARG A CA 1
ATOM 3081 C C . ARG A 1 414 ? 12.080 -0.817 3.896 1.00 91.69 414 ARG A C 1
ATOM 3083 O O . ARG A 1 414 ? 11.264 -0.714 4.810 1.00 91.69 414 ARG A O 1
ATOM 3090 N N . GLN A 1 415 ? 13.392 -0.943 4.123 1.00 92.62 415 GLN A N 1
ATOM 3091 C CA . GLN A 1 415 ? 13.991 -1.184 5.442 1.00 92.62 415 GLN A CA 1
ATOM 3092 C C . GLN A 1 415 ? 13.595 -0.154 6.516 1.00 92.62 415 GLN A C 1
ATOM 3094 O O . GLN A 1 415 ? 13.474 -0.514 7.684 1.00 92.62 415 GLN A O 1
ATOM 3099 N N . GLN A 1 416 ? 13.427 1.120 6.149 1.00 91.50 416 GLN A N 1
ATOM 3100 C CA . GLN A 1 416 ? 13.128 2.191 7.106 1.00 91.50 416 GLN A CA 1
ATOM 3101 C C . GLN A 1 416 ? 11.631 2.464 7.286 1.00 91.50 416 GLN A C 1
ATOM 3103 O O . GLN A 1 416 ? 11.240 2.975 8.335 1.00 91.50 416 GLN A O 1
ATOM 3108 N N . TYR A 1 417 ? 10.805 2.185 6.272 1.00 91.25 417 TYR A N 1
ATOM 3109 C CA . TYR A 1 417 ? 9.453 2.742 6.189 1.00 91.25 417 TYR A CA 1
ATOM 3110 C C . TYR A 1 417 ? 8.328 1.727 5.951 1.00 91.25 417 TYR A C 1
ATOM 3112 O O . TYR A 1 417 ? 7.164 2.115 6.054 1.00 91.25 417 TYR A O 1
ATOM 3120 N N . ASP A 1 418 ? 8.611 0.444 5.699 1.00 89.50 418 ASP A N 1
ATOM 3121 C CA . ASP A 1 418 ? 7.559 -0.554 5.431 1.00 89.50 418 ASP A CA 1
ATOM 3122 C C . ASP A 1 418 ? 6.590 -0.774 6.593 1.00 89.50 418 ASP A C 1
ATOM 3124 O O . ASP A 1 418 ? 5.391 -0.929 6.361 1.00 89.50 418 ASP A O 1
ATOM 3128 N N . ALA A 1 419 ? 7.070 -0.711 7.840 1.00 85.81 419 ALA A N 1
ATOM 3129 C CA . ALA A 1 419 ? 6.211 -0.800 9.023 1.00 85.81 419 ALA A CA 1
ATOM 3130 C C . ALA A 1 419 ? 5.060 0.230 8.977 1.00 85.81 419 ALA A C 1
ATOM 3132 O O . ALA A 1 419 ? 3.927 -0.073 9.360 1.00 85.81 419 ALA A O 1
ATOM 3133 N N . TYR A 1 420 ? 5.340 1.413 8.424 1.00 85.75 420 TYR A N 1
ATOM 3134 C CA . TYR A 1 420 ? 4.402 2.524 8.291 1.00 85.75 420 TYR A CA 1
ATOM 3135 C C . TYR A 1 420 ? 3.623 2.483 6.967 1.00 85.75 420 TYR A C 1
ATOM 3137 O O . TYR A 1 420 ? 2.401 2.598 6.968 1.00 85.75 420 TYR A O 1
ATOM 3145 N N . LEU A 1 421 ? 4.315 2.320 5.833 1.00 87.94 421 LEU A N 1
ATOM 3146 C CA . LEU A 1 421 ? 3.760 2.556 4.493 1.00 87.94 421 LEU A CA 1
ATOM 3147 C C . LEU A 1 421 ? 3.632 1.300 3.614 1.00 87.94 421 LEU A C 1
ATOM 3149 O O . LEU A 1 421 ? 2.927 1.359 2.607 1.00 87.94 421 LEU A O 1
ATOM 3153 N N . GLY A 1 422 ? 4.264 0.174 3.966 1.00 88.12 422 GLY A N 1
ATOM 3154 C CA . GLY A 1 422 ? 4.341 -1.035 3.128 1.00 88.12 422 GLY A CA 1
ATOM 3155 C C . GLY A 1 422 ? 2.961 -1.556 2.724 1.00 88.12 422 GLY A C 1
ATOM 3156 O O . GLY A 1 422 ? 2.596 -1.512 1.551 1.00 88.12 422 GLY A O 1
ATOM 3157 N N . THR A 1 423 ? 2.131 -1.894 3.713 1.00 91.00 423 THR A N 1
ATOM 3158 C CA . THR A 1 423 ? 0.727 -2.316 3.520 1.00 91.00 423 THR A CA 1
ATOM 3159 C C . THR A 1 423 ? 0.558 -3.515 2.574 1.00 91.00 423 THR A C 1
ATOM 3161 O O . THR A 1 423 ? -0.402 -3.604 1.812 1.00 91.00 423 THR A O 1
ATOM 3164 N N . ASP A 1 424 ? 1.519 -4.428 2.586 1.00 92.12 424 ASP A N 1
ATOM 3165 C CA . ASP A 1 424 ? 1.641 -5.571 1.682 1.00 92.12 424 ASP A CA 1
ATOM 3166 C C . ASP A 1 424 ? 1.635 -6.924 2.423 1.00 92.12 424 ASP A C 1
ATOM 3168 O O . ASP A 1 424 ? 2.109 -7.923 1.890 1.00 92.12 424 ASP A O 1
ATOM 3172 N N . ASP A 1 425 ? 1.058 -6.973 3.631 1.00 93.31 425 ASP A N 1
ATOM 3173 C CA . ASP A 1 425 ? 0.900 -8.207 4.417 1.00 93.31 425 ASP A CA 1
ATOM 3174 C C . ASP A 1 425 ? -0.193 -9.121 3.815 1.00 93.31 425 ASP A C 1
ATOM 3176 O O . ASP A 1 425 ? -1.344 -8.677 3.674 1.00 93.31 425 ASP A O 1
ATOM 3180 N N . PRO A 1 426 ? 0.129 -10.364 3.401 1.00 96.12 426 PRO A N 1
ATOM 3181 C CA . PRO A 1 426 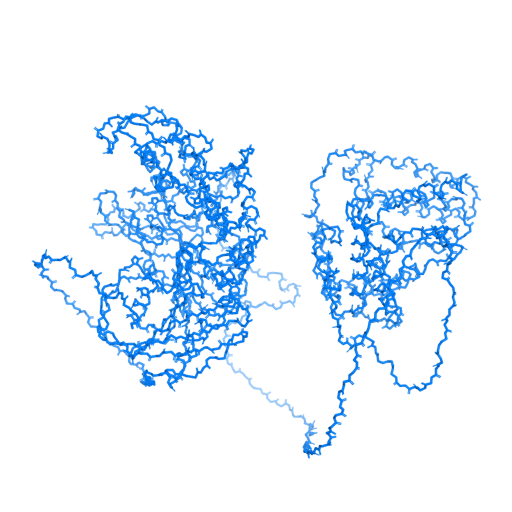? -0.840 -11.278 2.809 1.00 96.12 426 PRO A CA 1
ATOM 3182 C C . PRO A 1 426 ? -1.722 -12.016 3.833 1.00 96.12 426 PRO A C 1
ATOM 3184 O O . PRO A 1 426 ? -2.691 -12.650 3.411 1.00 96.12 426 PRO A O 1
ATOM 3187 N N . ASP A 1 427 ? -1.432 -11.967 5.141 1.00 96.19 427 ASP A N 1
ATOM 3188 C CA . ASP A 1 427 ? -2.291 -12.610 6.145 1.00 96.19 427 ASP A CA 1
ATOM 3189 C C . ASP A 1 427 ? -3.543 -11.761 6.421 1.00 96.19 427 ASP A C 1
ATOM 3191 O O . ASP A 1 427 ? -3.529 -10.783 7.168 1.00 96.19 427 ASP A O 1
ATOM 3195 N N . LEU A 1 428 ? -4.665 -12.166 5.821 1.00 96.88 428 LEU A N 1
ATOM 3196 C CA . LEU A 1 428 ? -5.989 -11.591 6.076 1.00 96.88 428 LEU A CA 1
ATOM 3197 C C . LEU A 1 428 ? -6.883 -12.520 6.920 1.00 96.88 428 LEU A C 1
ATOM 3199 O O . LEU A 1 428 ? -8.103 -12.322 6.985 1.00 96.88 428 LEU A O 1
ATOM 3203 N N . SER A 1 429 ? -6.301 -13.512 7.607 1.00 96.31 429 SER A N 1
ATOM 3204 C CA . SER A 1 429 ? -7.034 -14.502 8.411 1.00 96.31 429 SER A CA 1
ATOM 3205 C C . SER A 1 429 ? -7.925 -13.835 9.454 1.00 96.31 429 SER A C 1
ATOM 3207 O O . SER A 1 429 ? -9.072 -14.238 9.658 1.00 96.31 429 SER A O 1
ATOM 3209 N N . SER A 1 430 ? -7.427 -12.778 10.097 1.00 95.50 430 SER A N 1
ATOM 3210 C CA . SER A 1 430 ? -8.181 -12.041 11.110 1.00 95.50 430 SER A CA 1
ATOM 3211 C C . SER A 1 430 ? -9.388 -11.306 10.509 1.00 95.50 430 SER A C 1
ATOM 3213 O O . SER A 1 430 ? -10.462 -11.334 11.108 1.00 95.50 430 SER A O 1
ATOM 3215 N N . PHE A 1 431 ? -9.261 -10.726 9.307 1.00 96.69 431 PHE A N 1
ATOM 3216 C CA . PHE A 1 431 ? -10.351 -10.029 8.599 1.00 96.69 431 PHE A CA 1
ATOM 3217 C C . PHE A 1 431 ? -11.458 -10.989 8.178 1.00 96.69 431 PHE A C 1
ATOM 3219 O O . PHE A 1 431 ? -12.637 -10.738 8.434 1.00 96.69 431 PHE A O 1
ATOM 3226 N N . ARG A 1 432 ? -11.078 -12.159 7.653 1.00 96.75 432 ARG A N 1
ATOM 3227 C CA . ARG A 1 432 ? -12.018 -13.261 7.431 1.00 96.75 432 ARG A CA 1
ATOM 3228 C C . ARG A 1 432 ? -12.732 -13.670 8.715 1.00 96.75 432 ARG A C 1
ATOM 3230 O O . ARG A 1 432 ? -13.945 -13.863 8.693 1.00 96.75 432 ARG A O 1
ATOM 3237 N N . ASN A 1 433 ? -11.997 -13.841 9.814 1.00 96.81 433 ASN A N 1
ATOM 3238 C CA . ASN A 1 433 ? -12.556 -14.314 11.083 1.00 96.81 433 ASN A CA 1
ATOM 3239 C C . ASN A 1 433 ? -13.509 -13.289 11.722 1.00 96.81 433 ASN A C 1
ATOM 3241 O O . ASN A 1 433 ? -14.452 -13.689 12.400 1.00 96.81 433 ASN A O 1
ATOM 3245 N N . ALA A 1 434 ? -13.315 -11.994 11.455 1.00 96.25 434 ALA A N 1
ATOM 3246 C CA . ALA A 1 434 ? -14.270 -10.935 11.780 1.00 96.25 434 ALA A CA 1
ATOM 3247 C C . ALA A 1 434 ? -15.503 -10.901 10.849 1.00 96.25 434 ALA A C 1
ATOM 3249 O O . ALA A 1 434 ? -16.456 -10.179 11.122 1.00 96.25 434 ALA A O 1
ATOM 3250 N N . GLY A 1 435 ? -15.511 -11.687 9.766 1.00 97.31 435 GLY A N 1
ATOM 3251 C CA . GLY A 1 435 ? -16.599 -11.768 8.786 1.00 97.31 435 GLY A CA 1
ATOM 3252 C C . GLY A 1 435 ? -16.496 -10.776 7.623 1.00 97.31 435 GLY A C 1
ATOM 3253 O O . GLY A 1 435 ? -17.327 -10.839 6.712 1.00 97.31 435 GLY A O 1
ATOM 3254 N N . GLY A 1 436 ? -15.478 -9.910 7.623 1.00 98.00 436 GLY A N 1
ATOM 3255 C CA . GLY A 1 436 ? -15.314 -8.821 6.663 1.00 98.00 436 GLY A CA 1
ATOM 3256 C C . GLY A 1 436 ? -15.220 -9.289 5.209 1.00 98.00 436 GLY A C 1
ATOM 3257 O O . GLY A 1 436 ? -14.789 -10.409 4.922 1.00 98.00 436 GLY A O 1
ATOM 3258 N N . LYS A 1 437 ? -15.643 -8.429 4.275 1.00 98.75 437 LYS A N 1
ATOM 3259 C CA . LYS A 1 437 ? -15.572 -8.647 2.820 1.00 98.75 437 LYS A CA 1
ATOM 3260 C C . LYS A 1 437 ? -14.805 -7.523 2.138 1.00 98.75 437 LYS A C 1
ATOM 3262 O O . LYS A 1 437 ? -15.036 -6.351 2.409 1.00 98.75 437 LYS A O 1
ATOM 3267 N N . MET A 1 438 ? -13.916 -7.866 1.214 1.00 98.62 438 MET A N 1
ATOM 3268 C CA . MET A 1 438 ? -13.122 -6.908 0.452 1.00 98.62 438 MET A CA 1
ATOM 3269 C C . MET A 1 438 ? -13.285 -7.133 -1.050 1.00 98.62 438 MET A C 1
ATOM 3271 O O . MET A 1 438 ? -13.168 -8.251 -1.559 1.00 98.62 438 MET A O 1
ATOM 3275 N N . ILE A 1 439 ? -13.525 -6.044 -1.774 1.00 98.75 439 ILE A N 1
ATOM 3276 C CA . ILE A 1 439 ? -13.410 -5.993 -3.226 1.00 98.75 439 ILE A CA 1
ATOM 3277 C C . ILE A 1 439 ? -12.302 -5.001 -3.571 1.00 98.75 439 ILE A C 1
ATOM 3279 O O . ILE A 1 439 ? -12.378 -3.814 -3.254 1.00 98.75 439 ILE A O 1
ATOM 3283 N N . THR A 1 440 ? -11.298 -5.483 -4.289 1.00 98.38 440 THR A N 1
ATOM 3284 C CA . THR A 1 440 ? -10.315 -4.632 -4.957 1.00 98.38 440 THR A CA 1
ATOM 3285 C C . THR A 1 440 ? -10.610 -4.615 -6.442 1.00 98.38 440 THR A C 1
ATOM 3287 O O . THR A 1 440 ? -10.936 -5.642 -7.034 1.00 98.38 440 THR A O 1
ATOM 3290 N N . PHE A 1 441 ? -10.464 -3.456 -7.070 1.00 96.81 441 PHE A N 1
ATOM 3291 C CA . PHE A 1 441 ? -10.432 -3.352 -8.522 1.00 96.81 441 PHE A CA 1
ATOM 3292 C C . PHE A 1 441 ? -9.284 -2.457 -8.966 1.00 96.81 441 PHE A C 1
ATOM 3294 O O . PHE A 1 441 ? -8.847 -1.586 -8.216 1.00 96.81 441 PHE A O 1
ATOM 3301 N N . HIS A 1 442 ? -8.780 -2.685 -10.174 1.00 94.50 442 HIS A N 1
ATOM 3302 C CA . HIS A 1 442 ? -7.681 -1.908 -10.744 1.00 94.50 442 HIS A CA 1
ATOM 3303 C C . HIS A 1 442 ? -7.915 -1.731 -12.244 1.00 94.50 442 HIS A C 1
ATOM 3305 O O . HIS A 1 442 ? -8.361 -2.670 -12.911 1.00 94.50 442 HIS A O 1
ATOM 3311 N N . GLY A 1 443 ? -7.609 -0.540 -12.757 1.00 89.81 443 GLY A N 1
ATOM 3312 C CA . GLY A 1 443 ? -7.564 -0.272 -14.189 1.00 89.81 443 GLY A CA 1
ATOM 3313 C C . GLY A 1 443 ? -6.620 -1.214 -14.935 1.00 89.81 443 GLY A C 1
ATOM 3314 O O . GLY A 1 443 ? -5.593 -1.630 -14.409 1.00 89.81 443 GLY A O 1
ATOM 3315 N N . LEU A 1 444 ? -6.989 -1.569 -16.159 1.00 81.25 444 LEU A N 1
ATOM 3316 C CA . LEU A 1 444 ? -6.172 -2.312 -17.124 1.00 81.25 444 LEU A CA 1
ATOM 3317 C C . LEU A 1 444 ? -5.692 -1.341 -18.244 1.00 81.25 444 LEU A C 1
ATOM 3319 O O . LEU A 1 444 ? -5.769 -0.128 -18.047 1.00 81.25 444 LEU A O 1
ATOM 3323 N N . PRO A 1 445 ? -5.123 -1.785 -19.384 1.00 56.16 445 PRO A N 1
ATOM 3324 C CA . PRO A 1 445 ? -4.545 -0.899 -20.400 1.00 56.16 445 PRO A CA 1
ATOM 3325 C C . PRO A 1 445 ? -5.344 0.306 -20.884 1.00 56.16 445 PRO A C 1
ATOM 3327 O O . PRO A 1 445 ? -6.575 0.329 -20.880 1.00 56.16 445 PRO A O 1
ATOM 3330 N N . LYS A 1 446 ? -4.563 1.269 -21.397 1.00 61.69 446 LYS A N 1
ATOM 3331 C CA . LYS A 1 446 ? -4.889 2.668 -21.728 1.00 61.69 446 LYS A CA 1
ATOM 3332 C C . LYS A 1 446 ? -5.154 3.589 -20.539 1.00 61.69 446 LYS A C 1
ATOM 3334 O O . LYS A 1 446 ? -5.497 4.747 -20.769 1.00 61.69 446 LYS A O 1
ATOM 3339 N N . ALA A 1 447 ? -5.026 3.110 -19.301 1.00 57.72 447 ALA A N 1
ATOM 3340 C CA . ALA A 1 447 ? -5.878 3.673 -18.267 1.00 57.72 447 ALA A CA 1
ATOM 3341 C C . ALA A 1 447 ? -5.207 3.985 -16.911 1.00 57.72 447 ALA A C 1
ATOM 3343 O O . ALA A 1 447 ? -5.309 5.136 -16.489 1.00 57.72 447 ALA A O 1
ATOM 3344 N N . ASP A 1 448 ? -4.476 3.074 -16.252 1.00 69.81 448 ASP A N 1
ATOM 3345 C CA . ASP A 1 448 ? -3.665 3.445 -15.070 1.00 69.81 448 ASP A CA 1
ATOM 3346 C C . ASP A 1 448 ? -2.185 3.688 -15.446 1.00 69.81 448 ASP A C 1
ATOM 3348 O O . ASP A 1 448 ? -1.447 2.727 -15.687 1.00 69.81 448 ASP A O 1
ATOM 3352 N N . PRO A 1 449 ? -1.730 4.958 -15.542 1.00 72.06 449 PRO A N 1
ATOM 3353 C CA . PRO A 1 449 ? -0.329 5.310 -15.764 1.00 72.06 449 PRO A CA 1
ATOM 3354 C C . PRO A 1 449 ? 0.430 5.614 -14.459 1.00 72.06 449 PRO A C 1
ATOM 3356 O O . PRO A 1 449 ? 1.550 6.119 -14.519 1.00 72.06 449 PRO A O 1
ATOM 3359 N N . THR A 1 450 ? -0.185 5.384 -13.292 1.00 78.56 450 THR A N 1
ATOM 3360 C CA . THR A 1 450 ? 0.345 5.799 -11.981 1.00 78.56 450 THR A CA 1
ATOM 3361 C C . THR A 1 450 ? 0.800 4.600 -11.162 1.00 78.56 450 THR A C 1
ATOM 3363 O O . THR A 1 450 ? 1.929 4.578 -10.678 1.00 78.56 450 THR A O 1
ATOM 3366 N N . ILE A 1 451 ? -0.060 3.591 -11.010 1.00 88.50 451 ILE A N 1
ATOM 3367 C CA . ILE A 1 451 ? 0.230 2.389 -10.227 1.00 88.50 451 ILE A CA 1
ATOM 3368 C C . ILE A 1 451 ? 0.149 1.181 -11.162 1.00 88.50 451 ILE A C 1
ATOM 3370 O O . ILE A 1 451 ? -0.902 0.947 -11.747 1.00 88.50 451 ILE A O 1
ATOM 3374 N N . PRO A 1 452 ? 1.222 0.383 -11.313 1.00 89.06 452 PRO A N 1
ATOM 3375 C CA . PRO A 1 452 ? 1.169 -0.845 -12.097 1.00 89.06 452 PRO A CA 1
ATOM 3376 C C . PRO A 1 452 ? 0.115 -1.829 -11.546 1.00 89.06 452 PRO A C 1
ATOM 3378 O O . PRO A 1 452 ? 0.260 -2.292 -10.410 1.00 89.06 452 PRO A O 1
ATOM 3381 N N . PRO A 1 453 ? -0.900 -2.228 -12.336 1.00 89.50 453 PRO A N 1
ATOM 3382 C CA . PRO A 1 453 ? -1.944 -3.174 -11.921 1.00 89.50 453 PRO A CA 1
ATOM 3383 C C . PRO A 1 453 ? -1.398 -4.522 -11.434 1.00 89.50 453 PRO A C 1
ATOM 3385 O O . PRO A 1 453 ? -1.965 -5.143 -10.531 1.00 89.50 453 PRO A O 1
ATOM 3388 N N . ASN A 1 454 ? -0.249 -4.947 -11.971 1.00 88.12 454 ASN A N 1
ATOM 3389 C CA . ASN A 1 454 ? 0.473 -6.131 -11.513 1.00 88.12 454 ASN A CA 1
ATOM 3390 C C . ASN A 1 454 ? 0.865 -6.080 -10.022 1.00 88.12 454 ASN A C 1
ATOM 3392 O O . ASN A 1 454 ? 0.881 -7.123 -9.376 1.00 88.12 454 ASN A O 1
ATOM 3396 N N . ASN A 1 455 ? 1.100 -4.900 -9.438 1.00 89.25 455 ASN A N 1
ATOM 3397 C CA . ASN A 1 455 ? 1.352 -4.757 -7.999 1.00 89.25 455 ASN A CA 1
ATOM 3398 C C . ASN A 1 455 ? 0.163 -5.292 -7.173 1.00 89.25 455 ASN A C 1
ATOM 3400 O O . ASN A 1 455 ? 0.324 -6.095 -6.258 1.00 89.25 455 ASN A O 1
ATOM 3404 N N . THR A 1 456 ? -1.058 -4.929 -7.575 1.00 93.69 456 THR A N 1
ATOM 3405 C CA . THR A 1 456 ? -2.301 -5.420 -6.964 1.00 93.69 456 THR A CA 1
ATOM 3406 C C . THR A 1 456 ? -2.575 -6.888 -7.277 1.00 93.69 456 THR A C 1
ATOM 3408 O O . THR A 1 456 ? -2.988 -7.630 -6.389 1.00 93.69 456 THR A O 1
ATOM 3411 N N . LEU A 1 457 ? -2.337 -7.328 -8.517 1.00 92.69 457 LEU A N 1
ATOM 3412 C CA . LEU A 1 457 ? -2.528 -8.729 -8.897 1.00 92.69 457 LEU A CA 1
ATOM 3413 C C . LEU A 1 457 ? -1.607 -9.667 -8.105 1.00 92.69 457 LEU A C 1
ATOM 3415 O O . LEU A 1 457 ? -2.034 -10.757 -7.730 1.00 92.69 457 LEU A O 1
ATOM 3419 N N . ASN A 1 458 ? -0.355 -9.277 -7.864 1.00 92.38 458 ASN A N 1
ATOM 3420 C CA . ASN A 1 458 ? 0.585 -10.128 -7.144 1.00 92.38 458 ASN A CA 1
ATOM 3421 C C . ASN A 1 458 ? 0.282 -10.156 -5.645 1.00 92.38 458 ASN A C 1
ATOM 3423 O O . ASN A 1 458 ? 0.151 -11.252 -5.120 1.00 92.38 458 ASN A O 1
ATOM 3427 N N . TYR A 1 459 ? -0.065 -9.024 -5.019 1.00 95.19 459 TYR A N 1
ATOM 3428 C CA . TYR A 1 459 ? -0.626 -9.046 -3.663 1.00 95.19 459 TYR A CA 1
ATOM 3429 C C . TYR A 1 459 ? -1.873 -9.943 -3.543 1.00 95.19 459 TYR A C 1
ATOM 3431 O O . TYR A 1 459 ? -1.989 -10.722 -2.602 1.00 95.19 459 TYR A O 1
ATOM 3439 N N . TYR A 1 460 ? -2.789 -9.904 -4.524 1.00 96.75 460 TYR A N 1
ATOM 3440 C CA . TYR A 1 460 ? -3.937 -10.818 -4.537 1.00 96.75 460 TYR A CA 1
ATOM 3441 C C . TYR A 1 460 ? -3.496 -12.287 -4.566 1.00 96.75 460 TYR A C 1
ATOM 3443 O O . TYR A 1 460 ? -4.016 -13.091 -3.798 1.00 96.75 460 TYR A O 1
ATOM 3451 N N . LYS A 1 461 ? -2.518 -12.644 -5.413 1.00 95.75 461 LYS A N 1
ATOM 3452 C CA . LYS A 1 461 ? -1.946 -14.001 -5.448 1.00 95.75 461 LYS A CA 1
ATOM 3453 C C . LYS A 1 461 ? -1.264 -14.372 -4.135 1.00 95.75 461 LYS A C 1
ATOM 3455 O O . LYS A 1 461 ? -1.408 -15.512 -3.722 1.00 95.75 461 LYS A O 1
ATOM 3460 N N . ASP A 1 462 ? -0.560 -13.452 -3.486 1.00 96.19 462 ASP A N 1
ATOM 3461 C CA . ASP A 1 462 ? 0.137 -13.723 -2.228 1.00 96.19 462 ASP A CA 1
ATOM 3462 C C . ASP A 1 462 ? -0.860 -14.021 -1.100 1.00 96.19 462 ASP A C 1
ATOM 3464 O O . ASP A 1 462 ? -0.669 -14.996 -0.375 1.00 96.19 462 ASP A O 1
ATOM 3468 N N . VAL A 1 463 ? -1.990 -13.303 -1.039 1.00 97.56 463 VAL A N 1
ATOM 3469 C CA . VAL A 1 463 ? -3.113 -13.657 -0.150 1.00 97.56 463 VAL A CA 1
ATOM 3470 C C . VAL A 1 463 ? -3.711 -15.026 -0.518 1.00 97.56 463 VAL A C 1
ATOM 3472 O O . VAL A 1 463 ? -3.923 -15.846 0.370 1.00 97.56 463 VAL A O 1
ATOM 3475 N N . LEU A 1 464 ? -3.942 -15.326 -1.809 1.00 96.19 464 LEU A N 1
ATOM 3476 C CA . LEU A 1 464 ? -4.425 -16.657 -2.233 1.00 96.19 464 LEU A CA 1
ATOM 3477 C C . LEU A 1 464 ? -3.443 -17.789 -1.865 1.00 96.19 464 LEU A C 1
ATOM 3479 O O . LEU A 1 464 ? -3.876 -18.891 -1.552 1.00 96.19 464 LEU A O 1
ATOM 3483 N N . ASN A 1 465 ? -2.134 -17.532 -1.933 1.00 96.25 465 ASN A N 1
ATOM 3484 C CA . ASN A 1 465 ? -1.079 -18.493 -1.601 1.00 96.25 465 ASN A CA 1
ATOM 3485 C C . ASN A 1 465 ? -0.922 -18.678 -0.083 1.00 96.25 465 ASN A C 1
ATOM 3487 O O . ASN A 1 465 ? -0.492 -19.740 0.362 1.00 96.25 465 ASN A O 1
ATOM 3491 N N . HIS A 1 466 ? -1.234 -17.644 0.702 1.00 94.81 466 HIS A N 1
ATOM 3492 C CA . HIS A 1 466 ? -1.263 -17.707 2.161 1.00 94.81 466 HIS A CA 1
ATOM 3493 C C . HIS A 1 466 ? -2.516 -18.434 2.670 1.00 94.81 466 HIS A C 1
ATOM 3495 O O . HIS A 1 466 ? -2.463 -19.124 3.687 1.00 94.81 466 HIS A O 1
ATOM 3501 N N . GLN A 1 467 ? -3.643 -18.285 1.966 1.00 92.38 467 GLN A N 1
ATOM 3502 C CA . GLN A 1 467 ? -4.952 -18.694 2.453 1.00 92.38 467 GLN A CA 1
ATOM 3503 C C . GLN A 1 467 ? -5.873 -19.214 1.332 1.00 92.38 467 GLN A C 1
ATOM 3505 O O . GLN A 1 467 ? -6.444 -18.442 0.561 1.00 92.38 467 GLN A O 1
ATOM 3510 N N . ASP A 1 468 ? -6.100 -20.532 1.309 1.00 91.88 468 ASP A N 1
ATOM 3511 C CA . ASP A 1 468 ? -6.894 -21.223 0.276 1.00 91.88 468 ASP A CA 1
ATOM 3512 C C . ASP A 1 468 ? -8.328 -20.674 0.113 1.00 91.88 468 ASP A C 1
ATOM 3514 O O . ASP A 1 468 ? -8.864 -20.632 -0.997 1.00 91.88 468 ASP A O 1
ATOM 3518 N N . ASP A 1 469 ? -8.960 -20.239 1.211 1.00 94.25 469 ASP A N 1
ATOM 3519 C CA . ASP A 1 469 ? -10.330 -19.705 1.223 1.00 94.25 469 ASP A CA 1
ATOM 3520 C C . ASP A 1 469 ? -10.412 -18.172 1.115 1.00 94.25 469 ASP A C 1
ATOM 3522 O O . ASP A 1 469 ? -11.484 -17.584 1.275 1.00 94.25 469 ASP A O 1
ATOM 3526 N N . ALA A 1 470 ? -9.307 -17.518 0.736 1.00 96.06 470 ALA A N 1
ATOM 3527 C CA . ALA A 1 470 ? -9.243 -16.082 0.464 1.00 96.06 470 ALA A CA 1
ATOM 3528 C C . ALA A 1 470 ? -10.356 -15.586 -0.475 1.00 96.06 470 ALA A C 1
ATOM 3530 O O . ALA A 1 470 ? -10.883 -14.489 -0.301 1.00 96.06 470 ALA A O 1
ATOM 3531 N N . GLN A 1 471 ? -10.786 -16.402 -1.439 1.00 96.00 471 GLN A N 1
ATOM 3532 C CA . GLN A 1 471 ? -11.857 -16.035 -2.370 1.00 96.00 471 GLN A CA 1
ATOM 3533 C C . GLN A 1 471 ? -13.242 -15.882 -1.707 1.00 96.00 471 GLN A C 1
ATOM 3535 O O . GLN A 1 471 ? -14.103 -15.180 -2.245 1.00 96.00 471 GLN A O 1
ATOM 3540 N N . ASP A 1 472 ? -13.477 -16.465 -0.530 1.00 96.06 472 ASP A N 1
ATOM 3541 C CA . ASP A 1 472 ? -14.766 -16.386 0.178 1.00 96.06 472 ASP A CA 1
ATOM 3542 C C . ASP A 1 472 ? -14.945 -15.073 0.962 1.00 96.06 472 ASP A C 1
ATOM 3544 O O . ASP A 1 472 ? -16.018 -14.790 1.517 1.00 96.06 472 ASP A O 1
ATOM 3548 N N . PHE A 1 473 ? -13.918 -14.219 0.963 1.00 97.88 473 PHE A N 1
ATOM 3549 C CA . PHE A 1 473 ? -13.984 -12.877 1.535 1.00 97.88 473 PHE A CA 1
ATOM 3550 C C . PHE A 1 473 ? -13.232 -11.790 0.753 1.00 97.88 473 PHE A C 1
ATOM 3552 O O . PHE A 1 473 ? -13.541 -10.619 0.948 1.00 97.88 473 PHE A O 1
ATOM 3559 N N . TYR A 1 474 ? -12.323 -12.129 -0.167 1.00 98.44 474 TYR A N 1
ATOM 3560 C CA . TYR A 1 474 ? -11.562 -11.171 -0.971 1.00 98.44 474 TYR A CA 1
ATOM 3561 C C . TYR A 1 474 ? -11.662 -11.461 -2.480 1.00 98.44 474 TYR A C 1
ATOM 3563 O O . TYR A 1 474 ? -11.266 -12.522 -2.972 1.00 98.44 474 TYR A O 1
ATOM 3571 N N . ARG A 1 475 ? -12.177 -10.495 -3.254 1.00 98.12 475 ARG A N 1
ATOM 3572 C CA . ARG A 1 475 ? -12.290 -10.571 -4.726 1.00 98.12 475 ARG A CA 1
ATOM 3573 C C . ARG A 1 475 ? -11.509 -9.444 -5.397 1.00 98.12 475 ARG A C 1
ATOM 3575 O O . ARG A 1 475 ? -11.698 -8.277 -5.063 1.00 98.12 475 ARG A O 1
ATOM 3582 N N . TYR A 1 476 ? -10.694 -9.791 -6.393 1.00 97.81 476 TYR A N 1
ATOM 3583 C CA . TYR A 1 476 ? -10.000 -8.830 -7.252 1.00 97.81 476 TYR A CA 1
ATOM 3584 C C . TYR A 1 476 ? -10.635 -8.764 -8.647 1.00 97.81 476 TYR A C 1
ATOM 3586 O O . TYR A 1 476 ? -10.719 -9.780 -9.332 1.00 97.81 476 TYR A O 1
ATOM 3594 N N . PHE A 1 477 ? -11.039 -7.571 -9.084 1.00 96.62 477 PHE A N 1
ATOM 3595 C CA . PHE A 1 477 ? -11.585 -7.294 -10.413 1.00 96.62 477 PHE A CA 1
ATOM 3596 C C . PHE A 1 477 ? -10.609 -6.451 -11.255 1.00 96.62 477 PHE A C 1
ATOM 3598 O O . PHE A 1 477 ? -10.485 -5.245 -11.025 1.00 96.62 477 PHE A O 1
ATOM 3605 N N . PRO A 1 478 ? -9.927 -7.030 -12.254 1.00 92.44 478 PRO A N 1
ATOM 3606 C CA . PRO A 1 478 ? -9.232 -6.245 -13.270 1.00 92.44 478 PRO A CA 1
ATOM 3607 C C . PRO A 1 478 ? -10.254 -5.602 -14.229 1.00 92.44 478 PRO A C 1
ATOM 3609 O O . PRO A 1 478 ? -11.190 -6.269 -14.676 1.00 92.44 478 PRO A O 1
ATOM 3612 N N . VAL A 1 479 ? -10.095 -4.310 -14.538 1.00 91.88 479 VAL A N 1
ATOM 3613 C CA . VAL A 1 479 ? -11.115 -3.513 -15.247 1.00 91.88 479 VAL A CA 1
ATOM 3614 C C . VAL A 1 479 ? -10.556 -2.891 -16.535 1.00 91.88 479 VAL A C 1
ATOM 3616 O O . VAL A 1 479 ? -9.861 -1.874 -16.464 1.00 91.88 479 VAL A O 1
ATOM 3619 N N . PRO A 1 480 ? -10.841 -3.467 -17.723 1.00 85.94 480 PRO A N 1
ATOM 3620 C CA . PRO A 1 480 ? -10.462 -2.887 -19.014 1.00 85.94 480 PRO A CA 1
ATOM 3621 C C . PRO A 1 480 ? -10.905 -1.427 -19.149 1.00 85.94 480 PRO A C 1
ATOM 3623 O O . PRO A 1 480 ? -12.027 -1.087 -18.781 1.00 85.94 480 PRO A O 1
ATOM 3626 N N . GLY A 1 481 ? -10.016 -0.571 -19.663 1.00 84.69 481 GLY A N 1
ATOM 3627 C CA . GLY A 1 481 ? -10.311 0.819 -20.026 1.00 84.69 481 GLY A CA 1
ATOM 3628 C C . GLY A 1 481 ? -10.459 1.830 -18.877 1.00 84.69 481 GLY A C 1
ATOM 3629 O O . GLY A 1 481 ? -10.388 3.030 -19.151 1.00 84.69 481 GLY A O 1
ATOM 3630 N N . LEU A 1 482 ? -10.605 1.372 -17.624 1.00 89.94 482 LEU A N 1
ATOM 3631 C CA . LEU A 1 482 ? -10.760 2.203 -16.421 1.00 89.94 482 LEU A CA 1
ATOM 3632 C C . LEU A 1 482 ? -9.457 2.892 -16.009 1.00 89.94 482 LEU A C 1
ATOM 3634 O O . LEU A 1 482 ? -8.480 2.210 -15.720 1.00 89.94 482 LEU A O 1
ATOM 3638 N N . GLY A 1 483 ? -9.469 4.223 -15.909 1.00 88.69 483 GLY A N 1
ATOM 3639 C CA . GLY A 1 483 ? -8.296 5.031 -15.558 1.00 88.69 483 GLY A CA 1
ATOM 3640 C C . GLY A 1 483 ? -7.701 4.776 -14.162 1.00 88.69 483 GLY A C 1
ATOM 3641 O O . GLY A 1 483 ? -8.232 3.977 -13.389 1.00 88.69 483 GLY A O 1
ATOM 3642 N N . HIS A 1 484 ? -6.641 5.509 -13.783 1.00 90.62 484 HIS A N 1
ATOM 3643 C CA . HIS A 1 484 ? -6.223 5.558 -12.373 1.00 90.62 484 HIS A CA 1
ATOM 3644 C C . HIS A 1 484 ? -7.400 6.056 -11.525 1.00 90.62 484 HIS A C 1
ATOM 3646 O O . HIS A 1 484 ? -7.775 7.226 -11.590 1.00 90.62 484 HIS A O 1
ATOM 3652 N N . CYS A 1 485 ? -8.012 5.137 -10.777 1.00 91.31 485 CYS A N 1
ATOM 3653 C CA . CYS A 1 485 ? -9.266 5.291 -10.032 1.00 91.31 485 CYS A CA 1
ATOM 3654 C C . CYS A 1 485 ? -10.544 5.589 -10.842 1.00 91.31 485 CYS A C 1
ATOM 3656 O O . CYS A 1 485 ? -11.615 5.095 -10.469 1.00 91.31 485 CYS A O 1
ATOM 3658 N N . TRP A 1 486 ? -10.479 6.375 -11.919 1.00 89.25 486 TRP A N 1
ATOM 3659 C CA . TRP A 1 486 ? -11.656 6.745 -12.706 1.00 89.25 486 TRP A CA 1
ATOM 3660 C C . TRP A 1 486 ? -11.365 7.096 -14.162 1.00 89.25 486 TRP A C 1
ATOM 3662 O O . TRP A 1 486 ? -10.232 7.380 -14.548 1.00 89.25 486 TRP A O 1
ATOM 3672 N N . GLY A 1 487 ? -12.428 7.149 -14.967 1.00 83.44 487 GLY A N 1
ATOM 3673 C CA . GLY A 1 487 ? -12.355 7.579 -16.361 1.00 83.44 487 GLY A CA 1
ATOM 3674 C C . GLY A 1 487 ? -11.549 6.598 -17.210 1.00 83.44 487 GLY A C 1
ATOM 3675 O O . GLY A 1 487 ? -11.798 5.397 -17.159 1.00 83.44 487 GLY A O 1
ATOM 3676 N N . GLY A 1 488 ? -10.581 7.113 -17.970 1.00 78.31 488 GLY A N 1
ATOM 3677 C CA . GLY A 1 488 ? -9.841 6.357 -18.982 1.00 78.31 488 GLY A CA 1
ATOM 3678 C C . GLY A 1 488 ? -10.564 6.335 -20.341 1.00 78.31 488 GLY A C 1
ATOM 3679 O O . GLY A 1 488 ? -11.792 6.437 -20.405 1.00 78.31 488 GLY A O 1
ATOM 3680 N N . PRO A 1 489 ? -9.826 6.249 -21.464 1.00 70.00 489 PRO A N 1
ATOM 3681 C CA . PRO A 1 489 ? -10.393 6.413 -22.805 1.00 70.00 489 PRO A CA 1
ATOM 3682 C C . PRO A 1 489 ? -11.237 5.215 -23.256 1.00 70.00 489 PRO A C 1
ATOM 3684 O O . PRO A 1 489 ? -11.954 5.321 -24.245 1.00 70.00 489 PRO A O 1
ATOM 3687 N N . GLY A 1 490 ? -11.139 4.079 -22.561 1.00 71.94 490 GLY A N 1
ATOM 3688 C CA . GLY A 1 490 ? -11.893 2.872 -22.880 1.00 71.94 490 GLY A CA 1
ATOM 3689 C C . GLY A 1 490 ? -13.277 2.806 -22.254 1.00 71.94 490 GLY A C 1
ATOM 3690 O O . GLY A 1 490 ? -13.956 1.810 -22.458 1.00 71.94 490 GLY A O 1
ATOM 3691 N N . GLY A 1 491 ? -13.695 3.784 -21.440 1.00 75.56 491 GLY A N 1
ATOM 3692 C CA . GLY A 1 491 ? -14.756 3.533 -20.456 1.00 75.56 491 GLY A CA 1
ATOM 3693 C C . GLY A 1 491 ? -14.334 2.443 -19.458 1.00 75.56 491 GLY A C 1
ATOM 3694 O O . GLY A 1 491 ? -13.284 1.830 -19.607 1.00 75.56 491 GLY A O 1
ATOM 3695 N N . GLY A 1 492 ? -15.116 2.201 -18.409 1.00 84.38 492 GLY A N 1
ATOM 3696 C CA . GLY A 1 492 ? -14.701 1.206 -17.413 1.00 84.38 492 GLY A CA 1
ATOM 3697 C C . GLY A 1 492 ? -15.206 1.407 -15.992 1.00 84.38 492 GLY A C 1
ATOM 3698 O O . GLY A 1 492 ? -14.988 0.530 -15.167 1.00 84.38 492 GLY A O 1
ATOM 3699 N N . GLN A 1 493 ? -15.863 2.526 -15.661 1.00 91.88 493 GLN A N 1
ATOM 3700 C CA . GLN A 1 493 ? -16.227 2.816 -14.268 1.00 91.88 493 GLN A CA 1
ATOM 3701 C C . GLN A 1 493 ? -17.105 1.696 -13.665 1.00 91.88 493 GLN A C 1
ATOM 3703 O O . GLN A 1 493 ? -18.227 1.484 -14.140 1.00 91.88 493 GLN A O 1
ATOM 3708 N N . PRO A 1 494 ? -16.641 0.971 -12.627 1.00 94.38 494 PRO A N 1
ATOM 3709 C CA . PRO A 1 494 ? -17.298 -0.241 -12.148 1.00 94.38 494 PRO A CA 1
ATOM 3710 C C . PRO A 1 494 ? -18.363 0.101 -11.094 1.00 94.38 494 PRO A C 1
ATOM 3712 O O . PRO A 1 494 ? -18.319 -0.346 -9.947 1.00 94.38 494 PRO A O 1
ATOM 3715 N N . ILE A 1 495 ? -19.335 0.921 -11.504 1.00 94.88 495 ILE A N 1
ATOM 3716 C CA . ILE A 1 495 ? -20.340 1.598 -10.661 1.00 94.88 495 ILE A CA 1
ATOM 3717 C C . ILE A 1 495 ? -21.285 0.677 -9.870 1.00 94.88 495 ILE A C 1
ATOM 3719 O O . ILE A 1 495 ? -22.082 1.166 -9.075 1.00 94.88 495 ILE A O 1
ATOM 3723 N N . ALA A 1 496 ? -21.235 -0.636 -10.102 1.00 96.88 496 ALA A N 1
ATOM 3724 C CA . ALA A 1 496 ? -22.031 -1.629 -9.385 1.00 96.88 496 ALA A CA 1
ATOM 3725 C C . ALA A 1 496 ? -21.276 -2.299 -8.218 1.00 96.88 496 ALA A C 1
ATOM 3727 O O . ALA A 1 496 ? -21.913 -2.933 -7.377 1.00 96.88 496 ALA A O 1
ATOM 3728 N N . LEU A 1 497 ? -19.940 -2.183 -8.141 1.00 98.00 497 LEU A N 1
ATOM 3729 C CA . LEU A 1 497 ? -19.142 -2.959 -7.179 1.00 98.00 497 LEU A CA 1
ATOM 3730 C C . LEU A 1 497 ? -19.453 -2.623 -5.715 1.00 98.00 497 LEU A C 1
ATOM 3732 O O . LEU A 1 497 ? -19.402 -3.522 -4.879 1.00 98.00 497 LEU A O 1
ATOM 3736 N N . PHE A 1 498 ? -19.811 -1.378 -5.386 1.00 98.19 498 PHE A N 1
ATOM 3737 C CA . PHE A 1 498 ? -20.161 -1.021 -4.006 1.00 98.19 498 PHE A CA 1
ATOM 3738 C C . PHE A 1 498 ? -21.491 -1.644 -3.554 1.00 98.19 498 PHE A C 1
ATOM 3740 O O . PHE A 1 498 ? -21.590 -2.154 -2.440 1.00 98.19 498 PHE A O 1
ATOM 3747 N N . ASP A 1 499 ? -22.507 -1.674 -4.422 1.00 98.19 499 ASP A N 1
ATOM 3748 C CA . ASP A 1 499 ? -23.790 -2.315 -4.099 1.00 98.19 499 ASP A CA 1
ATOM 3749 C C . ASP A 1 499 ? -23.679 -3.849 -4.063 1.00 98.19 499 ASP A C 1
ATOM 3751 O O . ASP A 1 499 ? -24.330 -4.520 -3.256 1.00 98.19 499 ASP A O 1
ATOM 3755 N N . GLN A 1 500 ? -22.786 -4.407 -4.884 1.00 98.56 500 GLN A N 1
ATOM 3756 C CA . GLN A 1 500 ? -22.413 -5.815 -4.819 1.00 98.56 500 GLN A CA 1
ATOM 3757 C C . GLN A 1 500 ? -21.659 -6.159 -3.526 1.00 98.56 500 GLN A C 1
ATOM 3759 O O . GLN A 1 500 ? -21.992 -7.160 -2.898 1.00 98.56 500 GLN A O 1
ATOM 3764 N N . LEU A 1 501 ? -20.714 -5.324 -3.075 1.00 98.75 501 LEU A N 1
ATOM 3765 C CA . LEU A 1 501 ? -20.065 -5.462 -1.765 1.00 98.75 501 LEU A CA 1
ATOM 3766 C C . LEU A 1 501 ? -21.098 -5.424 -0.632 1.00 98.75 501 LEU A C 1
ATOM 3768 O O . LEU A 1 501 ? -21.119 -6.322 0.207 1.00 98.75 501 LEU A O 1
ATOM 3772 N N . ARG A 1 502 ? -21.992 -4.428 -0.639 1.00 98.44 502 ARG A N 1
ATOM 3773 C CA . ARG A 1 502 ? -23.098 -4.304 0.322 1.00 98.44 502 ARG A CA 1
ATOM 3774 C C . ARG A 1 502 ? -23.971 -5.563 0.338 1.00 98.44 502 ARG A C 1
ATOM 3776 O O . ARG A 1 502 ? -24.277 -6.096 1.397 1.00 98.44 502 ARG A O 1
ATOM 3783 N N . SER A 1 503 ? -24.331 -6.085 -0.832 1.00 98.56 503 SER A N 1
ATOM 3784 C CA . SER A 1 503 ? -25.126 -7.315 -0.960 1.00 98.56 503 SER A CA 1
ATOM 3785 C C . SER A 1 503 ? -24.360 -8.576 -0.532 1.00 98.56 503 SER A C 1
ATOM 3787 O O . SER A 1 503 ? -24.975 -9.539 -0.072 1.00 98.56 503 SER A O 1
ATOM 3789 N N . TRP A 1 504 ? -23.031 -8.580 -0.636 1.00 98.62 504 TRP A N 1
ATOM 3790 C CA . TRP A 1 504 ? -22.185 -9.668 -0.148 1.00 98.62 504 TRP A CA 1
ATOM 3791 C C . TRP A 1 504 ? -22.095 -9.681 1.381 1.00 98.62 504 TRP A C 1
ATOM 3793 O O . TRP A 1 504 ? -22.239 -10.742 1.983 1.00 98.62 504 TRP A O 1
ATOM 3803 N N . VAL A 1 505 ? -21.934 -8.507 1.998 1.00 98.69 505 VAL A N 1
ATOM 3804 C CA . VAL A 1 505 ? -21.911 -8.316 3.458 1.00 98.69 505 VAL A CA 1
ATOM 3805 C C . VAL A 1 505 ? -23.279 -8.599 4.087 1.00 98.69 505 VAL A C 1
ATOM 3807 O O . VAL A 1 505 ? -23.382 -9.399 5.011 1.00 98.69 505 VAL A O 1
ATOM 3810 N N . GLU A 1 506 ? -24.344 -7.975 3.577 1.00 98.31 506 GLU A N 1
ATOM 3811 C CA . GLU A 1 506 ? -25.671 -7.992 4.216 1.00 98.31 506 GLU A CA 1
ATOM 3812 C C . GLU A 1 506 ? -26.466 -9.264 3.900 1.00 98.31 506 GLU A C 1
ATOM 3814 O O . GLU A 1 506 ? -27.190 -9.773 4.754 1.00 98.31 506 GLU A O 1
ATOM 3819 N N . ASN A 1 507 ? -26.328 -9.788 2.676 1.00 97.50 507 ASN A N 1
ATOM 3820 C CA . ASN A 1 507 ? -27.161 -10.879 2.156 1.00 97.50 507 ASN A CA 1
ATOM 3821 C C . ASN A 1 507 ? -26.352 -12.126 1.747 1.00 97.50 507 ASN A C 1
ATOM 3823 O O . ASN A 1 507 ? -26.916 -13.041 1.147 1.00 97.50 507 ASN A O 1
ATOM 3827 N N . GLY A 1 508 ? -25.031 -12.158 1.967 1.00 97.06 508 GLY A N 1
ATOM 3828 C CA . GLY A 1 508 ? -24.165 -13.265 1.533 1.00 97.06 508 GLY A CA 1
ATOM 3829 C C . GLY A 1 508 ? -24.041 -13.430 0.009 1.00 97.06 508 GLY A C 1
ATOM 3830 O O . GLY A 1 508 ? -23.557 -14.458 -0.462 1.00 97.06 508 GLY A O 1
ATOM 3831 N N . THR A 1 509 ? -24.484 -12.452 -0.789 1.00 97.75 509 THR A N 1
ATOM 3832 C CA . THR A 1 509 ? -24.528 -12.561 -2.258 1.00 97.75 509 THR A CA 1
ATOM 3833 C C . THR A 1 509 ? -23.152 -12.290 -2.871 1.00 97.75 509 THR A C 1
ATOM 3835 O O . THR A 1 509 ? -22.763 -11.139 -3.053 1.00 97.75 509 THR A O 1
ATOM 3838 N N . VAL A 1 510 ? -22.409 -13.355 -3.187 1.00 96.69 510 VAL A N 1
ATOM 3839 C CA . VAL A 1 510 ? -21.038 -13.277 -3.726 1.00 96.69 510 VAL A CA 1
ATOM 3840 C C . VAL A 1 510 ? -21.011 -12.613 -5.119 1.00 96.69 510 VAL A C 1
ATOM 3842 O O . VAL A 1 510 ? -21.766 -13.027 -6.005 1.00 96.69 510 VAL A O 1
ATOM 3845 N N . PRO A 1 511 ? -20.124 -11.630 -5.370 1.00 95.50 511 PRO A N 1
ATOM 3846 C CA . PRO A 1 511 ? -20.002 -10.977 -6.671 1.00 95.50 511 PRO A CA 1
ATOM 3847 C C . PRO A 1 511 ? -19.219 -11.847 -7.666 1.00 95.50 511 PRO A C 1
ATOM 3849 O O . PRO A 1 511 ? -17.993 -11.795 -7.749 1.00 95.50 511 PRO A O 1
ATOM 3852 N N . GLU A 1 512 ? -19.938 -12.648 -8.451 1.00 94.56 512 GLU A N 1
ATOM 3853 C CA . GLU A 1 512 ? -19.338 -13.536 -9.462 1.00 94.56 512 GLU A CA 1
ATOM 3854 C C . GLU A 1 512 ? -19.002 -12.846 -10.797 1.00 94.56 512 GLU A C 1
ATOM 3856 O O . GLU A 1 512 ? -18.232 -13.370 -11.604 1.00 94.56 512 GLU A O 1
ATOM 3861 N N . SER A 1 513 ? -19.567 -11.659 -11.025 1.00 95.06 513 SER A N 1
ATOM 3862 C CA . SER A 1 513 ? -19.276 -10.755 -12.143 1.00 95.06 513 SER A CA 1
ATOM 3863 C C . SER A 1 513 ? -19.887 -9.381 -11.866 1.00 95.06 513 SER A C 1
ATOM 3865 O O . SER A 1 513 ? -20.906 -9.302 -11.176 1.00 95.06 513 SER A O 1
ATOM 3867 N N . SER A 1 514 ? -19.345 -8.318 -12.457 1.00 95.38 514 SER A N 1
ATOM 3868 C CA . SER A 1 514 ? -19.922 -6.967 -12.394 1.00 95.38 514 SER A CA 1
ATOM 3869 C C . SER A 1 514 ? -20.140 -6.400 -13.802 1.00 95.38 514 SER A C 1
ATOM 3871 O O . SER A 1 514 ? -19.301 -6.640 -14.675 1.00 95.38 514 SER A O 1
ATOM 3873 N N . PRO A 1 515 ? -21.251 -5.691 -14.078 1.00 94.31 515 PRO A N 1
ATOM 3874 C CA . PRO A 1 515 ? -21.434 -4.989 -15.342 1.00 94.31 515 PRO A CA 1
ATOM 3875 C C . PRO A 1 515 ? -20.496 -3.779 -15.443 1.00 94.31 515 PRO A C 1
ATOM 3877 O O . PRO A 1 515 ? -20.216 -3.099 -14.456 1.00 94.31 515 PRO A O 1
ATOM 3880 N N . VAL A 1 516 ? -20.066 -3.471 -16.663 1.00 91.81 516 VAL A N 1
ATOM 3881 C CA . VAL A 1 516 ? -19.280 -2.278 -16.991 1.00 91.81 516 VAL A CA 1
ATOM 3882 C C . VAL A 1 516 ? -19.716 -1.722 -18.349 1.00 91.81 516 VAL A C 1
ATOM 3884 O O . VAL A 1 516 ? -20.224 -2.464 -19.191 1.00 91.81 516 VAL A O 1
ATOM 3887 N N . THR A 1 517 ? -19.515 -0.425 -18.582 1.00 90.69 517 THR A N 1
ATOM 3888 C CA . THR A 1 517 ? -19.713 0.194 -19.902 1.00 90.69 517 THR A CA 1
ATOM 3889 C C . THR A 1 517 ? -18.361 0.590 -20.483 1.00 90.69 517 THR A C 1
ATOM 3891 O O . THR A 1 517 ? -17.652 1.409 -19.896 1.00 90.69 517 THR A O 1
ATOM 3894 N N . ILE A 1 518 ? -18.036 0.013 -21.636 1.00 88.75 518 ILE A N 1
ATOM 3895 C CA . ILE A 1 518 ? -16.828 0.262 -22.424 1.00 88.75 518 ILE A CA 1
ATOM 3896 C C . ILE A 1 518 ? -17.166 1.230 -23.563 1.00 88.75 518 ILE A C 1
ATOM 3898 O O . ILE A 1 518 ? -18.199 1.097 -24.215 1.00 88.75 518 ILE A O 1
ATOM 3902 N N . THR A 1 519 ? -16.303 2.209 -23.801 1.00 88.69 519 THR A N 1
ATOM 3903 C CA . THR A 1 519 ? -16.349 3.153 -24.920 1.00 88.69 519 THR A CA 1
ATOM 3904 C C . THR A 1 519 ? -15.323 2.722 -25.962 1.00 88.69 519 THR A C 1
ATOM 3906 O O . THR A 1 519 ? -14.122 2.704 -25.696 1.00 88.69 519 THR A O 1
ATOM 3909 N N . LYS A 1 520 ? -15.800 2.376 -27.157 1.00 86.25 520 LYS A N 1
ATOM 3910 C CA . LYS A 1 520 ? -14.973 1.934 -28.285 1.00 86.25 520 LYS A CA 1
ATOM 3911 C C . LYS A 1 520 ? -14.321 3.123 -29.012 1.00 86.25 520 LYS A C 1
ATOM 3913 O O . LYS A 1 520 ? -14.777 4.257 -28.859 1.00 86.25 520 LYS A O 1
ATOM 3918 N N . PRO A 1 521 ? -13.293 2.902 -29.860 1.00 84.06 521 PRO A N 1
ATOM 3919 C CA . PRO A 1 521 ? -12.605 3.969 -30.598 1.00 84.06 521 PRO A CA 1
ATOM 3920 C C . PRO A 1 521 ? -13.490 4.785 -31.552 1.00 84.06 521 PRO A C 1
ATOM 3922 O O . PRO A 1 521 ? -13.108 5.883 -31.947 1.00 84.06 521 PRO A O 1
ATOM 3925 N N . ASP A 1 522 ? -14.660 4.266 -31.930 1.00 86.62 522 ASP A N 1
ATOM 3926 C CA . ASP A 1 522 ? -15.679 4.963 -32.725 1.00 86.62 522 ASP A CA 1
ATOM 3927 C C . ASP A 1 522 ? -16.653 5.808 -31.872 1.00 86.62 522 ASP A C 1
ATOM 3929 O O . ASP A 1 522 ? -17.588 6.404 -32.405 1.00 86.62 522 ASP A O 1
ATOM 3933 N N . ASN A 1 523 ? -16.406 5.904 -30.560 1.00 84.88 523 ASN A N 1
ATOM 3934 C CA . ASN A 1 523 ? -17.260 6.501 -29.528 1.00 84.88 523 ASN A CA 1
ATOM 3935 C C . ASN A 1 523 ? -18.607 5.786 -29.314 1.00 84.88 523 ASN A C 1
ATOM 3937 O O . ASN A 1 523 ? -19.509 6.355 -28.698 1.00 84.88 523 ASN A O 1
ATOM 3941 N N . THR A 1 524 ? -18.770 4.542 -29.778 1.00 88.69 524 THR A N 1
ATOM 3942 C CA . THR A 1 524 ? -19.916 3.717 -29.371 1.00 88.69 524 THR A CA 1
ATOM 3943 C C . THR A 1 524 ? -19.706 3.157 -27.964 1.00 88.69 524 THR A C 1
ATOM 3945 O O . THR A 1 524 ? -18.584 2.857 -27.554 1.00 88.69 524 THR A O 1
ATOM 3948 N N . HIS A 1 525 ? -20.796 3.016 -27.207 1.00 89.19 525 HIS A N 1
ATOM 3949 C CA . HIS A 1 525 ? -20.772 2.429 -25.869 1.00 89.19 525 HIS A CA 1
ATOM 3950 C C . HIS A 1 525 ? -21.302 0.994 -25.905 1.00 89.19 525 HIS A C 1
ATOM 3952 O O . HIS A 1 525 ? -22.391 0.739 -26.418 1.00 89.19 525 HIS A O 1
ATOM 3958 N N . GLU A 1 526 ? -20.558 0.066 -25.314 1.00 86.50 526 GLU A N 1
ATOM 3959 C CA . GLU A 1 526 ? -20.905 -1.346 -25.198 1.00 86.50 526 GLU A CA 1
ATOM 3960 C C . GLU A 1 526 ? -20.983 -1.754 -23.726 1.00 86.50 526 GLU A C 1
ATOM 3962 O O . GLU A 1 526 ? -20.097 -1.452 -22.926 1.00 86.50 526 GLU A O 1
ATOM 3967 N N . ARG A 1 527 ? -22.044 -2.478 -23.362 1.00 87.94 527 ARG A N 1
ATOM 3968 C CA . ARG A 1 527 ? -22.140 -3.118 -22.049 1.00 87.94 527 ARG A CA 1
ATOM 3969 C C . ARG A 1 527 ? -21.350 -4.416 -22.067 1.00 87.94 527 ARG A C 1
ATOM 3971 O O . ARG A 1 527 ? -21.617 -5.295 -22.881 1.00 87.94 527 ARG A O 1
ATOM 3978 N N . GLN A 1 528 ? -20.412 -4.543 -21.142 1.00 86.88 528 GLN A N 1
ATOM 3979 C CA . GLN A 1 528 ? -19.615 -5.744 -20.935 1.00 86.88 528 GLN A CA 1
ATOM 3980 C C . GLN A 1 528 ? -19.729 -6.208 -19.476 1.00 86.88 528 GLN A C 1
ATOM 3982 O O . GLN A 1 528 ? -20.372 -5.561 -18.645 1.00 86.88 528 GLN A O 1
ATOM 3987 N N . VAL A 1 529 ? -19.103 -7.340 -19.153 1.00 89.94 529 VAL A N 1
ATOM 3988 C CA . VAL A 1 529 ? -18.964 -7.819 -17.772 1.00 89.94 529 VAL A CA 1
ATOM 3989 C C . VAL A 1 529 ? -17.496 -8.027 -17.429 1.00 89.94 529 VAL A C 1
ATOM 3991 O O . VAL A 1 529 ? -16.744 -8.604 -18.214 1.00 89.94 529 VAL A O 1
ATOM 3994 N N . ILE A 1 530 ? -17.107 -7.590 -16.236 1.00 91.56 530 ILE A N 1
ATOM 3995 C CA . ILE A 1 530 ? -15.823 -7.910 -15.609 1.00 91.56 530 ILE A CA 1
ATOM 3996 C C . ILE A 1 530 ? -16.006 -9.084 -14.647 1.00 91.56 530 ILE A C 1
ATOM 3998 O O . ILE A 1 530 ? -17.047 -9.231 -14.001 1.00 91.56 530 ILE A O 1
ATOM 4002 N N . CYS A 1 531 ? -14.995 -9.943 -14.567 1.00 92.00 531 CYS A N 1
ATOM 4003 C CA . CYS A 1 531 ? -15.001 -11.147 -13.738 1.00 92.00 531 CYS A CA 1
ATOM 4004 C C . CYS A 1 531 ? -13.947 -11.027 -12.628 1.00 92.00 531 CYS A C 1
ATOM 4006 O O . CYS A 1 531 ? -12.904 -10.414 -12.865 1.00 92.00 531 CYS A O 1
ATOM 4008 N N . PRO A 1 532 ? -14.166 -11.627 -11.445 1.00 95.06 532 PRO A N 1
ATOM 4009 C CA . PRO A 1 532 ? -13.136 -11.691 -10.422 1.00 95.06 532 PRO A CA 1
ATOM 4010 C C . PRO A 1 532 ? -12.014 -12.643 -10.865 1.00 95.06 532 PRO A C 1
ATOM 4012 O O . PRO A 1 532 ? -12.274 -13.769 -11.303 1.00 95.06 532 PRO A O 1
ATOM 4015 N N . TYR A 1 533 ? -10.760 -12.213 -10.729 1.00 93.62 533 TYR A N 1
ATOM 4016 C CA . TYR A 1 533 ? -9.583 -13.031 -11.019 1.00 93.62 533 TYR A CA 1
ATOM 4017 C C . TYR A 1 533 ? -9.632 -14.355 -10.223 1.00 93.62 533 TYR A C 1
ATOM 4019 O O . TYR A 1 533 ? -9.991 -14.336 -9.044 1.00 93.62 533 T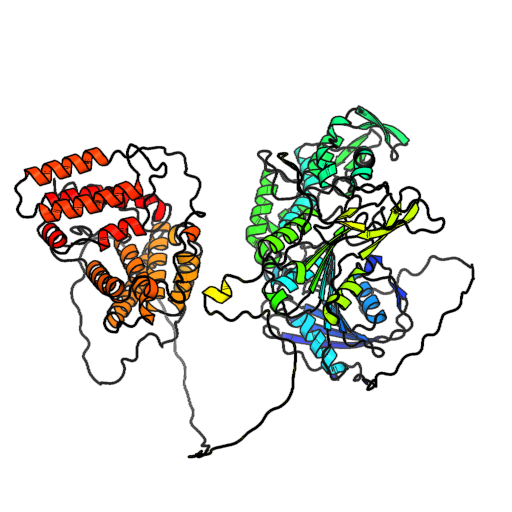YR A O 1
ATOM 4027 N N . PRO A 1 534 ? -9.279 -15.518 -10.815 1.00 91.19 534 PRO A N 1
ATOM 4028 C CA . PRO A 1 534 ? -8.688 -15.722 -12.143 1.00 91.19 534 PRO A CA 1
ATOM 4029 C C . PRO A 1 534 ? -9.698 -15.950 -13.286 1.00 91.19 534 PRO A C 1
ATOM 4031 O O . PRO A 1 534 ? -9.298 -16.376 -14.371 1.00 91.19 534 PRO A O 1
ATOM 4034 N N . LYS A 1 535 ? -11.005 -15.720 -13.083 1.00 89.00 535 LYS A N 1
ATOM 4035 C CA . LYS A 1 535 ? -11.993 -15.843 -14.169 1.00 89.00 535 LYS A CA 1
ATOM 4036 C C . LYS A 1 535 ? -11.776 -14.720 -15.191 1.00 89.00 535 LYS A C 1
ATOM 4038 O O . LYS A 1 535 ? -11.541 -13.573 -14.818 1.00 89.00 535 LYS A O 1
ATOM 4043 N N . LYS A 1 536 ? -11.899 -15.044 -16.480 1.00 81.31 536 LYS A N 1
ATOM 4044 C CA . LYS A 1 536 ? -11.867 -14.080 -17.594 1.00 81.31 536 LYS A CA 1
ATOM 4045 C C . LYS A 1 536 ? -13.239 -14.038 -18.276 1.00 81.31 536 LYS A C 1
ATOM 4047 O O . LYS A 1 536 ? -13.925 -15.061 -18.353 1.00 81.31 536 LYS A O 1
ATOM 4052 N N . ALA A 1 537 ? -13.632 -12.865 -18.769 1.00 78.94 537 ALA A N 1
ATOM 4053 C CA . ALA A 1 537 ? -14.861 -12.681 -19.537 1.00 78.94 537 ALA A CA 1
ATOM 4054 C C . ALA A 1 537 ? -14.607 -13.024 -21.012 1.00 78.94 537 ALA A C 1
ATOM 4056 O O . ALA A 1 537 ? -13.848 -12.326 -21.682 1.00 78.94 537 ALA A O 1
ATOM 4057 N N . VAL A 1 538 ? -15.245 -14.081 -21.521 1.00 71.25 538 VAL A N 1
ATOM 4058 C CA . VAL A 1 538 ? -15.008 -14.585 -22.885 1.00 71.25 538 VAL A CA 1
ATOM 4059 C C . VAL A 1 538 ? -16.180 -14.231 -23.800 1.00 71.25 538 VAL A C 1
ATOM 4061 O O . VAL A 1 538 ? -17.348 -14.347 -23.415 1.00 71.25 538 VAL A O 1
ATOM 4064 N N . TYR A 1 539 ? -15.873 -13.814 -25.030 1.00 70.81 539 TYR A N 1
ATOM 4065 C CA . TYR A 1 539 ? -16.876 -13.541 -26.057 1.00 70.81 539 TYR A CA 1
ATOM 4066 C C . TYR A 1 539 ? -17.489 -14.833 -26.615 1.00 70.81 539 TYR A C 1
ATOM 4068 O O . TYR A 1 539 ? -16.784 -15.692 -27.151 1.00 70.81 539 TYR A O 1
ATOM 4076 N N . ASN A 1 540 ? -18.814 -14.967 -26.529 1.00 65.56 540 ASN A N 1
ATOM 4077 C CA . ASN A 1 540 ? -19.532 -16.126 -27.052 1.00 65.56 540 ASN A CA 1
ATOM 4078 C C . ASN A 1 540 ? -20.136 -15.824 -28.435 1.00 65.56 540 ASN A C 1
ATOM 4080 O O . ASN A 1 540 ? -21.103 -15.080 -28.557 1.00 65.56 540 ASN A O 1
ATOM 4084 N N . LYS A 1 541 ? -19.603 -16.462 -29.483 1.00 54.72 541 LYS A N 1
ATOM 4085 C CA . LYS A 1 541 ? -20.027 -16.266 -30.884 1.00 54.72 541 LYS A CA 1
ATOM 4086 C C . LYS A 1 541 ? -21.398 -16.868 -31.242 1.00 54.72 541 LYS A C 1
ATOM 4088 O O . LYS A 1 541 ? -21.841 -16.703 -32.374 1.00 54.72 541 LYS A O 1
ATOM 4093 N N . THR A 1 542 ? -22.064 -17.589 -30.334 1.00 46.81 542 THR A N 1
ATOM 4094 C CA . THR A 1 542 ? -23.278 -18.370 -30.667 1.00 46.81 542 THR A CA 1
ATOM 4095 C C . THR A 1 542 ? -24.598 -17.588 -30.657 1.00 46.81 542 THR A C 1
ATOM 4097 O O . THR A 1 542 ? -25.593 -18.109 -31.152 1.00 46.81 542 THR A O 1
ATOM 4100 N N . THR A 1 543 ? -24.629 -16.340 -30.175 1.00 44.69 543 THR A N 1
ATOM 4101 C CA . THR A 1 543 ? -25.853 -15.510 -30.085 1.00 44.69 543 THR A CA 1
ATOM 4102 C C . THR A 1 543 ? -26.012 -14.472 -31.206 1.00 44.69 543 THR A C 1
ATOM 4104 O O . THR A 1 543 ? -26.933 -13.661 -31.165 1.00 44.69 543 THR A O 1
ATOM 4107 N N . ALA A 1 544 ? -25.174 -14.508 -32.247 1.00 36.25 544 ALA A N 1
ATOM 4108 C CA . ALA A 1 544 ? -25.134 -13.524 -33.342 1.00 36.25 544 ALA A CA 1
ATOM 4109 C C . ALA A 1 544 ? -26.335 -13.562 -34.330 1.00 36.25 544 ALA A C 1
ATOM 4111 O O . ALA A 1 544 ? -26.179 -13.231 -35.505 1.00 36.25 544 ALA A O 1
ATOM 4112 N N . GLY A 1 545 ? -27.516 -14.002 -33.884 1.00 32.28 545 GLY A N 1
ATOM 4113 C CA . GLY A 1 545 ? -28.712 -14.198 -34.713 1.00 32.28 545 GLY A CA 1
ATOM 4114 C C . GLY A 1 545 ? -30.004 -13.563 -34.188 1.00 32.28 545 GLY A C 1
ATOM 4115 O O . GLY A 1 545 ? -31.027 -13.704 -34.854 1.00 32.28 545 GLY A O 1
ATOM 4116 N N . ASP A 1 546 ? -29.989 -12.888 -33.033 1.00 31.58 546 ASP A N 1
ATOM 4117 C CA . ASP A 1 546 ? -31.189 -12.261 -32.460 1.00 31.58 546 ASP A CA 1
ATOM 4118 C C . ASP A 1 546 ? -31.241 -10.748 -32.783 1.00 31.58 546 ASP A C 1
ATOM 4120 O O . ASP A 1 546 ? -30.333 -10.022 -32.362 1.00 31.58 546 ASP A O 1
ATOM 4124 N N . PRO A 1 547 ? -32.256 -10.227 -33.511 1.00 34.66 547 PRO A N 1
ATOM 4125 C CA . PRO A 1 547 ? -32.308 -8.826 -33.962 1.00 34.66 547 PRO A CA 1
ATOM 4126 C C . PRO A 1 547 ? -32.423 -7.750 -32.864 1.00 34.66 547 PRO A C 1
ATOM 4128 O O . PRO A 1 547 ? -32.581 -6.574 -33.193 1.00 34.66 547 PRO A O 1
ATOM 4131 N N . ALA A 1 548 ? -32.375 -8.131 -31.585 1.00 38.88 548 ALA A N 1
ATOM 4132 C CA . ALA A 1 548 ? -32.393 -7.231 -30.429 1.00 38.88 548 ALA A CA 1
ATOM 4133 C C . ALA A 1 548 ? -31.428 -7.660 -29.293 1.00 38.88 548 ALA A C 1
ATOM 4135 O O . ALA A 1 548 ? -31.592 -7.221 -28.156 1.00 38.88 548 ALA A O 1
ATOM 4136 N N . GLY A 1 549 ? -30.461 -8.549 -29.562 1.00 29.94 549 GLY A N 1
ATOM 4137 C CA . GLY A 1 549 ? -29.667 -9.214 -28.520 1.00 29.94 549 GLY A CA 1
ATOM 4138 C C . GLY A 1 549 ? -28.438 -8.444 -28.011 1.00 29.94 549 GLY A C 1
ATOM 4139 O O . GLY A 1 549 ? -27.489 -8.224 -28.765 1.00 29.94 549 GLY A O 1
ATOM 4140 N N . ASP A 1 550 ? -28.409 -8.143 -26.705 1.00 36.25 550 ASP A N 1
ATOM 4141 C CA . ASP A 1 550 ? -27.209 -7.692 -25.978 1.00 36.25 550 ASP A CA 1
ATOM 4142 C C . ASP A 1 550 ? -26.009 -8.638 -26.218 1.00 36.25 550 ASP A C 1
ATOM 4144 O O . ASP A 1 550 ? -26.117 -9.866 -26.125 1.00 36.25 550 ASP A O 1
ATOM 4148 N N . HIS A 1 551 ? -24.824 -8.075 -26.477 1.00 42.16 551 HIS A N 1
ATOM 4149 C CA . HIS A 1 551 ? -23.579 -8.823 -26.706 1.00 42.16 551 HIS A CA 1
ATOM 4150 C C . HIS A 1 551 ? -22.931 -9.299 -25.389 1.00 42.16 551 HIS A C 1
ATOM 4152 O O . HIS A 1 551 ? -21.850 -8.862 -24.997 1.00 42.16 551 HIS A O 1
ATOM 4158 N N . ILE A 1 552 ? -23.601 -10.207 -24.679 1.00 43.81 552 ILE A N 1
ATOM 4159 C CA . ILE A 1 552 ? -23.208 -10.635 -23.329 1.00 43.81 552 ILE A CA 1
ATOM 4160 C C . ILE A 1 552 ? -21.982 -11.576 -23.365 1.00 43.81 552 ILE A C 1
ATOM 4162 O O . ILE A 1 552 ? -22.091 -12.755 -23.716 1.00 43.81 552 ILE A O 1
ATOM 4166 N N . ARG A 1 553 ? -20.806 -11.079 -22.935 1.00 52.97 553 ARG A N 1
ATOM 4167 C CA . ARG A 1 553 ? -19.653 -11.929 -22.556 1.00 52.97 553 ARG A CA 1
ATOM 4168 C C . ARG A 1 553 ? -20.063 -12.849 -21.390 1.00 52.97 553 ARG A C 1
ATOM 4170 O O . ARG A 1 553 ? -20.795 -12.427 -20.501 1.00 52.97 553 ARG A O 1
ATOM 4177 N N . SER A 1 554 ? -19.579 -14.092 -21.363 1.00 43.44 554 SER A N 1
ATOM 4178 C CA . SER A 1 554 ? -19.889 -15.064 -20.294 1.00 43.44 554 SER A CA 1
ATOM 4179 C C . SER A 1 554 ? -18.640 -15.427 -19.470 1.00 43.44 554 SER A C 1
ATOM 4181 O O . SER A 1 554 ? -17.547 -15.499 -20.041 1.00 43.44 554 SER A O 1
ATOM 4183 N N . PRO A 1 555 ? -18.760 -15.673 -18.149 1.00 40.41 555 PRO A N 1
ATOM 4184 C CA . PRO A 1 555 ? -17.633 -16.079 -17.310 1.00 40.41 555 PRO A CA 1
ATOM 4185 C C . PRO A 1 555 ? -17.235 -17.541 -17.565 1.00 40.41 555 PRO A C 1
ATOM 4187 O O . PRO A 1 555 ? -18.082 -18.435 -17.553 1.00 40.41 555 PRO A O 1
ATOM 4190 N N . VAL A 1 556 ? -15.935 -17.805 -17.735 1.00 43.59 556 VAL A N 1
ATOM 4191 C CA . VAL A 1 556 ? -15.385 -19.162 -17.930 1.00 43.59 556 VAL A CA 1
ATOM 4192 C C . VAL A 1 556 ? -14.214 -19.402 -16.964 1.00 43.59 556 VAL A C 1
ATOM 4194 O O . VAL A 1 556 ? -13.460 -18.480 -16.644 1.00 43.59 556 VAL A O 1
ATOM 4197 N N . LYS A 1 557 ? -14.053 -20.641 -16.470 1.00 38.38 557 LYS A N 1
ATOM 4198 C CA . LYS A 1 557 ? -12.874 -21.043 -15.675 1.00 38.38 557 LYS A CA 1
ATOM 4199 C C . LYS A 1 557 ? -11.623 -21.051 -16.568 1.00 38.38 557 LYS A C 1
ATOM 4201 O O . LYS A 1 557 ? -11.670 -21.577 -17.676 1.00 38.38 557 LYS A O 1
ATOM 4206 N N . GLY A 1 558 ? -10.520 -20.481 -16.079 1.00 31.02 558 GLY A N 1
ATOM 4207 C CA . GLY A 1 558 ? -9.274 -20.346 -16.840 1.00 31.02 558 GLY A CA 1
ATOM 4208 C C . GLY A 1 558 ? -8.666 -21.684 -17.284 1.00 31.02 558 GLY A C 1
ATOM 4209 O O . GLY A 1 558 ? -8.704 -22.674 -16.554 1.00 31.02 558 GLY A O 1
ATOM 4210 N N . VAL A 1 559 ? -8.091 -21.691 -18.487 1.00 27.33 559 VAL A N 1
ATOM 4211 C CA . VAL A 1 559 ? -7.385 -22.837 -19.082 1.00 27.33 559 VAL A CA 1
ATOM 4212 C C . VAL A 1 559 ? -5.941 -22.873 -18.562 1.00 27.33 559 VAL A C 1
ATOM 4214 O O . VAL A 1 559 ? -5.294 -21.830 -18.478 1.00 27.33 559 VAL A O 1
ATOM 4217 N N . LYS A 1 560 ? -5.424 -24.060 -18.211 1.00 25.11 560 LYS A N 1
ATOM 4218 C CA . LYS A 1 560 ? -4.007 -24.242 -17.837 1.00 25.11 560 LYS A CA 1
ATOM 4219 C C . LYS A 1 560 ? -3.085 -24.016 -19.052 1.00 25.11 560 LYS A C 1
ATOM 4221 O O . LYS A 1 560 ? -3.469 -24.409 -20.153 1.00 25.11 560 LYS A O 1
ATOM 4226 N N . PRO A 1 561 ? -1.872 -23.456 -18.877 1.00 24.20 561 PRO A N 1
ATOM 4227 C CA . PRO A 1 561 ? -0.875 -23.418 -19.945 1.00 24.20 561 PRO A CA 1
ATOM 4228 C C . PRO A 1 561 ? -0.485 -24.843 -20.367 1.00 24.20 561 PRO A C 1
ATOM 4230 O O . PRO A 1 561 ? -0.473 -25.761 -19.546 1.00 24.20 561 PRO A O 1
ATOM 4233 N N . ALA A 1 562 ? -0.211 -25.024 -21.657 1.00 24.30 562 ALA A N 1
ATOM 4234 C CA . ALA A 1 562 ? -0.032 -26.339 -22.257 1.00 24.30 562 ALA A CA 1
ATOM 4235 C C . ALA A 1 562 ? 1.413 -26.851 -22.153 1.00 24.30 562 ALA A C 1
ATOM 4237 O O . ALA A 1 562 ? 2.339 -26.218 -22.656 1.00 24.30 562 ALA A O 1
ATOM 4238 N N . SER A 1 563 ? 1.569 -28.058 -21.614 1.00 25.47 563 SER A N 1
ATOM 4239 C CA . SER A 1 563 ? 2.676 -28.958 -21.936 1.00 25.47 563 SER A CA 1
ATOM 4240 C C . SER A 1 563 ? 2.210 -30.407 -21.793 1.00 25.47 563 SER A C 1
ATOM 4242 O O . SER A 1 563 ? 1.626 -30.762 -20.773 1.00 25.47 563 SER A O 1
ATOM 4244 N N . GLU A 1 564 ? 2.533 -31.204 -22.810 1.00 26.33 564 GLU A N 1
ATOM 4245 C CA . GLU A 1 564 ? 2.331 -32.655 -22.934 1.00 26.33 564 GLU A CA 1
ATOM 4246 C C . GLU A 1 564 ? 0.889 -33.155 -23.155 1.00 26.33 564 GLU A C 1
ATOM 4248 O O . GLU A 1 564 ? -0.087 -32.787 -22.504 1.00 26.33 564 GLU A O 1
ATOM 4253 N N . GLU A 1 565 ? 0.783 -33.994 -24.183 1.00 25.97 565 GLU A N 1
ATOM 4254 C CA . GLU A 1 565 ? -0.432 -34.462 -24.832 1.00 25.97 565 GLU A CA 1
ATOM 4255 C C . GLU A 1 565 ? -0.580 -35.962 -24.548 1.00 25.97 565 GLU A C 1
ATOM 4257 O O . GLU A 1 565 ? 0.198 -36.741 -25.088 1.00 25.97 565 GLU A O 1
ATOM 4262 N N . GLU A 1 566 ? -1.575 -36.401 -23.761 1.00 26.36 566 GLU A N 1
ATOM 4263 C CA . GLU A 1 566 ? -2.051 -37.790 -23.889 1.00 26.36 566 GLU A CA 1
ATOM 4264 C C . GLU A 1 566 ? -3.504 -38.053 -23.430 1.00 26.36 566 GLU A C 1
ATOM 4266 O O . GLU A 1 566 ? -3.873 -37.956 -22.263 1.00 26.36 566 GLU A O 1
ATOM 4271 N N . SER A 1 567 ? -4.307 -38.516 -24.396 1.00 25.36 567 SER A N 1
ATOM 4272 C CA . SER A 1 567 ? -5.603 -39.210 -24.276 1.00 25.36 567 SER A CA 1
ATOM 4273 C C . SER A 1 567 ? -6.840 -38.466 -23.715 1.00 25.36 567 SER A C 1
ATOM 4275 O O . SER A 1 567 ? -6.942 -38.056 -22.563 1.00 25.36 567 SER A O 1
ATOM 4277 N N . ARG A 1 568 ? -7.883 -38.402 -24.557 1.00 24.83 568 ARG A N 1
ATOM 4278 C CA . ARG A 1 568 ? -9.265 -38.065 -24.177 1.00 24.83 568 ARG A CA 1
ATOM 4279 C C . ARG A 1 568 ? -9.958 -39.267 -23.530 1.00 24.83 568 ARG A C 1
ATOM 4281 O O . ARG A 1 568 ? -10.018 -40.309 -24.172 1.00 24.83 568 ARG A O 1
ATOM 4288 N N . HIS A 1 569 ? -10.647 -39.062 -22.409 1.00 25.53 569 HIS A N 1
ATOM 4289 C CA . HIS A 1 569 ? -11.838 -39.835 -22.024 1.00 25.53 569 HIS A CA 1
ATOM 4290 C C . HIS A 1 569 ? -12.887 -38.890 -21.418 1.00 25.53 569 HIS A C 1
ATOM 4292 O O . HIS A 1 569 ? -12.532 -37.862 -20.842 1.00 25.53 569 HIS A O 1
ATOM 4298 N N . GLN A 1 570 ? -14.177 -39.188 -21.606 1.00 22.53 570 GLN A N 1
ATOM 4299 C CA . GLN A 1 570 ? -15.278 -38.266 -21.313 1.00 22.53 570 GLN A CA 1
ATOM 4300 C C . GLN A 1 570 ? -16.262 -38.866 -20.290 1.00 22.53 570 GLN A C 1
ATOM 4302 O O . GLN A 1 570 ? -16.828 -39.919 -20.545 1.00 22.53 570 GLN A O 1
ATOM 4307 N N . CYS A 1 571 ? -16.482 -38.120 -19.200 1.00 25.78 571 CYS A N 1
ATOM 4308 C CA . CYS A 1 571 ? -17.659 -38.091 -18.314 1.00 25.78 571 CYS A CA 1
ATOM 4309 C C . CYS A 1 571 ? -18.231 -39.383 -17.685 1.00 25.78 571 CYS A C 1
ATOM 4311 O O . CYS A 1 571 ? -19.079 -40.031 -18.293 1.00 25.78 571 CYS A O 1
ATOM 4313 N N . ASP A 1 572 ? -18.048 -39.514 -16.365 1.00 26.77 572 ASP A N 1
ATOM 4314 C CA . ASP A 1 572 ? -19.112 -39.909 -15.426 1.00 26.77 572 ASP A CA 1
ATOM 4315 C C . ASP A 1 572 ? -18.832 -39.491 -13.960 1.00 26.77 572 ASP A C 1
ATOM 4317 O O . ASP A 1 572 ? -17.855 -39.890 -13.330 1.00 26.77 572 ASP A O 1
ATOM 4321 N N . GLU A 1 573 ? -19.724 -38.671 -13.387 1.00 34.28 573 GLU A N 1
ATOM 4322 C CA . GLU A 1 573 ? -19.701 -38.300 -11.963 1.00 34.28 573 GLU A CA 1
ATOM 4323 C C . GLU A 1 573 ? -20.338 -39.402 -11.099 1.00 34.28 573 GLU A C 1
ATOM 4325 O O . GLU A 1 573 ? -21.554 -39.435 -10.890 1.00 34.28 573 GLU A O 1
ATOM 4330 N N . ALA A 1 574 ? -19.517 -40.284 -10.528 1.00 29.22 574 ALA A N 1
ATOM 4331 C CA . ALA A 1 574 ? -19.940 -41.177 -9.452 1.00 29.22 574 ALA A CA 1
ATOM 4332 C C . ALA A 1 574 ? -19.595 -40.570 -8.079 1.00 29.22 574 ALA A C 1
ATOM 4334 O O . ALA A 1 574 ? -18.427 -40.455 -7.709 1.00 29.22 574 ALA A O 1
ATOM 4335 N N . LYS A 1 575 ? -20.619 -40.201 -7.294 1.00 35.56 575 LYS A N 1
ATOM 4336 C CA . LYS A 1 575 ? -20.449 -39.726 -5.906 1.00 35.56 575 LYS A CA 1
ATOM 4337 C C . LYS A 1 575 ? -19.721 -40.788 -5.059 1.00 35.56 575 LYS A C 1
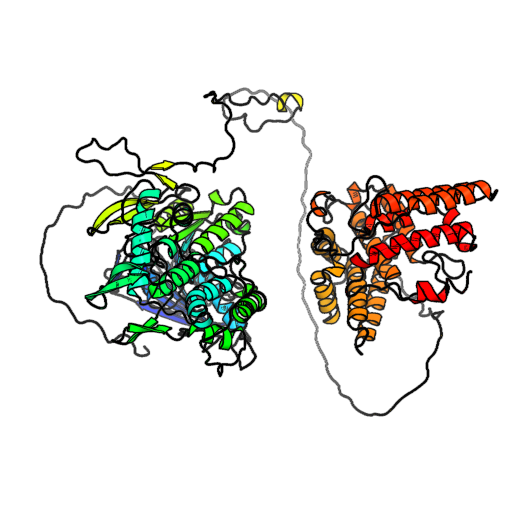ATOM 4339 O O . LYS A 1 575 ? -20.181 -41.933 -5.041 1.00 35.56 575 LYS A O 1
ATOM 4344 N N . PRO A 1 576 ? -18.660 -40.446 -4.304 1.00 38.12 576 PRO A N 1
ATOM 4345 C CA . PRO A 1 576 ? -17.976 -41.418 -3.459 1.00 38.12 576 PRO A CA 1
ATOM 4346 C C . PRO A 1 576 ? -18.854 -41.818 -2.265 1.00 38.12 576 PRO A C 1
ATOM 4348 O O . PRO A 1 576 ? -19.209 -40.992 -1.425 1.00 38.12 576 PRO A O 1
ATOM 4351 N N . GLN A 1 577 ? -19.184 -43.106 -2.161 1.00 36.06 577 GLN A N 1
ATOM 4352 C CA . GLN A 1 577 ? -19.730 -43.682 -0.931 1.00 36.06 577 GLN A CA 1
ATOM 4353 C C . GLN A 1 577 ? -18.593 -43.903 0.081 1.00 36.06 577 GLN A C 1
ATOM 4355 O O . GLN A 1 577 ? -17.559 -44.480 -0.261 1.00 36.06 577 GLN A O 1
ATOM 4360 N N . CYS A 1 578 ? -18.784 -43.494 1.339 1.00 46.03 578 CYS A N 1
ATOM 4361 C CA . CYS A 1 578 ? -17.783 -43.612 2.408 1.00 46.03 578 CYS A CA 1
ATOM 4362 C C . CYS A 1 578 ? -17.570 -45.058 2.909 1.00 46.03 578 CYS A C 1
ATOM 4364 O O . CYS A 1 578 ? -17.885 -45.391 4.049 1.00 46.03 578 CYS A O 1
ATOM 4366 N N . GLY A 1 579 ? -16.954 -45.913 2.087 1.00 43.41 579 GLY A N 1
ATOM 4367 C CA . GLY A 1 579 ? -16.583 -47.289 2.457 1.00 43.41 579 GLY A CA 1
ATOM 4368 C C . GLY A 1 579 ? -15.430 -47.415 3.472 1.00 43.41 579 GLY A C 1
ATOM 4369 O O . GLY A 1 579 ? -15.106 -48.529 3.889 1.00 43.41 579 GLY A O 1
ATOM 4370 N N . GLN A 1 580 ? -14.795 -46.298 3.852 1.00 46.47 580 GLN A N 1
ATOM 4371 C CA . GLN A 1 580 ? -13.735 -46.231 4.871 1.00 46.47 580 GLN A CA 1
ATOM 4372 C C . GLN A 1 580 ? -14.305 -45.962 6.278 1.00 46.47 580 GLN A C 1
ATOM 4374 O O . GLN A 1 580 ? -13.937 -46.652 7.226 1.00 46.47 580 GLN A O 1
ATOM 4379 N N . CYS A 1 581 ? -15.265 -45.038 6.428 1.00 46.72 581 CYS A N 1
ATOM 4380 C CA . CYS A 1 581 ? -15.853 -44.684 7.733 1.00 46.72 581 CYS A CA 1
ATOM 4381 C C . CYS A 1 581 ? -16.542 -45.882 8.410 1.00 46.72 581 CYS A C 1
ATOM 4383 O O . CYS A 1 581 ? -16.372 -46.111 9.607 1.00 46.72 581 CYS A O 1
ATOM 4385 N N . SER A 1 582 ? -17.226 -46.721 7.623 1.00 44.38 582 SER A N 1
ATOM 4386 C CA . SER A 1 582 ? -17.855 -47.964 8.089 1.00 44.38 582 SER A CA 1
ATOM 4387 C C . SER A 1 582 ? -16.863 -49.041 8.549 1.00 44.38 582 SER A C 1
ATOM 4389 O O . SER A 1 582 ? -17.261 -49.965 9.250 1.00 44.38 582 SER A O 1
ATOM 4391 N N . LYS A 1 583 ? -15.580 -48.945 8.168 1.00 46.19 583 LYS A N 1
ATOM 4392 C CA . LYS A 1 583 ? -14.505 -49.833 8.650 1.00 46.19 583 LYS A CA 1
ATOM 4393 C C . LYS A 1 583 ? -13.788 -49.286 9.887 1.00 46.19 583 LYS A C 1
ATOM 4395 O O . LYS A 1 583 ? -13.166 -50.064 10.600 1.00 46.19 583 LYS A O 1
ATOM 4400 N N . ALA A 1 584 ? -13.877 -47.979 10.134 1.00 48.16 584 ALA A N 1
ATOM 4401 C CA . ALA A 1 584 ? -13.208 -47.303 11.243 1.00 48.16 584 ALA A CA 1
ATOM 4402 C C . ALA A 1 584 ? -14.089 -47.131 12.498 1.00 48.16 584 ALA A C 1
ATOM 4404 O O . ALA A 1 584 ? -13.573 -46.750 13.542 1.00 48.16 584 ALA A O 1
ATOM 4405 N N . ILE A 1 585 ? -15.401 -47.401 12.410 1.00 50.22 585 ILE A N 1
ATOM 4406 C CA . ILE A 1 585 ? -16.392 -47.093 13.464 1.00 50.22 585 ILE A CA 1
ATOM 4407 C C . ILE A 1 585 ? -16.353 -45.593 13.837 1.00 50.22 585 ILE A C 1
ATOM 4409 O O . ILE A 1 585 ? -16.420 -45.209 15.001 1.00 50.22 585 ILE A O 1
ATOM 4413 N N . ILE A 1 586 ? -16.235 -44.735 12.818 1.00 49.47 586 ILE A N 1
ATOM 4414 C CA . ILE A 1 586 ? -16.275 -43.274 12.959 1.00 49.47 586 ILE A CA 1
ATOM 4415 C C . ILE A 1 586 ? -17.581 -42.774 12.340 1.00 49.47 586 ILE A C 1
ATOM 4417 O O . ILE A 1 586 ? -17.921 -43.136 11.209 1.00 49.47 586 ILE A O 1
ATOM 4421 N N . THR A 1 587 ? -18.318 -41.958 13.092 1.00 38.44 587 THR A N 1
ATOM 4422 C CA . THR A 1 587 ? -19.564 -41.315 12.657 1.00 38.44 587 THR A CA 1
ATOM 4423 C C . THR A 1 587 ? -19.311 -40.414 11.445 1.00 38.44 587 THR A C 1
ATOM 4425 O O . THR A 1 587 ? -18.267 -39.777 11.351 1.00 38.44 587 THR A O 1
ATOM 4428 N N . CYS A 1 588 ? -20.251 -40.366 10.499 1.00 44.97 588 CYS A N 1
ATOM 4429 C CA . CYS A 1 588 ? -20.125 -39.548 9.293 1.00 44.97 588 CYS A CA 1
ATOM 4430 C C . CYS A 1 588 ? -21.156 -38.416 9.310 1.00 44.97 588 CYS A C 1
ATOM 4432 O O . CYS A 1 588 ? -22.358 -38.673 9.241 1.00 44.97 588 CYS A O 1
ATOM 4434 N N . ASP A 1 589 ? -20.678 -37.172 9.343 1.00 44.50 589 ASP A N 1
ATOM 4435 C CA . ASP A 1 589 ? -21.515 -35.974 9.522 1.00 44.50 589 ASP A CA 1
ATOM 4436 C C . ASP A 1 589 ? -22.415 -35.646 8.313 1.00 44.50 589 ASP A C 1
ATOM 4438 O O . ASP A 1 589 ? -23.302 -34.801 8.394 1.00 44.50 589 ASP A O 1
ATOM 4442 N N . PHE A 1 590 ? -22.253 -36.359 7.192 1.00 41.06 590 PHE A N 1
ATOM 4443 C CA . PHE A 1 590 ? -23.087 -36.219 5.991 1.00 41.06 590 PHE A CA 1
ATOM 4444 C C . PHE A 1 590 ? -24.429 -36.977 6.046 1.00 41.06 590 PHE A C 1
ATOM 4446 O O . PHE A 1 590 ? -25.135 -37.041 5.038 1.00 41.06 590 PHE A O 1
ATOM 4453 N N . ALA A 1 591 ? -24.805 -37.557 7.192 1.00 36.44 591 ALA A N 1
ATOM 4454 C CA . ALA A 1 591 ? -25.991 -38.405 7.316 1.00 36.44 591 ALA A CA 1
ATOM 4455 C C . ALA A 1 591 ? -26.920 -38.044 8.496 1.00 36.44 591 ALA A C 1
ATOM 4457 O O . ALA A 1 591 ? -27.093 -38.861 9.396 1.00 36.44 591 ALA A O 1
ATOM 4458 N N . ALA A 1 592 ? -27.593 -36.881 8.456 1.00 32.16 592 ALA A N 1
ATOM 4459 C CA . ALA A 1 592 ? -28.873 -36.682 9.163 1.00 32.16 592 ALA A CA 1
ATOM 4460 C C . ALA A 1 592 ? -29.671 -35.429 8.723 1.00 32.16 592 ALA A C 1
ATOM 4462 O O . ALA A 1 592 ? -29.443 -34.332 9.226 1.00 32.16 592 ALA A O 1
ATOM 4463 N N . SER A 1 593 ? -30.708 -35.610 7.895 1.00 28.59 593 SER A N 1
ATOM 4464 C CA . SER A 1 593 ? -31.910 -34.751 7.924 1.00 28.59 593 SER A CA 1
ATOM 4465 C C . SER A 1 593 ? -33.140 -35.452 7.321 1.00 28.59 593 SER A C 1
ATOM 4467 O O . SER A 1 593 ? -33.508 -35.248 6.169 1.00 28.59 593 SER A O 1
ATOM 4469 N N . ALA A 1 594 ? -33.809 -36.287 8.124 1.00 27.56 594 ALA A N 1
ATOM 4470 C CA . ALA A 1 594 ? -35.174 -36.755 7.854 1.00 27.56 594 ALA A CA 1
ATOM 4471 C C . ALA A 1 594 ? -35.874 -37.166 9.163 1.00 27.56 594 ALA A C 1
ATOM 4473 O O . ALA A 1 594 ? -35.378 -38.017 9.898 1.00 27.56 594 ALA A O 1
ATOM 4474 N N . SER A 1 595 ? -37.023 -36.554 9.452 1.00 28.03 595 SER A N 1
ATOM 4475 C CA . SER A 1 595 ? -37.815 -36.760 10.676 1.00 28.03 595 SER A CA 1
ATOM 4476 C C . SER A 1 595 ? -38.821 -37.907 10.536 1.00 28.03 595 SER A C 1
ATOM 4478 O O . SER A 1 595 ? -39.498 -37.952 9.513 1.00 28.03 595 SER A O 1
ATOM 4480 N N . ILE A 1 596 ? -39.040 -38.716 11.587 1.00 26.23 596 ILE A N 1
ATOM 4481 C CA . ILE A 1 596 ? -40.328 -39.397 11.874 1.00 26.23 596 ILE A CA 1
ATOM 4482 C C . ILE A 1 596 ? -40.586 -39.403 13.399 1.00 26.23 596 ILE A C 1
ATOM 4484 O O . ILE A 1 596 ? -39.653 -39.405 14.200 1.00 26.23 596 ILE A O 1
ATOM 4488 N N . THR A 1 597 ? -41.867 -39.339 13.766 1.00 27.50 597 THR A N 1
ATOM 4489 C CA . THR A 1 597 ? -42.457 -39.225 15.111 1.00 27.50 597 THR A CA 1
ATOM 4490 C C . THR A 1 597 ? -42.658 -40.554 15.862 1.00 27.50 597 THR A C 1
ATOM 4492 O O . THR A 1 597 ? -42.649 -41.625 15.265 1.00 27.50 597 THR A O 1
ATOM 4495 N N . ASP A 1 598 ? -42.953 -40.418 17.163 1.00 25.64 598 ASP A N 1
ATOM 4496 C CA . ASP A 1 598 ? -43.603 -41.368 18.086 1.00 25.64 598 ASP A CA 1
ATOM 4497 C C . ASP A 1 598 ? -42.928 -42.715 18.412 1.00 25.64 598 ASP A C 1
ATOM 4499 O O . ASP A 1 598 ? -42.897 -43.639 17.605 1.00 25.64 598 ASP A O 1
ATOM 4503 N N . LEU A 1 599 ? -42.545 -42.879 19.691 1.00 26.14 599 LEU A N 1
ATOM 4504 C CA . LEU A 1 599 ? -43.124 -43.879 20.614 1.00 26.14 599 LEU A CA 1
ATOM 4505 C C . LEU A 1 599 ? -42.593 -43.695 22.057 1.00 26.14 599 LEU A C 1
ATOM 4507 O O . LEU A 1 599 ? -41.445 -43.323 22.279 1.00 26.14 599 LEU A O 1
ATOM 4511 N N . VAL A 1 600 ? -43.448 -43.976 23.046 1.00 24.48 600 VAL A N 1
ATOM 4512 C CA . VAL A 1 600 ? -43.212 -43.886 24.508 1.00 24.48 600 VAL A CA 1
ATOM 4513 C C . VAL A 1 600 ? -43.459 -45.285 25.100 1.00 24.48 600 VAL A C 1
ATOM 4515 O O . VAL A 1 600 ? -44.440 -45.905 24.678 1.00 24.48 600 VAL A O 1
ATOM 4518 N N . PRO A 1 601 ? -42.611 -45.830 26.011 1.00 31.89 601 PRO A N 1
ATOM 4519 C CA . PRO A 1 601 ? -43.039 -45.903 27.424 1.00 31.89 601 PRO A CA 1
ATOM 4520 C C . PRO A 1 601 ? -41.953 -45.931 28.545 1.00 31.89 601 PRO A C 1
ATOM 4522 O O . PRO A 1 601 ? -41.030 -46.736 28.541 1.00 31.89 601 PRO A O 1
ATOM 4525 N N . THR A 1 602 ? -42.214 -45.114 29.579 1.00 25.75 602 THR A N 1
ATOM 4526 C CA . THR A 1 602 ? -42.155 -45.388 31.047 1.00 25.75 602 THR A CA 1
ATOM 4527 C C . THR A 1 602 ? -40.882 -45.821 31.813 1.00 25.75 602 THR A C 1
ATOM 4529 O O . THR A 1 602 ? -40.417 -46.942 31.654 1.00 25.75 602 THR A O 1
ATOM 4532 N N . HIS A 1 603 ? -40.598 -45.024 32.867 1.00 28.12 603 HIS A N 1
ATOM 4533 C CA . HIS A 1 603 ? -40.080 -45.391 34.214 1.00 28.12 603 HIS A CA 1
ATOM 4534 C C . HIS A 1 603 ? -38.579 -45.797 34.311 1.00 28.12 603 HIS A C 1
ATOM 4536 O O . HIS A 1 603 ? -38.014 -46.317 33.361 1.00 28.12 603 HIS A O 1
ATOM 4542 N N . ASP A 1 604 ? -37.841 -45.545 35.406 1.00 24.69 604 ASP A N 1
ATOM 4543 C CA . ASP A 1 604 ? -38.250 -45.123 36.762 1.00 24.69 604 ASP A CA 1
ATOM 4544 C C . ASP A 1 604 ? -37.233 -44.196 37.488 1.00 24.69 604 ASP A C 1
ATOM 4546 O O . ASP A 1 604 ? -36.158 -43.885 36.976 1.00 24.69 604 ASP A O 1
ATOM 4550 N N . VAL A 1 605 ? -37.614 -43.730 38.682 1.00 24.95 605 VAL A N 1
ATOM 4551 C CA . VAL A 1 605 ? -36.959 -42.698 39.524 1.00 24.95 605 VAL A CA 1
ATOM 4552 C C . VAL A 1 605 ? -35.818 -43.235 40.417 1.00 24.95 605 VAL A C 1
ATOM 4554 O O . VAL A 1 605 ? -35.910 -44.354 40.905 1.00 24.95 605 VAL A O 1
ATOM 4557 N N . ILE A 1 606 ? -34.808 -42.399 40.735 1.00 24.05 606 ILE A N 1
ATOM 4558 C CA . ILE A 1 606 ? -34.313 -42.134 42.115 1.00 24.05 606 ILE A CA 1
ATOM 4559 C C . ILE A 1 606 ? -33.482 -40.832 42.170 1.00 24.05 606 ILE A C 1
ATOM 4561 O O . ILE A 1 606 ? -32.815 -40.446 41.215 1.00 24.05 606 ILE A O 1
ATOM 4565 N N . VAL A 1 607 ? -33.603 -40.132 43.300 1.00 24.31 607 VAL A N 1
ATOM 4566 C CA . VAL A 1 607 ? -33.113 -38.777 43.618 1.00 24.31 607 VAL A CA 1
ATOM 4567 C C . VAL A 1 607 ? -32.198 -38.852 44.845 1.00 24.31 607 VAL A C 1
ATOM 4569 O O . VAL A 1 607 ? -32.472 -39.685 45.697 1.00 24.31 607 VAL A O 1
ATOM 4572 N N . GLU A 1 608 ? -31.201 -37.960 44.960 1.00 23.03 608 GLU A N 1
ATOM 4573 C CA . GLU A 1 608 ? -30.742 -37.277 46.203 1.00 23.03 608 GLU A CA 1
ATOM 4574 C C . GLU A 1 608 ? -29.666 -36.218 45.811 1.00 23.03 608 GLU A C 1
ATOM 4576 O O . GLU A 1 608 ? -28.628 -36.570 45.263 1.00 23.03 608 GLU A O 1
ATOM 4581 N N . THR A 1 609 ? -29.959 -34.905 45.716 1.00 24.31 609 THR A N 1
ATOM 4582 C CA . THR A 1 609 ? -30.108 -33.822 46.742 1.00 24.31 609 THR A CA 1
ATOM 4583 C C . THR A 1 609 ? -28.787 -33.115 47.143 1.00 24.31 609 THR A C 1
ATOM 4585 O O . THR A 1 609 ? -27.903 -33.772 47.668 1.00 24.31 609 THR A O 1
ATOM 4588 N N . VAL A 1 610 ? -28.561 -31.823 46.786 1.00 26.17 610 VAL A N 1
ATOM 4589 C CA . VAL A 1 610 ? -28.814 -30.555 47.574 1.00 26.17 610 VAL A CA 1
ATOM 4590 C C . VAL A 1 610 ? -27.685 -30.268 48.611 1.00 26.17 610 VAL A C 1
ATOM 4592 O O . VAL A 1 610 ? -27.143 -31.220 49.143 1.00 26.17 610 VAL A O 1
ATOM 4595 N N . SER A 1 611 ? -27.186 -29.063 48.975 1.00 23.75 611 SER A N 1
ATOM 4596 C CA . SER A 1 611 ? -27.464 -27.597 48.819 1.00 23.75 611 SER A CA 1
ATOM 4597 C C . SER A 1 611 ? -26.125 -26.805 48.924 1.00 23.75 611 SER A C 1
ATOM 4599 O O . SER A 1 611 ? -25.225 -27.272 49.608 1.00 23.75 611 SER A O 1
ATOM 4601 N N . HIS A 1 612 ? -25.851 -25.672 48.248 1.00 28.02 612 HIS A N 1
ATOM 4602 C CA . HIS A 1 612 ? -26.288 -24.267 48.502 1.00 28.02 612 HIS A CA 1
ATOM 4603 C C . HIS A 1 612 ? -26.001 -23.666 49.912 1.00 28.02 612 HIS A C 1
ATOM 4605 O O . HIS A 1 612 ? -26.474 -24.222 50.896 1.00 28.02 612 HIS A O 1
ATOM 4611 N N . GLY A 1 613 ? -25.348 -22.477 50.024 1.00 26.25 613 GLY A N 1
ATOM 4612 C CA . GLY A 1 613 ? -25.231 -21.786 51.339 1.00 26.25 613 GLY A CA 1
ATOM 4613 C C . GLY A 1 613 ? -24.350 -20.522 51.600 1.00 26.25 613 GLY A C 1
ATOM 4614 O O . GLY A 1 613 ? -23.612 -20.522 52.570 1.00 26.25 613 GLY A O 1
ATOM 4615 N N . ASN A 1 614 ? -24.498 -19.410 50.860 1.00 28.50 614 ASN A N 1
ATOM 4616 C CA . ASN A 1 614 ? -24.501 -17.999 51.364 1.00 28.50 614 ASN A CA 1
ATOM 4617 C C . ASN A 1 614 ? -23.388 -17.313 52.249 1.00 28.50 614 ASN A C 1
ATOM 4619 O O . ASN A 1 614 ? -23.390 -17.407 53.472 1.00 28.50 614 ASN A O 1
ATOM 4623 N N . SER A 1 615 ? -22.769 -16.260 51.664 1.00 27.14 615 SER A N 1
ATOM 4624 C CA . SER A 1 615 ? -22.918 -14.809 52.032 1.00 27.14 615 SER A CA 1
ATOM 4625 C C . SER A 1 615 ? -21.869 -13.959 52.828 1.00 27.14 615 SER A C 1
ATOM 4627 O O . SER A 1 615 ? -21.572 -14.191 53.990 1.00 27.14 615 SER A O 1
ATOM 4629 N N . ARG A 1 616 ? -21.483 -12.826 52.189 1.00 27.23 616 ARG A N 1
ATOM 4630 C CA . ARG A 1 616 ? -21.336 -11.401 52.646 1.00 27.23 616 ARG A CA 1
ATOM 4631 C C . ARG A 1 616 ? -20.665 -11.013 53.997 1.00 27.23 616 ARG A C 1
ATOM 4633 O O . ARG A 1 616 ? -21.252 -11.264 55.043 1.00 27.23 616 ARG A O 1
ATOM 4640 N N . ARG A 1 617 ? -19.719 -10.036 53.955 1.00 26.06 617 ARG A N 1
ATOM 4641 C CA . ARG A 1 617 ? -19.872 -8.627 54.479 1.00 26.06 617 ARG A CA 1
ATOM 4642 C C . ARG A 1 617 ? -18.653 -7.686 54.243 1.00 26.06 617 ARG A C 1
ATOM 4644 O O . ARG A 1 617 ? -17.589 -8.135 53.848 1.00 26.06 617 ARG A O 1
ATOM 4651 N N . ARG A 1 618 ? -18.857 -6.364 54.446 1.00 28.06 618 ARG A N 1
ATOM 4652 C CA . ARG A 1 618 ? -17.918 -5.215 54.250 1.00 28.06 618 ARG A CA 1
ATOM 4653 C C . ARG A 1 618 ? -17.256 -4.726 55.567 1.00 28.06 618 ARG A C 1
ATOM 4655 O O . ARG A 1 618 ? -17.881 -4.851 56.615 1.00 28.06 618 ARG A O 1
ATOM 4662 N N . GLY A 1 619 ? -16.113 -4.020 55.482 1.00 24.17 619 GLY A N 1
ATOM 4663 C CA . GLY A 1 619 ? -15.465 -3.222 56.558 1.00 24.17 619 GLY A CA 1
ATOM 4664 C C . GLY A 1 619 ? -14.471 -2.163 56.009 1.00 24.17 619 GLY A C 1
ATOM 4665 O O . GLY A 1 619 ? -14.077 -2.278 54.855 1.00 24.17 619 GLY A O 1
ATOM 4666 N N . ARG A 1 620 ? -14.121 -1.098 56.766 1.00 25.33 620 ARG A N 1
ATOM 4667 C CA . ARG A 1 620 ? -13.425 0.151 56.301 1.00 25.33 620 ARG A CA 1
ATOM 4668 C C . ARG A 1 620 ? -12.344 0.633 57.352 1.00 25.33 620 ARG A C 1
ATOM 4670 O O . ARG A 1 620 ? -12.142 -0.119 58.297 1.00 25.33 620 ARG A O 1
ATOM 4677 N N . PRO A 1 621 ? -11.679 1.825 57.288 1.00 50.06 621 PRO A N 1
ATOM 4678 C CA . PRO A 1 621 ? -10.290 2.076 56.807 1.00 50.06 621 PRO A CA 1
ATOM 4679 C C . PRO A 1 621 ? -9.316 2.818 57.798 1.00 50.06 621 PRO A C 1
ATOM 4681 O O . PRO A 1 621 ? -9.697 3.059 58.941 1.00 50.06 621 PRO A O 1
ATOM 4684 N N . ARG A 1 622 ? -8.170 3.337 57.270 1.00 27.27 622 ARG A N 1
ATOM 4685 C CA . ARG A 1 622 ? -7.122 4.284 57.812 1.00 27.27 622 ARG A CA 1
ATOM 4686 C C . ARG A 1 622 ? -5.837 3.608 58.350 1.00 27.27 622 ARG A C 1
ATOM 4688 O O . ARG A 1 622 ? -5.930 2.467 58.777 1.00 27.27 622 ARG A O 1
ATOM 4695 N N . LYS A 1 623 ? -4.629 4.215 58.353 1.00 24.62 623 LYS A N 1
ATOM 4696 C CA . LYS A 1 623 ? -4.161 5.637 58.271 1.00 24.62 623 LYS A CA 1
ATOM 4697 C C . LYS A 1 623 ? -2.670 5.656 57.800 1.00 24.62 623 LYS A C 1
ATOM 4699 O O . LYS A 1 623 ? -1.931 4.820 58.300 1.00 24.62 623 LYS A O 1
ATOM 4704 N N . ASP A 1 624 ? -2.259 6.327 56.716 1.00 28.47 624 ASP A N 1
ATOM 4705 C CA . ASP A 1 624 ? -1.715 7.708 56.525 1.00 28.47 624 ASP A CA 1
ATOM 4706 C C . ASP A 1 624 ? -0.256 8.020 57.010 1.00 28.47 624 ASP A C 1
ATOM 4708 O O . ASP A 1 624 ? 0.111 7.653 58.123 1.00 28.47 624 ASP A O 1
ATOM 4712 N N . TRP A 1 625 ? 0.443 8.866 56.214 1.00 24.17 625 TRP A N 1
ATOM 4713 C CA . TRP A 1 625 ? 1.618 9.761 56.463 1.00 24.17 625 TRP A CA 1
ATOM 4714 C C . TRP A 1 625 ? 3.089 9.272 56.321 1.00 24.17 625 TRP A C 1
ATOM 4716 O O . TRP A 1 625 ? 3.624 8.641 57.223 1.00 24.17 625 TRP A O 1
ATOM 4726 N N . ASP A 1 626 ? 3.722 9.736 55.222 1.00 25.64 626 ASP A N 1
ATOM 4727 C CA . ASP A 1 626 ? 4.997 10.499 55.083 1.00 25.64 626 ASP A CA 1
ATOM 4728 C C . ASP A 1 626 ? 6.335 9.995 55.700 1.00 25.64 626 ASP A C 1
ATOM 4730 O O . ASP A 1 626 ? 6.363 9.248 56.664 1.00 25.64 626 ASP A O 1
ATOM 4734 N N . THR A 1 627 ? 7.533 10.378 55.218 1.00 26.11 627 THR A N 1
ATOM 4735 C CA . THR A 1 627 ? 7.949 11.556 54.412 1.00 26.11 627 THR A CA 1
ATOM 4736 C C . THR A 1 627 ? 9.156 11.239 53.501 1.00 26.11 627 THR A C 1
ATOM 4738 O O . THR A 1 627 ? 9.877 10.269 53.718 1.00 26.11 627 THR A O 1
ATOM 4741 N N . ALA A 1 628 ? 9.426 12.092 52.506 1.00 26.27 628 ALA A N 1
ATOM 4742 C CA . ALA A 1 628 ? 10.538 11.961 51.556 1.00 26.27 628 ALA A CA 1
ATOM 4743 C C . ALA A 1 628 ? 11.862 12.661 51.971 1.00 26.27 628 ALA A C 1
ATOM 4745 O O . ALA A 1 628 ? 11.882 13.526 52.848 1.00 26.27 628 ALA A O 1
ATOM 4746 N N . SER A 1 629 ? 12.907 12.408 51.162 1.00 25.23 629 SER A N 1
ATOM 4747 C CA . SER A 1 629 ? 13.984 13.336 50.726 1.00 25.23 629 SER A CA 1
ATOM 4748 C C . SER A 1 629 ? 15.391 13.315 51.372 1.00 25.23 629 SER A C 1
ATOM 4750 O O . SER A 1 629 ? 15.546 13.185 52.585 1.00 25.23 629 SER A O 1
ATOM 4752 N N . LYS A 1 630 ? 16.376 13.601 50.484 1.00 25.36 630 LYS A N 1
ATOM 4753 C CA . LYS A 1 630 ? 17.844 13.858 50.597 1.00 25.36 630 LYS A CA 1
ATOM 4754 C C . LYS A 1 630 ? 18.740 12.706 50.089 1.00 25.36 630 LYS A C 1
ATOM 4756 O O . LYS A 1 630 ? 18.534 11.572 50.488 1.00 25.36 630 LYS A O 1
ATOM 4761 N N . GLY A 1 631 ? 19.772 12.916 49.256 1.00 22.31 631 GLY A N 1
ATOM 4762 C CA . GLY A 1 631 ? 20.195 14.125 48.522 1.00 22.31 631 GLY A CA 1
ATOM 4763 C C . GLY A 1 631 ? 21.711 14.196 48.223 1.00 22.31 631 GLY A C 1
ATOM 4764 O O . GLY A 1 631 ? 22.464 14.471 49.143 1.00 22.31 631 GLY A O 1
ATOM 4765 N N . LEU A 1 632 ? 22.096 14.021 46.945 1.00 21.72 632 LEU A N 1
ATOM 4766 C CA . LEU A 1 632 ? 23.276 14.558 46.204 1.00 21.72 632 LEU A CA 1
ATOM 4767 C C . LEU A 1 632 ? 24.737 14.432 46.757 1.00 21.72 632 LEU A C 1
ATOM 4769 O O . LEU A 1 632 ? 25.071 15.056 47.753 1.00 21.72 632 LEU A O 1
ATOM 4773 N N . SER A 1 633 ? 25.584 13.682 46.008 1.00 22.44 633 SER A N 1
ATOM 4774 C CA . SER A 1 633 ? 26.944 13.931 45.393 1.00 22.44 633 SER A CA 1
ATOM 4775 C C . SER A 1 633 ? 27.880 15.110 45.831 1.00 22.44 633 SER A C 1
ATOM 4777 O O . SER A 1 633 ? 27.387 15.958 46.566 1.00 22.44 633 SER A O 1
ATOM 4779 N N . PRO A 1 634 ? 29.134 15.335 45.302 1.00 41.88 634 PRO A N 1
ATOM 4780 C CA . PRO A 1 634 ? 29.981 14.623 44.291 1.00 41.88 634 PRO A CA 1
ATOM 4781 C C . PRO A 1 634 ? 31.539 14.561 44.589 1.00 41.88 634 PRO A C 1
ATOM 4783 O O . PRO A 1 634 ? 31.962 14.913 45.684 1.00 41.88 634 PRO A O 1
ATOM 4786 N N . GLN A 1 635 ? 32.369 14.220 43.564 1.00 24.47 635 GLN A N 1
ATOM 4787 C CA . GLN A 1 635 ? 33.851 14.430 43.388 1.00 24.47 635 GLN A CA 1
ATOM 4788 C C . GLN A 1 635 ? 34.833 13.512 44.190 1.00 24.47 635 GLN A C 1
ATOM 4790 O O . GLN A 1 635 ? 34.497 13.082 45.283 1.00 24.47 635 GLN A O 1
ATOM 4795 N N . GLU A 1 636 ? 36.043 13.114 43.729 1.00 25.16 636 GLU A N 1
ATOM 4796 C CA . GLU A 1 636 ? 36.882 13.500 42.564 1.00 25.16 636 GLU A CA 1
ATOM 4797 C C . GLU A 1 636 ? 37.880 12.384 42.091 1.00 25.16 636 GLU A C 1
ATOM 4799 O O . GLU A 1 636 ? 38.020 11.346 42.729 1.00 25.16 636 GLU A O 1
ATOM 4804 N N . PHE A 1 637 ? 38.543 12.649 40.952 1.00 21.02 637 PHE A N 1
ATOM 4805 C CA . PHE A 1 637 ? 39.580 11.943 40.153 1.00 21.02 637 PHE A CA 1
ATOM 4806 C C . PHE A 1 637 ? 40.888 11.505 40.911 1.00 21.02 637 PHE A C 1
ATOM 4808 O O . PHE A 1 637 ? 41.052 11.901 42.058 1.00 21.02 637 PHE A O 1
ATOM 4815 N N . PHE A 1 638 ? 41.898 10.742 40.409 1.00 22.58 638 PHE A N 1
ATOM 4816 C CA . PHE A 1 638 ? 42.494 10.511 39.057 1.00 22.58 638 PHE A CA 1
ATOM 4817 C C . PHE A 1 638 ? 43.366 9.201 38.970 1.00 22.58 638 PHE A C 1
ATOM 4819 O O . PHE A 1 638 ? 43.894 8.754 39.983 1.00 22.58 638 PHE A O 1
ATOM 4826 N N . GLU A 1 639 ? 43.623 8.715 37.737 1.00 21.98 639 GLU A N 1
ATOM 4827 C CA . GLU A 1 639 ? 44.809 7.945 37.231 1.00 21.98 639 GLU A CA 1
ATOM 4828 C C . GLU A 1 639 ? 45.053 6.413 37.453 1.00 21.98 639 GLU A C 1
ATOM 4830 O O . GLU A 1 639 ? 44.439 5.744 38.277 1.00 21.98 639 GLU A O 1
ATOM 4835 N N . SER A 1 640 ? 45.910 5.850 36.575 1.00 20.62 640 SER A N 1
ATOM 4836 C CA . SER A 1 640 ? 46.146 4.424 36.188 1.00 20.62 640 SER A CA 1
ATOM 4837 C C . SER A 1 640 ? 47.673 4.195 35.944 1.00 20.62 640 SER A C 1
ATOM 4839 O O . SER A 1 640 ? 48.397 5.172 36.139 1.00 20.62 640 SER A O 1
ATOM 4841 N N . PRO A 1 641 ? 48.238 3.055 35.445 1.00 36.97 641 PRO A N 1
ATOM 4842 C CA . PRO A 1 641 ? 47.744 1.682 35.211 1.00 36.97 641 PRO A CA 1
ATOM 4843 C C . PRO A 1 641 ? 48.693 0.560 35.770 1.00 36.97 641 PRO A C 1
ATOM 4845 O O . PRO A 1 641 ? 49.552 0.812 36.607 1.00 36.97 641 PRO A O 1
ATOM 4848 N N . ASP A 1 642 ? 48.550 -0.674 35.251 1.00 21.89 642 ASP A N 1
ATOM 4849 C CA . ASP A 1 642 ? 49.476 -1.835 35.290 1.00 21.89 642 ASP A CA 1
ATOM 4850 C C . ASP A 1 642 ? 49.658 -2.678 36.578 1.00 21.89 642 ASP A C 1
ATOM 4852 O O . ASP A 1 642 ? 50.570 -2.491 37.381 1.00 21.89 642 ASP A O 1
ATOM 4856 N N . SER A 1 643 ? 48.934 -3.806 36.658 1.00 23.69 643 SER A N 1
ATOM 4857 C CA . SER A 1 643 ? 49.551 -5.131 36.397 1.00 23.69 643 SER A CA 1
ATOM 4858 C C . SER A 1 643 ? 48.548 -6.299 36.452 1.00 23.69 643 SER A C 1
ATOM 4860 O O . SER A 1 643 ? 47.771 -6.468 37.388 1.00 23.69 643 SER A O 1
ATOM 4862 N N . LEU A 1 644 ? 48.587 -7.153 35.425 1.00 24.59 644 LEU A N 1
ATOM 4863 C CA . LEU A 1 644 ? 47.787 -8.377 35.317 1.00 24.59 644 LEU A CA 1
ATOM 4864 C C . LEU A 1 644 ? 48.435 -9.539 36.090 1.00 24.59 644 LEU A C 1
ATOM 4866 O O . LEU A 1 644 ? 49.596 -9.851 35.825 1.00 24.59 644 LEU A O 1
ATOM 4870 N N . ARG A 1 645 ? 47.650 -10.287 36.885 1.00 22.41 645 ARG A N 1
ATOM 4871 C CA . ARG A 1 645 ? 47.310 -11.715 36.630 1.00 22.41 645 ARG A CA 1
ATOM 4872 C C . ARG A 1 645 ? 46.728 -12.443 37.853 1.00 22.41 645 ARG A C 1
ATOM 4874 O O . ARG A 1 645 ? 47.319 -12.448 38.921 1.00 22.41 645 ARG A O 1
ATOM 4881 N N . SER A 1 646 ? 45.694 -13.243 37.574 1.00 23.86 646 SER A N 1
ATOM 4882 C CA . SER A 1 646 ? 45.420 -14.550 38.195 1.00 23.86 646 SER A CA 1
ATOM 4883 C C . SER A 1 646 ? 45.217 -14.614 39.718 1.00 23.86 646 SER A C 1
ATOM 4885 O O . SER A 1 646 ? 46.169 -14.825 40.471 1.00 23.86 646 SER A O 1
ATOM 4887 N N . ARG A 1 647 ? 43.950 -14.743 40.133 1.00 24.88 647 ARG A N 1
ATOM 4888 C CA . ARG A 1 647 ? 43.555 -15.830 41.046 1.00 24.88 647 ARG A CA 1
ATOM 4889 C C . ARG A 1 647 ? 42.120 -16.284 40.795 1.00 24.88 647 ARG A C 1
ATOM 4891 O O . ARG A 1 647 ? 41.275 -15.485 40.407 1.00 24.88 647 ARG A O 1
ATOM 4898 N N . SER A 1 648 ? 41.922 -17.588 40.932 1.00 25.08 648 SER A N 1
ATOM 4899 C CA . SER A 1 648 ? 40.692 -18.314 40.637 1.00 25.08 648 SER A CA 1
ATOM 4900 C C . SER A 1 648 ? 39.628 -18.133 41.716 1.00 25.08 648 SER A C 1
ATOM 4902 O O . SER A 1 648 ? 39.905 -17.704 42.836 1.00 25.08 648 SER A O 1
ATOM 4904 N N . ILE A 1 649 ? 38.404 -18.493 41.338 1.00 27.05 649 ILE A N 1
ATOM 4905 C CA . ILE A 1 649 ? 37.251 -18.646 42.220 1.00 27.05 649 ILE A CA 1
ATOM 4906 C C . ILE A 1 649 ? 37.565 -19.732 43.250 1.00 27.05 649 ILE A C 1
ATOM 4908 O O . ILE A 1 649 ? 37.800 -20.869 42.857 1.00 27.05 649 ILE A O 1
ATOM 4912 N N . ASP A 1 650 ? 37.521 -19.391 44.539 1.00 23.88 650 ASP A N 1
ATOM 4913 C CA . ASP A 1 650 ? 37.177 -20.351 45.586 1.00 23.88 650 ASP A CA 1
ATOM 4914 C C . ASP A 1 650 ? 36.733 -19.661 46.889 1.00 23.88 650 ASP A C 1
ATOM 4916 O O . ASP A 1 650 ? 37.419 -18.793 47.422 1.00 23.88 650 ASP A O 1
ATOM 4920 N N . THR A 1 651 ? 35.596 -20.119 47.418 1.00 27.06 651 THR A N 1
ATOM 4921 C CA . THR A 1 651 ? 35.078 -19.928 48.792 1.00 27.06 651 THR A CA 1
ATOM 4922 C C . THR A 1 651 ? 34.878 -18.503 49.362 1.00 27.06 651 THR A C 1
ATOM 4924 O O . THR A 1 651 ? 35.807 -17.889 49.877 1.00 27.06 651 THR A O 1
ATOM 4927 N N . ALA A 1 652 ? 33.610 -18.077 49.500 1.00 25.09 652 ALA A N 1
ATOM 4928 C CA . ALA A 1 652 ? 33.137 -17.281 50.655 1.00 25.09 652 ALA A CA 1
ATOM 4929 C C . ALA A 1 652 ? 31.600 -17.331 50.821 1.00 25.09 652 ALA A C 1
ATOM 4931 O O . ALA A 1 652 ? 30.884 -16.353 50.611 1.00 25.09 652 ALA A O 1
ATOM 4932 N N . LEU A 1 653 ? 31.084 -18.491 51.224 1.00 28.41 653 LEU A N 1
ATOM 4933 C CA . LEU A 1 653 ? 29.675 -18.705 51.560 1.00 28.41 653 LEU A CA 1
ATOM 4934 C C . LEU A 1 653 ? 29.460 -18.416 53.060 1.00 28.41 653 LEU A C 1
ATOM 4936 O O . LEU A 1 653 ? 29.694 -19.301 53.876 1.00 28.41 653 LEU A O 1
ATOM 4940 N N . VAL A 1 654 ? 29.034 -17.203 53.445 1.00 25.41 654 VAL A N 1
ATOM 4941 C CA . VAL A 1 654 ? 28.485 -16.910 54.794 1.00 25.41 654 VAL A CA 1
ATOM 4942 C C . VAL A 1 654 ? 27.484 -15.746 54.741 1.00 25.41 654 VAL A C 1
ATOM 4944 O O . VAL A 1 654 ? 27.912 -14.607 54.631 1.00 25.41 654 VAL A O 1
ATOM 4947 N N . VAL A 1 655 ? 26.185 -16.013 54.940 1.00 25.59 655 VAL A N 1
ATOM 4948 C CA . VAL A 1 655 ? 25.327 -15.307 55.922 1.00 25.59 655 VAL A CA 1
ATOM 4949 C C . VAL A 1 655 ? 24.252 -16.288 56.416 1.00 25.59 655 VAL A C 1
ATOM 4951 O O . VAL A 1 655 ? 23.600 -16.990 55.652 1.00 25.59 655 VAL A O 1
ATOM 4954 N N . THR A 1 656 ? 24.131 -16.325 57.736 1.00 24.91 656 THR A N 1
ATOM 4955 C CA . THR A 1 656 ? 23.305 -17.148 58.630 1.00 24.91 656 THR A CA 1
ATOM 4956 C C . THR A 1 656 ? 21.834 -17.388 58.263 1.00 24.91 656 THR A C 1
ATOM 4958 O O . THR A 1 656 ? 21.098 -16.454 57.954 1.00 24.91 656 THR A O 1
ATOM 4961 N N . GLN A 1 657 ? 21.373 -18.622 58.506 1.00 29.33 657 GLN A N 1
ATOM 4962 C CA . GLN A 1 657 ? 19.956 -18.969 58.663 1.00 29.33 657 GLN A CA 1
ATOM 4963 C C . GLN A 1 657 ? 19.330 -18.275 59.887 1.00 29.33 657 GLN A C 1
ATOM 4965 O O . GLN A 1 657 ? 19.860 -18.377 60.993 1.00 29.33 657 GLN A O 1
ATOM 4970 N N . SER A 1 658 ? 18.146 -17.681 59.717 1.00 24.56 658 SER A N 1
ATOM 4971 C CA . SER A 1 658 ? 17.156 -17.522 60.794 1.00 24.56 658 SER A CA 1
ATOM 4972 C C . SER A 1 658 ? 15.761 -17.265 60.211 1.00 24.56 658 SER A C 1
ATOM 4974 O O . SER A 1 658 ? 15.612 -16.371 59.384 1.00 24.56 658 SER A O 1
ATOM 4976 N N . GLY A 1 659 ? 14.749 -18.013 60.668 1.00 24.92 659 GLY A N 1
ATOM 4977 C CA . GLY A 1 659 ? 13.331 -17.756 60.370 1.00 24.92 659 GLY A CA 1
ATOM 4978 C C . GLY A 1 659 ? 12.757 -18.517 59.169 1.00 24.92 659 GLY A C 1
ATOM 4979 O O . GLY A 1 659 ? 12.755 -18.028 58.046 1.00 24.92 659 GLY A O 1
ATOM 4980 N N . GLU A 1 660 ? 12.180 -19.691 59.425 1.00 35.03 660 GLU A N 1
ATOM 4981 C CA . GLU A 1 660 ? 11.374 -20.434 58.451 1.00 35.03 660 GLU A CA 1
ATOM 4982 C C . GLU A 1 660 ? 10.116 -19.635 58.048 1.00 35.03 660 GLU A C 1
ATOM 4984 O O . GLU A 1 660 ? 9.230 -19.444 58.884 1.00 35.03 660 GLU A O 1
ATOM 4989 N N . ARG A 1 661 ? 10.038 -19.192 56.779 1.00 32.53 661 ARG A N 1
ATOM 4990 C CA . ARG A 1 661 ? 8.830 -19.010 55.926 1.00 32.53 661 ARG A CA 1
ATOM 4991 C C . ARG A 1 661 ? 9.118 -18.041 54.766 1.00 32.53 661 ARG A C 1
ATOM 4993 O O . ARG A 1 661 ? 8.787 -16.868 54.884 1.00 32.53 661 ARG A O 1
ATOM 5000 N N . GLN A 1 662 ? 9.664 -18.546 53.654 1.00 35.16 662 GLN A N 1
ATOM 5001 C CA . GLN A 1 662 ? 9.376 -18.118 52.266 1.00 35.16 662 GLN A CA 1
ATOM 5002 C C . GLN A 1 662 ? 10.380 -18.747 51.283 1.00 35.16 662 GLN A C 1
ATOM 5004 O O . GLN A 1 662 ? 11.379 -18.140 50.926 1.00 35.16 662 GLN A O 1
ATOM 5009 N N . GLU A 1 663 ? 10.062 -19.944 50.791 1.00 36.12 663 GLU A N 1
ATOM 5010 C CA . GLU A 1 663 ? 10.519 -20.405 49.471 1.00 36.12 663 GLU A CA 1
ATOM 5011 C C . GLU A 1 663 ? 9.279 -20.837 48.675 1.00 36.12 663 GLU A C 1
ATOM 5013 O O . GLU A 1 663 ? 9.021 -22.014 48.436 1.00 36.12 663 GLU A O 1
ATOM 5018 N N . GLN A 1 664 ? 8.454 -19.847 48.314 1.00 35.12 664 GLN A N 1
ATOM 5019 C CA . GLN A 1 664 ? 7.613 -19.981 47.125 1.00 35.12 664 GLN A CA 1
ATOM 5020 C C . GLN A 1 664 ? 8.521 -19.843 45.901 1.00 35.12 664 GLN A C 1
ATOM 5022 O O . GLN A 1 664 ? 9.460 -19.045 45.906 1.00 35.12 664 GLN A O 1
ATOM 5027 N N . VAL A 1 665 ? 8.252 -20.657 44.883 1.00 42.69 665 VAL A N 1
ATOM 5028 C CA . VAL A 1 665 ? 9.071 -20.773 43.674 1.00 42.69 665 VAL A CA 1
ATOM 5029 C C . VAL A 1 665 ? 9.229 -19.401 43.011 1.00 42.69 665 VAL A C 1
ATOM 5031 O O . VAL A 1 665 ? 8.256 -18.678 42.811 1.00 42.69 665 VAL A O 1
ATOM 5034 N N . ALA A 1 666 ? 10.461 -19.042 42.639 1.00 43.75 666 ALA A N 1
ATOM 5035 C CA . ALA A 1 666 ? 10.790 -17.743 42.039 1.00 43.75 666 ALA A CA 1
ATOM 5036 C C . ALA A 1 666 ? 10.232 -17.534 40.607 1.00 43.75 666 ALA A C 1
ATOM 5038 O O . ALA A 1 666 ? 10.585 -16.561 39.946 1.00 43.75 666 ALA A O 1
ATOM 5039 N N . SER A 1 667 ? 9.357 -18.427 40.131 1.00 45.56 667 SER A N 1
ATOM 5040 C CA . SER A 1 667 ? 8.560 -18.272 38.909 1.00 45.56 667 SER A CA 1
ATOM 5041 C C . SER A 1 667 ? 7.524 -17.154 39.013 1.00 45.56 667 SER A C 1
ATOM 5043 O O . SER A 1 667 ? 7.188 -16.547 38.003 1.00 45.56 667 SER A O 1
ATOM 5045 N N . ASP A 1 668 ? 7.038 -16.869 40.224 1.00 46.34 668 ASP A N 1
ATOM 5046 C CA . ASP A 1 668 ? 5.830 -16.058 40.433 1.00 46.34 668 ASP A CA 1
ATOM 5047 C C . ASP A 1 668 ? 6.135 -14.566 40.682 1.00 46.34 668 ASP A C 1
ATOM 5049 O O . ASP A 1 668 ? 5.228 -13.760 40.903 1.00 46.34 668 ASP A O 1
ATOM 5053 N N . LEU A 1 669 ? 7.415 -14.178 40.662 1.00 58.47 669 LEU A N 1
ATOM 5054 C CA . LEU A 1 669 ? 7.829 -12.776 40.730 1.00 58.47 669 LEU A CA 1
ATOM 5055 C C . LEU A 1 669 ? 7.770 -12.143 39.329 1.00 58.47 669 LEU A C 1
ATOM 5057 O O . LEU A 1 669 ? 8.274 -12.742 38.377 1.00 58.47 669 LEU A O 1
ATOM 5061 N N . PRO A 1 670 ? 7.197 -10.932 39.180 1.00 64.50 670 PRO A N 1
ATOM 5062 C CA . PRO A 1 670 ? 7.123 -10.265 37.886 1.00 64.50 670 PRO A CA 1
ATOM 5063 C C . PRO A 1 670 ? 8.527 -9.943 37.366 1.00 64.50 670 PRO A C 1
ATOM 5065 O O . PRO A 1 670 ? 9.331 -9.330 38.072 1.00 64.50 670 PRO A O 1
ATOM 5068 N N . TRP A 1 671 ? 8.807 -10.332 36.121 1.00 80.12 671 TRP A N 1
ATOM 5069 C CA . TRP A 1 671 ? 10.065 -10.006 35.454 1.00 80.12 671 TRP A CA 1
ATOM 5070 C C . TRP A 1 671 ? 10.201 -8.489 35.273 1.00 80.12 671 TRP A C 1
ATOM 5072 O O . TRP A 1 671 ? 9.320 -7.839 34.705 1.00 80.12 671 TRP A O 1
ATOM 5082 N N . ILE A 1 672 ? 11.316 -7.924 35.738 1.00 81.44 672 ILE A N 1
ATOM 5083 C CA . ILE A 1 672 ? 11.638 -6.504 35.575 1.00 81.44 672 ILE A CA 1
ATOM 5084 C C . ILE A 1 672 ? 12.616 -6.384 34.409 1.00 81.44 672 ILE A C 1
ATOM 5086 O O . ILE A 1 672 ? 13.787 -6.716 34.550 1.00 81.44 672 ILE A O 1
ATOM 5090 N N . TRP A 1 673 ? 12.128 -5.905 33.267 1.00 86.31 673 TRP A N 1
ATOM 5091 C CA . TRP A 1 673 ? 12.955 -5.655 32.088 1.00 86.31 673 TRP A CA 1
ATOM 5092 C C . TRP A 1 673 ? 13.871 -4.449 32.305 1.00 86.31 673 TRP A C 1
ATOM 5094 O O . TRP A 1 673 ? 13.396 -3.328 32.498 1.00 86.31 673 TRP A O 1
ATOM 5104 N N . THR A 1 674 ? 15.181 -4.666 32.233 1.00 90.31 674 THR A N 1
ATOM 5105 C CA . THR A 1 674 ? 16.163 -3.591 32.060 1.00 90.31 674 THR A CA 1
ATOM 5106 C C . THR A 1 674 ? 16.360 -3.268 30.575 1.00 90.31 674 THR A C 1
ATOM 5108 O O . THR A 1 674 ? 15.961 -4.028 29.692 1.00 90.31 674 THR A O 1
ATOM 5111 N N . VAL A 1 675 ? 16.994 -2.129 30.280 1.00 88.25 675 VAL A N 1
ATOM 5112 C CA . VAL A 1 675 ? 17.390 -1.779 28.902 1.00 88.25 675 VAL A CA 1
ATOM 5113 C C . VAL A 1 675 ? 18.363 -2.817 28.336 1.00 88.25 675 VAL A C 1
ATOM 5115 O O . VAL A 1 675 ? 18.260 -3.168 27.164 1.00 88.25 675 VAL A O 1
ATOM 5118 N N . ASP A 1 676 ? 19.244 -3.355 29.182 1.00 91.50 676 ASP A N 1
ATOM 5119 C CA . ASP A 1 676 ? 20.180 -4.410 28.803 1.00 91.50 676 ASP A CA 1
ATOM 5120 C C . ASP A 1 676 ? 19.426 -5.708 28.457 1.00 91.50 676 ASP A C 1
ATOM 5122 O O . ASP A 1 676 ? 19.675 -6.278 27.402 1.00 91.50 676 ASP A O 1
ATOM 5126 N N . ASP A 1 677 ? 18.434 -6.133 29.251 1.00 92.50 677 ASP A N 1
ATOM 5127 C CA . ASP A 1 677 ? 17.607 -7.315 28.930 1.00 92.50 677 ASP A CA 1
ATOM 5128 C C . ASP A 1 677 ? 16.905 -7.197 27.571 1.00 92.50 677 ASP A C 1
ATOM 5130 O O . ASP A 1 677 ? 16.828 -8.169 26.819 1.00 92.50 677 ASP A O 1
ATOM 5134 N N . LEU A 1 678 ? 16.389 -6.006 27.253 1.00 92.56 678 LEU A N 1
ATOM 5135 C CA . LEU A 1 678 ? 15.708 -5.736 25.986 1.00 92.56 678 LEU A CA 1
ATOM 5136 C C . LEU A 1 678 ? 16.692 -5.702 24.806 1.00 92.56 678 LEU A C 1
ATOM 5138 O O . LEU A 1 678 ? 16.362 -6.220 23.740 1.00 92.56 678 LEU A O 1
ATOM 5142 N N . GLU A 1 679 ? 17.906 -5.168 24.991 1.00 92.69 679 GLU A N 1
ATOM 5143 C CA . GLU A 1 679 ? 18.992 -5.245 24.000 1.00 92.69 679 GLU A CA 1
ATOM 5144 C C . GLU A 1 679 ? 19.380 -6.711 23.732 1.00 92.69 679 GLU A C 1
ATOM 5146 O O . GLU A 1 679 ? 19.424 -7.148 22.581 1.00 92.69 679 GLU A O 1
ATOM 5151 N N . LEU A 1 680 ? 19.587 -7.499 24.792 1.00 93.19 680 LEU A N 1
ATOM 5152 C CA . LEU A 1 680 ? 19.928 -8.921 24.714 1.00 93.19 680 LEU A CA 1
ATOM 5153 C C . LEU A 1 680 ? 18.813 -9.765 24.071 1.00 93.19 680 LEU A C 1
ATOM 5155 O O . LEU A 1 680 ? 19.097 -10.698 23.313 1.00 93.19 680 LEU A O 1
ATOM 5159 N N . GLN A 1 681 ? 17.546 -9.455 24.355 1.00 90.81 681 GLN A N 1
ATOM 5160 C CA . GLN A 1 681 ? 16.407 -10.142 23.751 1.00 90.81 681 GLN A CA 1
ATOM 5161 C C . GLN A 1 681 ? 16.239 -9.775 22.274 1.00 90.81 681 GLN A C 1
ATOM 5163 O O . GLN A 1 681 ? 16.040 -10.667 21.450 1.00 90.81 681 GLN A O 1
ATOM 5168 N N . HIS A 1 682 ? 16.341 -8.486 21.933 1.00 90.25 682 HIS A N 1
ATOM 5169 C CA . HIS A 1 682 ? 16.315 -8.026 20.547 1.00 90.25 682 HIS A CA 1
ATOM 5170 C C . HIS A 1 682 ? 17.401 -8.738 19.738 1.00 90.25 682 HIS A C 1
ATOM 5172 O O . HIS A 1 682 ? 17.094 -9.371 18.731 1.00 90.25 682 HIS A O 1
ATOM 5178 N N . HIS A 1 683 ? 18.633 -8.745 20.256 1.00 89.75 683 HIS A N 1
ATOM 5179 C CA . HIS A 1 683 ? 19.773 -9.403 19.626 1.00 89.75 683 HIS A CA 1
ATOM 5180 C C . HIS A 1 683 ? 19.566 -10.906 19.399 1.00 89.75 683 HIS A C 1
ATOM 5182 O O . HIS A 1 683 ? 19.930 -11.418 18.341 1.00 89.75 683 HIS A O 1
ATOM 5188 N N . PHE A 1 684 ? 18.924 -11.616 20.337 1.00 86.94 684 PHE A N 1
ATOM 5189 C CA . PHE A 1 684 ? 18.555 -13.023 20.128 1.00 86.94 684 PHE A CA 1
ATOM 5190 C C . PHE A 1 684 ? 17.629 -13.204 18.925 1.00 86.94 684 PHE A C 1
ATOM 5192 O O . PHE A 1 684 ? 17.797 -14.128 18.140 1.00 86.94 684 PHE A O 1
ATOM 5199 N N . LEU A 1 685 ? 16.630 -12.329 18.795 1.00 84.75 685 LEU A N 1
ATOM 5200 C CA . LEU A 1 685 ? 15.569 -12.445 17.797 1.00 84.75 685 LEU A CA 1
ATOM 5201 C C . LEU A 1 685 ? 15.973 -11.920 16.416 1.00 84.75 685 LEU A C 1
ATOM 5203 O O . LEU A 1 685 ? 15.312 -12.272 15.437 1.00 84.75 685 LEU A O 1
ATOM 5207 N N . THR A 1 686 ? 17.017 -11.091 16.323 1.00 79.81 686 THR A N 1
ATOM 5208 C CA . THR A 1 686 ? 17.533 -10.528 15.064 1.00 79.81 686 THR A CA 1
ATOM 5209 C C . THR A 1 686 ? 18.828 -11.167 14.571 1.00 79.81 686 THR A C 1
ATOM 5211 O O . THR A 1 686 ? 19.156 -10.990 13.402 1.00 79.81 686 THR A O 1
ATOM 5214 N N . SER A 1 687 ? 19.568 -11.893 15.415 1.00 74.88 687 SER A N 1
ATOM 5215 C CA . SER A 1 687 ? 20.772 -12.611 14.989 1.00 74.88 687 SER A CA 1
ATOM 5216 C C . SER A 1 687 ? 20.417 -13.935 14.301 1.00 74.88 687 SER A C 1
ATOM 5218 O O . SER A 1 687 ? 19.915 -14.877 14.923 1.00 74.88 687 SER A O 1
ATOM 5220 N N . ASP A 1 688 ? 20.726 -14.028 13.007 1.00 65.31 688 ASP A N 1
ATOM 5221 C CA . ASP A 1 688 ? 20.595 -15.269 12.232 1.00 65.31 688 ASP A CA 1
ATOM 5222 C C . ASP A 1 688 ? 21.583 -16.359 12.718 1.00 65.31 688 ASP A C 1
ATOM 5224 O O . ASP A 1 688 ? 21.279 -17.552 12.617 1.00 65.31 688 ASP A O 1
ATOM 5228 N N . ASP A 1 689 ? 22.712 -15.954 13.325 1.00 63.75 689 ASP A N 1
ATOM 5229 C CA . ASP A 1 689 ? 23.709 -16.830 13.968 1.00 63.75 689 ASP A CA 1
ATOM 5230 C C . ASP A 1 689 ? 23.150 -17.480 15.255 1.00 63.75 689 ASP A C 1
ATOM 5232 O O . ASP A 1 689 ? 23.411 -18.650 15.525 1.00 63.75 689 ASP A O 1
ATOM 5236 N N . LEU A 1 690 ? 22.349 -16.757 16.055 1.00 67.94 690 LEU A N 1
ATOM 5237 C CA . LEU A 1 690 ? 21.724 -17.304 17.278 1.00 67.94 690 LEU A CA 1
ATOM 5238 C C . LEU A 1 690 ? 20.492 -18.167 17.001 1.00 67.94 690 LEU A C 1
ATOM 5240 O O . LEU A 1 690 ? 20.091 -18.973 17.842 1.00 67.94 690 LEU A O 1
ATOM 5244 N N . THR A 1 691 ? 19.882 -17.988 15.832 1.00 62.91 691 THR A N 1
ATOM 5245 C CA . THR A 1 691 ? 18.597 -18.601 15.478 1.00 62.91 691 THR A CA 1
ATOM 5246 C C . THR A 1 691 ? 18.712 -19.681 14.403 1.00 62.91 691 THR A C 1
ATOM 5248 O O . THR A 1 691 ? 17.694 -20.156 13.893 1.00 62.91 691 THR A O 1
ATOM 5251 N N . TYR A 1 692 ? 19.947 -20.113 14.112 1.00 55.78 692 TYR A N 1
ATOM 5252 C CA . TYR A 1 692 ? 20.289 -21.210 13.205 1.00 55.78 692 TYR A CA 1
ATOM 5253 C C . TYR A 1 692 ? 19.590 -21.086 11.845 1.00 55.78 692 TYR A C 1
ATOM 5255 O O . TYR A 1 692 ? 18.740 -21.906 11.496 1.00 55.78 692 TYR A O 1
ATOM 5263 N N . SER A 1 693 ? 19.937 -20.046 11.076 1.00 50.22 693 SER A N 1
ATOM 5264 C CA . SER A 1 693 ? 19.424 -19.837 9.708 1.00 50.22 693 SER A CA 1
ATOM 5265 C C . SER A 1 693 ? 17.888 -19.869 9.621 1.00 50.22 693 SER A C 1
ATOM 5267 O O . SER A 1 693 ? 17.317 -20.553 8.779 1.00 50.22 693 SER A O 1
ATOM 5269 N N . ASN A 1 694 ? 17.194 -19.125 10.487 1.00 49.88 694 ASN A N 1
ATOM 5270 C CA . ASN A 1 694 ? 15.724 -19.049 10.526 1.00 49.88 694 ASN A CA 1
ATOM 5271 C C . ASN A 1 694 ? 14.984 -20.316 10.977 1.00 49.88 694 ASN A C 1
ATOM 5273 O O . ASN A 1 694 ? 13.811 -20.487 10.637 1.00 49.88 694 ASN A O 1
ATOM 5277 N N . SER A 1 695 ? 15.595 -21.171 11.803 1.00 64.06 695 SER A N 1
ATOM 5278 C CA . SER A 1 695 ? 14.845 -22.265 12.425 1.00 64.06 695 SER A CA 1
ATOM 5279 C C . SER A 1 695 ? 13.704 -21.708 13.289 1.00 64.06 695 SER A C 1
ATOM 5281 O O . SER A 1 695 ? 13.913 -21.050 14.317 1.00 64.06 695 SER A O 1
ATOM 5283 N N . ARG A 1 696 ? 12.463 -22.000 12.880 1.00 69.31 696 ARG A N 1
ATOM 5284 C CA . ARG A 1 696 ? 11.227 -21.558 13.551 1.00 69.31 696 ARG A CA 1
ATOM 5285 C C . ARG A 1 696 ? 11.175 -21.985 15.021 1.00 69.31 696 ARG A C 1
ATOM 5287 O O . ARG A 1 696 ? 10.591 -21.301 15.863 1.00 69.31 696 ARG A O 1
ATOM 5294 N N . PHE A 1 697 ? 11.831 -23.101 15.334 1.00 76.69 697 PHE A N 1
ATOM 5295 C CA . PHE A 1 697 ? 12.029 -23.595 16.690 1.00 76.69 697 PHE A CA 1
ATOM 5296 C C . PHE A 1 697 ? 12.735 -22.555 17.579 1.00 76.69 697 PHE A C 1
ATOM 5298 O O . PHE A 1 697 ? 12.219 -22.216 18.645 1.00 76.69 697 PHE A O 1
ATOM 5305 N N . TRP A 1 698 ? 13.853 -21.987 17.116 1.00 78.44 698 TRP A N 1
ATOM 5306 C CA . TRP A 1 698 ? 14.644 -21.010 17.869 1.00 78.44 698 TRP A CA 1
ATOM 5307 C C . TRP A 1 698 ? 14.100 -19.576 17.780 1.00 78.44 698 TRP A C 1
ATOM 5309 O O . TRP A 1 698 ? 14.126 -18.882 18.793 1.00 78.44 698 TRP A O 1
ATOM 5319 N N . ARG A 1 699 ? 13.555 -19.132 16.632 1.00 76.44 699 ARG A N 1
ATOM 5320 C CA . ARG A 1 699 ? 12.985 -17.767 16.498 1.00 76.44 699 ARG A CA 1
ATOM 5321 C C . ARG A 1 699 ? 11.643 -17.581 17.211 1.00 76.44 699 ARG A C 1
ATOM 5323 O O . ARG A 1 699 ? 11.392 -16.508 17.748 1.00 76.44 699 ARG A O 1
ATOM 5330 N N . GLU A 1 700 ? 10.773 -18.594 17.212 1.00 78.69 700 GLU A N 1
ATOM 5331 C CA . GLU A 1 700 ? 9.390 -18.453 17.697 1.00 78.69 700 GLU A CA 1
ATOM 5332 C C . GLU A 1 700 ? 9.086 -19.324 18.923 1.00 78.69 700 GLU A C 1
ATOM 5334 O O . GLU A 1 700 ? 8.548 -18.829 19.918 1.00 78.69 700 GLU A O 1
ATOM 5339 N N . ARG A 1 701 ? 9.396 -20.629 18.871 1.00 84.81 701 ARG A N 1
ATOM 5340 C CA . ARG A 1 701 ? 8.920 -21.590 19.887 1.00 84.81 701 ARG A CA 1
ATOM 5341 C C . ARG A 1 701 ? 9.691 -21.470 21.207 1.00 84.81 701 ARG A C 1
ATOM 5343 O O . ARG A 1 701 ? 9.072 -21.425 22.270 1.00 84.81 701 ARG A O 1
ATOM 5350 N N . VAL A 1 702 ? 11.019 -21.344 21.153 1.00 85.06 702 VAL A N 1
ATOM 5351 C CA . VAL A 1 702 ? 11.877 -21.182 22.343 1.00 85.06 702 VAL A CA 1
ATOM 5352 C C . VAL A 1 702 ? 11.621 -19.860 23.095 1.00 85.06 702 VAL A C 1
ATOM 5354 O O . VAL A 1 702 ? 11.434 -19.928 24.309 1.00 85.06 702 VAL A O 1
ATOM 5357 N N . PRO A 1 703 ? 11.503 -18.678 22.454 1.00 89.12 703 PRO A N 1
ATOM 5358 C CA . PRO A 1 703 ? 11.139 -17.439 23.151 1.00 89.12 703 PRO A CA 1
ATOM 5359 C C . PRO A 1 703 ? 9.740 -17.479 23.784 1.00 89.12 703 PRO A C 1
ATOM 5361 O O . PRO A 1 703 ? 9.564 -17.021 24.913 1.00 89.12 703 PRO A O 1
ATOM 5364 N N . ARG A 1 704 ? 8.749 -18.098 23.122 1.00 85.81 704 ARG A N 1
ATOM 5365 C CA . ARG A 1 704 ? 7.418 -18.329 23.720 1.00 85.81 704 ARG A CA 1
ATOM 5366 C C . ARG A 1 704 ? 7.496 -19.212 24.966 1.00 85.81 704 ARG A C 1
ATOM 5368 O O . ARG A 1 704 ? 6.850 -18.913 25.967 1.00 85.81 704 ARG A O 1
ATOM 5375 N N . LEU A 1 705 ? 8.324 -20.257 24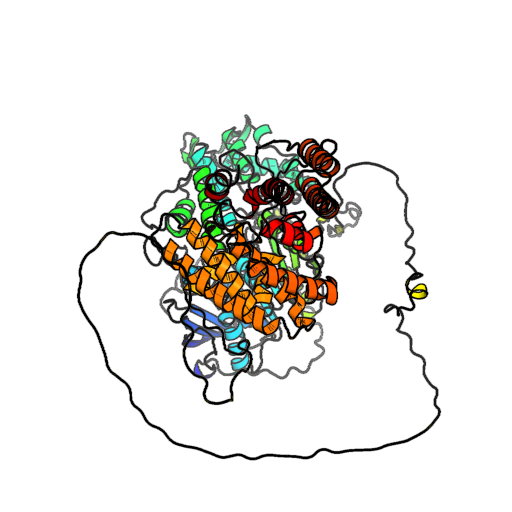.936 1.00 86.50 705 LEU A N 1
ATOM 5376 C CA . LEU A 1 705 ? 8.599 -21.086 26.109 1.00 86.50 705 LEU A CA 1
ATOM 5377 C C . LEU A 1 705 ? 9.319 -20.289 27.212 1.00 86.50 705 LEU A C 1
ATOM 5379 O O . LEU A 1 705 ? 8.973 -20.429 28.383 1.00 86.50 705 LEU A O 1
ATOM 5383 N N . ALA A 1 706 ? 10.247 -19.402 26.849 1.00 88.38 706 ALA A N 1
ATOM 5384 C CA . ALA A 1 706 ? 10.990 -18.554 27.779 1.00 88.38 706 ALA A CA 1
ATOM 5385 C C . ALA A 1 706 ? 10.096 -17.591 28.579 1.00 88.38 706 ALA A C 1
ATOM 5387 O O . ALA A 1 706 ? 10.291 -17.444 29.784 1.00 88.38 706 ALA A O 1
ATOM 5388 N N . PHE A 1 707 ? 9.054 -17.021 27.964 1.00 86.12 707 PHE A N 1
ATOM 5389 C CA . PHE A 1 707 ? 8.064 -16.207 28.685 1.00 86.12 707 PHE A CA 1
ATOM 5390 C C . PHE A 1 707 ? 7.235 -17.000 29.709 1.00 86.12 707 PHE A C 1
ATOM 5392 O O . PHE A 1 707 ? 6.730 -16.419 30.663 1.00 86.12 707 PHE A O 1
ATOM 5399 N N . THR A 1 708 ? 7.103 -18.319 29.538 1.00 83.50 708 THR A N 1
ATOM 5400 C CA . THR A 1 708 ? 6.438 -19.201 30.522 1.00 83.50 708 THR A CA 1
ATOM 5401 C C . THR A 1 708 ? 7.394 -19.765 31.579 1.00 83.50 708 THR A C 1
ATOM 5403 O O . THR A 1 708 ? 6.948 -20.235 32.622 1.00 83.50 708 THR A O 1
ATOM 5406 N N . HIS A 1 709 ? 8.706 -19.713 31.331 1.00 86.88 709 HIS A N 1
ATOM 5407 C CA . HIS A 1 709 ? 9.740 -20.325 32.162 1.00 86.88 709 HIS A CA 1
ATOM 5408 C C . HIS A 1 709 ? 10.949 -19.384 32.283 1.00 86.88 709 HIS A C 1
ATOM 5410 O O . HIS A 1 709 ? 11.891 -19.468 31.494 1.00 86.88 709 HIS A O 1
ATOM 5416 N N . HIS A 1 710 ? 10.955 -18.509 33.297 1.00 88.06 710 HIS A N 1
ATOM 5417 C CA . HIS A 1 710 ? 11.984 -17.466 33.480 1.00 88.06 710 HIS A CA 1
ATOM 5418 C C . HIS A 1 710 ? 13.436 -17.985 33.466 1.00 88.06 710 HIS A C 1
ATOM 5420 O O . HIS A 1 710 ? 14.341 -17.269 33.042 1.00 88.06 710 HIS A O 1
ATOM 5426 N N . TYR A 1 711 ? 13.683 -19.236 33.863 1.00 87.44 711 TYR A N 1
ATOM 5427 C CA . TYR A 1 711 ? 15.013 -19.848 33.785 1.00 87.44 711 TYR A CA 1
ATOM 5428 C C . TYR A 1 711 ? 15.494 -20.081 32.344 1.00 87.44 711 TYR A C 1
ATOM 5430 O O . TYR A 1 711 ? 16.675 -19.883 32.062 1.00 87.44 711 TYR A O 1
ATOM 5438 N N . VAL A 1 712 ? 14.587 -20.418 31.419 1.00 90.44 712 VAL A N 1
ATOM 5439 C CA . VAL A 1 712 ? 14.877 -20.491 29.977 1.00 90.44 712 VAL A CA 1
ATOM 5440 C C . VAL A 1 712 ? 15.185 -19.088 29.447 1.00 90.44 712 VAL A C 1
ATOM 5442 O O . VAL A 1 712 ? 16.124 -18.928 28.673 1.00 90.44 712 VAL A O 1
ATOM 5445 N N . LEU A 1 713 ? 14.452 -18.061 29.902 1.00 92.12 713 LEU A N 1
ATOM 5446 C CA . LEU A 1 713 ? 14.703 -16.665 29.521 1.00 92.12 713 LEU A CA 1
ATOM 5447 C C . LEU A 1 713 ? 16.080 -16.181 29.990 1.00 92.12 713 LEU A C 1
ATOM 5449 O O . LEU A 1 713 ? 16.833 -15.632 29.192 1.00 92.12 713 LEU A O 1
ATOM 5453 N N . HIS A 1 714 ? 16.458 -16.452 31.241 1.00 92.50 714 HIS A N 1
ATOM 5454 C CA . HIS A 1 714 ? 17.813 -16.180 31.723 1.00 92.50 714 HIS A CA 1
ATOM 5455 C C . HIS A 1 714 ? 18.879 -16.870 30.855 1.00 92.50 714 HIS A C 1
ATOM 5457 O O . HIS A 1 714 ? 19.823 -16.217 30.423 1.00 92.50 714 HIS A O 1
ATOM 5463 N N . LEU A 1 715 ? 18.727 -18.159 30.539 1.00 90.31 715 LEU A N 1
ATOM 5464 C CA . LEU A 1 715 ? 19.705 -18.881 29.715 1.00 90.31 715 LEU A CA 1
ATOM 5465 C C . LEU A 1 715 ? 19.776 -18.367 28.264 1.00 90.31 715 LEU A C 1
ATOM 5467 O O . LEU A 1 715 ? 20.860 -18.329 27.689 1.00 90.31 715 LEU A O 1
ATOM 5471 N N . LEU A 1 716 ? 18.655 -17.921 27.694 1.00 91.81 716 LEU A N 1
ATOM 5472 C CA . LEU A 1 716 ? 18.591 -17.281 26.377 1.00 91.81 716 LEU A CA 1
ATOM 5473 C C . LEU A 1 716 ? 19.374 -15.958 26.370 1.00 91.81 716 LEU A C 1
ATOM 5475 O O . LEU A 1 716 ? 20.281 -15.781 25.556 1.00 91.81 716 LEU A O 1
ATOM 5479 N N . LEU A 1 717 ? 19.089 -15.066 27.326 1.00 93.69 717 LEU A N 1
ATOM 5480 C CA . LEU A 1 717 ? 19.773 -13.772 27.462 1.00 93.69 717 LEU A CA 1
ATOM 5481 C C . LEU A 1 717 ? 21.278 -13.942 27.733 1.00 93.69 717 LEU A C 1
ATOM 5483 O O . LEU A 1 717 ? 22.088 -13.161 27.233 1.00 93.69 717 LEU A O 1
ATOM 5487 N N . ALA A 1 718 ? 21.671 -14.993 28.461 1.00 90.81 718 ALA A N 1
ATOM 5488 C CA . ALA A 1 718 ? 23.073 -15.317 28.709 1.00 90.81 718 ALA A CA 1
ATOM 5489 C C . ALA A 1 718 ? 23.856 -15.610 27.416 1.00 90.81 718 ALA A C 1
ATOM 5491 O O . ALA A 1 718 ? 24.992 -15.153 27.272 1.00 90.81 718 ALA A O 1
ATOM 5492 N N . ILE A 1 719 ? 23.255 -16.332 26.461 1.00 87.19 719 ILE A N 1
ATOM 5493 C CA . ILE A 1 719 ? 23.879 -16.591 25.154 1.00 87.19 719 ILE A CA 1
ATOM 5494 C C . ILE A 1 719 ? 23.922 -15.313 24.310 1.00 87.19 719 ILE A C 1
ATOM 5496 O O . ILE A 1 719 ? 24.964 -15.027 23.721 1.00 87.19 719 ILE A O 1
ATOM 5500 N N . SER A 1 720 ? 22.854 -14.506 24.290 1.00 91.25 720 SER A N 1
ATOM 5501 C CA . SER A 1 720 ? 22.858 -13.211 23.589 1.00 91.25 720 SER A CA 1
ATOM 5502 C C . SER A 1 720 ? 23.974 -12.290 24.068 1.00 91.25 720 SER A C 1
ATOM 5504 O O . SER A 1 720 ? 24.669 -11.675 23.262 1.00 91.25 720 SER A O 1
ATOM 5506 N N . ALA A 1 721 ? 24.174 -12.214 25.385 1.00 90.38 721 ALA A N 1
ATOM 5507 C CA . ALA A 1 721 ? 25.225 -11.402 25.980 1.00 90.38 721 ALA A CA 1
ATOM 5508 C C . ALA A 1 721 ? 26.613 -11.930 25.596 1.00 90.38 721 ALA A C 1
ATOM 5510 O O . ALA A 1 721 ? 27.499 -11.162 25.222 1.00 90.38 721 ALA A O 1
ATOM 5511 N N . LEU A 1 722 ? 26.794 -13.251 25.590 1.00 85.44 722 LEU A N 1
ATOM 5512 C CA . LEU A 1 722 ? 28.045 -13.865 25.158 1.00 85.44 722 LEU A CA 1
ATOM 5513 C C . LEU A 1 722 ? 28.323 -13.647 23.652 1.00 85.44 722 LEU A C 1
ATOM 5515 O O . LEU A 1 722 ? 29.482 -13.476 23.275 1.00 85.44 722 LEU A O 1
ATOM 5519 N N . HIS A 1 723 ? 27.282 -13.568 22.811 1.00 84.38 723 HIS A N 1
ATOM 5520 C CA . HIS A 1 723 ? 27.379 -13.187 21.392 1.00 84.38 723 HIS A CA 1
ATOM 5521 C C . HIS A 1 723 ? 27.856 -11.739 21.230 1.00 84.38 723 HIS A C 1
ATOM 5523 O O . HIS A 1 723 ? 28.889 -11.489 20.607 1.00 84.38 723 HIS A O 1
ATOM 5529 N N . LEU A 1 724 ? 27.150 -10.791 21.856 1.00 85.69 724 LEU A N 1
ATOM 5530 C CA . LEU A 1 724 ? 27.457 -9.360 21.784 1.00 85.69 724 LEU A CA 1
ATOM 5531 C C . LEU A 1 724 ? 28.840 -9.032 22.354 1.00 85.69 724 LEU A C 1
ATOM 5533 O O . LEU A 1 724 ? 29.566 -8.225 21.778 1.00 85.69 724 LEU A O 1
ATOM 5537 N N . SER A 1 725 ? 29.248 -9.700 23.440 1.00 86.06 725 SER A N 1
ATOM 5538 C CA . SER A 1 725 ? 30.599 -9.583 24.008 1.00 86.06 725 SER A CA 1
ATOM 5539 C C . SER A 1 725 ? 31.692 -9.877 22.974 1.00 86.06 725 SER A C 1
ATOM 5541 O O . SER A 1 725 ? 32.744 -9.231 22.979 1.00 86.06 725 SER A O 1
ATOM 5543 N N . LYS A 1 726 ? 31.436 -10.824 22.065 1.00 76.25 726 LYS A N 1
ATOM 5544 C CA . LYS A 1 726 ? 32.392 -11.312 21.070 1.00 76.25 726 LYS A CA 1
ATOM 5545 C C . LYS A 1 726 ? 32.314 -10.574 19.731 1.00 76.25 726 LYS A C 1
ATOM 5547 O O . LYS A 1 726 ? 33.353 -10.374 19.109 1.00 76.25 726 LYS A O 1
ATOM 5552 N N . GLU A 1 727 ? 31.139 -10.109 19.310 1.00 77.69 727 GLU A N 1
ATOM 5553 C CA . GLU A 1 727 ? 31.018 -9.139 18.205 1.00 77.69 727 GLU A CA 1
ATOM 5554 C C . GLU A 1 727 ? 31.718 -7.824 18.530 1.00 77.69 727 GLU A C 1
ATOM 5556 O O . GLU A 1 727 ? 32.376 -7.231 17.676 1.00 77.69 727 GLU A O 1
ATOM 5561 N N . LYS A 1 728 ? 31.613 -7.394 19.789 1.00 81.00 728 LYS A N 1
ATOM 5562 C CA . LYS A 1 728 ? 32.241 -6.186 20.317 1.00 81.00 728 LYS A CA 1
ATOM 5563 C C . LYS A 1 728 ? 33.624 -6.460 20.936 1.00 81.00 728 LYS A C 1
ATOM 5565 O O . LYS A 1 728 ? 34.049 -5.670 21.768 1.00 81.00 728 LYS A O 1
ATOM 5570 N N . GLU A 1 729 ? 34.338 -7.531 20.557 1.00 76.88 729 GLU A N 1
ATOM 5571 C CA . GLU A 1 729 ? 35.622 -7.943 21.181 1.00 76.88 729 GLU A CA 1
ATOM 5572 C C . GLU A 1 729 ? 36.714 -6.851 21.157 1.00 76.88 729 GLU A C 1
ATOM 5574 O O . GLU A 1 729 ? 37.495 -6.753 22.101 1.00 76.88 729 GLU A O 1
ATOM 5579 N N . ASP A 1 730 ? 36.725 -5.984 20.137 1.00 74.31 730 ASP A N 1
ATOM 5580 C CA . ASP A 1 730 ? 37.643 -4.835 20.028 1.00 74.31 730 ASP A CA 1
ATOM 5581 C C . ASP A 1 730 ? 37.130 -3.552 20.739 1.00 74.31 730 ASP A C 1
ATOM 5583 O O . ASP A 1 730 ? 37.766 -2.499 20.672 1.00 74.31 730 ASP A O 1
ATOM 5587 N N . SER A 1 731 ? 35.976 -3.609 21.418 1.00 80.44 731 SER A N 1
ATOM 5588 C CA . SER A 1 731 ? 35.329 -2.484 22.112 1.00 80.44 731 SER A CA 1
ATOM 5589 C C . SER A 1 731 ? 35.432 -2.602 23.636 1.00 80.44 731 SER A C 1
ATOM 5591 O O . SER A 1 731 ? 35.396 -3.690 24.213 1.00 80.44 731 SER A O 1
ATOM 5593 N N . THR A 1 732 ? 35.448 -1.454 24.320 1.00 78.81 732 THR A N 1
ATOM 5594 C CA . THR A 1 732 ? 35.363 -1.371 25.788 1.00 78.81 732 THR A CA 1
ATOM 5595 C C . THR A 1 732 ? 34.076 -1.986 26.350 1.00 78.81 732 THR A C 1
ATOM 5597 O O . THR A 1 732 ? 34.047 -2.382 27.515 1.00 78.81 732 THR A O 1
ATOM 5600 N N . GLU A 1 733 ? 33.028 -2.121 25.533 1.00 79.06 733 GLU A N 1
ATOM 5601 C CA . GLU A 1 733 ? 31.764 -2.744 25.932 1.00 79.06 733 GLU A CA 1
ATOM 5602 C C . GLU A 1 733 ? 31.824 -4.278 26.049 1.00 79.06 733 GLU A C 1
ATOM 5604 O O . GLU A 1 733 ? 30.959 -4.854 26.706 1.00 79.06 733 GLU A O 1
ATOM 5609 N N . SER A 1 734 ? 32.832 -4.961 25.483 1.00 83.31 734 SER A N 1
ATOM 5610 C CA . SER A 1 734 ? 32.935 -6.437 25.515 1.00 83.31 734 SER A CA 1
ATOM 5611 C C . SER A 1 734 ? 32.791 -7.014 26.935 1.00 83.31 734 SER A C 1
ATOM 5613 O O . SER A 1 734 ? 32.072 -7.993 27.151 1.00 83.31 734 SER A O 1
ATOM 5615 N N . SER A 1 735 ? 33.403 -6.342 27.919 1.00 83.00 735 SER A N 1
ATOM 5616 C CA . SER A 1 735 ? 33.383 -6.726 29.338 1.00 83.00 735 SER A CA 1
ATOM 5617 C C . SER A 1 735 ? 32.022 -6.514 30.019 1.00 83.00 735 SER A C 1
ATOM 5619 O O . SER A 1 735 ? 31.683 -7.265 30.933 1.00 83.00 735 SER A O 1
ATOM 5621 N N . LYS A 1 736 ? 31.205 -5.546 29.565 1.00 90.38 736 LYS A N 1
ATOM 5622 C CA . LYS A 1 736 ? 29.820 -5.356 30.049 1.00 90.38 736 LYS A CA 1
ATOM 5623 C C . LYS A 1 736 ? 29.000 -6.606 29.738 1.00 90.38 736 LYS A C 1
ATOM 5625 O O . LYS A 1 736 ? 28.389 -7.190 30.628 1.00 90.38 736 LYS A O 1
ATOM 5630 N N . TYR A 1 737 ? 29.029 -7.040 28.479 1.00 90.25 737 TYR A N 1
ATOM 5631 C CA . TYR A 1 737 ? 28.252 -8.194 28.042 1.00 90.25 737 TYR A CA 1
ATOM 5632 C C . TYR A 1 737 ? 28.817 -9.523 28.569 1.00 90.25 737 TYR A C 1
ATOM 5634 O O . TYR A 1 737 ? 28.033 -10.412 28.879 1.00 90.25 737 TYR A O 1
ATOM 5642 N N . GLU A 1 738 ? 30.135 -9.654 28.781 1.00 86.19 738 GLU A N 1
ATOM 5643 C CA . GLU A 1 738 ? 30.719 -10.834 29.454 1.00 86.19 738 GLU A CA 1
ATOM 5644 C C . GLU A 1 738 ? 30.210 -10.966 30.909 1.00 86.19 738 GLU A C 1
ATOM 5646 O O . GLU A 1 738 ? 29.884 -12.066 31.355 1.00 86.19 738 GLU A O 1
ATOM 5651 N N . GLN A 1 739 ? 30.036 -9.847 31.626 1.00 86.81 739 GLN A N 1
ATOM 5652 C CA . GLN A 1 739 ? 29.445 -9.832 32.973 1.00 86.81 739 GLN A CA 1
ATOM 5653 C C . GLN A 1 739 ? 27.937 -10.132 32.965 1.00 86.81 739 GLN A C 1
ATOM 5655 O O . GLN A 1 739 ? 27.476 -10.940 33.771 1.00 86.81 739 GLN A O 1
ATOM 5660 N N . LEU A 1 740 ? 27.168 -9.530 32.048 1.00 90.19 740 LEU A N 1
ATOM 5661 C CA . LEU A 1 740 ? 25.738 -9.833 31.885 1.00 90.19 740 LEU A CA 1
ATOM 5662 C C . LEU A 1 740 ? 25.517 -11.316 31.556 1.00 90.19 740 LEU A C 1
ATOM 5664 O O . LEU A 1 740 ? 24.654 -11.959 32.155 1.00 90.19 740 LEU A O 1
ATOM 5668 N N . ALA A 1 741 ? 26.344 -11.884 30.675 1.00 89.81 741 ALA A N 1
ATOM 5669 C CA . ALA A 1 741 ? 26.310 -13.297 30.325 1.00 89.81 741 ALA A CA 1
ATOM 5670 C C . ALA A 1 741 ? 26.434 -14.194 31.568 1.00 89.81 741 ALA A C 1
ATOM 5672 O O . ALA A 1 741 ? 25.620 -15.099 31.752 1.00 89.81 741 ALA A O 1
ATOM 5673 N N . ASP A 1 742 ? 27.415 -13.930 32.436 1.00 86.00 742 ASP A N 1
ATOM 5674 C CA . ASP A 1 742 ? 27.641 -14.713 33.658 1.00 86.00 742 ASP A CA 1
ATOM 5675 C C . ASP A 1 742 ? 26.540 -14.521 34.718 1.00 86.00 742 ASP A C 1
ATOM 5677 O O . ASP A 1 742 ? 26.164 -15.488 35.391 1.00 86.00 742 ASP A O 1
ATOM 5681 N N . ILE A 1 743 ? 25.970 -13.316 34.843 1.00 86.69 743 ILE A N 1
ATOM 5682 C CA . ILE A 1 743 ? 24.828 -13.043 35.736 1.00 86.69 743 ILE A CA 1
ATOM 5683 C C . ILE A 1 743 ? 23.613 -13.872 35.308 1.00 86.69 743 ILE A C 1
ATOM 5685 O O . ILE A 1 743 ? 23.068 -14.641 36.106 1.00 86.69 743 ILE A O 1
ATOM 5689 N N . HIS A 1 744 ? 23.211 -13.758 34.041 1.00 91.25 744 HIS A N 1
ATOM 5690 C CA . HIS A 1 744 ? 22.042 -14.458 33.516 1.00 91.25 744 HIS A CA 1
ATOM 5691 C C . HIS A 1 744 ? 22.232 -15.979 33.534 1.00 91.25 744 HIS A C 1
ATOM 5693 O O . HIS A 1 744 ? 21.343 -16.696 33.996 1.00 91.25 744 HIS A O 1
ATOM 5699 N N . TYR A 1 745 ? 23.411 -16.475 33.141 1.00 88.75 745 TYR A N 1
ATOM 5700 C CA . TYR A 1 745 ? 23.729 -17.900 33.207 1.00 88.75 745 TYR A CA 1
ATOM 5701 C C . TYR A 1 745 ? 23.605 -18.442 34.637 1.00 88.75 745 TYR A C 1
ATOM 5703 O O . TYR A 1 745 ? 22.917 -19.436 34.859 1.00 88.75 745 TYR A O 1
ATOM 5711 N N . THR A 1 746 ? 24.195 -17.759 35.624 1.00 83.50 746 THR A N 1
ATOM 5712 C CA . THR A 1 746 ? 24.183 -18.201 37.030 1.00 83.50 746 THR A CA 1
ATOM 5713 C C . THR A 1 746 ? 22.765 -18.273 37.606 1.00 83.50 746 THR A C 1
ATOM 5715 O O . THR A 1 746 ? 22.435 -19.225 38.320 1.00 83.50 746 THR A O 1
ATOM 5718 N N . ILE A 1 747 ? 21.906 -17.298 37.288 1.00 85.31 747 ILE A N 1
ATOM 5719 C CA . ILE A 1 747 ? 20.515 -17.282 37.761 1.00 85.31 747 ILE A CA 1
ATOM 5720 C C . ILE A 1 747 ? 19.706 -18.407 37.101 1.00 85.31 747 ILE A C 1
ATOM 5722 O O . ILE A 1 747 ? 19.045 -19.174 37.807 1.00 85.31 747 ILE A O 1
ATOM 5726 N N . GLY A 1 748 ? 19.794 -18.547 35.773 1.00 86.31 748 GLY A N 1
ATOM 5727 C CA . GLY A 1 748 ? 19.095 -19.597 35.028 1.00 86.31 748 GLY A CA 1
ATOM 5728 C C . GLY A 1 748 ? 19.502 -21.002 35.480 1.00 86.31 748 GLY A C 1
ATOM 5729 O O . GLY A 1 748 ? 18.641 -21.826 35.791 1.00 86.31 748 GLY A O 1
ATOM 5730 N N . LEU A 1 749 ? 20.808 -21.248 35.628 1.00 83.06 749 LEU A N 1
ATOM 5731 C CA . LEU A 1 749 ? 21.362 -22.527 36.079 1.00 83.06 749 LEU A CA 1
ATOM 5732 C C . LEU A 1 749 ? 20.831 -22.934 37.461 1.00 83.06 749 LEU A C 1
ATOM 5734 O O . LEU A 1 749 ? 20.366 -24.059 37.648 1.00 83.06 749 LEU A O 1
ATOM 5738 N N . ARG A 1 750 ? 20.838 -22.000 38.423 1.00 82.44 750 ARG A N 1
ATOM 5739 C CA . ARG A 1 750 ? 20.341 -22.241 39.786 1.00 82.44 750 ARG A CA 1
ATOM 5740 C C . ARG A 1 750 ? 18.850 -22.589 39.804 1.00 82.44 750 ARG A C 1
ATOM 5742 O O . ARG A 1 750 ? 18.441 -23.449 40.581 1.00 82.44 750 ARG A O 1
ATOM 5749 N N . GLN A 1 751 ? 18.043 -21.942 38.962 1.00 84.88 751 GLN A N 1
ATOM 5750 C CA . GLN A 1 751 ? 16.611 -22.234 38.853 1.00 84.88 751 GLN A CA 1
ATOM 5751 C C . GLN A 1 751 ? 16.352 -23.605 38.200 1.00 84.88 751 GLN A C 1
ATOM 5753 O O . GLN A 1 751 ? 15.535 -24.368 38.713 1.00 84.88 751 GLN A O 1
ATOM 5758 N N . VAL A 1 752 ? 17.091 -23.969 37.142 1.00 82.69 752 VAL A N 1
ATOM 5759 C CA . VAL A 1 752 ? 17.017 -25.309 36.521 1.00 82.69 752 VAL A CA 1
ATOM 5760 C C . VAL A 1 752 ? 17.348 -26.406 37.537 1.00 82.69 752 VAL A C 1
ATOM 5762 O O . VAL A 1 752 ? 16.595 -27.372 37.664 1.00 82.69 752 VAL A O 1
ATOM 5765 N N . MET A 1 753 ? 18.423 -26.241 38.316 1.00 78.19 753 MET A N 1
ATOM 5766 C CA . MET A 1 753 ? 18.820 -27.203 39.355 1.00 78.19 753 MET A CA 1
ATOM 5767 C C . MET A 1 753 ? 17.761 -27.382 40.454 1.00 78.19 753 MET A C 1
ATOM 5769 O O . MET A 1 753 ? 17.616 -28.482 40.979 1.00 78.19 753 MET A O 1
ATOM 5773 N N . ALA A 1 754 ? 17.002 -26.333 40.787 1.00 78.06 754 ALA A N 1
ATOM 5774 C CA . ALA A 1 754 ? 15.935 -26.400 41.788 1.00 78.06 754 ALA A CA 1
ATOM 5775 C C . ALA A 1 754 ? 14.667 -27.123 41.288 1.00 78.06 754 ALA A C 1
ATOM 5777 O O . ALA A 1 754 ? 13.937 -27.699 42.093 1.00 78.06 754 ALA A O 1
ATOM 5778 N N . ILE A 1 755 ? 14.404 -27.103 39.976 1.00 75.00 755 ILE A N 1
ATOM 5779 C CA . ILE A 1 755 ? 13.209 -27.701 39.349 1.00 75.00 755 ILE A CA 1
ATOM 5780 C C . ILE A 1 755 ? 13.479 -29.134 38.856 1.00 75.00 755 ILE A C 1
ATOM 5782 O O . ILE A 1 755 ? 12.564 -29.951 38.790 1.00 75.00 755 ILE A O 1
ATOM 5786 N N . MET A 1 756 ? 14.735 -29.490 38.576 1.00 68.19 756 MET A N 1
ATOM 5787 C CA . MET A 1 756 ? 15.125 -30.836 38.130 1.00 68.19 756 MET A CA 1
ATOM 5788 C C . MET A 1 756 ? 14.559 -32.006 38.980 1.00 68.19 756 MET A C 1
ATOM 5790 O O . MET A 1 756 ? 14.171 -33.010 38.380 1.00 68.19 756 MET A O 1
ATOM 5794 N N . PRO A 1 757 ? 14.436 -31.921 40.327 1.00 66.44 757 PRO A N 1
ATOM 5795 C CA . PRO A 1 757 ? 13.890 -33.016 41.138 1.00 66.44 757 PRO A CA 1
ATOM 5796 C C . PRO A 1 757 ? 12.364 -33.203 41.062 1.00 66.44 757 PRO A C 1
ATOM 5798 O O . PRO A 1 757 ? 11.868 -34.245 41.482 1.00 66.44 757 PRO A O 1
ATOM 5801 N N . THR A 1 758 ? 11.593 -32.220 40.579 1.00 63.59 758 THR A N 1
ATOM 5802 C CA . THR A 1 758 ? 10.112 -32.223 40.644 1.00 63.59 758 THR A CA 1
ATOM 5803 C C . THR A 1 758 ? 9.446 -32.748 39.365 1.00 63.59 758 THR A C 1
ATOM 5805 O O . THR A 1 758 ? 8.310 -32.396 39.052 1.00 63.59 758 THR A O 1
ATOM 5808 N N . SER A 1 759 ? 10.164 -33.596 38.622 1.00 56.94 759 SER A N 1
ATOM 5809 C CA . SER A 1 759 ? 9.908 -34.013 37.237 1.00 56.94 759 SER A CA 1
ATOM 5810 C C . SER A 1 759 ? 8.436 -34.335 36.898 1.00 56.94 759 SER A C 1
ATOM 5812 O O . SER A 1 759 ? 7.973 -35.469 37.047 1.00 56.94 759 SER A O 1
ATOM 5814 N N . ASN A 1 760 ? 7.728 -33.345 36.351 1.00 64.50 760 ASN A N 1
ATOM 5815 C CA . ASN A 1 760 ? 6.402 -33.466 35.740 1.00 64.50 760 ASN A CA 1
ATOM 5816 C C . ASN A 1 760 ? 6.507 -33.220 34.221 1.00 64.50 760 ASN A C 1
ATOM 5818 O O . ASN A 1 760 ? 7.398 -32.496 33.772 1.00 64.50 760 ASN A O 1
ATOM 5822 N N . LYS A 1 761 ? 5.595 -33.803 33.431 1.00 64.69 761 LYS A N 1
ATOM 5823 C CA . LYS A 1 761 ? 5.596 -33.728 31.958 1.00 64.69 761 LYS A CA 1
ATOM 5824 C C . LYS A 1 761 ? 5.545 -32.292 31.432 1.00 64.69 761 LYS A C 1
ATOM 5826 O O . LYS A 1 761 ? 6.186 -32.003 30.429 1.00 64.69 761 LYS A O 1
ATOM 5831 N N . ASP A 1 762 ? 4.865 -31.398 32.146 1.00 65.75 762 ASP A N 1
ATOM 5832 C CA . ASP A 1 762 ? 4.705 -29.989 31.762 1.00 65.75 762 ASP A CA 1
ATOM 5833 C C . ASP A 1 762 ? 6.045 -29.224 31.680 1.00 65.75 762 ASP A C 1
ATOM 5835 O O . ASP A 1 762 ? 6.171 -28.274 30.912 1.00 65.75 762 ASP A O 1
ATOM 5839 N N . TYR A 1 763 ? 7.076 -29.670 32.412 1.00 74.19 763 TYR A N 1
ATOM 5840 C CA . TYR A 1 763 ? 8.414 -29.060 32.402 1.00 74.19 763 TYR A CA 1
ATOM 5841 C C . TYR A 1 763 ? 9.395 -29.720 31.416 1.00 74.19 763 TYR A C 1
ATOM 5843 O O . TYR A 1 763 ? 10.514 -29.230 31.253 1.00 74.19 763 TYR A O 1
ATOM 5851 N N . ALA A 1 764 ? 9.009 -30.813 30.744 1.00 73.88 764 ALA A N 1
ATOM 5852 C CA . ALA A 1 764 ? 9.914 -31.624 29.920 1.00 73.88 764 ALA A CA 1
ATOM 5853 C C . ALA A 1 764 ? 10.588 -30.813 28.798 1.00 73.88 764 ALA A C 1
ATOM 5855 O O . ALA A 1 764 ? 11.811 -30.849 28.651 1.00 73.88 764 ALA A O 1
ATOM 5856 N N . GLY A 1 765 ? 9.800 -30.035 28.048 1.00 75.81 765 GLY A N 1
ATOM 5857 C CA . GLY A 1 765 ? 10.304 -29.177 26.972 1.00 75.81 765 GLY A CA 1
ATOM 5858 C C . GLY A 1 765 ? 11.227 -28.057 27.469 1.00 75.81 765 GLY A C 1
ATOM 5859 O O . GLY A 1 765 ? 12.265 -27.792 26.866 1.00 75.81 765 GLY A O 1
ATOM 5860 N N . ALA A 1 766 ? 10.896 -27.432 28.604 1.00 83.31 766 ALA A N 1
ATOM 5861 C CA . ALA A 1 766 ? 11.673 -26.329 29.175 1.00 83.31 766 ALA A CA 1
ATOM 5862 C C . ALA A 1 766 ? 13.014 -26.785 29.768 1.00 83.31 766 ALA A C 1
ATOM 5864 O O . ALA A 1 766 ? 14.026 -26.104 29.583 1.00 83.31 766 ALA A O 1
ATOM 5865 N N . LEU A 1 767 ? 13.045 -27.957 30.414 1.00 79.88 767 LEU A N 1
ATOM 5866 C CA . LEU A 1 767 ? 14.277 -28.600 30.876 1.00 79.88 767 LEU A CA 1
ATOM 5867 C C . LEU A 1 767 ? 15.168 -29.022 29.698 1.00 79.88 767 LEU A C 1
ATOM 5869 O O . LEU A 1 767 ? 16.372 -28.779 29.736 1.00 79.88 767 LEU A O 1
ATOM 5873 N N . TYR A 1 768 ? 14.588 -29.583 28.629 1.00 77.56 768 TYR A N 1
ATOM 5874 C CA . TYR A 1 768 ? 15.331 -29.939 27.417 1.00 77.56 768 TYR A CA 1
ATOM 5875 C C . TYR A 1 768 ? 16.012 -28.716 26.779 1.00 77.56 768 TYR A C 1
ATOM 5877 O O . TYR A 1 768 ? 17.235 -28.699 26.640 1.00 77.56 768 TYR A O 1
ATOM 5885 N N . VAL A 1 769 ? 15.242 -27.660 26.480 1.00 81.12 769 VAL A N 1
ATOM 5886 C CA . VAL A 1 769 ? 15.760 -26.418 25.875 1.00 81.12 769 VAL A CA 1
ATOM 5887 C C . VAL A 1 769 ? 16.805 -25.750 26.769 1.00 81.12 769 VAL A C 1
ATOM 5889 O O . VAL A 1 769 ? 17.847 -25.314 26.281 1.00 81.12 769 VAL A O 1
ATOM 5892 N N . SER A 1 770 ? 16.575 -25.719 28.085 1.00 83.94 770 SER A N 1
ATOM 5893 C CA . SER A 1 770 ? 17.536 -25.175 29.050 1.00 83.94 770 SER A CA 1
ATOM 5894 C C . SER A 1 770 ? 18.873 -25.907 29.011 1.00 83.94 770 SER A C 1
ATOM 5896 O O . SER A 1 770 ? 19.919 -25.264 29.026 1.00 83.94 770 SER A O 1
ATOM 5898 N N . THR A 1 771 ? 18.870 -27.233 28.890 1.00 75.50 771 THR A N 1
ATOM 5899 C CA . THR A 1 771 ? 20.110 -28.007 28.769 1.00 75.50 771 THR A CA 1
ATOM 5900 C C . THR A 1 771 ? 20.826 -27.743 27.448 1.00 75.50 771 THR A C 1
ATOM 5902 O O . THR A 1 771 ? 22.049 -27.606 27.454 1.00 75.50 771 THR A O 1
ATOM 5905 N N . THR A 1 772 ? 20.108 -27.577 26.333 1.00 74.81 772 THR A N 1
ATOM 5906 C CA . THR A 1 772 ? 20.719 -27.152 25.061 1.00 74.81 772 THR A CA 1
ATOM 5907 C C . THR A 1 772 ? 21.391 -25.779 25.188 1.00 74.81 772 THR A C 1
ATOM 5909 O O . THR A 1 772 ? 22.532 -25.619 24.750 1.00 74.81 772 THR A O 1
ATOM 5912 N N . LEU A 1 773 ? 20.733 -24.814 25.842 1.00 81.12 773 LEU A N 1
ATOM 5913 C CA . LEU A 1 773 ? 21.276 -23.472 26.080 1.00 81.12 773 LEU A CA 1
ATOM 5914 C C . LEU A 1 773 ? 22.495 -23.498 27.026 1.00 81.12 773 LEU A C 1
ATOM 5916 O O . LEU A 1 773 ? 23.513 -22.872 26.737 1.00 81.12 773 LEU A O 1
ATOM 5920 N N . VAL A 1 774 ? 22.442 -24.273 28.116 1.00 79.50 774 VAL A N 1
ATOM 5921 C CA . VAL A 1 774 ? 23.575 -24.470 29.043 1.00 79.50 774 VAL A CA 1
ATOM 5922 C C . VAL A 1 774 ? 24.785 -25.074 28.325 1.00 79.50 774 VAL A C 1
ATOM 5924 O O . VAL A 1 774 ? 25.906 -24.604 28.516 1.00 79.50 774 VAL A O 1
ATOM 5927 N N . CYS A 1 775 ? 24.570 -26.070 27.461 1.00 70.12 775 CYS A N 1
ATOM 5928 C CA . CYS A 1 775 ? 25.637 -26.656 26.649 1.00 70.12 775 CYS A CA 1
ATOM 5929 C C . CYS A 1 775 ? 26.248 -25.619 25.698 1.00 70.12 775 CYS A C 1
ATOM 5931 O O . CYS A 1 775 ? 27.464 -25.448 25.677 1.00 70.12 775 CYS A O 1
ATOM 5933 N N . ALA A 1 776 ? 25.418 -24.891 24.942 1.00 72.19 776 ALA A N 1
ATOM 5934 C CA . ALA A 1 776 ? 25.881 -23.855 24.018 1.00 72.19 776 ALA A CA 1
ATOM 5935 C C . ALA A 1 776 ? 26.702 -22.764 24.733 1.00 72.19 776 ALA A C 1
ATOM 5937 O O . ALA A 1 776 ? 27.776 -22.394 24.260 1.00 72.19 776 ALA A O 1
ATOM 5938 N N . TYR A 1 777 ? 26.262 -22.326 25.917 1.00 76.25 777 TYR A N 1
ATOM 5939 C CA . TYR A 1 777 ? 27.013 -21.401 26.768 1.00 76.25 777 TYR A CA 1
ATOM 5940 C C . TYR A 1 777 ? 28.382 -21.969 27.188 1.00 76.25 777 TYR A C 1
ATOM 5942 O O . TYR A 1 777 ? 29.402 -21.283 27.098 1.00 76.25 777 TYR A O 1
ATOM 5950 N N . ALA A 1 778 ? 28.428 -23.242 27.597 1.00 71.69 778 ALA A N 1
ATOM 5951 C CA . ALA A 1 778 ? 29.657 -23.911 28.017 1.00 71.69 778 ALA A CA 1
ATOM 5952 C C . ALA A 1 778 ? 30.688 -24.071 26.881 1.00 71.69 778 ALA A C 1
ATOM 5954 O O . ALA A 1 778 ? 31.881 -23.899 27.128 1.00 71.69 778 ALA A O 1
ATOM 5955 N N . PHE A 1 779 ? 30.257 -24.349 25.643 1.00 67.69 779 PHE A N 1
ATOM 5956 C CA . PHE A 1 779 ? 31.160 -24.399 24.479 1.00 67.69 779 PHE A CA 1
ATOM 5957 C C . PHE A 1 779 ? 31.652 -23.014 24.038 1.00 67.69 779 PHE A C 1
ATOM 5959 O O . PHE A 1 779 ? 32.758 -22.892 23.510 1.00 67.69 779 PHE A O 1
ATOM 5966 N N . ALA A 1 780 ? 30.839 -21.977 24.243 1.00 67.25 780 ALA A N 1
ATOM 5967 C CA . ALA A 1 780 ? 31.144 -20.614 23.826 1.00 67.25 780 ALA A CA 1
ATOM 5968 C C . ALA A 1 780 ? 32.080 -19.861 24.786 1.00 67.25 780 ALA A C 1
ATOM 5970 O O . ALA A 1 780 ? 32.808 -18.957 24.358 1.00 67.25 780 ALA A O 1
ATOM 5971 N N . LYS A 1 781 ? 32.078 -20.214 26.078 1.00 67.62 781 LYS A N 1
ATOM 5972 C CA . LYS A 1 781 ? 32.946 -19.585 27.081 1.00 67.62 781 LYS A CA 1
ATOM 5973 C C . LYS A 1 781 ? 34.424 -19.923 26.824 1.00 67.62 781 LYS A C 1
ATOM 5975 O O . LYS A 1 781 ? 34.778 -21.026 26.413 1.00 67.62 781 LYS A O 1
ATOM 5980 N N . LYS A 1 782 ? 35.315 -18.950 27.056 1.00 60.00 782 LYS A N 1
ATOM 5981 C CA . LYS A 1 782 ? 36.767 -19.090 26.822 1.00 60.00 782 LYS A CA 1
ATOM 5982 C C . LYS A 1 782 ? 37.329 -20.274 27.643 1.00 60.00 782 LYS A C 1
ATOM 5984 O O . LYS A 1 782 ? 37.065 -20.327 28.843 1.00 60.00 782 LYS A O 1
ATOM 5989 N N . PRO A 1 783 ? 38.128 -21.187 27.052 1.00 56.22 783 PRO A N 1
ATOM 5990 C CA . PRO A 1 783 ? 38.649 -22.351 27.766 1.00 56.22 783 PRO A CA 1
ATOM 5991 C C . PRO A 1 783 ? 39.677 -21.958 28.835 1.00 56.22 783 PRO A C 1
ATOM 5993 O O . PRO A 1 783 ? 40.671 -21.282 28.546 1.00 56.22 783 PRO A O 1
ATOM 5996 N N . SER A 1 784 ? 39.468 -22.444 30.056 1.00 54.34 784 SER A N 1
ATOM 5997 C CA . SER A 1 784 ? 40.472 -22.509 31.121 1.00 54.34 784 SER A CA 1
ATOM 5998 C C . SER A 1 784 ? 41.552 -23.552 30.783 1.00 54.34 784 SER A C 1
ATOM 6000 O O . SER A 1 784 ? 41.264 -24.539 30.101 1.00 54.34 784 SER A O 1
ATOM 6002 N N . PRO A 1 785 ? 42.801 -23.388 31.259 1.00 47.97 785 PRO A N 1
ATOM 6003 C CA . PRO A 1 785 ? 43.773 -24.481 31.251 1.00 47.97 785 PRO A CA 1
ATOM 6004 C C . PRO A 1 785 ? 43.219 -25.703 32.010 1.00 47.97 785 PRO A C 1
ATOM 6006 O O . PRO A 1 785 ? 42.613 -25.516 33.056 1.00 47.97 785 PRO A O 1
ATOM 6009 N N . GLU A 1 786 ? 43.459 -26.913 31.489 1.00 55.69 786 GLU A N 1
ATOM 6010 C CA . GLU A 1 786 ? 43.058 -28.239 32.024 1.00 55.69 786 GLU A CA 1
ATOM 6011 C C . GLU A 1 786 ? 41.602 -28.693 31.756 1.00 55.69 786 GLU A C 1
ATOM 6013 O O . GLU A 1 786 ? 41.263 -29.838 32.064 1.00 55.69 786 GLU A O 1
ATOM 6018 N N . HIS A 1 787 ? 40.772 -27.899 31.063 1.00 61.47 787 HIS A N 1
ATOM 6019 C CA . HIS A 1 787 ? 39.445 -28.341 30.596 1.00 61.47 787 HIS A CA 1
ATOM 6020 C C . HIS A 1 787 ? 39.514 -29.263 29.355 1.00 61.47 787 HIS A C 1
ATOM 6022 O O . HIS A 1 787 ? 39.576 -28.815 28.208 1.00 61.47 787 HIS A O 1
ATOM 6028 N N . LEU A 1 788 ? 39.382 -30.573 29.568 1.00 62.16 788 LEU A N 1
ATOM 6029 C CA . LEU A 1 788 ? 39.161 -31.612 28.552 1.00 62.16 788 LEU A CA 1
ATOM 6030 C C . LEU A 1 788 ? 37.666 -31.791 28.220 1.00 62.16 788 LEU A C 1
ATOM 6032 O O . LEU A 1 788 ? 37.130 -32.895 28.315 1.00 62.16 788 LEU A O 1
ATOM 6036 N N . LEU A 1 789 ? 37.003 -30.708 27.796 1.00 65.62 789 LEU A N 1
ATOM 6037 C CA . LEU A 1 789 ? 35.591 -30.628 27.363 1.00 65.62 789 LEU A CA 1
ATOM 6038 C C . LEU A 1 789 ? 34.552 -31.035 28.432 1.00 65.62 789 LEU A C 1
ATOM 6040 O O . LEU A 1 789 ? 33.796 -30.189 28.898 1.00 65.62 789 LEU A O 1
ATOM 6044 N N . ILE A 1 790 ? 34.539 -32.317 28.799 1.00 67.50 790 ILE A N 1
ATOM 6045 C CA . ILE A 1 790 ? 33.658 -33.001 29.760 1.00 67.50 790 ILE A CA 1
ATOM 6046 C C . ILE A 1 790 ? 34.347 -33.165 31.133 1.00 67.50 790 ILE A C 1
ATOM 6048 O O . ILE A 1 790 ? 33.686 -33.346 32.153 1.00 67.50 790 ILE A O 1
ATOM 6052 N N . VAL A 1 791 ? 35.679 -33.070 31.181 1.00 65.38 791 VAL A N 1
ATOM 6053 C CA . VAL A 1 791 ? 36.487 -33.214 32.405 1.00 65.38 791 VAL A CA 1
ATOM 6054 C C . VAL A 1 791 ? 37.316 -31.948 32.636 1.00 65.38 791 VAL A C 1
ATOM 6056 O O . VAL A 1 791 ? 37.880 -31.421 31.682 1.00 65.38 791 VAL A O 1
ATOM 6059 N N . SER A 1 792 ? 37.447 -31.486 33.881 1.00 66.31 792 SER A N 1
ATOM 6060 C CA . SER A 1 792 ? 38.471 -30.515 34.307 1.00 66.31 792 SER A CA 1
ATOM 6061 C C . SER A 1 792 ? 39.176 -31.027 35.553 1.00 66.31 792 SER A C 1
ATOM 6063 O O . SER A 1 792 ? 38.520 -31.517 36.465 1.00 66.31 792 SER A O 1
ATOM 6065 N N . ASP A 1 793 ? 40.506 -30.938 35.593 1.00 62.25 793 ASP A N 1
ATOM 6066 C CA . ASP A 1 793 ? 41.332 -31.303 36.761 1.00 62.25 793 ASP A CA 1
ATOM 6067 C C . ASP A 1 793 ? 41.103 -32.729 37.326 1.00 62.25 793 ASP A C 1
ATOM 6069 O O . ASP A 1 793 ? 41.463 -33.031 38.460 1.00 62.25 793 ASP A O 1
ATOM 6073 N N . GLY A 1 794 ? 40.545 -33.634 36.511 1.00 59.22 794 GLY A N 1
ATOM 6074 C CA . GLY A 1 794 ? 40.196 -35.013 36.886 1.00 59.22 794 GLY A CA 1
ATOM 6075 C C . GLY A 1 794 ? 38.737 -35.216 37.317 1.00 59.22 794 GLY A C 1
ATOM 6076 O O . GLY A 1 794 ? 38.293 -36.360 37.386 1.00 59.22 794 GLY A O 1
ATOM 6077 N N . GLU A 1 795 ? 37.980 -34.137 37.517 1.00 58.09 795 GLU A N 1
ATOM 6078 C CA . GLU A 1 795 ? 36.555 -34.147 37.862 1.00 58.09 795 GLU A CA 1
ATOM 6079 C C . GLU A 1 795 ? 35.663 -33.784 36.667 1.00 58.09 795 GLU A C 1
ATOM 6081 O O . GLU A 1 795 ? 36.130 -33.313 35.629 1.00 58.09 795 GLU A O 1
ATOM 6086 N N . GLU A 1 796 ? 34.358 -34.034 36.780 1.00 67.19 796 GLU A N 1
ATOM 6087 C CA . GLU A 1 796 ? 33.404 -33.728 35.704 1.00 67.19 796 GLU A CA 1
ATOM 6088 C C . GLU A 1 796 ? 32.990 -32.261 35.716 1.00 67.19 796 GLU A C 1
ATOM 6090 O O . GLU A 1 796 ? 32.819 -31.632 36.761 1.00 67.19 796 GLU A O 1
ATOM 6095 N N . VAL A 1 797 ? 32.794 -31.705 34.525 1.00 67.06 797 VAL A N 1
ATOM 6096 C CA . VAL A 1 797 ? 32.275 -30.346 34.374 1.00 67.06 797 VAL A CA 1
ATOM 6097 C C . VAL A 1 797 ? 30.798 -30.289 34.778 1.00 67.06 797 VAL A C 1
ATOM 6099 O O . VAL A 1 797 ? 29.986 -31.101 34.339 1.00 67.06 797 VAL A O 1
ATOM 6102 N N . ALA A 1 798 ? 30.413 -29.280 35.562 1.00 62.84 798 ALA A N 1
ATOM 6103 C CA . ALA A 1 798 ? 29.063 -29.181 36.136 1.00 62.84 798 ALA A CA 1
ATOM 6104 C C . ALA A 1 798 ? 27.911 -29.175 35.102 1.00 62.84 798 ALA A C 1
ATOM 6106 O O . ALA A 1 798 ? 26.789 -29.552 35.430 1.00 62.84 798 ALA A O 1
ATOM 6107 N N . TRP A 1 799 ? 28.167 -28.780 33.847 1.00 67.06 799 TRP A N 1
ATOM 6108 C CA . TRP A 1 799 ? 27.164 -28.835 32.775 1.00 67.06 799 TRP A CA 1
ATOM 6109 C C . TRP A 1 799 ? 26.895 -30.260 32.257 1.00 67.06 799 TRP A C 1
ATOM 6111 O O . TRP A 1 799 ? 25.819 -30.521 31.719 1.00 67.06 799 TRP A O 1
ATOM 6121 N N . PHE A 1 800 ? 27.825 -31.198 32.455 1.00 69.75 800 PHE A N 1
ATOM 6122 C CA . PHE A 1 800 ? 27.669 -32.590 32.037 1.00 69.75 800 PHE A CA 1
ATOM 6123 C C . PHE A 1 800 ? 26.746 -33.381 32.980 1.00 69.75 800 PHE A C 1
ATOM 6125 O O . PHE A 1 800 ? 25.926 -34.173 32.519 1.00 69.75 800 PHE A O 1
ATOM 6132 N N . GLU A 1 801 ? 26.756 -33.076 34.282 1.00 66.06 801 GLU A N 1
ATOM 6133 C CA . GLU A 1 801 ? 25.762 -33.617 35.225 1.00 66.06 801 GLU A CA 1
ATOM 6134 C C . GLU A 1 801 ? 24.332 -33.163 34.883 1.00 66.06 801 GLU A C 1
ATOM 6136 O O . GLU A 1 801 ? 23.379 -33.935 34.987 1.00 66.06 801 GLU A O 1
ATOM 6141 N N . LEU A 1 802 ? 24.167 -31.933 34.383 1.00 65.62 802 LEU A N 1
ATOM 6142 C CA . LEU A 1 802 ? 22.870 -31.438 33.906 1.00 65.62 802 LEU A CA 1
ATOM 6143 C C . LEU A 1 802 ? 22.419 -32.147 32.620 1.00 65.62 802 LEU A C 1
ATOM 6145 O O . LEU A 1 802 ? 21.229 -32.438 32.464 1.00 65.62 802 LEU A O 1
ATOM 6149 N N . LEU A 1 803 ? 23.360 -32.496 31.731 1.00 68.75 803 LEU A N 1
ATOM 6150 C CA . LEU A 1 803 ? 23.094 -33.373 30.587 1.00 68.75 803 LEU A CA 1
ATOM 6151 C C . LEU A 1 803 ? 22.643 -34.769 31.023 1.00 68.75 803 LEU A C 1
ATOM 6153 O O . LEU A 1 803 ? 21.660 -35.265 30.472 1.00 68.75 803 LEU A O 1
ATOM 6157 N N . ARG A 1 804 ? 23.296 -35.392 32.018 1.00 69.62 804 ARG A N 1
ATOM 6158 C CA . ARG A 1 804 ? 22.840 -36.673 32.591 1.00 69.62 804 ARG A CA 1
ATOM 6159 C C . ARG A 1 804 ? 21.444 -36.549 33.209 1.00 69.62 804 ARG A C 1
ATOM 6161 O O . ARG A 1 804 ? 20.582 -37.383 32.935 1.00 69.62 804 ARG A O 1
ATOM 6168 N N . GLY A 1 805 ? 21.186 -35.484 33.968 1.00 64.50 805 GLY A N 1
ATOM 6169 C CA . GLY A 1 805 ? 19.869 -35.196 34.545 1.00 64.50 805 GLY A CA 1
ATOM 6170 C C . GLY A 1 805 ? 18.770 -35.115 33.483 1.00 64.50 805 GLY A C 1
ATOM 6171 O O . GLY A 1 805 ? 17.737 -35.777 33.593 1.00 64.50 805 GLY A O 1
ATOM 6172 N N . VAL A 1 806 ? 19.011 -34.393 32.384 1.00 63.97 806 VAL A N 1
ATOM 6173 C CA . VAL A 1 806 ? 18.057 -34.332 31.266 1.00 63.97 806 VAL A CA 1
ATOM 6174 C C . VAL A 1 806 ? 18.040 -35.608 30.420 1.00 63.97 806 VAL A C 1
ATOM 6176 O O . VAL A 1 806 ? 16.987 -35.946 29.886 1.00 63.97 806 VAL A O 1
ATOM 6179 N N . ARG A 1 807 ? 19.113 -36.407 30.368 1.00 67.44 807 ARG A N 1
ATOM 6180 C CA . ARG A 1 807 ? 19.073 -37.766 29.795 1.00 67.44 807 ARG A CA 1
ATOM 6181 C C . ARG A 1 807 ? 18.080 -38.659 30.536 1.00 67.44 807 ARG A C 1
ATOM 6183 O O . ARG A 1 807 ? 17.314 -39.368 29.883 1.00 67.44 807 ARG A O 1
ATOM 6190 N N . ILE A 1 808 ? 18.007 -38.561 31.862 1.00 64.69 808 ILE A N 1
ATOM 6191 C CA . ILE A 1 808 ? 16.991 -39.255 32.669 1.00 64.69 808 ILE A CA 1
ATOM 6192 C C . ILE A 1 808 ? 15.582 -38.726 32.347 1.00 64.69 808 ILE A C 1
ATOM 6194 O O . ILE A 1 808 ? 14.675 -39.526 32.125 1.00 64.69 808 ILE A O 1
ATOM 6198 N N . VAL A 1 809 ? 15.388 -37.406 32.228 1.00 62.38 809 VAL A N 1
ATOM 6199 C CA . VAL A 1 809 ? 14.083 -36.815 31.851 1.00 62.38 809 VAL A CA 1
ATOM 6200 C C . VAL A 1 809 ? 13.627 -37.285 30.462 1.00 62.38 809 VAL A C 1
ATOM 6202 O O . VAL A 1 809 ? 12.505 -37.766 30.322 1.00 62.38 809 VAL A O 1
ATOM 6205 N N . VAL A 1 810 ? 14.496 -37.222 29.448 1.00 63.44 810 VAL A N 1
ATOM 6206 C CA . VAL A 1 810 ? 14.199 -37.641 28.063 1.00 63.44 810 VAL A CA 1
ATOM 6207 C C . VAL A 1 810 ? 13.866 -39.134 27.988 1.00 63.44 810 VAL A C 1
ATOM 6209 O O . VAL A 1 810 ? 12.873 -39.509 27.368 1.00 63.44 810 VAL A O 1
ATOM 6212 N N . THR A 1 811 ? 14.656 -39.991 28.643 1.00 66.19 811 THR A N 1
ATOM 6213 C CA . THR A 1 811 ? 14.428 -41.450 28.635 1.00 66.19 811 THR A CA 1
ATOM 6214 C C . THR A 1 811 ? 13.199 -41.873 29.443 1.00 66.19 811 THR A C 1
ATOM 6216 O O . THR A 1 811 ? 12.560 -42.860 29.088 1.00 66.19 811 THR A O 1
ATOM 6219 N N . THR A 1 812 ? 12.829 -41.120 30.485 1.00 61.94 812 THR A N 1
ATOM 6220 C CA . THR A 1 812 ? 11.662 -41.421 31.334 1.00 61.94 812 THR A CA 1
ATOM 6221 C C . THR A 1 812 ? 10.354 -40.859 30.766 1.00 61.94 812 THR A C 1
ATOM 6223 O O . THR A 1 812 ? 9.302 -41.476 30.931 1.00 61.94 812 THR A O 1
ATOM 6226 N N . MET A 1 813 ? 10.385 -39.693 30.109 1.00 67.31 813 MET A N 1
ATOM 6227 C CA . MET A 1 813 ? 9.180 -39.013 29.606 1.00 67.31 813 MET A CA 1
ATOM 6228 C C . MET A 1 813 ? 8.904 -39.240 28.114 1.00 67.31 813 MET A C 1
ATOM 6230 O O . MET A 1 813 ? 7.748 -39.137 27.702 1.00 67.31 813 MET A O 1
ATOM 6234 N N . GLY A 1 814 ? 9.931 -39.574 27.326 1.00 65.50 814 GLY A N 1
ATOM 6235 C CA . GLY A 1 814 ? 9.840 -39.762 25.879 1.00 65.50 814 GLY A CA 1
ATOM 6236 C C . GLY A 1 814 ? 9.834 -38.451 25.083 1.00 65.50 814 GLY A C 1
ATOM 6237 O O . GLY A 1 814 ? 9.452 -37.387 25.576 1.00 65.50 814 GLY A O 1
ATOM 6238 N N . TRP A 1 815 ? 10.246 -38.534 23.816 1.00 66.00 815 TRP A N 1
ATOM 6239 C CA . TRP A 1 815 ? 10.314 -37.383 22.907 1.00 66.00 815 TRP A CA 1
ATOM 6240 C C . TRP A 1 815 ? 8.951 -36.717 22.668 1.00 66.00 815 TRP A C 1
ATOM 6242 O O . TRP A 1 815 ? 8.885 -35.493 22.583 1.00 66.00 815 TRP A O 1
ATOM 6252 N N . ASP A 1 816 ? 7.865 -37.494 22.662 1.00 64.44 816 ASP A N 1
ATOM 6253 C CA . ASP A 1 816 ? 6.498 -36.982 22.496 1.00 64.44 816 ASP A CA 1
ATOM 6254 C C . ASP A 1 816 ? 6.091 -36.001 23.608 1.00 64.44 816 ASP A C 1
ATOM 6256 O O . ASP A 1 816 ? 5.322 -35.075 23.364 1.00 64.44 816 ASP A O 1
ATOM 6260 N N . ALA A 1 817 ? 6.616 -36.167 24.831 1.00 66.00 817 ALA A N 1
ATOM 6261 C CA . ALA A 1 817 ? 6.355 -35.241 25.933 1.00 66.00 817 ALA A CA 1
ATOM 6262 C C . ALA A 1 817 ? 7.147 -33.932 25.780 1.00 66.00 817 ALA A C 1
ATOM 6264 O O . ALA A 1 817 ? 6.604 -32.855 26.020 1.00 66.00 817 ALA A O 1
ATOM 6265 N N . ILE A 1 818 ? 8.406 -34.014 25.335 1.00 67.12 818 ILE A N 1
ATOM 6266 C CA . ILE A 1 818 ? 9.287 -32.854 25.101 1.00 67.12 818 ILE A CA 1
ATOM 6267 C C . ILE A 1 818 ? 8.729 -31.957 23.994 1.00 67.12 818 ILE A C 1
ATOM 6269 O O . ILE A 1 818 ? 8.737 -30.735 24.126 1.00 67.12 818 ILE A O 1
ATOM 6273 N N . TYR A 1 819 ? 8.209 -32.572 22.933 1.00 67.19 819 TYR A N 1
ATOM 6274 C CA . TYR A 1 819 ? 7.638 -31.899 21.766 1.00 67.19 819 TYR A CA 1
ATOM 6275 C C . TYR A 1 819 ? 6.109 -31.733 21.843 1.00 67.19 819 TYR A C 1
ATOM 6277 O O . TYR A 1 819 ? 5.443 -31.470 20.841 1.00 67.19 819 TYR A O 1
ATOM 6285 N N . SER A 1 820 ? 5.538 -31.839 23.045 1.00 64.56 820 SER A N 1
ATOM 6286 C CA . SER A 1 820 ? 4.147 -31.464 23.307 1.00 64.56 820 SER A CA 1
ATOM 6287 C C . SER A 1 820 ? 4.007 -29.961 23.603 1.00 64.56 820 SER A C 1
ATOM 6289 O O . SER A 1 820 ? 4.976 -29.264 23.917 1.00 64.56 820 SER A O 1
ATOM 6291 N N . GLY A 1 821 ? 2.788 -29.428 23.482 1.00 70.25 821 GLY A N 1
ATOM 6292 C CA . GLY A 1 821 ? 2.495 -28.029 23.810 1.00 70.25 821 GLY A CA 1
ATOM 6293 C C . GLY A 1 821 ? 3.228 -27.018 22.917 1.00 70.25 821 GLY A C 1
ATOM 6294 O O . GLY A 1 821 ? 3.203 -27.128 21.694 1.00 70.25 821 GLY A O 1
ATOM 6295 N N . VAL A 1 822 ? 3.858 -26.011 23.535 1.00 69.69 822 VAL A N 1
ATOM 6296 C CA . VAL A 1 822 ? 4.447 -24.832 22.858 1.00 69.69 822 VAL A CA 1
ATOM 6297 C C . VAL A 1 822 ? 5.581 -25.189 21.888 1.00 69.69 822 VAL A C 1
ATOM 6299 O O . VAL A 1 822 ? 5.771 -24.489 20.893 1.00 69.69 822 VAL A O 1
ATOM 6302 N N . LEU A 1 823 ? 6.329 -26.267 22.150 1.00 68.56 823 LEU A N 1
ATOM 6303 C CA . LEU A 1 823 ? 7.430 -26.680 21.275 1.00 68.56 823 LEU A CA 1
ATOM 6304 C C . LEU A 1 823 ? 6.956 -27.416 20.018 1.00 68.56 823 LEU A C 1
ATOM 6306 O O . LEU A 1 823 ? 7.619 -27.293 18.990 1.00 68.56 823 LEU A O 1
ATOM 6310 N N . GLY A 1 824 ? 5.811 -28.107 20.071 1.00 63.59 824 GLY A N 1
ATOM 6311 C CA . GLY A 1 824 ? 5.236 -28.868 18.955 1.00 63.59 824 GLY A CA 1
ATOM 6312 C C . GLY A 1 824 ? 6.144 -29.983 18.402 1.00 63.59 824 GLY A C 1
ATOM 6313 O O . GLY A 1 824 ? 7.338 -30.023 18.703 1.00 63.59 824 GLY A O 1
ATOM 6314 N N . PRO A 1 825 ? 5.617 -30.893 17.561 1.00 60.53 825 PRO A N 1
ATOM 6315 C CA . PRO A 1 825 ? 6.439 -31.911 16.917 1.00 60.53 825 PRO A CA 1
ATOM 6316 C C . PRO A 1 825 ? 7.547 -31.267 16.071 1.00 60.53 825 PRO A C 1
ATOM 6318 O O . PRO A 1 825 ? 7.323 -30.261 15.386 1.00 60.53 825 PRO A O 1
ATOM 6321 N N . LEU A 1 826 ? 8.739 -31.872 16.088 1.00 55.47 826 LEU A N 1
ATOM 6322 C CA . LEU A 1 826 ? 9.773 -31.595 15.092 1.00 55.47 826 LEU A CA 1
ATOM 6323 C C . LEU A 1 826 ? 9.328 -32.192 13.755 1.00 55.47 826 LEU A C 1
ATOM 6325 O O . LEU A 1 826 ? 9.445 -33.395 13.521 1.00 55.47 826 LEU A O 1
ATOM 6329 N N . SER A 1 827 ? 8.794 -31.344 12.881 1.00 47.94 827 SER A N 1
ATOM 6330 C CA . SER A 1 827 ? 8.551 -31.709 11.492 1.00 47.94 827 SER A CA 1
ATOM 6331 C C . SER A 1 827 ? 9.880 -31.724 10.746 1.00 47.94 827 SER A C 1
ATOM 6333 O O . SER A 1 827 ? 10.564 -30.706 10.697 1.00 47.94 827 SER A O 1
ATOM 6335 N N . ALA A 1 828 ? 10.224 -32.835 10.090 1.00 42.44 828 ALA A N 1
ATOM 6336 C CA . ALA A 1 828 ? 11.397 -32.884 9.211 1.00 42.44 828 ALA A CA 1
ATOM 6337 C C . ALA A 1 828 ? 11.324 -31.858 8.055 1.00 42.44 828 ALA A C 1
ATOM 6339 O O . ALA A 1 828 ? 12.350 -31.504 7.485 1.00 42.44 828 ALA A O 1
ATOM 6340 N N . ALA A 1 829 ? 10.126 -31.346 7.741 1.00 41.88 829 ALA A N 1
ATOM 6341 C CA . ALA A 1 829 ? 9.922 -30.298 6.745 1.00 41.88 829 ALA A CA 1
ATOM 6342 C C . ALA A 1 829 ? 10.216 -28.868 7.254 1.00 41.88 829 ALA A C 1
ATOM 6344 O O . ALA A 1 829 ? 10.280 -27.959 6.428 1.00 41.88 829 ALA A O 1
ATOM 6345 N N . ASP A 1 830 ? 10.403 -28.655 8.566 1.00 43.00 830 ASP A N 1
ATOM 6346 C CA . ASP A 1 830 ? 10.753 -27.334 9.126 1.00 43.00 830 ASP A CA 1
ATOM 6347 C C . ASP A 1 830 ? 12.245 -26.977 8.894 1.00 43.00 830 ASP A C 1
ATOM 6349 O O . ASP A 1 830 ? 12.580 -25.795 8.854 1.00 43.00 830 ASP A O 1
ATOM 6353 N N . ASP A 1 831 ? 13.126 -27.970 8.688 1.00 42.66 831 ASP A N 1
ATOM 6354 C CA . ASP A 1 831 ? 14.592 -27.790 8.574 1.00 42.66 831 ASP A CA 1
ATOM 6355 C C . ASP A 1 831 ? 15.163 -27.973 7.145 1.00 42.66 831 ASP A C 1
ATOM 6357 O O . ASP A 1 831 ? 16.356 -27.760 6.927 1.00 42.66 831 ASP A O 1
ATOM 6361 N N . GLU A 1 832 ? 14.362 -28.391 6.156 1.00 36.69 832 GLU A N 1
ATOM 6362 C CA . GLU A 1 832 ? 14.869 -28.742 4.808 1.00 36.69 832 GLU A CA 1
ATOM 6363 C C . GLU A 1 832 ? 14.833 -27.569 3.799 1.00 36.69 832 GLU A C 1
ATOM 6365 O O . GLU A 1 832 ? 15.377 -27.670 2.702 1.00 36.69 832 GLU A O 1
ATOM 6370 N N . LYS A 1 833 ? 14.223 -26.428 4.162 1.00 39.41 833 LYS A N 1
ATOM 6371 C CA . LYS A 1 833 ? 14.065 -25.240 3.288 1.00 39.41 833 LYS A CA 1
ATOM 6372 C C . LYS A 1 833 ? 14.895 -24.012 3.687 1.00 39.41 833 LYS A C 1
ATOM 6374 O O . LYS A 1 833 ? 14.789 -22.977 3.036 1.00 39.41 833 LYS A O 1
ATOM 6379 N N . SER A 1 834 ? 15.696 -24.113 4.743 1.00 40.19 834 SER A N 1
ATOM 6380 C CA . SER A 1 834 ? 16.412 -22.994 5.377 1.00 40.19 834 SER A CA 1
ATOM 6381 C C . SER A 1 834 ? 17.938 -23.041 5.214 1.00 40.19 834 SER A C 1
ATOM 6383 O O . SER A 1 834 ? 18.636 -22.163 5.717 1.00 40.19 834 SER A O 1
ATOM 6385 N N . LEU A 1 835 ? 18.478 -24.030 4.494 1.00 39.22 835 LEU A N 1
ATOM 6386 C CA . LEU A 1 835 ? 19.909 -24.087 4.190 1.00 39.22 835 LEU A CA 1
ATOM 6387 C C . LEU A 1 835 ? 20.269 -23.054 3.104 1.00 39.22 835 LEU A C 1
ATOM 6389 O O . LEU A 1 835 ? 19.709 -23.125 2.007 1.00 39.22 835 LEU A O 1
ATOM 6393 N N . PRO A 1 836 ? 21.205 -22.117 3.354 1.00 38.31 836 PRO A N 1
ATOM 6394 C CA . PRO A 1 836 ? 21.699 -21.227 2.309 1.00 38.31 836 PRO A CA 1
ATOM 6395 C C . PRO A 1 836 ? 22.470 -22.009 1.233 1.00 38.31 836 PRO A C 1
ATOM 6397 O O . PRO A 1 836 ? 23.185 -22.966 1.538 1.00 38.31 836 PRO A O 1
ATOM 6400 N N . GLU A 1 837 ? 22.361 -21.559 -0.022 1.00 36.22 837 GLU A N 1
ATOM 6401 C CA . GLU A 1 837 ? 23.163 -22.049 -1.156 1.00 36.22 837 GLU A CA 1
ATOM 6402 C C . GLU A 1 837 ? 24.661 -22.103 -0.777 1.00 36.22 837 GLU A C 1
ATOM 6404 O O . GLU A 1 837 ? 25.225 -21.090 -0.340 1.00 36.22 837 GLU A O 1
ATOM 6409 N N . PRO A 1 838 ? 25.336 -23.263 -0.904 1.00 39.31 838 PRO A N 1
ATOM 6410 C CA . PRO A 1 838 ? 26.683 -23.432 -0.378 1.00 39.31 838 PRO A CA 1
ATOM 6411 C C . PRO A 1 838 ? 27.713 -22.602 -1.153 1.00 39.31 838 PRO A C 1
ATOM 6413 O O . PRO A 1 838 ? 27.998 -22.840 -2.330 1.00 39.31 838 PRO A O 1
ATOM 6416 N N . GLY A 1 839 ? 28.350 -21.667 -0.442 1.00 43.66 839 GLY A N 1
ATOM 6417 C CA . GLY A 1 839 ? 29.474 -20.880 -0.948 1.00 43.66 839 GLY A CA 1
ATOM 6418 C C . GLY A 1 839 ? 30.661 -21.740 -1.436 1.00 43.66 839 GLY A C 1
ATOM 6419 O O . GLY A 1 839 ? 30.798 -22.914 -1.074 1.00 43.66 839 GLY A O 1
ATOM 6420 N N . PRO A 1 840 ? 31.561 -21.178 -2.266 1.00 37.22 840 PRO A N 1
ATOM 6421 C CA . PRO A 1 840 ? 32.471 -21.953 -3.113 1.00 37.22 840 PRO A CA 1
ATOM 6422 C C . PRO A 1 840 ? 33.702 -22.526 -2.377 1.00 37.22 840 PRO A C 1
ATOM 6424 O O . PRO A 1 840 ? 34.842 -22.164 -2.665 1.00 37.22 840 PRO A O 1
ATOM 6427 N N . THR A 1 841 ? 33.501 -23.505 -1.490 1.00 43.03 841 THR A N 1
ATOM 6428 C CA . THR A 1 841 ? 34.588 -24.279 -0.850 1.00 43.03 841 THR A CA 1
ATOM 6429 C C . THR A 1 841 ? 34.354 -25.789 -0.906 1.00 43.03 841 THR A C 1
ATOM 6431 O O . THR A 1 841 ? 34.142 -26.461 0.098 1.00 43.03 841 THR A O 1
ATOM 6434 N N . ARG A 1 842 ? 34.482 -26.358 -2.111 1.00 51.38 842 ARG A N 1
ATOM 6435 C CA . ARG A 1 842 ? 34.489 -27.814 -2.336 1.00 51.38 842 ARG A CA 1
ATOM 6436 C C . ARG A 1 842 ? 35.714 -28.468 -1.669 1.00 51.38 842 ARG A C 1
ATOM 6438 O O . ARG A 1 842 ? 36.822 -28.372 -2.199 1.00 51.38 842 ARG A O 1
ATOM 6445 N N . ARG A 1 843 ? 35.532 -29.177 -0.548 1.00 53.97 843 ARG A N 1
ATOM 6446 C CA . ARG A 1 843 ? 36.547 -30.075 0.045 1.00 53.97 843 ARG A CA 1
ATOM 6447 C C . ARG A 1 843 ? 35.921 -31.373 0.550 1.00 53.97 843 ARG A C 1
ATOM 6449 O O . ARG A 1 843 ? 35.165 -31.357 1.506 1.00 53.97 843 ARG A O 1
ATOM 6456 N N . LEU A 1 844 ? 36.318 -32.499 -0.039 1.00 61.38 844 LEU A N 1
ATOM 6457 C CA . LEU A 1 844 ? 35.953 -33.834 0.438 1.00 61.38 844 LEU A CA 1
ATOM 6458 C C . LEU A 1 844 ? 36.743 -34.188 1.712 1.00 61.38 844 LEU A C 1
ATOM 6460 O O . LEU A 1 844 ? 37.975 -34.215 1.679 1.00 61.38 844 LEU A O 1
ATOM 6464 N N . VAL A 1 845 ? 36.053 -34.509 2.811 1.00 68.38 845 VAL A N 1
ATOM 6465 C CA . VAL A 1 845 ? 36.677 -34.962 4.069 1.00 68.38 845 VAL A CA 1
ATOM 6466 C C . VAL A 1 845 ? 36.769 -36.492 4.089 1.00 68.38 845 VAL A C 1
ATOM 6468 O O . VAL A 1 845 ? 35.775 -37.189 4.275 1.00 68.38 845 VAL A O 1
ATOM 6471 N N . GLN A 1 846 ? 37.973 -37.042 3.906 1.00 74.69 846 GLN A N 1
ATOM 6472 C CA . GLN A 1 846 ? 38.212 -38.492 3.943 1.00 74.69 846 GLN A CA 1
ATOM 6473 C C . GLN A 1 846 ? 38.451 -38.990 5.379 1.00 74.69 846 GLN A C 1
ATOM 6475 O O . GLN A 1 846 ? 39.590 -39.147 5.810 1.00 74.69 846 GLN A O 1
ATOM 6480 N N . TRP A 1 847 ? 37.373 -39.243 6.125 1.00 84.19 847 TRP A N 1
ATOM 6481 C CA . TRP A 1 847 ? 37.440 -39.679 7.529 1.00 84.19 847 TRP A CA 1
ATOM 6482 C C . TRP A 1 847 ? 37.506 -41.208 7.716 1.00 84.19 847 TRP A C 1
ATOM 6484 O O . TRP A 1 847 ? 38.151 -41.683 8.652 1.00 84.19 847 TRP A O 1
ATOM 6494 N N . VAL A 1 848 ? 36.892 -41.988 6.813 1.00 84.00 848 VAL A N 1
ATOM 6495 C CA . VAL A 1 848 ? 36.756 -43.458 6.939 1.00 84.00 848 VAL A CA 1
ATOM 6496 C C . VAL A 1 848 ? 38.098 -44.180 7.163 1.00 84.00 848 VAL A C 1
ATOM 6498 O O . VAL A 1 848 ? 38.168 -44.992 8.090 1.00 84.00 848 VAL A O 1
ATOM 6501 N N . PRO A 1 849 ? 39.189 -43.897 6.413 1.00 83.69 849 PRO A N 1
ATOM 6502 C CA . PRO A 1 849 ? 40.461 -44.598 6.616 1.00 83.69 849 PRO A CA 1
ATOM 6503 C C . PRO A 1 849 ? 41.102 -44.308 7.980 1.00 83.69 849 PRO A C 1
ATOM 6505 O O . PRO A 1 849 ? 41.761 -45.181 8.543 1.00 83.69 849 PRO A O 1
ATOM 6508 N N . ALA A 1 850 ? 40.896 -43.104 8.528 1.00 83.69 850 ALA A N 1
ATOM 6509 C CA . ALA A 1 850 ? 41.462 -42.697 9.812 1.00 83.69 850 ALA A CA 1
ATOM 6510 C C . ALA A 1 850 ? 40.768 -43.406 10.985 1.00 83.69 850 ALA A C 1
ATOM 6512 O O . ALA A 1 850 ? 41.445 -44.011 11.815 1.00 83.69 850 ALA A O 1
ATOM 6513 N N . LEU A 1 851 ? 39.427 -43.417 11.013 1.00 86.12 851 LEU A N 1
ATOM 6514 C CA . LEU A 1 851 ? 38.680 -44.127 12.059 1.00 86.12 851 LEU A CA 1
ATOM 6515 C C . LEU A 1 851 ? 38.804 -45.652 11.938 1.00 86.12 851 LEU A C 1
ATOM 6517 O O . LEU A 1 851 ? 38.866 -46.327 12.963 1.00 86.12 851 LEU A O 1
ATOM 6521 N N . SER A 1 852 ? 38.940 -46.197 10.723 1.00 85.44 852 SER A N 1
ATOM 6522 C CA . SER A 1 852 ? 39.264 -47.623 10.536 1.00 85.44 852 SER A CA 1
ATOM 6523 C C . SER A 1 852 ? 40.636 -47.956 11.135 1.00 85.44 852 SER A C 1
ATOM 6525 O O . SER A 1 852 ? 40.736 -48.851 11.967 1.00 85.44 852 SER A O 1
ATOM 6527 N N . SER A 1 853 ? 41.667 -47.156 10.828 1.00 86.69 853 SER A N 1
ATOM 6528 C CA . SER A 1 853 ? 43.016 -47.340 11.389 1.00 86.69 853 SER A CA 1
ATOM 6529 C C . SER A 1 853 ? 43.040 -47.224 12.920 1.00 86.69 853 SER A C 1
ATOM 6531 O O . SER A 1 853 ? 43.769 -47.958 13.582 1.00 86.69 853 SER A O 1
ATOM 6533 N N . LEU A 1 854 ? 42.237 -46.321 13.499 1.00 87.69 854 LEU A N 1
ATOM 6534 C CA . LEU A 1 854 ? 42.074 -46.200 14.951 1.00 87.69 854 LEU A CA 1
ATOM 6535 C C . LEU A 1 854 ? 41.371 -47.432 15.548 1.00 87.69 854 LEU A C 1
ATOM 6537 O O . LEU A 1 854 ? 41.802 -47.928 16.585 1.00 87.69 854 LEU A O 1
ATOM 6541 N N . THR A 1 855 ? 40.335 -47.946 14.880 1.00 88.88 855 THR A N 1
ATOM 6542 C CA . THR A 1 855 ? 39.593 -49.153 15.286 1.00 88.88 855 THR A CA 1
ATOM 6543 C C . THR A 1 855 ? 40.496 -50.387 15.290 1.00 88.88 855 THR A C 1
ATOM 6545 O O . THR A 1 855 ? 40.501 -51.140 16.266 1.00 88.88 855 THR A O 1
ATOM 6548 N N . ASP A 1 856 ? 41.312 -50.565 14.247 1.00 87.81 856 ASP A N 1
ATOM 6549 C CA . ASP A 1 856 ? 42.299 -51.646 14.158 1.00 87.81 856 ASP A CA 1
ATOM 6550 C C . ASP A 1 856 ? 43.336 -51.539 15.288 1.00 87.81 856 ASP A C 1
ATOM 6552 O O . ASP A 1 856 ? 43.634 -52.521 15.968 1.00 87.81 856 ASP A O 1
ATOM 6556 N N . LEU A 1 857 ? 43.845 -50.330 15.545 1.00 88.25 857 LEU A N 1
ATOM 6557 C CA . LEU A 1 857 ? 44.859 -50.076 16.571 1.00 88.25 857 LEU A CA 1
ATOM 6558 C C . LEU A 1 857 ? 44.316 -50.309 17.994 1.00 88.25 857 LEU A C 1
ATOM 6560 O O . LEU A 1 857 ? 45.000 -50.932 18.805 1.00 88.25 857 LEU A O 1
ATOM 6564 N N . ILE A 1 858 ? 43.076 -49.892 18.276 1.00 88.75 858 ILE A N 1
ATOM 6565 C CA . ILE A 1 858 ? 42.356 -50.217 19.519 1.00 88.75 858 ILE A CA 1
ATOM 6566 C C . ILE A 1 858 ? 42.200 -51.739 19.653 1.00 88.75 858 ILE A C 1
ATOM 6568 O O . ILE A 1 858 ? 42.576 -52.304 20.678 1.00 88.75 858 ILE A O 1
ATOM 6572 N N . THR A 1 859 ? 41.730 -52.421 18.605 1.00 87.50 859 THR A N 1
ATOM 6573 C CA . THR A 1 859 ? 41.500 -53.878 18.612 1.00 87.50 859 THR A CA 1
ATOM 6574 C C . THR A 1 859 ? 42.794 -54.673 18.832 1.00 87.50 859 THR A C 1
ATOM 6576 O O . THR A 1 859 ? 42.793 -55.689 19.525 1.00 87.50 859 THR A O 1
ATOM 6579 N N . CYS A 1 860 ? 43.919 -54.205 18.287 1.00 84.94 860 CYS A N 1
ATOM 6580 C CA . CYS A 1 860 ? 45.233 -54.825 18.463 1.00 84.94 860 CYS A CA 1
ATOM 6581 C C . CYS A 1 860 ? 45.960 -54.430 19.763 1.00 84.94 860 CYS A C 1
ATOM 6583 O O . CYS A 1 860 ? 47.032 -54.975 20.030 1.00 84.94 860 CYS A O 1
ATOM 6585 N N . SER A 1 861 ? 45.423 -53.504 20.565 1.00 84.94 861 SER A N 1
ATOM 6586 C CA . SER A 1 861 ? 46.110 -52.974 21.754 1.00 84.94 861 SER A CA 1
ATOM 6587 C C . SER A 1 861 ? 46.198 -53.961 22.926 1.00 84.94 861 SER A C 1
ATOM 6589 O O . SER A 1 861 ? 47.146 -53.900 23.708 1.00 84.94 861 SER A O 1
ATOM 6591 N N . GLY A 1 862 ? 45.216 -54.861 23.056 1.00 78.75 862 GLY A N 1
ATOM 6592 C CA . GLY A 1 862 ? 45.062 -55.732 24.227 1.00 78.75 862 GLY A CA 1
ATOM 6593 C C . GLY A 1 862 ? 44.624 -55.002 25.506 1.00 78.75 862 GLY A C 1
ATOM 6594 O O . GLY A 1 862 ? 44.705 -55.582 26.588 1.00 78.75 862 GLY A O 1
ATOM 6595 N N . ASP A 1 863 ? 44.185 -53.747 25.397 1.00 83.31 863 ASP A N 1
ATOM 6596 C CA . ASP A 1 863 ? 43.734 -52.920 26.515 1.00 83.31 863 ASP A CA 1
ATOM 6597 C C . ASP A 1 863 ? 42.403 -53.462 27.099 1.00 83.31 863 ASP A C 1
ATOM 6599 O O . ASP A 1 863 ? 41.493 -53.784 26.327 1.00 83.31 863 ASP A O 1
ATOM 6603 N N . PRO A 1 864 ? 42.249 -53.606 28.432 1.00 82.94 864 PRO A N 1
ATOM 6604 C CA . PRO A 1 864 ? 41.030 -54.157 29.031 1.00 82.94 864 PRO A CA 1
ATOM 6605 C C . PRO A 1 864 ? 39.786 -53.287 28.791 1.00 82.94 864 PRO A C 1
ATOM 6607 O O . PRO A 1 864 ? 38.677 -53.818 28.760 1.00 82.94 864 PRO A O 1
ATOM 6610 N N . GLU A 1 865 ? 39.955 -51.983 28.562 1.00 86.19 865 GLU A N 1
ATOM 6611 C CA . GLU A 1 865 ? 38.877 -51.045 28.247 1.00 86.19 865 GLU A CA 1
ATOM 6612 C C . GLU A 1 865 ? 38.562 -50.975 26.728 1.00 86.19 865 GLU A C 1
ATOM 6614 O O . GLU A 1 865 ? 37.707 -50.198 26.299 1.00 86.19 865 GLU A O 1
ATOM 6619 N N . THR A 1 866 ? 39.168 -51.848 25.902 1.00 86.62 866 THR A N 1
ATOM 6620 C CA . THR A 1 866 ? 38.912 -51.979 24.447 1.00 86.62 866 THR A CA 1
ATOM 6621 C C . THR A 1 866 ? 37.425 -51.935 24.048 1.00 86.62 866 THR A C 1
ATOM 6623 O O . THR A 1 866 ? 37.110 -51.200 23.110 1.00 86.62 866 THR A O 1
ATOM 6626 N N . PRO A 1 867 ? 36.480 -52.645 24.710 1.00 87.38 867 PRO A N 1
ATOM 6627 C CA . PRO A 1 867 ? 35.062 -52.585 24.335 1.00 87.38 867 PRO A CA 1
ATOM 6628 C C . PRO A 1 867 ? 34.475 -51.167 24.411 1.00 87.38 867 PRO A C 1
ATOM 6630 O O . PRO A 1 867 ? 33.753 -50.752 23.505 1.00 87.38 867 PRO A O 1
ATOM 6633 N N . VAL A 1 868 ? 34.855 -50.404 25.441 1.00 87.62 868 VAL A N 1
ATOM 6634 C CA . VAL A 1 868 ? 34.409 -49.022 25.688 1.00 87.62 868 VAL A CA 1
ATOM 6635 C C . VAL A 1 868 ? 34.940 -48.084 24.597 1.00 87.62 868 VAL A C 1
ATOM 6637 O O . VAL A 1 868 ? 34.217 -47.234 24.073 1.00 87.62 868 VAL A O 1
ATOM 6640 N N . TYR A 1 869 ? 36.200 -48.271 24.190 1.00 88.81 869 TYR A N 1
ATOM 6641 C CA . TYR A 1 869 ? 36.806 -47.504 23.099 1.00 88.81 869 TYR A CA 1
ATOM 6642 C C . TYR A 1 869 ? 36.179 -47.820 21.735 1.00 88.81 869 TYR A C 1
ATOM 6644 O O . TYR A 1 869 ? 35.986 -46.910 20.925 1.00 88.81 869 TYR A O 1
ATOM 6652 N N . LEU A 1 870 ? 35.831 -49.084 21.476 1.00 88.38 870 LEU A N 1
ATOM 6653 C CA . LEU A 1 870 ? 35.189 -49.497 20.227 1.00 88.38 870 LEU A CA 1
ATOM 6654 C C . LEU A 1 870 ? 33.764 -48.944 20.104 1.00 88.38 870 LEU A C 1
ATOM 6656 O O . LEU A 1 870 ? 33.422 -48.426 19.041 1.00 88.38 870 LEU A O 1
ATOM 6660 N N . GLU A 1 871 ? 32.961 -48.975 21.174 1.00 87.06 871 GLU A N 1
ATOM 6661 C CA . GLU A 1 871 ? 31.612 -48.392 21.155 1.00 87.06 871 GLU A CA 1
ATOM 6662 C C . GLU A 1 871 ? 31.659 -46.884 20.862 1.00 87.06 871 GLU A C 1
ATOM 6664 O O . GLU A 1 871 ? 30.979 -46.398 19.952 1.00 87.06 871 GLU A O 1
ATOM 6669 N N . MET A 1 872 ? 32.514 -46.134 21.567 1.00 87.88 872 MET A N 1
ATOM 6670 C CA . MET A 1 872 ? 32.634 -44.695 21.326 1.00 87.88 872 MET A CA 1
ATOM 6671 C C . MET A 1 872 ? 33.172 -44.392 19.915 1.00 87.88 872 MET A C 1
ATOM 6673 O O . MET A 1 872 ? 32.705 -43.457 19.265 1.00 87.88 872 MET A O 1
ATOM 6677 N N . THR A 1 873 ? 34.090 -45.208 19.384 1.00 87.88 873 THR A N 1
ATOM 6678 C CA . THR A 1 873 ? 34.598 -45.058 18.006 1.00 87.88 873 THR A CA 1
ATOM 6679 C C . THR A 1 873 ? 33.504 -45.306 16.960 1.00 87.88 873 THR A C 1
ATOM 6681 O O . THR A 1 873 ? 33.431 -44.575 15.969 1.00 87.88 873 THR A O 1
ATOM 6684 N N . GLN A 1 874 ? 32.600 -46.266 17.188 1.00 86.81 874 GLN A N 1
ATOM 6685 C CA . GLN A 1 874 ? 31.419 -46.476 16.338 1.00 86.81 874 GLN A CA 1
ATOM 6686 C C . GLN A 1 874 ? 30.448 -45.288 16.406 1.00 86.81 874 GLN A C 1
ATOM 6688 O O . GLN A 1 874 ? 29.991 -44.807 15.368 1.00 86.81 874 GLN A O 1
ATOM 6693 N N . ARG A 1 875 ? 30.183 -44.762 17.609 1.00 83.56 875 ARG A N 1
ATOM 6694 C CA . ARG A 1 875 ? 29.312 -43.593 17.827 1.00 83.56 875 ARG A CA 1
ATOM 6695 C C . ARG A 1 875 ? 29.845 -42.344 17.116 1.00 83.56 875 ARG A C 1
ATOM 6697 O O . ARG A 1 875 ? 29.108 -41.688 16.380 1.00 83.56 875 ARG A O 1
ATOM 6704 N N . VAL A 1 876 ? 31.148 -42.080 17.247 1.00 86.06 876 VAL A N 1
ATOM 6705 C CA . VAL A 1 876 ? 31.852 -41.020 16.509 1.00 86.06 876 VAL A CA 1
ATOM 6706 C C . VAL A 1 876 ? 31.773 -41.264 14.997 1.00 86.06 876 VAL A C 1
ATOM 6708 O O . VAL A 1 876 ? 31.428 -40.344 14.261 1.00 86.06 876 VAL A O 1
ATOM 6711 N N . SER A 1 877 ? 31.993 -42.495 14.520 1.00 86.12 877 SER A N 1
ATOM 6712 C CA . SER A 1 877 ? 31.889 -42.839 13.089 1.00 86.12 877 SER A CA 1
ATOM 6713 C C . SER A 1 877 ? 30.496 -42.561 12.510 1.00 86.12 877 SER A C 1
ATOM 6715 O O . SER A 1 877 ? 30.391 -41.961 11.443 1.00 86.12 877 SER A O 1
ATOM 6717 N N . SER A 1 878 ? 29.425 -42.902 13.234 1.00 83.81 878 SER A N 1
ATOM 6718 C CA . SER A 1 878 ? 28.044 -42.587 12.831 1.00 83.81 878 SER A CA 1
ATOM 6719 C C . SER A 1 878 ? 27.791 -41.075 12.747 1.00 83.81 878 SER A C 1
ATOM 6721 O O . SER A 1 878 ? 27.041 -40.615 11.882 1.00 83.81 878 SER A O 1
ATOM 6723 N N . CYS A 1 879 ? 28.420 -40.287 13.624 1.00 82.12 879 CYS A N 1
ATOM 6724 C CA . CYS A 1 879 ? 28.348 -38.827 13.603 1.00 82.12 879 CYS A CA 1
ATOM 6725 C C . CYS A 1 879 ? 29.103 -38.241 12.389 1.00 82.12 879 CYS A C 1
ATOM 6727 O O . CYS A 1 879 ? 28.572 -37.370 11.695 1.00 82.12 879 CYS A O 1
ATOM 6729 N N . PHE A 1 880 ? 30.287 -38.777 12.060 1.00 83.69 880 PHE A N 1
ATOM 6730 C CA . PHE A 1 880 ? 31.036 -38.438 10.841 1.00 83.69 880 PHE A CA 1
ATOM 6731 C C . PHE A 1 880 ? 30.281 -38.800 9.554 1.00 83.69 880 PHE A C 1
ATOM 6733 O O . PHE A 1 880 ? 30.236 -37.979 8.640 1.00 83.69 880 PHE A O 1
ATOM 6740 N N . GLU A 1 881 ? 29.652 -39.976 9.478 1.00 83.38 88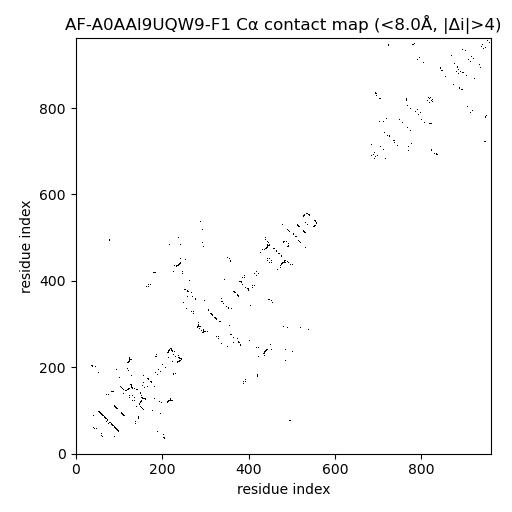1 GLU A N 1
ATOM 6741 C CA . GLU A 1 881 ? 28.855 -40.375 8.310 1.00 83.38 881 GLU A CA 1
ATOM 6742 C C . GLU A 1 881 ? 27.630 -39.475 8.119 1.00 83.38 881 GLU A C 1
ATOM 6744 O O . GLU A 1 881 ? 27.350 -39.031 7.005 1.00 83.38 881 GLU A O 1
ATOM 6749 N N . THR A 1 882 ? 26.938 -39.137 9.209 1.00 79.81 882 THR A N 1
ATOM 6750 C CA . THR A 1 882 ? 25.787 -38.224 9.161 1.00 79.81 882 THR A CA 1
ATOM 6751 C C . THR A 1 882 ? 26.201 -36.820 8.711 1.00 79.81 882 THR A C 1
ATOM 6753 O O . THR A 1 882 ? 25.470 -36.191 7.949 1.00 79.81 882 THR A O 1
ATOM 6756 N N . THR A 1 883 ? 27.381 -36.355 9.137 1.00 75.38 883 THR A N 1
ATOM 6757 C CA . THR A 1 883 ? 27.878 -34.989 8.895 1.00 75.38 883 THR A CA 1
ATOM 6758 C C . THR A 1 883 ? 28.539 -34.810 7.525 1.00 75.38 883 THR A C 1
ATOM 6760 O O . THR A 1 883 ? 28.250 -33.842 6.835 1.00 75.38 883 THR A O 1
ATOM 6763 N N . PHE A 1 884 ? 29.408 -35.732 7.098 1.00 79.25 884 PHE A N 1
ATOM 6764 C CA . PHE A 1 884 ? 30.217 -35.584 5.874 1.00 79.25 884 PHE A CA 1
ATOM 6765 C C . PHE A 1 884 ? 29.859 -36.593 4.765 1.00 79.25 884 PHE A C 1
ATOM 6767 O O . PHE A 1 884 ? 30.386 -36.514 3.652 1.00 79.25 884 PHE A O 1
ATOM 6774 N N . GLY A 1 885 ? 28.977 -37.557 5.043 1.00 74.38 885 GLY A N 1
ATOM 6775 C CA . GLY A 1 885 ? 28.716 -38.686 4.149 1.00 74.38 885 GLY A CA 1
ATOM 6776 C C . GLY A 1 885 ? 29.886 -39.675 4.083 1.00 74.38 885 GLY A C 1
ATOM 6777 O O . GLY A 1 885 ? 30.820 -39.627 4.884 1.00 74.38 885 GLY A O 1
ATOM 6778 N N . THR A 1 886 ? 29.853 -40.584 3.109 1.00 71.19 886 THR A N 1
ATOM 6779 C CA . THR A 1 886 ? 30.922 -41.573 2.860 1.00 71.19 886 THR A CA 1
ATOM 6780 C C . THR A 1 886 ? 31.625 -41.306 1.532 1.00 71.19 886 THR A C 1
ATOM 6782 O O . THR A 1 886 ? 31.151 -40.535 0.703 1.00 71.19 886 THR A O 1
ATOM 6785 N N . THR A 1 887 ? 32.737 -41.990 1.255 1.00 64.31 887 THR A N 1
ATOM 6786 C CA . THR A 1 887 ? 33.415 -41.907 -0.055 1.00 64.31 887 THR A CA 1
ATOM 6787 C C . THR A 1 887 ? 32.535 -42.340 -1.236 1.00 64.31 887 THR A C 1
ATOM 6789 O O . THR A 1 887 ? 32.788 -41.907 -2.357 1.00 64.31 887 THR A O 1
ATOM 6792 N N . ALA A 1 888 ? 31.500 -43.155 -1.000 1.00 61.25 888 ALA A N 1
ATOM 6793 C CA . ALA A 1 888 ? 30.517 -43.559 -2.009 1.00 61.25 888 ALA A CA 1
ATOM 6794 C C . ALA A 1 888 ? 29.307 -42.607 -2.110 1.00 61.25 888 ALA A C 1
ATOM 6796 O O . ALA A 1 888 ? 28.615 -42.602 -3.127 1.00 61.25 888 ALA A O 1
ATOM 6797 N N . ARG A 1 889 ? 29.033 -41.822 -1.059 1.00 64.38 889 ARG A N 1
ATOM 6798 C CA . ARG A 1 889 ? 27.946 -40.832 -0.977 1.00 64.38 889 ARG A CA 1
ATOM 6799 C C . ARG A 1 889 ? 28.429 -39.602 -0.193 1.00 64.38 889 ARG A C 1
ATOM 6801 O O . ARG A 1 889 ? 28.074 -39.466 0.980 1.00 64.38 889 ARG A O 1
ATOM 6808 N N . PRO A 1 890 ? 29.282 -38.751 -0.785 1.00 62.62 890 PRO A N 1
ATOM 6809 C CA . PRO A 1 890 ? 29.814 -37.586 -0.091 1.00 62.62 890 PRO A CA 1
ATOM 6810 C C . PRO A 1 890 ? 28.731 -36.516 0.060 1.00 62.62 890 PRO A C 1
ATOM 6812 O O . PRO A 1 890 ? 28.027 -36.216 -0.906 1.00 62.62 890 PRO A O 1
ATOM 6815 N N . ARG A 1 891 ? 28.628 -35.911 1.247 1.00 62.69 891 ARG A N 1
ATOM 6816 C CA . ARG A 1 891 ? 27.905 -34.643 1.409 1.00 62.69 891 ARG A CA 1
ATOM 6817 C C . ARG A 1 891 ? 28.796 -33.510 0.897 1.00 62.69 891 ARG A C 1
ATOM 6819 O O . ARG A 1 891 ? 30.015 -33.547 1.071 1.00 62.69 891 ARG A O 1
ATOM 6826 N N . LEU A 1 892 ? 28.205 -32.569 0.163 1.00 54.75 892 LEU A N 1
ATOM 6827 C CA . LEU A 1 892 ? 28.935 -31.473 -0.495 1.00 54.75 892 LEU A CA 1
ATOM 6828 C C . LEU A 1 892 ? 29.055 -30.242 0.415 1.00 54.75 892 LEU A C 1
ATOM 6830 O O . LEU A 1 892 ? 29.964 -29.430 0.248 1.00 54.75 892 LEU A O 1
ATOM 6834 N N . ASP A 1 893 ? 28.158 -30.159 1.389 1.00 58.56 893 ASP A N 1
ATOM 6835 C CA . ASP A 1 893 ? 28.144 -29.296 2.552 1.00 58.56 893 ASP A CA 1
ATOM 6836 C C . ASP A 1 893 ? 28.929 -29.953 3.704 1.00 58.56 893 ASP A C 1
ATOM 6838 O O . ASP A 1 893 ? 28.523 -30.963 4.269 1.00 58.56 893 ASP A O 1
ATOM 6842 N N . CYS A 1 894 ? 30.069 -29.376 4.093 1.00 60.59 894 CYS A N 1
ATOM 6843 C CA . CYS A 1 894 ? 30.865 -29.850 5.242 1.00 60.59 894 CYS A CA 1
ATOM 6844 C C . CYS A 1 894 ? 30.315 -29.342 6.590 1.00 60.59 894 CYS A C 1
ATOM 6846 O O . CYS A 1 894 ? 31.077 -29.074 7.524 1.00 60.59 894 CYS A O 1
ATOM 6848 N N . ASN A 1 895 ? 28.999 -29.161 6.653 1.00 64.38 895 ASN A N 1
ATOM 6849 C CA . ASN A 1 895 ? 28.302 -28.340 7.626 1.00 64.38 895 ASN A CA 1
ATOM 6850 C C . ASN A 1 895 ? 27.647 -29.226 8.698 1.00 64.38 895 ASN A C 1
ATOM 6852 O O . ASN A 1 895 ? 26.599 -29.832 8.492 1.00 64.38 895 ASN A O 1
ATOM 6856 N N . GLY A 1 896 ? 28.281 -29.299 9.869 1.00 64.50 896 GLY A N 1
ATOM 6857 C CA . GLY A 1 896 ? 27.802 -30.054 11.023 1.00 64.50 896 GLY A CA 1
ATOM 6858 C C . GLY A 1 896 ? 26.510 -29.504 11.624 1.00 64.50 896 GLY A C 1
ATOM 6859 O O . GLY A 1 896 ? 26.358 -28.299 11.830 1.00 64.50 896 GLY A O 1
ATOM 6860 N N . LYS A 1 897 ? 25.599 -30.419 11.951 1.00 63.34 897 LYS A N 1
ATOM 6861 C CA . LYS A 1 897 ? 24.338 -30.160 12.654 1.00 63.34 897 LYS A CA 1
ATOM 6862 C C . LYS A 1 897 ? 24.536 -30.269 14.169 1.00 63.34 897 LYS A C 1
ATOM 6864 O O . LYS A 1 897 ? 25.092 -31.262 14.649 1.00 63.34 897 LYS A O 1
ATOM 6869 N N . MET A 1 898 ? 24.088 -29.263 14.921 1.00 59.72 898 MET A N 1
ATOM 6870 C CA . MET A 1 898 ? 24.291 -29.176 16.376 1.00 59.72 898 MET A CA 1
ATOM 6871 C C . MET A 1 898 ? 23.624 -30.355 17.095 1.00 59.72 898 MET A C 1
ATOM 6873 O O . MET A 1 898 ? 24.239 -31.009 17.931 1.00 59.72 898 MET A O 1
ATOM 6877 N N . GLU A 1 899 ? 22.406 -30.704 16.693 1.00 59.19 899 GLU A N 1
ATOM 6878 C CA . GLU A 1 899 ? 21.627 -31.831 17.201 1.00 59.19 899 GLU A CA 1
ATOM 6879 C C . GLU A 1 899 ? 22.333 -33.190 17.010 1.00 59.19 899 GLU A C 1
ATOM 6881 O O . GLU A 1 899 ? 22.313 -34.034 17.906 1.00 59.19 899 GLU A O 1
ATOM 6886 N N . VAL A 1 900 ? 23.047 -33.377 15.893 1.00 66.00 900 VAL A N 1
ATOM 6887 C CA . VAL A 1 900 ? 23.796 -34.610 15.585 1.00 66.00 900 VAL A CA 1
ATOM 6888 C C . VAL A 1 900 ? 25.070 -34.711 16.431 1.00 66.00 900 VAL A C 1
ATOM 6890 O O . VAL A 1 900 ? 25.400 -35.778 16.955 1.00 66.00 900 VAL A O 1
ATOM 6893 N N . ILE A 1 901 ? 25.792 -33.599 16.586 1.00 72.50 901 ILE A N 1
ATOM 6894 C CA . ILE A 1 901 ? 27.099 -33.569 17.257 1.00 72.50 901 ILE A CA 1
ATOM 6895 C C . ILE A 1 901 ? 26.939 -33.549 18.784 1.00 72.50 901 ILE A C 1
ATOM 6897 O O . ILE A 1 901 ? 27.636 -34.289 19.480 1.00 72.50 901 ILE A O 1
ATOM 6901 N N . ILE A 1 902 ? 25.961 -32.810 19.318 1.00 68.12 902 ILE A N 1
ATOM 6902 C CA . ILE A 1 902 ? 25.594 -32.866 20.742 1.00 68.12 902 ILE A CA 1
ATOM 6903 C C . ILE A 1 902 ? 24.943 -34.210 21.093 1.00 68.12 902 ILE A C 1
ATOM 6905 O O . ILE A 1 902 ? 25.231 -34.755 22.158 1.00 68.12 902 ILE A O 1
ATOM 6909 N N . GLY A 1 903 ? 24.160 -34.813 20.188 1.00 67.75 903 GLY A N 1
ATOM 6910 C CA . GLY A 1 903 ? 23.639 -36.175 20.358 1.00 67.75 903 GLY A CA 1
ATOM 6911 C C . GLY A 1 903 ? 24.741 -37.226 20.561 1.00 67.75 903 GLY A C 1
ATOM 6912 O O . GLY A 1 903 ? 24.578 -38.155 21.354 1.00 67.75 903 GLY A O 1
ATOM 6913 N N . CYS A 1 904 ? 25.904 -37.042 19.923 1.00 75.06 904 CYS A N 1
ATOM 6914 C CA . CYS A 1 904 ? 27.079 -37.887 20.142 1.00 75.06 904 CYS A CA 1
ATOM 6915 C C . CYS A 1 904 ? 27.670 -37.736 21.558 1.00 75.06 904 CYS A C 1
ATOM 6917 O O . CYS A 1 904 ? 28.104 -38.735 22.125 1.00 75.06 904 CYS A O 1
ATOM 6919 N N . ILE A 1 905 ? 27.661 -36.526 22.139 1.00 74.44 905 ILE A N 1
ATOM 6920 C CA . ILE A 1 905 ? 28.142 -36.248 23.510 1.00 74.44 905 ILE A CA 1
ATOM 6921 C C . ILE A 1 905 ? 27.154 -36.778 24.555 1.00 74.44 905 ILE A C 1
ATOM 6923 O O . ILE A 1 905 ? 27.543 -37.443 25.509 1.00 74.44 905 ILE A O 1
ATOM 6927 N N . TYR A 1 906 ? 25.862 -36.520 24.353 1.00 68.38 906 TYR A N 1
ATOM 6928 C CA . TYR A 1 906 ? 24.770 -36.983 25.213 1.00 68.38 906 TYR A CA 1
ATOM 6929 C C . TYR A 1 906 ? 24.744 -38.517 25.367 1.00 68.38 906 TYR A C 1
ATOM 6931 O O . TYR A 1 906 ? 24.391 -39.044 26.425 1.00 68.38 906 TYR A O 1
ATOM 6939 N N . GLY A 1 907 ? 25.135 -39.234 24.308 1.00 69.88 907 GLY A N 1
ATOM 6940 C CA . GLY A 1 907 ? 25.230 -40.691 24.276 1.00 69.88 907 GLY A CA 1
ATOM 6941 C C . GLY A 1 907 ? 26.538 -41.287 24.806 1.00 69.88 907 GLY A C 1
ATOM 6942 O O . GLY A 1 907 ? 26.709 -42.493 24.659 1.00 69.88 907 GLY A O 1
ATOM 6943 N N . ILE A 1 908 ? 27.457 -40.496 25.372 1.00 80.69 908 ILE A N 1
ATOM 6944 C CA . ILE A 1 908 ? 28.687 -41.022 25.986 1.00 80.69 908 ILE A CA 1
ATOM 6945 C C . ILE A 1 908 ? 28.333 -41.893 27.203 1.00 80.69 908 ILE A C 1
ATOM 6947 O O . ILE A 1 908 ? 27.366 -41.619 27.920 1.00 80.69 908 ILE A O 1
ATOM 6951 N N . ASP A 1 909 ? 29.103 -42.962 27.398 1.00 80.88 909 ASP A N 1
ATOM 6952 C CA . ASP A 1 909 ? 28.989 -43.854 28.549 1.00 80.88 909 ASP A CA 1
ATOM 6953 C C . ASP A 1 909 ? 29.920 -43.429 29.698 1.00 80.88 909 ASP A C 1
ATOM 6955 O O . ASP A 1 909 ? 31.008 -42.889 29.467 1.00 80.88 909 ASP A O 1
ATOM 6959 N N . ASP A 1 910 ? 29.500 -43.682 30.936 1.00 79.25 910 ASP A N 1
ATOM 6960 C CA . ASP A 1 910 ? 30.225 -43.288 32.143 1.00 79.25 910 ASP A CA 1
ATOM 6961 C C . ASP A 1 910 ? 31.594 -43.984 32.255 1.00 79.25 910 ASP A C 1
ATOM 6963 O O . ASP A 1 910 ? 32.555 -43.362 32.716 1.00 79.25 910 ASP A O 1
ATOM 6967 N N . ASP A 1 911 ? 31.742 -45.205 31.726 1.00 83.56 911 ASP A N 1
ATOM 6968 C CA . ASP A 1 911 ? 33.035 -45.900 31.654 1.00 83.56 911 ASP A CA 1
ATOM 6969 C C . ASP A 1 911 ? 34.021 -45.182 30.707 1.00 83.56 911 ASP A C 1
ATOM 6971 O O . ASP A 1 911 ? 35.234 -45.132 30.957 1.00 83.56 911 ASP A O 1
ATOM 6975 N N . PHE A 1 912 ? 33.523 -44.544 29.639 1.00 85.88 912 PHE A N 1
ATOM 6976 C CA . PHE A 1 912 ? 34.356 -43.725 28.749 1.00 85.88 912 PHE A CA 1
ATOM 6977 C C . PHE A 1 912 ? 34.741 -42.392 29.409 1.00 85.88 912 PHE A C 1
ATOM 6979 O O . PHE A 1 912 ? 35.886 -41.947 29.276 1.00 85.88 912 PHE A O 1
ATOM 6986 N N . VAL A 1 913 ? 33.831 -41.777 30.177 1.00 83.19 913 VAL A N 1
ATOM 6987 C CA . VAL A 1 913 ? 34.143 -40.588 30.994 1.00 83.19 913 VAL A CA 1
ATOM 6988 C C . VAL A 1 913 ? 35.208 -40.922 32.039 1.00 83.19 913 VAL A C 1
ATOM 6990 O O . VAL A 1 913 ? 36.167 -40.165 32.198 1.00 83.19 913 VAL A O 1
ATOM 6993 N N . LEU A 1 914 ? 35.127 -42.090 32.685 1.00 82.25 914 LEU A N 1
ATOM 6994 C CA . LEU A 1 914 ? 36.155 -42.577 33.606 1.00 82.25 914 LEU A CA 1
ATOM 6995 C C . LEU A 1 914 ? 37.522 -42.712 32.909 1.00 82.25 914 LEU A C 1
ATOM 6997 O O . LEU A 1 914 ? 38.543 -42.298 33.466 1.00 82.25 914 LEU A O 1
ATOM 7001 N N . CYS A 1 915 ? 37.561 -43.224 31.676 1.00 84.56 915 CYS A N 1
ATOM 7002 C CA . CYS A 1 915 ? 38.790 -43.291 30.881 1.00 84.56 915 CYS A CA 1
ATOM 7003 C C . CYS A 1 915 ? 39.366 -41.899 30.550 1.00 84.56 915 CYS A C 1
ATOM 7005 O O . CYS A 1 915 ? 40.590 -41.728 30.559 1.00 84.56 915 CYS A O 1
ATOM 7007 N N . LEU A 1 916 ? 38.511 -40.900 30.299 1.00 82.56 916 LEU A N 1
ATOM 7008 C CA . LEU A 1 916 ? 38.922 -39.506 30.094 1.00 82.56 916 LEU A CA 1
ATOM 7009 C C . LEU A 1 916 ? 39.455 -38.852 31.379 1.00 82.56 916 LEU A C 1
ATOM 7011 O O . LEU A 1 916 ? 40.498 -38.199 31.314 1.00 82.56 916 LEU A O 1
ATOM 7015 N N . LYS A 1 917 ? 38.823 -39.074 32.544 1.00 79.62 917 LYS A N 1
ATOM 7016 C CA . LYS A 1 917 ? 39.328 -38.601 33.855 1.00 79.62 917 LYS A CA 1
ATOM 7017 C C . LYS A 1 917 ? 40.753 -39.079 34.122 1.00 79.62 917 LYS A C 1
ATOM 7019 O O . LYS A 1 917 ? 41.616 -38.299 34.514 1.00 79.62 917 LYS A O 1
ATOM 7024 N N . HIS A 1 918 ? 41.024 -40.347 33.815 1.00 82.88 918 HIS A N 1
ATOM 7025 C CA . HIS A 1 918 ? 42.351 -40.956 33.938 1.00 82.88 918 HIS A CA 1
ATOM 7026 C C . HIS A 1 918 ? 43.301 -40.629 32.768 1.00 82.88 918 HIS A C 1
ATOM 7028 O O . HIS A 1 918 ? 44.376 -41.223 32.679 1.00 82.88 918 HIS A O 1
ATOM 7034 N N . LYS A 1 919 ? 42.920 -39.711 31.862 1.00 79.94 919 LYS A N 1
ATOM 7035 C CA . LYS A 1 919 ? 43.701 -39.262 30.694 1.00 79.94 919 LYS A CA 1
ATOM 7036 C C . LYS A 1 919 ? 44.244 -40.446 29.852 1.00 79.94 919 LYS A C 1
ATOM 7038 O O . LYS A 1 919 ? 45.371 -40.403 29.360 1.00 79.94 919 LYS A O 1
ATOM 7043 N N . ARG A 1 920 ? 43.453 -41.526 29.690 1.00 84.88 920 ARG A N 1
ATOM 7044 C CA . ARG A 1 920 ? 43.862 -42.752 28.966 1.00 84.88 920 ARG A CA 1
ATOM 7045 C C . ARG A 1 920 ? 44.137 -42.464 27.474 1.00 84.88 920 ARG A C 1
ATOM 7047 O O . ARG A 1 920 ? 43.325 -41.782 26.844 1.00 84.88 920 ARG A O 1
ATOM 7054 N N . PRO A 1 921 ? 45.208 -43.018 26.863 1.00 83.62 921 PRO A N 1
ATOM 7055 C CA . PRO A 1 921 ? 45.622 -42.649 25.503 1.00 83.62 921 PRO A CA 1
ATOM 7056 C C . PRO A 1 921 ? 44.547 -42.825 24.422 1.00 83.62 921 PRO A C 1
ATOM 7058 O O . PRO A 1 921 ? 44.350 -41.923 23.610 1.00 83.62 921 PRO A O 1
ATOM 7061 N N . PHE A 1 922 ? 43.812 -43.943 24.415 1.00 86.69 922 PHE A N 1
ATOM 7062 C CA . PHE A 1 922 ? 42.777 -44.185 23.401 1.00 86.69 922 PHE A CA 1
ATOM 7063 C C . PHE A 1 922 ? 41.556 -43.277 23.570 1.00 86.69 922 PHE A C 1
ATOM 7065 O O . PHE A 1 922 ? 41.042 -42.770 22.574 1.00 86.69 922 PHE A O 1
ATOM 7072 N N . ALA A 1 923 ? 41.155 -42.972 24.807 1.00 85.00 923 ALA A N 1
ATOM 7073 C CA . ALA A 1 923 ? 40.092 -42.004 25.072 1.00 85.00 923 ALA A CA 1
ATOM 7074 C C . ALA A 1 923 ? 40.459 -40.601 24.549 1.00 85.00 923 ALA A C 1
ATOM 7076 O O . ALA A 1 923 ? 39.646 -39.953 23.889 1.00 85.00 923 ALA A O 1
ATOM 7077 N N . LEU A 1 924 ? 41.710 -40.166 24.755 1.00 83.50 924 LEU A N 1
ATOM 7078 C CA . LEU A 1 924 ? 42.223 -38.898 24.220 1.00 83.50 924 LEU A CA 1
ATOM 7079 C C . LEU A 1 924 ? 42.313 -38.895 22.683 1.00 83.50 924 LEU A C 1
ATOM 7081 O O . LEU A 1 924 ? 41.980 -37.888 22.059 1.00 83.50 924 LEU A O 1
ATOM 7085 N N . LEU A 1 925 ? 42.711 -40.008 22.054 1.00 84.56 925 LEU A N 1
ATOM 7086 C CA . LEU A 1 925 ? 42.746 -40.137 20.590 1.00 84.56 925 LEU A CA 1
ATOM 7087 C C . LEU A 1 925 ? 41.345 -40.092 19.964 1.00 84.56 925 LEU A C 1
ATOM 7089 O O . LEU A 1 925 ? 41.160 -39.446 18.931 1.00 84.56 925 LEU A O 1
ATOM 7093 N N . ILE A 1 926 ? 40.354 -40.732 20.585 1.00 85.12 926 ILE A N 1
ATOM 7094 C CA . ILE A 1 926 ? 38.952 -40.681 20.145 1.00 85.12 926 ILE A CA 1
ATOM 7095 C C . ILE A 1 926 ? 38.399 -39.257 20.304 1.00 85.12 926 ILE A C 1
ATOM 7097 O O . ILE A 1 926 ? 37.813 -38.716 19.363 1.00 85.12 926 ILE A O 1
ATOM 7101 N N . LEU A 1 927 ? 38.665 -38.600 21.441 1.00 82.50 927 LEU A N 1
ATOM 7102 C CA . LEU A 1 927 ? 38.290 -37.200 21.667 1.00 82.50 927 LEU A CA 1
ATOM 7103 C C . LEU A 1 927 ? 38.946 -36.257 20.640 1.00 82.50 927 LEU A C 1
ATOM 7105 O O . LEU A 1 927 ? 38.288 -35.356 20.125 1.00 82.50 927 LEU A O 1
ATOM 7109 N N . ALA A 1 928 ? 40.209 -36.491 20.268 1.00 81.19 928 ALA A N 1
ATOM 7110 C CA . ALA A 1 928 ? 40.899 -35.709 19.242 1.00 81.19 928 ALA A CA 1
ATOM 7111 C C . ALA A 1 928 ? 40.257 -35.833 17.846 1.00 81.19 928 ALA A C 1
ATOM 7113 O O . ALA A 1 928 ? 40.214 -34.848 17.109 1.00 81.19 928 ALA A O 1
ATOM 7114 N N . HIS A 1 929 ? 39.710 -37.002 17.489 1.00 82.75 929 HIS A N 1
ATOM 7115 C CA . HIS A 1 929 ? 38.915 -37.149 16.265 1.00 82.75 929 HIS A CA 1
ATOM 7116 C C . HIS A 1 929 ? 37.559 -36.441 16.391 1.00 82.75 929 HIS A C 1
ATOM 7118 O O . HIS A 1 929 ? 37.132 -35.766 15.455 1.00 82.75 929 HIS A O 1
ATOM 7124 N N . PHE A 1 930 ? 36.912 -36.512 17.558 1.00 82.25 930 PHE A N 1
ATOM 7125 C CA . PHE A 1 930 ? 35.655 -35.807 17.821 1.00 82.25 930 PHE A CA 1
ATOM 7126 C C . PHE A 1 930 ? 35.782 -34.271 17.717 1.00 82.25 930 PHE A C 1
ATOM 7128 O O . PHE A 1 930 ? 34.856 -33.604 17.260 1.00 82.25 930 PHE A O 1
ATOM 7135 N N . VAL A 1 931 ? 36.951 -33.688 18.013 1.00 77.38 931 VAL A N 1
ATOM 7136 C CA . VAL A 1 931 ? 37.211 -32.246 17.794 1.00 77.38 931 VAL A CA 1
ATOM 7137 C C . VAL A 1 931 ? 37.045 -31.824 16.322 1.00 77.38 931 VAL A C 1
ATOM 7139 O O . VAL A 1 931 ? 36.702 -30.673 16.057 1.00 77.38 931 VAL A O 1
ATOM 7142 N N . VAL A 1 932 ? 37.209 -32.727 15.347 1.00 79.69 932 VAL A N 1
ATOM 7143 C CA . VAL A 1 932 ? 36.940 -32.421 13.926 1.00 79.69 932 VAL A CA 1
ATOM 7144 C C . VAL A 1 932 ? 35.438 -32.251 13.659 1.00 79.69 932 VAL A C 1
ATOM 7146 O O . VAL A 1 932 ? 35.058 -31.408 12.848 1.00 79.69 932 VAL A O 1
ATOM 7149 N N . LEU A 1 933 ? 34.579 -32.984 14.378 1.00 74.94 933 LEU A N 1
ATOM 7150 C CA . LEU A 1 933 ? 33.127 -32.785 14.339 1.00 74.94 933 LEU A CA 1
ATOM 7151 C C . LEU A 1 933 ? 32.751 -31.455 14.992 1.00 74.94 933 LEU A C 1
ATOM 7153 O O . LEU A 1 933 ? 32.055 -30.663 14.366 1.00 74.94 933 LEU A O 1
ATOM 7157 N N . LEU A 1 934 ? 33.291 -31.140 16.175 1.00 71.75 934 LEU A N 1
ATOM 7158 C CA . LEU A 1 934 ? 33.099 -29.819 16.795 1.00 71.75 934 LEU A CA 1
ATOM 7159 C C . LEU A 1 934 ? 33.531 -28.680 15.861 1.00 71.75 934 LEU A C 1
ATOM 7161 O O . LEU A 1 934 ? 32.844 -27.669 15.756 1.00 71.75 934 LEU A O 1
ATOM 7165 N N . LYS A 1 935 ? 34.622 -28.864 15.110 1.00 68.75 935 LYS A N 1
ATOM 7166 C CA . LYS A 1 935 ? 35.058 -27.901 14.098 1.00 68.75 935 LYS A CA 1
ATOM 7167 C C . LYS A 1 935 ? 34.056 -27.728 12.950 1.00 68.75 935 LYS A C 1
ATOM 7169 O O . LYS A 1 935 ? 33.911 -26.628 12.430 1.00 68.75 935 LYS A O 1
ATOM 7174 N N . SER A 1 936 ? 33.319 -28.772 12.577 1.00 68.25 936 SER A N 1
ATOM 7175 C CA . SER A 1 936 ? 32.240 -28.654 11.587 1.00 68.25 936 SER A CA 1
ATOM 7176 C C . SER A 1 936 ? 31.015 -27.875 12.083 1.00 68.25 936 SER A C 1
ATOM 7178 O O . SER A 1 936 ? 30.092 -27.691 11.304 1.00 68.25 936 SER A O 1
ATOM 7180 N N . LEU A 1 937 ? 31.005 -27.368 13.323 1.00 62.88 937 LEU A N 1
ATOM 7181 C CA . LEU A 1 937 ? 30.027 -26.381 13.802 1.00 62.88 937 LEU A CA 1
ATOM 7182 C C . LEU A 1 937 ? 30.491 -24.922 13.607 1.00 62.88 937 LEU A C 1
ATOM 7184 O O . LEU A 1 937 ? 29.713 -24.011 13.877 1.00 62.88 937 LEU A O 1
ATOM 7188 N N . GLU A 1 938 ? 31.715 -24.666 13.114 1.00 56.88 938 GLU A N 1
ATOM 7189 C CA . GLU A 1 938 ? 32.235 -23.296 12.912 1.00 56.88 938 GLU A CA 1
ATOM 7190 C C . GLU A 1 938 ? 31.331 -22.444 11.993 1.00 56.88 938 GLU A C 1
ATOM 7192 O O . GLU A 1 938 ? 31.207 -21.245 12.220 1.00 56.88 938 GLU A O 1
ATOM 7197 N N . TRP A 1 939 ? 30.638 -23.042 11.014 1.00 48.44 939 TRP A N 1
ATOM 7198 C CA . TRP A 1 939 ? 29.662 -22.334 10.161 1.00 48.44 939 TRP A CA 1
ATOM 7199 C C . TRP A 1 939 ? 28.364 -21.946 10.886 1.00 48.44 939 TRP A C 1
ATOM 7201 O O . TRP A 1 939 ? 27.697 -21.012 10.459 1.00 48.44 939 TRP A O 1
ATOM 7211 N N . ASN A 1 940 ? 27.999 -22.689 11.935 1.00 49.34 940 ASN A N 1
ATOM 7212 C CA . ASN A 1 940 ? 26.669 -22.684 12.551 1.00 49.34 940 ASN A CA 1
ATOM 7213 C C . ASN A 1 940 ? 26.624 -21.848 13.841 1.00 49.34 940 ASN A C 1
ATOM 7215 O O . ASN A 1 940 ? 25.562 -21.428 14.275 1.00 49.34 940 ASN A O 1
ATOM 7219 N N . LEU A 1 941 ? 27.785 -21.641 14.470 1.00 47.28 941 LEU A N 1
ATOM 7220 C CA . LEU A 1 941 ? 27.946 -20.858 15.701 1.00 47.28 941 LEU A CA 1
ATOM 7221 C C . LEU A 1 941 ? 28.852 -19.629 15.510 1.00 47.28 941 LEU A C 1
ATOM 7223 O O . LEU A 1 941 ? 28.924 -18.762 16.383 1.00 47.28 941 LEU A O 1
ATOM 7227 N N . VAL A 1 942 ? 29.617 -19.573 14.409 1.00 43.38 942 VAL A N 1
ATOM 7228 C CA . VAL A 1 942 ? 30.808 -18.720 14.342 1.00 43.38 942 VAL A CA 1
ATOM 7229 C C . VAL A 1 942 ? 31.103 -18.127 12.965 1.00 43.38 942 VAL A C 1
ATOM 7231 O O . VAL A 1 942 ? 32.260 -18.134 12.525 1.00 43.38 942 VAL A O 1
ATOM 7234 N N . HIS A 1 943 ? 30.117 -17.483 12.332 1.00 37.25 943 HIS A N 1
ATOM 7235 C CA . HIS A 1 943 ? 30.481 -16.444 11.368 1.00 37.25 943 HIS A CA 1
ATOM 7236 C C . HIS A 1 943 ? 30.565 -15.036 11.968 1.00 37.25 943 HIS A C 1
ATOM 7238 O O . HIS A 1 943 ? 31.494 -14.316 11.575 1.00 37.25 943 HIS A O 1
ATOM 7244 N N . LYS A 1 944 ? 29.750 -14.674 12.975 1.00 43.16 944 LYS A N 1
ATOM 7245 C CA . LYS A 1 944 ? 29.858 -13.403 13.721 1.00 43.16 944 LYS A CA 1
ATOM 7246 C C . LYS A 1 944 ? 29.361 -13.419 15.188 1.00 43.16 944 LYS A C 1
ATOM 7248 O O . LYS A 1 944 ? 28.789 -12.429 15.612 1.00 43.16 944 LYS A O 1
ATOM 7253 N N . GLY A 1 945 ? 29.658 -14.412 16.038 1.00 45.72 945 GLY A N 1
ATOM 7254 C CA . GLY A 1 945 ? 29.407 -14.175 17.477 1.00 45.72 945 GLY A CA 1
ATOM 7255 C C . GLY A 1 945 ? 29.787 -15.234 18.498 1.00 45.72 945 GLY A C 1
ATOM 7256 O O . GLY A 1 945 ? 30.678 -15.007 19.309 1.00 45.72 945 GLY A O 1
ATOM 7257 N N . VAL A 1 946 ? 29.124 -16.386 18.536 1.00 39.38 946 VAL A N 1
ATOM 7258 C CA . VAL A 1 946 ? 29.200 -17.274 19.713 1.00 39.38 946 VAL A CA 1
ATOM 7259 C C . VAL A 1 946 ? 30.305 -18.316 19.564 1.00 39.38 946 VAL A C 1
ATOM 7261 O O . VAL A 1 946 ? 30.105 -19.463 19.190 1.00 39.38 946 VAL A O 1
ATOM 7264 N N . GLY A 1 947 ? 31.512 -17.889 19.938 1.00 40.34 947 GLY A N 1
ATOM 7265 C CA . GLY A 1 947 ? 32.598 -18.800 20.283 1.00 40.34 947 GLY A CA 1
ATOM 7266 C C . GLY A 1 947 ? 33.361 -19.380 19.096 1.00 40.34 947 GLY A C 1
ATOM 7267 O O . GLY A 1 947 ? 33.284 -20.575 18.828 1.00 40.34 947 GLY A O 1
ATOM 7268 N N . LYS A 1 948 ? 34.262 -18.585 18.492 1.00 35.00 948 LYS A N 1
ATOM 7269 C CA . LYS A 1 948 ? 35.456 -19.172 17.849 1.00 35.00 948 LYS A CA 1
ATOM 7270 C C . LYS A 1 948 ? 36.095 -20.111 18.873 1.00 35.00 948 LYS A C 1
ATOM 7272 O O . LYS A 1 948 ? 36.534 -19.581 19.902 1.00 35.00 948 LYS A O 1
ATOM 7277 N N . PRO A 1 949 ? 36.222 -21.433 18.620 1.00 36.34 949 PRO A N 1
ATOM 7278 C CA . PRO A 1 949 ? 37.095 -22.263 19.429 1.00 36.34 949 PRO A CA 1
ATOM 7279 C C . PRO A 1 949 ? 38.480 -21.645 19.293 1.00 36.34 949 PRO A C 1
ATOM 7281 O O . PRO A 1 949 ? 39.098 -21.643 18.225 1.00 36.34 949 PRO A O 1
ATOM 7284 N N . HIS A 1 950 ? 38.903 -20.970 20.360 1.00 33.88 950 HIS A N 1
ATOM 7285 C CA . HIS A 1 950 ? 40.053 -20.085 20.310 1.00 33.88 950 HIS A CA 1
ATOM 7286 C C . HIS A 1 950 ? 41.255 -20.905 19.835 1.00 33.88 950 HIS A C 1
ATOM 7288 O O . HIS A 1 950 ? 41.399 -22.073 20.198 1.00 33.88 950 HIS A O 1
ATOM 7294 N N . SER A 1 951 ? 42.162 -20.312 19.057 1.00 31.38 951 SER A N 1
ATOM 7295 C CA . SER A 1 951 ? 43.342 -21.027 18.538 1.00 31.38 951 SER A CA 1
ATOM 7296 C C . SER A 1 951 ? 44.262 -21.605 19.637 1.00 31.38 951 SER A C 1
ATOM 7298 O O . SER A 1 951 ? 45.208 -22.328 19.327 1.00 31.38 951 SER A O 1
ATOM 7300 N N . SER A 1 952 ? 43.961 -21.339 20.916 1.00 30.28 952 SER A N 1
ATOM 7301 C CA . SER A 1 952 ? 44.502 -21.998 22.107 1.00 30.28 952 SER A CA 1
ATOM 7302 C C . SER A 1 952 ? 44.008 -23.437 22.328 1.00 30.28 952 SER A C 1
ATOM 7304 O O . SER A 1 952 ? 44.804 -24.231 22.814 1.00 30.28 952 SER A O 1
ATOM 7306 N N . TRP A 1 953 ? 42.802 -23.850 21.907 1.00 31.98 953 TRP A N 1
ATOM 7307 C CA . TRP A 1 953 ? 42.424 -25.281 21.914 1.00 31.98 953 TRP A CA 1
ATOM 7308 C C . TRP A 1 953 ? 43.434 -26.100 21.091 1.00 31.98 953 TRP A C 1
ATOM 7310 O O . TRP A 1 953 ? 43.958 -27.117 21.544 1.00 31.98 953 TRP A O 1
ATOM 7320 N N . HIS A 1 954 ? 43.810 -25.587 19.915 1.00 35.06 954 HIS A N 1
ATOM 7321 C CA . HIS A 1 954 ? 44.817 -26.207 19.051 1.00 35.06 954 HIS A CA 1
ATOM 7322 C C . HIS A 1 954 ? 46.275 -25.981 19.496 1.00 35.06 954 HIS A C 1
ATOM 7324 O O . HIS A 1 954 ? 47.134 -26.790 19.151 1.00 35.06 954 HIS A O 1
ATOM 7330 N N . ARG A 1 955 ? 46.600 -24.900 20.227 1.00 29.55 955 ARG A N 1
ATOM 7331 C CA . ARG A 1 955 ? 47.996 -24.563 20.597 1.00 29.55 955 ARG A CA 1
ATOM 7332 C C . ARG A 1 955 ? 48.409 -24.914 22.028 1.00 29.55 955 ARG A C 1
ATOM 7334 O O . ARG A 1 955 ? 49.609 -25.058 22.254 1.00 29.55 955 ARG A O 1
ATOM 7341 N N . THR A 1 956 ? 47.476 -25.042 22.970 1.00 30.06 956 THR A N 1
ATOM 7342 C CA . THR A 1 956 ? 47.787 -25.108 24.412 1.00 30.06 956 THR A CA 1
ATOM 7343 C C . THR A 1 956 ? 47.569 -26.491 25.034 1.00 30.06 956 THR A C 1
ATOM 7345 O O . THR A 1 956 ? 48.144 -26.761 26.082 1.00 30.06 956 THR A O 1
ATOM 7348 N N . HIS A 1 957 ? 46.803 -27.396 24.410 1.00 30.09 957 HIS A N 1
ATOM 7349 C CA . HIS A 1 957 ? 46.668 -28.789 24.884 1.00 30.09 957 HIS A CA 1
ATOM 7350 C C . HIS A 1 957 ? 47.412 -29.800 24.001 1.00 30.09 957 HIS A C 1
ATOM 7352 O O . HIS A 1 957 ? 48.139 -30.643 24.519 1.00 30.09 957 HIS A O 1
ATOM 7358 N N . PHE A 1 958 ? 47.429 -29.615 22.677 1.00 30.62 958 PHE A N 1
ATOM 7359 C CA . PHE A 1 958 ? 48.221 -30.462 21.766 1.00 30.62 958 PHE A CA 1
ATOM 7360 C C . PHE A 1 958 ? 49.754 -30.275 21.839 1.00 30.62 958 PHE A C 1
ATOM 7362 O O . PHE A 1 958 ? 50.489 -30.952 21.127 1.00 30.62 958 PHE A O 1
ATOM 7369 N N . ARG A 1 959 ? 50.251 -29.374 22.699 1.00 27.11 959 ARG A N 1
ATOM 7370 C CA . ARG A 1 959 ? 51.679 -29.244 23.063 1.00 27.11 959 ARG A CA 1
ATOM 7371 C C . ARG A 1 959 ? 52.013 -29.718 24.483 1.00 27.11 959 ARG A C 1
ATOM 7373 O O . ARG A 1 959 ? 53.175 -29.657 24.865 1.00 27.11 959 ARG A O 1
ATOM 7380 N N . ALA A 1 960 ? 51.010 -30.129 25.259 1.00 26.69 960 ALA A N 1
ATOM 7381 C CA . ALA A 1 960 ? 51.166 -30.612 26.632 1.00 26.69 960 ALA A CA 1
ATOM 7382 C C . ALA A 1 960 ? 50.827 -32.109 26.779 1.00 26.69 960 ALA A C 1
ATOM 7384 O O . ALA A 1 960 ? 51.065 -32.687 27.835 1.00 26.69 960 ALA A O 1
ATOM 7385 N N . SER A 1 961 ? 50.266 -32.733 25.737 1.00 27.02 961 SER A N 1
ATOM 7386 C CA . SER A 1 961 ? 49.834 -34.142 25.727 1.00 27.02 961 SER A CA 1
ATOM 7387 C C . SER A 1 961 ? 50.344 -34.934 24.511 1.00 27.02 961 SER A C 1
ATOM 7389 O O . SER A 1 961 ? 49.785 -35.981 24.190 1.00 27.02 961 SER A O 1
ATOM 7391 N N . VAL A 1 962 ? 51.389 -34.429 23.842 1.00 25.41 962 VAL A N 1
ATOM 7392 C CA . VAL A 1 962 ? 52.193 -35.115 22.810 1.00 25.41 962 VAL A CA 1
ATOM 7393 C C . VAL A 1 962 ? 53.660 -35.003 23.202 1.00 25.41 962 VAL A C 1
ATOM 7395 O O . VAL A 1 962 ? 54.062 -33.860 23.516 1.00 25.41 962 VAL A O 1
#

pLDDT: mean 74.42, std 24.41, range [20.62, 98.75]

Foldseek 3Di:
DPDDPDDDPDDDDDDDDDDDDDDDDDDDDDDDDPDQQWDDQAQVLADDFDQPQKDWDDKGKDKDWQDWDWQCLLLQLAAHTDTDGGWIWIWMWTWMDGVPLPFIKIKIKTATSPQQVLEEEEEADADQFGAPDPSNVSNCSVCVSVNHIYMGMRLRVPPDPACLPAQAPDFVHGSVSSLCSLQPPVNQSVCDRQVVSQSVCCSTRVHGRPFYEYGYAASSLLVQLSCLVRPQQRHQFYENEPYCAQVLLLLLLLLQLLQVCQQVVQAADLLLLVVLLQVLLVVQCPVQPDNQSWRPPQVVSVVPDQLQVQFQPWDQRPVLRDIDGNHPSSRVSNVCQQADADAPVGHRDPRGHAGRNARCCSRFPWDADPVGDIDTDQQCSCQSLCCRQNSSNNVRPHSYDHRNRSVVSSVSNCVPRCVRHNSLDLPSVSNVVSNHAYEYEYEHHQAEPRRHVVVVVVSLVSNCVVDVCCLLGYFYWYWIQAHSSGHGPFFTRQNCVVVQSVCCSPPVRRPQKTWTWTQGPVRDIAIEIIGTPPWRFHFDPPPVPDPDDHRYTDTDDDDDDDDDDDDDDDDDDDDDDCPPCVVVVHDDPVDDDDDDDDDDDDDDDDDDYDDDDDDDDDDDDDDDDDDDDDDDDDDDDDDDDDDDDDDDDDDDDDDDDDDDDDDDDPLPDDDDDDPLLVVLVVQCLPDCLNQQLPQCLRNPLQVVVCVNPVLSSLLSSLQSLQFVLQLCVVDPCSVVSPVSNVVSNVVSVVSLVVCLVVDDLVCLQVLVSSLVSNLLSLQQDADDPQDPPQDRPLHGDPSVVSLVSNLCSCVVNHPCSNQPDSSHDDDPVSPPPRDPDDDPDFDQDACVVVLVVLLVCLVPVPDPCSVLLNVLSVLLVVLCCVQQNHPVDGDRQNAADPCSLVVSVSPRDVVLVNCVSVVPPSSVVSSVSSVVNVVSNCVNNNPRGRHDVPCCVVVVVVVVSD

Radius of gyration: 37.05 Å; Cα contacts (8 Å, |Δi|>4): 1556; chains: 1; bounding box: 98×88×102 Å

Mean predicted aligned error: 20.25 Å